Protein AF-0000000074634658 (afdb_homodimer)

Solvent-accessible surface area (backbone atoms only — not comparable to full-atom values): 77360 Å² total; per-residue (Å²): 132,85,77,72,76,72,60,65,67,68,65,67,61,56,59,54,50,60,58,53,68,68,59,61,82,68,80,63,67,70,89,66,63,89,67,79,71,80,69,70,80,79,68,87,74,84,77,79,72,78,80,79,69,54,59,51,69,68,43,53,32,34,43,51,50,47,28,53,40,38,42,33,32,64,69,57,50,67,53,75,45,46,42,55,53,51,52,45,29,51,55,47,44,61,32,54,71,40,44,72,67,55,80,40,47,38,69,54,44,50,40,30,32,40,43,5,52,28,45,51,54,49,50,54,52,51,56,48,46,53,74,38,43,27,14,38,34,40,51,71,49,65,40,80,47,60,44,46,33,36,35,41,33,31,35,22,25,52,35,79,87,79,37,35,59,33,53,36,49,72,47,55,43,82,44,67,63,92,45,19,65,52,51,39,48,54,54,54,49,49,34,57,72,68,64,33,52,65,74,30,47,45,35,71,40,34,58,77,48,58,47,42,53,22,82,77,71,4,21,50,37,56,49,34,73,78,36,71,66,41,53,88,63,90,45,35,54,54,57,52,47,39,51,47,53,41,46,30,48,43,54,60,36,73,81,40,58,65,62,49,47,49,50,52,54,24,51,51,46,62,78,26,49,51,54,44,52,51,49,43,51,45,18,43,29,50,69,43,83,76,71,77,74,48,84,70,35,86,88,40,49,66,34,53,43,60,38,40,52,49,48,63,75,38,42,65,54,49,48,60,57,52,54,25,70,49,53,75,72,54,44,64,71,48,43,62,58,55,51,48,49,37,60,72,45,66,48,40,72,55,20,52,51,49,50,50,52,51,28,53,53,60,47,66,51,89,67,54,72,68,53,49,52,49,50,49,53,46,44,41,43,64,58,78,38,28,68,62,46,48,41,53,44,26,41,42,63,53,53,49,52,65,56,50,52,53,40,62,65,40,64,47,93,64,72,48,57,40,48,46,42,60,51,51,42,49,50,52,39,60,56,47,56,39,42,37,38,69,79,70,56,74,52,53,47,60,51,60,52,67,53,68,78,81,45,67,85,50,39,42,57,63,93,68,39,66,46,67,61,25,47,72,57,42,71,75,41,54,67,67,58,36,52,51,50,36,49,44,47,47,51,17,48,46,55,33,50,52,49,44,51,72,69,49,77,55,66,40,72,65,46,56,46,42,33,54,69,32,46,70,45,55,64,35,72,67,47,31,61,56,48,54,62,52,58,75,62,40,74,77,58,90,41,89,56,29,59,62,41,45,47,51,54,34,71,39,81,85,56,74,64,59,60,89,57,55,58,47,50,48,49,39,59,56,53,71,66,74,79,44,68,32,50,46,58,54,49,39,44,58,56,10,53,77,64,37,78,63,50,62,57,55,51,47,49,42,48,61,60,38,23,82,90,34,37,82,60,48,60,65,52,50,34,25,34,50,29,51,35,27,45,31,57,49,68,72,53,48,39,58,70,72,56,54,53,93,40,61,64,61,42,84,69,63,61,67,49,23,50,30,40,75,44,4,64,60,51,46,54,49,51,53,51,50,48,50,50,51,50,51,51,51,35,54,70,41,33,33,71,80,74,74,72,77,72,77,72,74,70,71,75,78,68,78,71,75,74,127,125,85,77,71,79,69,63,68,66,67,64,66,60,56,59,55,51,60,58,54,68,68,58,64,81,68,79,63,65,70,85,67,62,89,67,80,69,80,68,67,79,78,68,85,76,84,73,80,70,77,78,78,69,52,58,51,70,68,43,54,33,34,43,52,50,49,30,53,42,38,42,32,33,64,69,59,50,66,55,74,46,46,42,54,53,50,53,46,29,50,55,46,41,63,31,54,69,40,44,71,68,55,79,40,47,38,68,53,44,49,40,28,31,41,45,5,51,28,44,51,55,49,49,54,51,49,55,49,46,52,75,38,42,25,15,38,35,40,53,70,48,59,40,82,49,60,45,46,33,36,34,41,34,32,35,23,27,51,35,79,89,79,38,35,60,34,53,36,50,72,47,53,42,81,43,65,62,92,45,19,65,51,51,40,49,54,54,54,48,51,34,56,75,70,63,34,55,65,73,29,47,45,35,71,41,34,59,79,47,57,46,44,53,23,81,77,70,5,21,50,36,56,49,32,73,79,36,69,66,41,51,88,63,90,46,35,53,56,58,51,47,39,50,46,52,40,46,31,50,42,53,59,37,73,81,41,58,65,62,49,47,50,50,53,52,26,50,51,45,61,77,27,49,51,53,44,51,51,49,42,51,46,17,42,30,50,68,44,85,73,71,77,75,50,82,70,31,86,90,41,50,64,32,52,43,60,38,40,52,50,47,63,74,40,40,65,53,48,50,59,58,50,54,25,71,50,53,75,71,54,44,63,71,48,43,64,59,56,51,48,50,37,59,73,44,65,48,40,74,56,20,52,51,50,52,50,52,50,28,53,52,60,48,65,52,89,69,48,73,66,54,49,54,49,51,50,53,46,44,41,44,65,58,80,37,28,68,61,47,50,43,53,44,25,40,42,64,52,55,50,53,63,56,51,53,52,40,62,65,39,62,44,92,62,74,46,55,40,49,46,46,60,51,50,43,49,50,52,42,62,56,46,55,38,43,37,39,68,81,71,57,75,51,52,48,61,52,60,55,66,53,69,78,81,48,68,86,50,38,43,57,63,92,69,38,68,47,68,62,27,47,72,58,42,71,78,43,56,68,67,59,36,50,51,49,36,49,42,47,48,52,17,49,45,55,31,49,52,50,43,50,72,71,48,75,53,66,42,72,66,48,57,47,41,33,54,69,32,46,71,45,56,65,34,72,67,46,30,61,55,48,56,64,52,59,76,63,40,74,76,57,89,41,91,55,27,59,61,42,45,46,50,53,36,71,39,81,86,58,75,64,60,60,89,54,56,58,47,50,49,50,39,59,56,54,71,65,72,79,43,69,33,48,47,57,54,49,38,43,58,55,9,50,79,63,36,77,63,52,63,56,55,52,47,48,43,49,61,61,36,23,84,89,36,36,82,60,48,61,66,52,49,34,25,35,50,29,52,36,27,45,30,57,50,68,72,54,48,40,57,72,73,56,54,54,92,39,59,64,61,42,83,68,64,60,68,49,23,51,29,41,76,44,4,64,59,51,45,53,49,50,52,51,50,49,50,52,52,51,51,52,51,34,56,71,41,32,32,72,79,75,73,73,77,70,76,69,73,71,71,74,77,66,78,67,77,69,133

Nearest PDB structures (foldseek):
  4d1q-assembly1_A-2  TM=6.798E-01  e=1.757E-11  Musca domestica
  8sjd-assembly1_A  TM=6.820E-01  e=3.830E-10  Musca domestica
  8sjd-assembly1_B  TM=6.575E-01  e=3.665E-10  Musca domestica
  8edg-assembly1_C  TM=6.965E-01  e=1.711E-09  Musca domestica
  2bw3-assembly1_A  TM=5.979E-01  e=3.170E-09  Musca domest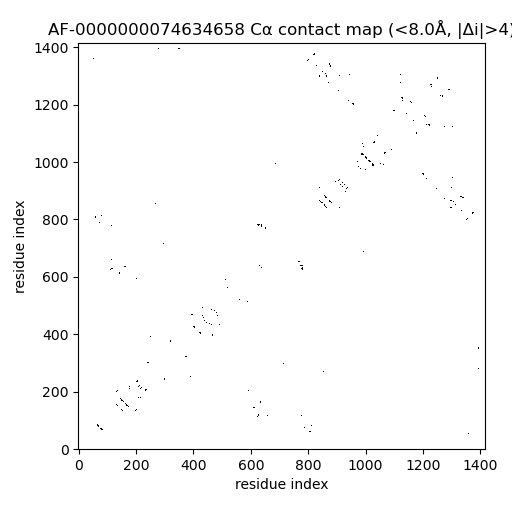ica

InterPro domains:
  IPR008906 HAT, C-terminal dimerisation domain [PF05699] (548-630)
  IPR012337 Ribonuclease H-like superfamily [SSF53098] (133-631)

Organism: NCBI:txid231223

Structure (mmCIF, N/CA/C/O backbone):
data_AF-0000000074634658-model_v1
#
loop_
_entity.id
_entity.type
_entity.pdbx_description
1 polymer 'HAT C-terminal dimerisation domain-containing protein'
#
loop_
_atom_site.group_PDB
_atom_site.id
_atom_site.type_symbol
_atom_site.label_atom_id
_atom_site.label_alt_id
_atom_site.label_comp_id
_atom_site.label_asym_id
_atom_site.label_entity_id
_atom_site.label_seq_id
_atom_site.pdbx_PDB_ins_code
_atom_site.Cartn_x
_atom_site.Cartn_y
_atom_site.Cartn_z
_atom_site.occupancy
_atom_site.B_iso_or_equiv
_atom_site.auth_seq_id
_atom_site.auth_comp_id
_atom_site.auth_asym_id
_atom_site.auth_atom_id
_atom_site.pdbx_PDB_model_num
ATOM 1 N N . MET A 1 1 ? 14.875 -4.379 -19.219 1 17.66 1 MET A N 1
ATOM 2 C CA . MET A 1 1 ? 13.453 -4.062 -19.297 1 17.66 1 MET A CA 1
ATOM 3 C C . MET A 1 1 ? 12.797 -4.176 -17.922 1 17.66 1 MET A C 1
ATOM 5 O O . MET A 1 1 ? 12.828 -5.238 -17.297 1 17.66 1 MET A O 1
ATOM 9 N N . ALA A 1 2 ? 12.836 -3.064 -17.109 1 19.2 2 ALA A N 1
ATOM 10 C CA . ALA A 1 2 ? 12.641 -2.863 -15.672 1 19.2 2 ALA A CA 1
ATOM 11 C C . ALA A 1 2 ? 11.219 -3.248 -15.258 1 19.2 2 ALA A C 1
ATOM 13 O O . ALA A 1 2 ? 10.25 -2.697 -15.773 1 19.2 2 ALA A O 1
ATOM 14 N N . VAL A 1 3 ? 11.023 -4.57 -15.047 1 20.88 3 VAL A N 1
ATOM 15 C CA . VAL A 1 3 ? 9.82 -5.316 -14.711 1 20.88 3 VAL A CA 1
ATOM 16 C C . VAL A 1 3 ? 9.148 -4.684 -13.492 1 20.88 3 VAL A C 1
ATOM 18 O O . VAL A 1 3 ? 9.75 -4.594 -12.422 1 20.88 3 VAL A O 1
ATOM 21 N N . SER A 1 4 ? 8.43 -3.551 -13.805 1 20.81 4 SER A N 1
ATOM 22 C CA . SER A 1 4 ? 7.742 -2.766 -12.781 1 20.81 4 SER A CA 1
ATOM 23 C C . SER A 1 4 ? 6.848 -3.648 -11.914 1 20.81 4 SER A C 1
ATOM 25 O O . SER A 1 4 ? 6.211 -4.574 -12.414 1 20.81 4 SER A O 1
ATOM 27 N N . ALA A 1 5 ? 7.129 -3.715 -10.617 1 23.66 5 ALA A N 1
ATOM 28 C CA . ALA A 1 5 ? 6.691 -4.461 -9.438 1 23.66 5 ALA A CA 1
ATOM 29 C C . ALA A 1 5 ? 5.184 -4.324 -9.234 1 23.66 5 ALA A C 1
ATOM 31 O O . ALA A 1 5 ? 4.637 -4.828 -8.25 1 23.66 5 ALA A O 1
ATOM 32 N N . GLU A 1 6 ? 4.504 -3.486 -10.102 1 21.59 6 GLU A N 1
ATOM 33 C CA . GLU A 1 6 ? 3.143 -3.199 -9.664 1 21.59 6 GLU A CA 1
ATOM 34 C C . GLU A 1 6 ? 2.275 -4.453 -9.695 1 21.59 6 GLU A C 1
ATOM 36 O O . GLU A 1 6 ? 1.373 -4.609 -8.875 1 21.59 6 GLU A O 1
ATOM 41 N N . ALA A 1 7 ? 2.293 -5.211 -10.805 1 24.56 7 ALA A N 1
ATOM 42 C CA . ALA A 1 7 ? 1.122 -6 -11.172 1 24.56 7 ALA A CA 1
ATOM 43 C C . ALA A 1 7 ? 0.99 -7.234 -10.281 1 24.56 7 ALA A C 1
ATOM 45 O O . ALA A 1 7 ? 0.243 -8.164 -10.602 1 24.56 7 ALA A O 1
ATOM 46 N N . LEU A 1 8 ? 1.88 -7.426 -9.359 1 23 8 LEU A N 1
ATOM 47 C CA . LEU A 1 8 ? 1.712 -8.75 -8.773 1 23 8 LEU A CA 1
ATOM 48 C C . LEU A 1 8 ? 0.475 -8.797 -7.883 1 23 8 LEU A C 1
ATOM 50 O O . LEU A 1 8 ? 0.565 -8.562 -6.676 1 23 8 LEU A O 1
ATOM 54 N N . ARG A 1 9 ? -0.581 -8.133 -8.359 1 26.27 9 ARG A N 1
ATOM 55 C CA . ARG A 1 9 ? -1.727 -8.297 -7.473 1 26.27 9 ARG A CA 1
ATOM 56 C C . ARG A 1 9 ? -2.162 -9.758 -7.41 1 26.27 9 ARG A C 1
ATOM 58 O O . ARG A 1 9 ? -2.602 -10.328 -8.414 1 26.27 9 ARG A O 1
ATOM 65 N N . THR A 1 10 ? -1.493 -10.5 -6.68 1 23.52 10 THR A N 1
ATOM 66 C CA . THR A 1 10 ? -2.002 -11.852 -6.445 1 23.52 10 THR A CA 1
ATOM 67 C C . THR A 1 10 ? -3.424 -11.805 -5.898 1 23.52 10 THR A C 1
ATOM 69 O O . THR A 1 10 ? -3.697 -11.094 -4.926 1 23.52 10 THR A O 1
ATOM 72 N N . PRO A 1 11 ? -4.438 -11.93 -6.684 1 25.8 11 PRO A N 1
ATOM 73 C CA . PRO A 1 11 ? -5.816 -11.969 -6.191 1 25.8 11 PRO A CA 1
ATOM 74 C C . PRO A 1 11 ? -5.969 -12.797 -4.918 1 25.8 11 PRO A C 1
ATOM 76 O O . PRO A 1 11 ? -5.348 -13.852 -4.785 1 25.8 11 PRO A O 1
ATOM 79 N N . GLU A 1 12 ? -6.332 -12.172 -3.885 1 27.28 12 GLU A N 1
ATOM 80 C CA . GLU A 1 12 ? -6.664 -12.75 -2.586 1 27.28 12 GLU A CA 1
ATOM 81 C C . GLU A 1 12 ? -7.539 -13.992 -2.742 1 27.28 12 GLU A C 1
ATOM 83 O O . GLU A 1 12 ? -7.531 -14.875 -1.881 1 27.28 12 GLU A O 1
ATOM 88 N N . TRP A 1 13 ? -8.312 -14.055 -3.877 1 28.58 13 TRP A N 1
ATOM 89 C CA . TRP A 1 13 ? -9.227 -15.195 -3.902 1 28.58 13 TRP A CA 1
ATOM 90 C C . TRP A 1 13 ? -8.461 -16.516 -3.885 1 28.58 13 TRP A C 1
ATOM 92 O O . TRP A 1 13 ? -9.016 -17.562 -3.537 1 28.58 13 TRP A O 1
ATOM 102 N N . VAL A 1 14 ? -7.223 -16.375 -4.227 1 27.09 14 VAL A N 1
ATOM 103 C CA . VAL A 1 14 ? -6.547 -17.656 -4.336 1 27.09 14 VAL A CA 1
ATOM 104 C C . VAL A 1 14 ? -6.402 -18.297 -2.953 1 27.09 14 VAL A C 1
ATOM 106 O O . VAL A 1 14 ? -6.578 -19.5 -2.795 1 27.09 14 VAL A O 1
ATOM 109 N N . LEU A 1 15 ? -6.285 -17.375 -2.008 1 25.2 15 LEU A N 1
ATOM 110 C CA . LEU A 1 15 ? -6.141 -18.047 -0.716 1 25.2 15 LEU A CA 1
ATOM 111 C C . LEU A 1 15 ? -7.465 -18.641 -0.262 1 25.2 15 LEU A C 1
ATOM 113 O O . LEU A 1 15 ? -7.496 -19.75 0.286 1 25.2 15 LEU A O 1
ATOM 117 N N . LYS A 1 16 ? -8.516 -17.938 -0.535 1 28.47 16 LYS A N 1
ATOM 118 C CA . LYS A 1 16 ? -9.789 -18.5 -0.082 1 28.47 16 LYS A CA 1
ATOM 119 C C . LYS A 1 16 ? -10.086 -19.828 -0.794 1 28.47 16 LYS A C 1
ATOM 121 O O . LYS A 1 16 ? -10.602 -20.766 -0.183 1 28.47 16 LYS A O 1
ATOM 126 N N . GLU A 1 17 ? -9.836 -19.828 -2.096 1 27.72 17 GLU A N 1
ATOM 127 C CA . GLU A 1 17 ? -10.156 -21.078 -2.773 1 27.72 17 GLU A CA 1
ATOM 128 C C . GLU A 1 17 ? -9.273 -22.219 -2.277 1 27.72 17 GLU A C 1
ATOM 130 O O . GLU A 1 17 ? -9.672 -23.391 -2.318 1 27.72 17 GLU A O 1
ATOM 135 N N . MET A 1 18 ? -8.117 -21.859 -1.771 1 26.44 18 MET A N 1
ATOM 136 C CA . MET A 1 18 ? -7.297 -22.938 -1.231 1 26.44 18 MET A CA 1
ATOM 137 C C . MET A 1 18 ? -7.977 -23.578 -0.026 1 26.44 18 MET A C 1
ATOM 139 O O . MET A 1 18 ? -7.891 -24.797 0.164 1 26.44 18 MET A O 1
ATOM 143 N N . ILE A 1 19 ? -8.664 -22.781 0.697 1 27.31 19 ILE A N 1
ATOM 144 C CA . ILE A 1 19 ? -9.32 -23.359 1.865 1 27.31 19 ILE A CA 1
ATOM 145 C C . ILE A 1 19 ? -10.547 -24.156 1.428 1 27.31 19 ILE A C 1
ATOM 147 O O . ILE A 1 19 ? -10.805 -25.25 1.946 1 27.31 19 ILE A O 1
ATOM 151 N N . LYS A 1 20 ? -11.281 -23.594 0.449 1 28.77 20 LYS A N 1
ATOM 152 C CA . LYS A 1 20 ? -12.539 -24.297 0.208 1 28.77 20 LYS A CA 1
ATOM 153 C C . LYS A 1 20 ? -12.297 -25.656 -0.417 1 28.77 20 LYS A C 1
ATOM 155 O O . LYS A 1 20 ? -13.117 -26.578 -0.271 1 28.77 20 LYS A O 1
ATOM 160 N N . SER A 1 21 ? -11.359 -25.703 -1.374 1 25.31 21 SER A N 1
ATOM 161 C CA . SER A 1 21 ? -11.312 -27 -2.047 1 25.31 21 SER A CA 1
ATOM 162 C C . SER A 1 21 ? -11.047 -28.125 -1.056 1 25.31 21 SER A C 1
ATOM 164 O O . SER A 1 21 ? -11.008 -29.297 -1.437 1 25.31 21 SER A O 1
ATOM 166 N N . ALA A 1 22 ? -10.484 -27.766 0.094 1 24.31 22 ALA A N 1
ATOM 167 C CA . ALA A 1 22 ? -10.266 -28.906 0.984 1 24.31 22 ALA A CA 1
ATOM 168 C C . ALA A 1 22 ? -11.586 -29.531 1.415 1 24.31 22 ALA A C 1
ATOM 170 O O . ALA A 1 22 ? -11.609 -30.562 2.102 1 24.31 22 ALA A O 1
ATOM 171 N N . LYS A 1 23 ? -12.734 -28.812 1.159 1 26.14 23 LYS A N 1
ATOM 172 C CA . LYS A 1 23 ? -13.891 -29.344 1.875 1 26.14 23 LYS A CA 1
ATOM 173 C C . LYS A 1 23 ? -14.438 -30.594 1.182 1 26.14 23 LYS A C 1
ATOM 175 O O . LYS A 1 23 ? -15.484 -31.125 1.572 1 26.14 23 LYS A O 1
ATOM 180 N N . GLY A 1 24 ? -14.047 -30.812 -0.08 1 22.97 24 GLY A N 1
ATOM 181 C CA . GLY A 1 24 ? -15.031 -31.766 -0.58 1 22.97 24 GLY A CA 1
ATOM 182 C C . GLY A 1 24 ? -15.188 -32.969 0.307 1 22.97 24 GLY A C 1
ATOM 183 O O . GLY A 1 24 ? -16.312 -33.438 0.549 1 22.97 24 GLY A O 1
ATOM 184 N N . PHE A 1 25 ? -14.148 -33.875 0.336 1 21.06 25 PHE A N 1
ATOM 185 C CA . PHE A 1 25 ? -14.5 -35.281 0.471 1 21.06 25 PHE A CA 1
ATOM 186 C C . PHE A 1 25 ? -15.109 -35.562 1.843 1 21.06 25 PHE A C 1
ATOM 188 O O . PHE A 1 25 ? -14.523 -35.188 2.867 1 21.06 25 PHE A O 1
ATOM 195 N N . CYS A 1 26 ? -16.438 -35.688 1.939 1 21 26 CYS A N 1
ATOM 196 C CA . CYS A 1 26 ? -17.344 -36.156 2.971 1 21 26 CYS A CA 1
ATOM 197 C C . CYS A 1 26 ? -16.875 -37.469 3.562 1 21 26 CYS A C 1
ATOM 199 O O . CYS A 1 26 ? -17.641 -38.188 4.223 1 21 26 CYS A O 1
ATOM 201 N N . LEU A 1 27 ? -15.727 -38.031 3.043 1 18.44 27 LEU A N 1
ATOM 202 C CA . LEU A 1 27 ? -15.594 -39.406 3.523 1 18.44 27 LEU A CA 1
ATOM 203 C C . LEU A 1 27 ? -15.609 -39.438 5.047 1 18.44 27 LEU A C 1
ATOM 205 O O . LEU A 1 27 ? -14.547 -39.5 5.684 1 18.44 27 LEU A O 1
ATOM 209 N N . GLN A 1 28 ? -16.234 -38.531 5.688 1 19.58 28 GLN A N 1
ATOM 210 C CA . GLN A 1 28 ? -16.141 -38.656 7.137 1 19.58 28 GLN A CA 1
ATOM 211 C C . GLN A 1 28 ? -16.688 -40 7.613 1 19.58 28 GLN A C 1
ATOM 213 O O . GLN A 1 28 ? -16.406 -40.438 8.734 1 19.58 28 GLN A O 1
ATOM 218 N N . LYS A 1 29 ? -17.688 -40.5 6.879 1 19.44 29 LYS A N 1
ATOM 219 C CA . LYS A 1 29 ? -18.484 -41.312 7.812 1 19.44 29 LYS A CA 1
ATOM 220 C C . LYS A 1 29 ? -17.672 -42.469 8.359 1 19.44 29 LYS A C 1
ATOM 222 O O . LYS A 1 29 ? -17.75 -42.781 9.547 1 19.44 29 LYS A O 1
ATOM 227 N N . ALA A 1 30 ? -17.328 -43.312 7.398 1 18.17 30 ALA A N 1
ATOM 228 C CA . ALA A 1 30 ? -17.297 -44.719 7.805 1 18.17 30 ALA A CA 1
ATOM 229 C C . ALA A 1 30 ? -16.141 -45 8.758 1 18.17 30 ALA A C 1
ATOM 231 O O . ALA A 1 30 ? -16.172 -45.969 9.523 1 18.17 30 ALA A O 1
ATOM 232 N N . LEU A 1 31 ? -15.023 -44.406 8.43 1 18.05 31 LEU A N 1
ATOM 233 C CA . LEU A 1 31 ? -13.922 -45.156 9.055 1 18.05 31 LEU A CA 1
ATOM 234 C C . LEU A 1 31 ? -13.969 -45 10.57 1 18.05 31 LEU A C 1
ATOM 236 O O . LEU A 1 31 ? -13.336 -44.125 11.133 1 18.05 31 LEU A O 1
ATOM 240 N N . TYR A 1 32 ? -15.289 -44.938 11.172 1 18.97 32 TYR A N 1
ATOM 241 C CA . TYR A 1 32 ? -15.398 -44.812 12.617 1 18.97 32 TYR A CA 1
ATOM 242 C C . TYR A 1 32 ? -14.648 -45.969 13.312 1 18.97 32 TYR A C 1
ATOM 244 O O . TYR A 1 32 ? -13.984 -45.75 14.328 1 18.97 32 TYR A O 1
ATOM 252 N N . HIS A 1 33 ? -14.977 -47.25 12.938 1 18.48 33 HIS A N 1
ATOM 253 C CA . HIS A 1 33 ? -15.164 -48.25 13.977 1 18.48 33 HIS A CA 1
ATOM 254 C C . HIS A 1 33 ? -13.828 -48.719 14.547 1 18.48 33 HIS A C 1
ATOM 256 O O . HIS A 1 33 ? -13.758 -49.188 15.688 1 18.48 33 HIS A O 1
ATOM 262 N N . TYR A 1 34 ? -12.969 -49.281 13.656 1 18.02 34 TYR A N 1
ATOM 263 C CA . TYR A 1 34 ? -12.164 -50.312 14.281 1 18.02 34 TYR A CA 1
ATOM 264 C C . TYR A 1 34 ? -11.258 -49.719 15.352 1 18.02 34 TYR A C 1
ATOM 266 O O . TYR A 1 34 ? -10.359 -48.938 15.047 1 18.02 34 TYR A O 1
ATOM 274 N N . THR A 1 35 ? -11.883 -49.562 16.625 1 19.19 35 THR A N 1
ATOM 275 C CA . THR A 1 35 ? -11.305 -49.281 17.938 1 19.19 35 THR A CA 1
ATOM 276 C C . THR A 1 35 ? -10.195 -50.281 18.266 1 19.19 35 THR A C 1
ATOM 278 O O . THR A 1 35 ? -10.453 -51.438 18.516 1 19.19 35 THR A O 1
ATOM 281 N N . LEU A 1 36 ? -9.289 -50.688 17.312 1 18.06 36 LEU A N 1
ATOM 282 C CA . LEU A 1 36 ? -8.406 -51.688 17.859 1 18.06 36 LEU A CA 1
ATOM 283 C C . LEU A 1 36 ? -7.98 -51.344 19.281 1 18.06 36 LEU A C 1
ATOM 285 O O . LEU A 1 36 ? -7.422 -50.281 19.516 1 18.06 36 LEU A O 1
ATOM 289 N N . HIS A 1 37 ? -8.711 -52.031 20.25 1 19.55 37 HIS A N 1
ATOM 290 C CA . HIS A 1 37 ? -8.531 -52.219 21.688 1 19.55 37 HIS A CA 1
ATOM 291 C C . HIS A 1 37 ? -7.148 -52.781 22 1 19.55 37 HIS A C 1
ATOM 293 O O . HIS A 1 37 ? -6.879 -53.938 21.766 1 19.55 37 HIS A O 1
ATOM 299 N N . PHE A 1 38 ? -6.043 -52.5 21.438 1 19.67 38 PHE A N 1
ATOM 300 C CA . PHE A 1 38 ? -4.93 -53.25 22.031 1 19.67 38 PHE A CA 1
ATOM 301 C C . PHE A 1 38 ? -4.961 -53.156 23.547 1 19.67 38 PHE A C 1
ATOM 303 O O . PHE A 1 38 ? -4.805 -52.062 24.109 1 19.67 38 PHE A O 1
ATOM 310 N N . ILE A 1 39 ? -5.836 -54.031 24.125 1 21.75 39 ILE A N 1
ATOM 311 C CA . ILE A 1 39 ? -5.918 -54.406 25.547 1 21.75 39 ILE A CA 1
ATOM 312 C C . ILE A 1 39 ? -4.559 -54.906 26.016 1 21.75 39 ILE A C 1
ATOM 314 O O . ILE A 1 39 ? -4.09 -55.969 25.578 1 21.75 39 ILE A O 1
ATOM 318 N N . LEU A 1 40 ? -3.5 -54.281 26.062 1 21.86 40 LEU A N 1
ATOM 319 C CA . LEU A 1 40 ? -2.438 -54.969 26.797 1 21.86 40 LEU A CA 1
ATOM 320 C C . LEU A 1 40 ? -2.951 -55.531 28.109 1 21.86 40 LEU A C 1
ATOM 322 O O . LEU A 1 40 ? -3.859 -54.969 28.719 1 21.86 40 LEU A O 1
ATOM 326 N N . PRO A 1 41 ? -2.895 -56.781 28.281 1 21.7 41 PRO A N 1
ATOM 327 C CA . PRO A 1 41 ? -3.328 -57.438 29.531 1 21.7 41 PRO A CA 1
ATOM 328 C C . PRO A 1 41 ? -3.016 -56.562 30.766 1 21.7 41 PRO A C 1
ATOM 330 O O . PRO A 1 41 ? -2.082 -55.781 30.75 1 21.7 41 PRO A O 1
ATOM 333 N N . ALA A 1 42 ? -4.027 -56.406 31.625 1 25.23 42 ALA A N 1
ATOM 334 C CA . ALA A 1 42 ? -4.09 -55.812 32.969 1 25.23 42 ALA A CA 1
ATOM 335 C C . ALA A 1 42 ? -3.109 -56.531 33.906 1 25.23 42 ALA A C 1
ATOM 337 O O . ALA A 1 42 ? -3.521 -57.156 34.875 1 25.23 42 ALA A O 1
ATOM 338 N N . GLY A 1 43 ? -2.17 -57.344 33.406 1 23.05 43 GLY A N 1
ATOM 339 C CA . GLY A 1 43 ? -1.553 -58.031 34.531 1 23.05 43 GLY A CA 1
ATOM 340 C C . GLY A 1 43 ? -1.218 -57.094 35.688 1 23.05 43 GLY A C 1
ATOM 341 O O . GLY A 1 43 ? -1.141 -55.875 35.5 1 23.05 43 GLY A O 1
ATOM 342 N N . ASP A 1 44 ? -1.317 -57.469 37.031 1 25.53 44 ASP A N 1
ATOM 343 C CA . ASP A 1 44 ? -1.179 -56.969 38.406 1 25.53 44 ASP A CA 1
ATOM 344 C C . ASP A 1 44 ? 0.065 -56.094 38.531 1 25.53 44 ASP A C 1
ATOM 346 O O . ASP A 1 44 ? 0.518 -55.812 39.656 1 25.53 44 ASP A O 1
ATOM 350 N N . TYR A 1 45 ? 0.838 -55.938 37.375 1 24.05 45 TYR A N 1
ATOM 351 C CA . TYR A 1 45 ? 2.162 -55.406 37.656 1 24.05 45 TYR A CA 1
ATOM 352 C C . TYR A 1 45 ? 2.07 -53.969 38.188 1 24.05 45 TYR A C 1
ATOM 354 O O . TYR A 1 45 ? 1.346 -53.156 37.594 1 24.05 45 TYR A O 1
ATOM 362 N N . ASN A 1 46 ? 2.316 -53.438 39.438 1 27.11 46 ASN A N 1
ATOM 363 C CA . ASN A 1 46 ? 2.432 -52.375 40.438 1 27.11 46 ASN A CA 1
ATOM 364 C C . ASN A 1 46 ? 3.117 -51.125 39.875 1 27.11 46 ASN A C 1
ATOM 366 O O . ASN A 1 46 ? 4.02 -50.562 40.5 1 27.11 46 ASN A O 1
ATOM 370 N N . THR A 1 47 ? 3.33 -50.844 38.531 1 28.66 47 THR A N 1
ATOM 371 C CA . THR A 1 47 ? 4.398 -50.062 37.938 1 28.66 47 THR A CA 1
ATOM 372 C C . THR A 1 47 ? 4.129 -48.562 38.094 1 28.66 47 THR A C 1
ATOM 374 O O . THR A 1 47 ? 3.068 -48.062 37.719 1 28.66 47 THR A O 1
ATOM 377 N N . CYS A 1 48 ? 4.652 -47.625 39 1 29.17 48 CYS A N 1
ATOM 378 C CA . CYS A 1 48 ? 4.652 -46.219 39.438 1 29.17 48 CYS A CA 1
ATOM 379 C C . CYS A 1 48 ? 4.773 -45.312 38.219 1 29.17 48 CYS A C 1
ATOM 381 O O . CYS A 1 48 ? 5.789 -45.312 37.531 1 29.17 48 CYS A O 1
ATOM 383 N N . ALA A 1 49 ? 3.963 -45.062 37.375 1 37.25 49 ALA A N 1
ATOM 384 C CA . ALA A 1 49 ? 3.982 -44.156 36.219 1 37.25 49 ALA A CA 1
ATOM 385 C C . ALA A 1 49 ? 4.75 -42.875 36.562 1 37.25 49 ALA A C 1
ATOM 387 O O . ALA A 1 49 ? 4.473 -42.219 37.562 1 37.25 49 ALA A O 1
ATOM 388 N N . PRO A 1 50 ? 5.93 -42.594 36.156 1 35.47 50 PRO A N 1
ATOM 389 C CA . PRO A 1 50 ? 6.691 -41.469 36.688 1 35.47 50 PRO A CA 1
ATOM 390 C C . PRO A 1 50 ? 5.91 -40.156 36.656 1 35.47 50 PRO A C 1
ATOM 392 O O . PRO A 1 50 ? 5.062 -39.969 35.75 1 35.47 50 PRO A O 1
ATOM 395 N N . ARG A 1 51 ? 5.445 -39.438 37.625 1 41.06 51 ARG A N 1
ATOM 396 C CA . ARG A 1 51 ? 4.918 -38.094 37.875 1 41.06 51 ARG A CA 1
ATOM 397 C C . ARG A 1 51 ? 5.473 -37.094 36.875 1 41.06 51 ARG A C 1
ATOM 399 O O . ARG A 1 51 ? 6.648 -36.719 36.906 1 41.06 51 ARG A O 1
ATOM 406 N N . ILE A 1 52 ? 5.113 -37.062 35.531 1 51.66 52 ILE A N 1
ATOM 407 C CA . ILE A 1 52 ? 5.641 -36.094 34.562 1 51.66 52 ILE A CA 1
ATOM 408 C C . ILE A 1 52 ? 5.68 -34.719 35.156 1 51.66 52 ILE A C 1
ATOM 410 O O . ILE A 1 52 ? 4.656 -34.188 35.594 1 51.66 52 ILE A O 1
ATOM 414 N N . SER A 1 53 ? 6.613 -34.312 35.719 1 66.62 53 SER A N 1
ATOM 415 C CA . SER A 1 53 ? 6.871 -33 36.344 1 66.62 53 SER A CA 1
ATOM 416 C C . SER A 1 53 ? 6.445 -31.859 35.438 1 66.62 53 SER A C 1
ATOM 418 O O . SER A 1 53 ? 6.707 -31.875 34.25 1 66.62 53 SER A O 1
ATOM 420 N N . PRO A 1 54 ? 5.465 -31.047 35.875 1 82.25 54 PRO A N 1
ATOM 421 C CA . PRO A 1 54 ? 5.039 -29.859 35.125 1 82.25 54 PRO A CA 1
ATOM 422 C C . PRO A 1 54 ? 6.211 -29.047 34.594 1 82.25 54 PRO A C 1
ATOM 424 O O . PRO A 1 54 ? 7.262 -28.969 35.25 1 82.25 54 PRO A O 1
ATOM 427 N N . PRO A 1 55 ? 6.117 -28.719 33.25 1 90.56 55 PRO A N 1
ATOM 428 C CA . PRO A 1 55 ? 7.16 -27.828 32.719 1 90.56 55 PRO A CA 1
ATOM 429 C C . PRO A 1 55 ? 7.418 -26.625 33.625 1 90.56 55 PRO A C 1
ATOM 431 O O . PRO A 1 55 ? 6.543 -26.234 34.406 1 90.56 55 PRO A O 1
ATOM 434 N N . SER A 1 56 ? 8.586 -26.141 33.562 1 92.12 56 SER A N 1
ATOM 435 C CA . SER A 1 56 ? 8.945 -24.984 34.375 1 92.12 56 SER A CA 1
ATOM 436 C C . SER A 1 56 ? 8.117 -23.766 34.031 1 92.12 56 SER A C 1
ATOM 438 O O . SER A 1 56 ? 7.629 -23.656 32.875 1 92.12 56 SER A O 1
ATOM 440 N N . PHE A 1 57 ? 7.938 -22.922 35 1 93.56 57 PHE A N 1
ATOM 441 C CA . PHE A 1 57 ? 7.188 -21.688 34.781 1 93.56 57 PHE A CA 1
ATOM 442 C C . PHE A 1 57 ? 7.797 -20.859 33.656 1 93.56 57 PHE A C 1
ATOM 444 O O . PHE A 1 57 ? 7.078 -20.297 32.844 1 93.56 57 PHE A O 1
ATOM 451 N N . LYS A 1 58 ? 9.094 -20.859 33.656 1 94.19 58 LYS A N 1
ATOM 452 C CA . LYS A 1 58 ? 9.812 -20.109 32.625 1 94.19 58 LYS A CA 1
ATOM 453 C C . LYS A 1 58 ? 9.547 -20.688 31.234 1 94.19 58 LYS A C 1
ATOM 455 O O . LYS A 1 58 ? 9.43 -19.938 30.266 1 94.19 58 LYS A O 1
ATOM 460 N N . ASP A 1 59 ? 9.477 -21.922 31.156 1 95.44 59 ASP A N 1
ATOM 461 C CA . ASP A 1 59 ? 9.211 -22.594 29.891 1 95.44 59 ASP A CA 1
ATOM 462 C C . ASP A 1 59 ? 7.781 -22.328 29.422 1 95.44 59 ASP A C 1
ATOM 464 O O . ASP A 1 59 ? 7.531 -22.188 28.219 1 95.44 59 ASP A O 1
ATOM 468 N N . ARG A 1 60 ? 6.871 -22.281 30.375 1 94.81 60 ARG A N 1
ATOM 469 C CA . ARG A 1 60 ? 5.477 -22.016 30.031 1 94.81 60 ARG A CA 1
ATOM 470 C C . ARG A 1 60 ? 5.309 -20.594 29.5 1 94.81 60 ARG A C 1
ATOM 472 O O . ARG A 1 60 ? 4.555 -20.375 28.547 1 94.81 60 ARG A O 1
ATOM 479 N N . VAL A 1 61 ? 6.062 -19.641 30.047 1 96.56 61 VAL A N 1
ATOM 480 C CA . VAL A 1 61 ? 6.031 -18.25 29.578 1 96.56 61 VAL A CA 1
ATOM 481 C C . VAL A 1 61 ? 6.641 -18.156 28.188 1 96.56 61 VAL A C 1
ATOM 483 O O . VAL A 1 61 ? 6.113 -17.469 27.312 1 96.56 61 VAL A O 1
ATOM 486 N N . SER A 1 62 ? 7.711 -18.906 27.984 1 96.38 62 SER A N 1
ATOM 487 C CA . SER A 1 62 ? 8.375 -18.922 26.672 1 96.38 62 SER A CA 1
ATOM 488 C C . SER A 1 62 ? 7.461 -19.5 25.609 1 96.38 62 SER A C 1
ATOM 490 O O . SER A 1 62 ? 7.484 -19.062 24.453 1 96.38 62 SER A O 1
ATOM 492 N N . GLN A 1 63 ? 6.738 -20.438 26 1 95.31 63 GLN A N 1
ATOM 493 C CA . GLN A 1 63 ? 5.793 -21.047 25.062 1 95.31 63 GLN A CA 1
ATOM 494 C C . GLN A 1 63 ? 4.734 -20.031 24.625 1 95.31 63 GLN A C 1
ATOM 496 O O . GLN A 1 63 ? 4.352 -20 23.453 1 95.31 63 GLN A O 1
ATOM 501 N N . GLN A 1 64 ? 4.254 -19.25 25.516 1 96.5 64 GLN A N 1
ATOM 502 C CA . GLN A 1 64 ? 3.285 -18.219 25.172 1 96.5 64 GLN A CA 1
ATOM 503 C C . GLN A 1 64 ? 3.922 -17.125 24.328 1 96.5 64 GLN A C 1
ATOM 505 O O . GLN A 1 64 ? 3.268 -16.547 23.438 1 96.5 64 GLN A O 1
ATOM 510 N N . GLN A 1 65 ? 5.199 -16.844 24.609 1 97.62 65 GLN A N 1
ATOM 511 C CA . GLN A 1 65 ? 5.914 -15.883 23.781 1 97.62 65 GLN A CA 1
ATOM 512 C C . GLN A 1 65 ? 6.004 -16.375 22.328 1 97.62 65 GLN A C 1
ATOM 514 O O . GLN A 1 65 ? 5.855 -15.586 21.391 1 97.62 65 GLN A O 1
ATOM 519 N N . ALA A 1 66 ? 6.227 -17.641 22.172 1 97.69 66 ALA A N 1
ATOM 520 C CA . ALA A 1 66 ? 6.281 -18.25 20.828 1 97.69 66 ALA A CA 1
ATOM 521 C C . ALA A 1 66 ? 4.945 -18.109 20.109 1 97.69 66 ALA A C 1
ATOM 523 O O . ALA A 1 66 ? 4.906 -17.844 18.906 1 97.69 66 ALA A O 1
ATOM 524 N N . MET A 1 67 ? 3.91 -18.297 20.875 1 97.31 67 MET A N 1
ATOM 525 C CA . MET A 1 67 ? 2.572 -18.156 20.312 1 97.31 67 MET A CA 1
ATOM 526 C C . MET A 1 67 ? 2.332 -16.734 19.828 1 97.31 67 MET A C 1
ATOM 528 O O . MET A 1 67 ? 1.806 -16.531 18.734 1 97.31 67 MET A O 1
ATOM 532 N N . VAL A 1 68 ? 2.748 -15.758 20.609 1 98.06 68 VAL A N 1
ATOM 533 C CA . VAL A 1 68 ? 2.578 -14.352 20.25 1 98.06 68 VAL A CA 1
ATOM 534 C C . VAL A 1 68 ? 3.363 -14.039 18.984 1 98.06 68 VAL A C 1
ATOM 536 O O . VAL A 1 68 ? 2.824 -13.453 18.047 1 98.06 68 VAL A O 1
ATOM 539 N N . CYS A 1 69 ? 4.625 -14.477 18.953 1 97.94 69 CYS A N 1
ATOM 540 C CA . CYS A 1 69 ? 5.488 -14.211 17.797 1 97.94 69 CYS A CA 1
ATOM 541 C C . CYS A 1 69 ? 4.941 -14.875 16.547 1 97.94 69 CYS A C 1
ATOM 543 O O . CYS A 1 69 ? 4.906 -14.258 15.477 1 97.94 69 CYS A O 1
ATOM 545 N N . SER A 1 70 ? 4.5 -16.062 16.688 1 98.06 70 SER A N 1
ATOM 546 C CA . SER A 1 70 ? 3.971 -16.797 15.547 1 98.06 70 SER A CA 1
ATOM 547 C C . SER A 1 70 ? 2.648 -16.219 15.07 1 98.06 70 SER A C 1
ATOM 549 O O . SER A 1 70 ? 2.352 -16.219 13.875 1 98.06 70 SER A O 1
ATOM 551 N N . PHE A 1 71 ? 1.828 -15.758 16.031 1 97.75 71 PHE A N 1
ATOM 552 C CA . PHE A 1 71 ? 0.568 -15.117 15.688 1 97.75 71 PHE A CA 1
ATOM 553 C C . PHE A 1 71 ? 0.814 -13.859 14.859 1 97.75 71 PHE A C 1
ATOM 555 O O . PHE A 1 71 ? 0.128 -13.617 13.867 1 97.75 71 PHE A O 1
ATOM 562 N N . ILE A 1 72 ? 1.8 -13.102 15.25 1 97.19 72 ILE A N 1
ATOM 563 C CA . ILE A 1 72 ? 2.188 -11.883 14.555 1 97.19 72 ILE A CA 1
ATOM 564 C C . ILE A 1 72 ? 2.646 -12.219 13.141 1 97.19 72 ILE A C 1
ATOM 566 O O . ILE A 1 72 ? 2.262 -11.547 12.18 1 97.19 72 ILE A O 1
ATOM 570 N N . SER A 1 73 ? 3.408 -13.234 12.984 1 96.75 73 SER A N 1
ATOM 571 C CA . SER A 1 73 ? 3.906 -13.664 11.68 1 96.75 73 SER A CA 1
ATOM 572 C C . SER A 1 73 ? 2.779 -14.188 10.805 1 96.75 73 SER A C 1
ATOM 574 O O . SER A 1 73 ? 2.693 -13.852 9.617 1 96.75 73 SER A O 1
ATOM 576 N N . GLU A 1 74 ? 1.969 -15.031 11.391 1 96.88 74 GLU A N 1
ATOM 577 C CA . GLU A 1 74 ? 0.862 -15.664 10.68 1 96.88 74 GLU A CA 1
ATOM 578 C C . GLU A 1 74 ? -0.052 -14.617 10.047 1 96.88 74 GLU A C 1
ATOM 580 O O . GLU A 1 74 ? -0.472 -14.773 8.898 1 96.88 74 GLU A O 1
ATOM 585 N N . HIS A 1 75 ? -0.327 -13.562 10.742 1 95.25 75 HIS A N 1
ATOM 586 C CA . HIS A 1 75 ? -1.287 -12.562 10.289 1 95.25 75 HIS A CA 1
ATOM 587 C C . HIS A 1 75 ? -0.579 -11.312 9.766 1 95.25 75 HIS A C 1
ATOM 589 O O . HIS A 1 75 ? -1.227 -10.312 9.445 1 95.25 75 HIS A O 1
ATOM 595 N N . THR A 1 76 ? 0.726 -11.336 9.68 1 92.06 76 THR A N 1
ATOM 596 C CA . THR A 1 76 ? 1.559 -10.266 9.141 1 92.06 76 THR A CA 1
ATOM 597 C C . THR A 1 76 ? 1.283 -8.953 9.867 1 92.06 76 THR A C 1
ATOM 599 O O . THR A 1 76 ? 1.051 -7.926 9.234 1 92.06 76 THR A O 1
ATOM 602 N N . LEU A 1 77 ? 1.244 -9.023 11.188 1 93.81 77 LEU A N 1
ATOM 603 C CA . LEU A 1 77 ? 1.046 -7.828 12 1 93.81 77 LEU A CA 1
ATOM 604 C C . LEU A 1 77 ? 2.373 -7.129 12.273 1 93.81 77 LEU A C 1
ATOM 606 O O . LEU A 1 77 ? 3.428 -7.77 12.281 1 93.81 77 LEU A O 1
ATOM 610 N N . PRO A 1 78 ? 2.352 -5.781 12.391 1 91.88 78 PRO A N 1
ATOM 611 C CA . PRO A 1 78 ? 3.59 -5.109 12.789 1 91.88 78 PRO A CA 1
ATOM 612 C C . PRO A 1 78 ? 4.055 -5.508 14.188 1 91.88 78 PRO A C 1
ATOM 614 O O . PRO A 1 78 ? 3.23 -5.738 15.078 1 91.88 78 PRO A O 1
ATOM 617 N N . PHE A 1 79 ? 5.348 -5.465 14.477 1 94.31 79 PHE A N 1
ATOM 618 C CA . PHE A 1 79 ? 5.898 -5.902 15.758 1 94.31 79 PHE A CA 1
ATOM 619 C C . PHE A 1 79 ? 5.527 -4.926 16.875 1 94.31 79 PHE A C 1
ATOM 621 O O . PHE A 1 79 ? 5.543 -5.285 18.047 1 94.31 79 PHE A O 1
ATOM 628 N N . SER A 1 80 ? 5.172 -3.711 16.5 1 93.38 80 SER A N 1
ATOM 629 C CA . SER A 1 80 ? 4.801 -2.709 17.484 1 93.38 80 SER A CA 1
ATOM 630 C C . SER A 1 80 ? 3.521 -3.104 18.219 1 93.38 80 SER A C 1
ATOM 632 O O . SER A 1 80 ? 3.221 -2.566 19.281 1 93.38 80 SER A O 1
ATOM 634 N N . ILE A 1 81 ? 2.768 -4.059 17.703 1 95.69 81 ILE A N 1
ATOM 635 C CA . ILE A 1 81 ? 1.489 -4.445 18.297 1 95.69 81 ILE A CA 1
ATOM 636 C C . ILE A 1 81 ? 1.725 -5.434 19.438 1 95.69 81 ILE A C 1
ATOM 638 O O . ILE A 1 81 ? 0.825 -5.688 20.234 1 95.69 81 ILE A O 1
ATOM 642 N N . ALA A 1 82 ? 2.922 -6.031 19.562 1 96.81 82 ALA A N 1
ATOM 643 C CA . ALA A 1 82 ? 3.211 -7.125 20.484 1 96.81 82 ALA A CA 1
ATOM 644 C C . ALA A 1 82 ? 2.832 -6.754 21.922 1 96.81 82 ALA A C 1
ATOM 646 O O . ALA A 1 82 ? 2.064 -7.469 22.562 1 96.81 82 ALA A O 1
ATOM 647 N N . PRO A 1 83 ? 3.33 -5.535 22.438 1 97 83 PRO A N 1
ATOM 648 C CA . PRO A 1 83 ? 2.949 -5.199 23.812 1 97 83 PRO A CA 1
ATOM 649 C C . PRO A 1 83 ? 1.449 -4.961 23.969 1 97 83 PRO A C 1
ATOM 651 O O . PRO A 1 83 ? 0.869 -5.312 25 1 97 83 PRO A O 1
ATOM 654 N N . HIS A 1 84 ? 0.812 -4.434 22.969 1 96.94 84 HIS A N 1
ATOM 655 C CA . HIS A 1 84 ? -0.616 -4.145 23.016 1 96.94 84 HIS A CA 1
ATOM 656 C C . HIS A 1 84 ? -1.441 -5.426 22.953 1 96.94 84 HIS A C 1
ATOM 658 O O . HIS A 1 84 ? -2.488 -5.527 23.594 1 96.94 84 HIS A O 1
ATOM 664 N N . LEU A 1 85 ? -0.955 -6.395 22.141 1 97.38 85 LEU A N 1
ATOM 665 C CA . LEU A 1 85 ? -1.628 -7.684 22.047 1 97.38 85 LEU A CA 1
ATOM 666 C C . LEU A 1 85 ? -1.62 -8.406 23.391 1 97.38 85 LEU A C 1
ATOM 668 O O . LEU A 1 85 ? -2.619 -9.008 23.781 1 97.38 85 LEU A O 1
ATOM 672 N N . ILE A 1 86 ? -0.507 -8.375 24.047 1 97.75 86 ILE A N 1
ATOM 673 C CA . ILE A 1 86 ? -0.347 -9.039 25.328 1 97.75 86 ILE A CA 1
ATOM 674 C C . ILE A 1 86 ? -1.252 -8.375 26.375 1 97.75 86 ILE A C 1
ATOM 676 O O . ILE A 1 86 ? -1.997 -9.055 27.078 1 97.75 86 ILE A O 1
ATOM 680 N N . LYS A 1 87 ? -1.226 -6.996 26.438 1 97.19 87 LYS A N 1
ATOM 681 C CA . LYS A 1 87 ? -2.074 -6.27 27.375 1 97.19 87 LYS A CA 1
ATOM 682 C C . LYS A 1 87 ? -3.553 -6.508 27.078 1 97.19 87 LYS A C 1
ATOM 684 O O . LYS A 1 87 ? -4.375 -6.555 27.984 1 97.19 87 LYS A O 1
ATOM 689 N N . PHE A 1 88 ? -3.842 -6.59 25.844 1 97.62 88 PHE A N 1
ATOM 690 C CA . PHE A 1 88 ? -5.199 -6.875 25.391 1 97.62 88 PHE A CA 1
ATOM 691 C C . PHE A 1 88 ? -5.68 -8.219 25.922 1 97.62 88 PHE A C 1
ATOM 693 O O . PHE A 1 88 ? -6.773 -8.312 26.484 1 97.62 88 PHE A O 1
ATOM 700 N N . ALA A 1 89 ? -4.859 -9.25 25.734 1 97.81 89 ALA A N 1
ATOM 701 C CA . ALA A 1 89 ? -5.191 -10.586 26.219 1 97.81 89 ALA A CA 1
ATOM 702 C C . ALA A 1 89 ? -5.305 -10.602 27.75 1 97.81 89 ALA A C 1
ATOM 704 O O . ALA A 1 89 ? -6.191 -11.25 28.312 1 97.81 89 ALA A O 1
ATOM 705 N N . GLN A 1 90 ? -4.422 -9.945 28.438 1 97 90 GLN A N 1
ATOM 706 C CA . GLN A 1 90 ? -4.441 -9.859 29.891 1 97 90 GLN A CA 1
ATOM 707 C C . GLN A 1 90 ? -5.715 -9.18 30.391 1 97 90 GLN A C 1
ATOM 709 O O . GLN A 1 90 ? -6.324 -9.617 31.359 1 97 90 GLN A O 1
ATOM 714 N N . ALA A 1 91 ? -6.117 -8.086 29.656 1 96.5 91 ALA A N 1
ATOM 715 C CA . ALA A 1 91 ? -7.32 -7.348 30.031 1 96.5 91 ALA A CA 1
ATOM 716 C C . ALA A 1 91 ? -8.57 -8.203 29.859 1 96.5 91 ALA A C 1
ATOM 718 O O . ALA A 1 91 ? -9.453 -8.203 30.719 1 96.5 91 ALA A O 1
ATOM 719 N N . LEU A 1 92 ? -8.641 -8.93 28.781 1 96.62 92 LEU A N 1
ATOM 720 C CA . LEU A 1 92 ? -9.797 -9.789 28.531 1 96.62 92 LEU A CA 1
ATOM 721 C C . LEU A 1 92 ? -9.844 -10.938 29.531 1 96.62 92 LEU A C 1
ATOM 723 O O . LEU A 1 92 ? -10.922 -11.359 29.953 1 96.62 92 LEU A O 1
ATOM 727 N N . ALA A 1 93 ? -8.703 -11.438 29.922 1 96.19 93 ALA A N 1
ATOM 728 C CA . ALA A 1 93 ? -8.602 -12.609 30.781 1 96.19 93 ALA A CA 1
ATOM 729 C C . ALA A 1 93 ? -9.008 -12.273 32.219 1 96.19 93 ALA A C 1
ATOM 731 O O . ALA A 1 93 ? -9.242 -13.18 33.031 1 96.19 93 ALA A O 1
ATOM 732 N N . SER A 1 94 ? -9.117 -10.977 32.562 1 94.19 94 SER A N 1
ATOM 733 C CA . SER A 1 94 ? -9.539 -10.578 33.906 1 94.19 94 SER A CA 1
ATOM 734 C C . SER A 1 94 ? -10.945 -11.078 34.188 1 94.19 94 SER A C 1
ATOM 736 O O . SER A 1 94 ? -11.289 -11.312 35.375 1 94.19 94 SER A O 1
ATOM 738 N N . ASP A 1 95 ? -11.781 -11.148 33.25 1 93.88 95 ASP A N 1
ATOM 739 C CA . ASP A 1 95 ? -13.086 -11.789 33.344 1 93.88 95 ASP A CA 1
ATOM 740 C C . ASP A 1 95 ? -13.125 -13.086 32.531 1 93.88 95 ASP A C 1
ATOM 742 O O . ASP A 1 95 ? -13.602 -13.094 31.391 1 93.88 95 ASP A O 1
ATOM 746 N N . HIS A 1 96 ? -12.75 -14.164 33.188 1 93.25 96 HIS A N 1
ATOM 747 C CA . HIS A 1 96 ? -12.523 -15.43 32.5 1 93.25 96 HIS A CA 1
ATOM 748 C C . HIS A 1 96 ? -13.82 -15.992 31.906 1 93.25 96 HIS A C 1
ATOM 750 O O . HIS A 1 96 ? -13.828 -16.531 30.797 1 93.25 96 HIS A O 1
ATOM 756 N N . LYS A 1 97 ? -14.805 -15.852 32.625 1 93.81 97 LYS A N 1
ATOM 757 C CA . LYS A 1 97 ? -16.094 -16.391 32.156 1 93.81 97 LYS A CA 1
ATOM 758 C C . LYS A 1 97 ? -16.578 -15.648 30.922 1 93.81 97 LYS A C 1
ATOM 760 O O . LYS A 1 97 ? -17.078 -16.266 29.984 1 93.81 97 LYS A O 1
ATOM 765 N N . ALA A 1 98 ? -16.5 -14.375 30.969 1 95.12 98 ALA A N 1
ATOM 766 C CA . ALA A 1 98 ? -16.922 -13.57 29.828 1 95.12 98 ALA A CA 1
ATOM 767 C C . ALA A 1 98 ? -16.062 -13.867 28.609 1 95.12 98 ALA A C 1
ATOM 769 O O . ALA A 1 98 ? -16.578 -13.914 27.484 1 95.12 98 ALA A O 1
ATOM 770 N N . LEU A 1 99 ? -14.789 -14.055 28.797 1 96.81 99 LEU A N 1
ATOM 771 C CA . LEU A 1 99 ? -13.875 -14.336 27.703 1 96.81 99 LEU A CA 1
ATOM 772 C C . LEU A 1 99 ? -14.211 -15.664 27.031 1 96.81 99 LEU A C 1
ATOM 774 O O . LEU A 1 99 ? -14.164 -15.773 25.812 1 96.81 99 LEU A O 1
ATOM 778 N N . GLN A 1 100 ? -14.523 -16.609 27.812 1 95.19 100 GLN A N 1
ATOM 779 C CA . GLN A 1 100 ? -14.828 -17.922 27.266 1 95.19 100 GLN A CA 1
ATOM 780 C C . GLN A 1 100 ? -16.109 -17.906 26.438 1 95.19 100 GLN A C 1
ATOM 782 O O . GLN A 1 100 ? -16.25 -18.656 25.484 1 95.19 100 GLN A O 1
ATOM 787 N N . ALA A 1 101 ? -16.953 -16.969 26.75 1 96 101 ALA A N 1
ATOM 788 C CA . ALA A 1 101 ? -18.234 -16.859 26.047 1 96 101 ALA A CA 1
ATOM 789 C C . ALA A 1 101 ? -18.109 -15.938 24.844 1 96 101 ALA A C 1
ATOM 791 O O . ALA A 1 101 ? -19 -15.898 23.984 1 96 101 ALA A O 1
ATOM 792 N N . LEU A 1 102 ? -17.062 -15.273 24.75 1 96.44 102 LEU A N 1
ATOM 793 C CA . LEU A 1 102 ? -16.844 -14.258 23.719 1 96.44 102 LEU A CA 1
ATOM 794 C C . LEU A 1 102 ? -16.672 -14.906 22.344 1 96.44 102 LEU A C 1
ATOM 796 O O . LEU A 1 102 ? -15.883 -15.844 22.188 1 96.44 102 LEU A O 1
ATOM 800 N N . SER A 1 103 ? -17.422 -14.539 21.344 1 95.38 103 SER A N 1
ATOM 801 C CA . SER A 1 103 ? -17.312 -15.008 19.969 1 95.38 103 SER A CA 1
ATOM 802 C C . SER A 1 103 ? -17.781 -13.938 18.984 1 95.38 103 SER A C 1
ATOM 804 O O . SER A 1 103 ? -18.812 -13.297 19.203 1 95.38 103 SER A O 1
ATOM 806 N N . MET A 1 104 ? -17.016 -13.695 18.047 1 96.06 104 MET A N 1
ATOM 807 C CA . MET A 1 104 ? -17.359 -12.75 16.984 1 96.06 104 MET A CA 1
ATOM 808 C C . MET A 1 104 ? -16.688 -13.141 15.672 1 96.06 104 MET A C 1
ATOM 810 O O . MET A 1 104 ? -15.461 -13.242 15.602 1 96.06 104 MET A O 1
ATOM 814 N N . GLU A 1 105 ? -17.5 -13.336 14.672 1 95.75 105 GLU A N 1
ATOM 815 C CA . GLU A 1 105 ? -16.953 -13.508 13.328 1 95.75 105 GLU A CA 1
ATOM 816 C C . GLU A 1 105 ? -16.719 -12.164 12.641 1 95.75 105 GLU A C 1
ATOM 818 O O . GLU A 1 105 ? -17.047 -11.117 13.203 1 95.75 105 GLU A O 1
ATOM 823 N N . ARG A 1 106 ? -16.188 -12.227 11.516 1 94.19 106 ARG A N 1
ATOM 824 C CA . ARG A 1 106 ? -15.836 -11.023 10.773 1 94.19 106 ARG A CA 1
ATOM 825 C C . ARG A 1 106 ? -17.047 -10.125 10.586 1 94.19 106 ARG A C 1
ATOM 827 O O . ARG A 1 106 ? -16.984 -8.922 10.867 1 94.19 106 ARG A O 1
ATOM 834 N N . PHE A 1 107 ? -18.109 -10.695 10.117 1 93.5 107 PHE A N 1
ATOM 835 C CA . PHE A 1 107 ? -19.328 -9.938 9.82 1 93.5 107 PHE A CA 1
ATOM 836 C C . PHE A 1 107 ? -19.938 -9.375 11.094 1 93.5 107 PHE A C 1
ATOM 838 O O . PHE A 1 107 ? -20.375 -8.227 11.125 1 93.5 107 PHE A O 1
ATOM 845 N N . CYS A 1 108 ? -19.922 -10.18 12.109 1 95.75 108 CYS A N 1
ATOM 846 C CA . CYS A 1 108 ? -20.453 -9.758 13.406 1 95.75 108 CYS A CA 1
ATOM 847 C C . CYS A 1 108 ? -19.641 -8.594 13.969 1 95.75 108 CYS A C 1
ATOM 849 O O . CYS A 1 108 ? -20.203 -7.617 14.461 1 95.75 108 CYS A O 1
ATOM 851 N N . ALA A 1 109 ? -18.359 -8.68 13.898 1 97.12 109 ALA A N 1
ATOM 852 C CA . ALA A 1 109 ? -17.5 -7.613 14.383 1 97.12 109 ALA A CA 1
ATOM 853 C C . ALA A 1 109 ? -17.75 -6.309 13.633 1 97.12 109 ALA A C 1
ATOM 855 O O . ALA A 1 109 ? -17.719 -5.227 14.227 1 97.12 109 ALA A O 1
ATOM 856 N N . THR A 1 110 ? -18 -6.371 12.352 1 96 110 THR A N 1
ATOM 857 C CA . THR A 1 110 ? -18.203 -5.195 11.516 1 96 110 THR A CA 1
ATOM 858 C C . THR A 1 110 ? -19.484 -4.457 11.906 1 96 110 THR A C 1
ATOM 860 O O . THR A 1 110 ? -19.453 -3.24 12.109 1 96 110 THR A O 1
ATOM 863 N N . TYR A 1 111 ? -20.625 -5.238 11.984 1 96.06 111 TYR A N 1
ATOM 864 C CA . TYR A 1 111 ? -21.859 -4.512 12.281 1 96.06 111 TYR A CA 1
ATOM 865 C C . TYR A 1 111 ? -21.891 -4.062 13.734 1 96.06 111 TYR A C 1
ATOM 867 O O . TYR A 1 111 ? -22.531 -3.061 14.062 1 96.06 111 TYR A O 1
ATOM 875 N N . LYS A 1 112 ? -21.266 -4.793 14.648 1 97.69 112 LYS A N 1
ATOM 876 C CA . LYS A 1 112 ? -21.219 -4.363 16.047 1 97.69 112 LYS A CA 1
ATOM 877 C C . LYS A 1 112 ? -20.375 -3.1 16.203 1 97.69 112 LYS A C 1
ATOM 879 O O . LYS A 1 112 ? -20.672 -2.256 17.047 1 97.69 112 LYS A O 1
ATOM 884 N N . LEU A 1 113 ? -19.312 -3.027 15.406 1 97.88 113 LEU A N 1
ATOM 885 C CA . LEU A 1 113 ? -18.516 -1.801 15.422 1 97.88 113 LEU A CA 1
ATOM 886 C C . LEU A 1 113 ? -19.312 -0.631 14.859 1 97.88 113 LEU A C 1
ATOM 888 O O . LEU A 1 113 ? -19.391 0.432 15.477 1 97.88 113 LEU A O 1
ATOM 892 N N . THR A 1 114 ? -19.938 -0.799 13.688 1 97.06 114 THR A N 1
ATOM 893 C CA . THR A 1 114 ? -20.578 0.27 12.93 1 97.06 114 THR A CA 1
ATOM 894 C C . THR A 1 114 ? -21.875 0.702 13.594 1 97.06 114 THR A C 1
ATOM 896 O O . THR A 1 114 ? -22.172 1.896 13.695 1 97.06 114 THR A O 1
ATOM 899 N N . HIS A 1 115 ? -22.672 -0.31 14.086 1 96.75 115 HIS A N 1
ATOM 900 C CA . HIS A 1 115 ? -24 -0.011 14.594 1 96.75 115 HIS A CA 1
ATOM 901 C C . HIS A 1 115 ? -24.062 -0.15 16.109 1 96.75 115 HIS A C 1
ATOM 903 O O . HIS A 1 115 ? -25.125 -0.03 16.703 1 96.75 115 HIS A O 1
ATOM 909 N N . GLY A 1 116 ? -22.953 -0.461 16.719 1 97.62 116 GLY A N 1
ATOM 910 C CA . GLY A 1 116 ? -22.859 -0.537 18.156 1 97.62 116 GLY A CA 1
ATOM 911 C C . GLY A 1 116 ? -21.953 0.514 18.766 1 97.62 116 GLY A C 1
ATOM 912 O O . GLY A 1 116 ? -22.406 1.598 19.141 1 97.62 116 GLY A O 1
ATOM 913 N N . VAL A 1 117 ? -20.656 0.295 18.688 1 97.75 117 VAL A N 1
ATOM 914 C CA . VAL A 1 117 ? -19.688 1.169 19.312 1 97.75 117 VAL A CA 1
ATOM 915 C C . VAL A 1 117 ? -19.703 2.545 18.656 1 97.75 117 VAL A C 1
ATOM 917 O O . VAL A 1 117 ? -19.719 3.57 19.344 1 97.75 117 VAL A O 1
ATOM 920 N N . HIS A 1 118 ? -19.703 2.559 17.359 1 97.94 118 HIS A N 1
ATOM 921 C CA . HIS A 1 118 ? -19.688 3.807 16.609 1 97.94 118 HIS A CA 1
ATOM 922 C C . HIS A 1 118 ? -20.922 4.645 16.906 1 97.94 118 HIS A C 1
ATOM 924 O O . HIS A 1 118 ? -20.828 5.863 17.062 1 97.94 118 HIS A O 1
ATOM 930 N N . GLU A 1 119 ? -22.062 3.982 16.922 1 96.75 119 GLU A N 1
ATOM 931 C CA . GLU A 1 119 ? -23.297 4.703 17.172 1 96.75 119 GLU A CA 1
ATOM 932 C C . GLU A 1 119 ? -23.281 5.43 18.5 1 96.75 119 GLU A C 1
ATOM 934 O O . GLU A 1 119 ? -23.75 6.566 18.609 1 96.75 119 GLU A O 1
ATOM 939 N N . VAL A 1 120 ? -22.797 4.773 19.469 1 97.25 120 VAL A N 1
ATOM 940 C CA . VAL A 1 120 ? -22.734 5.379 20.797 1 97.25 120 VAL A CA 1
ATOM 941 C C . VAL A 1 120 ? -21.734 6.539 20.797 1 97.25 120 VAL A C 1
ATOM 943 O O . VAL A 1 120 ? -22.016 7.613 21.312 1 97.25 120 VAL A O 1
ATOM 946 N N . THR A 1 121 ? -20.578 6.297 20.234 1 97.12 121 THR A N 1
ATOM 947 C CA . THR A 1 121 ? -19.547 7.316 20.172 1 97.12 121 THR A CA 1
ATOM 948 C C . THR A 1 121 ? -20.031 8.539 19.406 1 97.12 121 THR A C 1
ATOM 950 O O . THR A 1 121 ? -19.828 9.68 19.844 1 97.12 121 THR A O 1
ATOM 953 N N . ARG A 1 122 ? -20.656 8.32 18.328 1 96.94 122 ARG A N 1
ATOM 954 C CA . ARG A 1 122 ? -21.188 9.406 17.516 1 96.94 122 ARG A CA 1
ATOM 955 C C . ARG A 1 122 ? -22.25 10.188 18.266 1 96.94 122 ARG A C 1
ATOM 957 O O . ARG A 1 122 ? -22.266 11.414 18.234 1 96.94 122 ARG A O 1
ATOM 964 N N . LYS A 1 123 ? -23.141 9.492 18.922 1 96.44 123 LYS A N 1
ATOM 965 C CA . LYS A 1 123 ? -24.188 10.156 19.688 1 96.44 123 LYS A CA 1
ATOM 966 C C . LYS A 1 123 ? -23.594 11.07 20.75 1 96.44 123 LYS A C 1
ATOM 968 O O . LYS A 1 123 ? -24.109 12.164 21 1 96.44 123 LYS A O 1
ATOM 973 N N . ARG A 1 124 ? -22.594 10.602 21.344 1 96.12 124 ARG A N 1
ATOM 974 C CA . ARG A 1 124 ? -21.938 11.406 22.359 1 96.12 124 ARG A CA 1
ATOM 975 C C . ARG A 1 124 ? -21.328 12.672 21.766 1 96.12 124 ARG A C 1
ATOM 977 O O . ARG A 1 124 ? -21.438 13.758 22.344 1 96.12 124 ARG A O 1
ATOM 984 N N . ILE A 1 125 ? -20.781 12.602 20.641 1 97.31 125 ILE A N 1
ATOM 985 C CA . ILE A 1 125 ? -20.172 13.742 19.969 1 97.31 125 ILE A CA 1
ATOM 986 C C . ILE A 1 125 ? -21.266 14.711 19.531 1 97.31 125 ILE A C 1
ATOM 988 O O . ILE A 1 125 ? -21.156 15.922 19.734 1 97.31 125 ILE A O 1
ATOM 992 N N . VAL A 1 126 ? -22.328 14.156 18.969 1 98.19 126 VAL A N 1
ATOM 993 C CA . VAL A 1 126 ? -23.438 14.969 18.469 1 98.19 126 VAL A CA 1
ATOM 994 C C . VAL A 1 126 ? -24.078 15.742 19.625 1 98.19 126 VAL A C 1
ATOM 996 O O . VAL A 1 126 ? -24.391 16.922 19.5 1 98.19 126 VAL A O 1
ATOM 999 N N . ASN A 1 127 ? -24.219 15.078 20.75 1 97.19 127 ASN A N 1
ATOM 1000 C CA . ASN A 1 127 ? -24.797 15.734 21.922 1 97.19 127 ASN A CA 1
ATOM 1001 C C . ASN A 1 127 ? -23.938 16.906 22.391 1 97.19 127 ASN A C 1
ATOM 1003 O O . ASN A 1 127 ? -24.453 17.938 22.797 1 97.19 127 ASN A O 1
ATOM 1007 N N . LYS A 1 128 ? -22.672 16.75 22.312 1 97 128 LYS A N 1
ATOM 1008 C CA . LYS A 1 128 ? -21.766 17.828 22.672 1 97 128 LYS A CA 1
ATOM 1009 C C . LYS A 1 128 ? -21.891 19 21.688 1 97 128 LYS A C 1
ATOM 1011 O O . LYS A 1 128 ? -21.922 20.156 22.109 1 97 128 LYS A O 1
ATOM 1016 N N . LEU A 1 129 ? -22.047 18.734 20.422 1 97.81 129 LEU A N 1
ATOM 1017 C CA . LEU A 1 129 ? -22.062 19.766 19.391 1 97.81 129 LEU A CA 1
ATOM 1018 C C . LEU A 1 129 ? -23.375 20.562 19.453 1 97.81 129 LEU A C 1
ATOM 1020 O O . LEU A 1 129 ? -23.422 21.688 18.984 1 97.81 129 LEU A O 1
ATOM 1024 N N . ARG A 1 130 ? -24.375 19.953 20.062 1 97.56 130 ARG A N 1
ATOM 1025 C CA . ARG A 1 130 ? -25.656 20.641 20.188 1 97.56 130 ARG A CA 1
ATOM 1026 C C . ARG A 1 130 ? -25.594 21.719 21.266 1 97.56 130 ARG A C 1
ATOM 1028 O O . ARG A 1 130 ? -26.391 22.656 21.25 1 97.56 130 ARG A O 1
ATOM 1035 N N . THR A 1 131 ? -24.562 21.641 22.094 1 95.44 131 THR A N 1
ATOM 1036 C CA . THR A 1 131 ? -24.594 22.516 23.266 1 95.44 131 THR A CA 1
ATOM 1037 C C . THR A 1 131 ? -23.375 23.422 23.297 1 95.44 131 THR A C 1
ATOM 1039 O O . THR A 1 131 ? -23.375 24.469 23.969 1 95.44 131 THR A O 1
ATOM 1042 N N . VAL A 1 132 ? -22.312 23.062 22.672 1 96.5 132 VAL A N 1
ATOM 1043 C CA . VAL A 1 132 ? -21.062 23.828 22.781 1 96.5 132 VAL A CA 1
ATOM 1044 C C . VAL A 1 132 ? -20.688 24.406 21.422 1 96.5 132 VAL A C 1
ATOM 1046 O O . VAL A 1 132 ? -21.031 23.844 20.375 1 96.5 132 VAL A O 1
ATOM 1049 N N . PRO A 1 133 ? -20.016 25.562 21.453 1 97.44 133 PRO A N 1
ATOM 1050 C CA . PRO A 1 133 ? -19.484 26.078 20.188 1 97.44 133 PRO A CA 1
ATOM 1051 C C . PRO A 1 133 ? -18.406 25.188 19.594 1 97.44 133 PRO A C 1
ATOM 1053 O O . PRO A 1 133 ? -17.578 24.625 20.328 1 97.44 133 PRO A O 1
ATOM 1056 N N . PHE A 1 134 ? -18.422 25.062 18.312 1 98 134 PHE A N 1
ATOM 1057 C CA . PHE A 1 134 ? -17.453 24.188 17.656 1 98 134 PHE A CA 1
ATOM 1058 C C . PHE A 1 134 ? -17.078 24.734 16.281 1 98 134 PHE A C 1
ATOM 1060 O O . PHE A 1 134 ? -17.719 25.656 15.781 1 98 134 PHE A O 1
ATOM 1067 N N . SER A 1 135 ? -16.016 24.312 15.734 1 97.06 135 SER A N 1
ATOM 1068 C CA . SER A 1 135 ? -15.57 24.625 14.383 1 97.06 135 SER A CA 1
ATOM 1069 C C . SER A 1 135 ? -15.344 23.359 13.562 1 97.06 135 SER A C 1
ATOM 1071 O O . SER A 1 135 ? -15.266 22.266 14.125 1 97.06 135 SER A O 1
ATOM 1073 N N . ILE A 1 136 ? -15.305 23.516 12.211 1 96.88 136 ILE A N 1
ATOM 1074 C CA . ILE A 1 136 ? -15.164 22.344 11.359 1 96.88 136 ILE A CA 1
ATOM 1075 C C . ILE A 1 136 ? -13.953 22.5 10.445 1 96.88 136 ILE A C 1
ATOM 1077 O O . ILE A 1 136 ? -13.586 23.625 10.078 1 96.88 136 ILE A O 1
ATOM 1081 N N . ASN A 1 137 ? -13.25 21.469 10.219 1 95.75 137 ASN A N 1
ATOM 1082 C CA . ASN A 1 137 ? -12.234 21.312 9.188 1 95.75 137 ASN A CA 1
ATOM 1083 C C . ASN A 1 137 ? -12.586 20.188 8.219 1 95.75 137 ASN A C 1
ATOM 1085 O O . ASN A 1 137 ? -12.797 19.047 8.633 1 95.75 137 ASN A O 1
ATOM 1089 N N . LEU A 1 138 ? -12.75 20.5 6.941 1 96 138 LEU A N 1
ATOM 1090 C CA . LEU A 1 138 ? -13.18 19.484 6 1 96 138 LEU A CA 1
ATOM 1091 C C . LEU A 1 138 ? -12.352 19.531 4.723 1 96 138 LEU A C 1
ATOM 1093 O O . LEU A 1 138 ? -11.781 20.578 4.391 1 96 138 LEU A O 1
ATOM 1097 N N . ASP A 1 139 ? -12.211 18.469 4.109 1 93.62 139 ASP A N 1
ATOM 1098 C CA . ASP A 1 139 ? -11.586 18.281 2.803 1 93.62 139 ASP A CA 1
ATOM 1099 C C . ASP A 1 139 ? -12.016 16.969 2.166 1 93.62 139 ASP A C 1
ATOM 1101 O O . ASP A 1 139 ? -12.633 16.125 2.824 1 93.62 139 ASP A O 1
ATOM 1105 N N . GLU A 1 140 ? -11.883 16.922 0.888 1 93 140 GLU A N 1
ATOM 1106 C CA . GLU A 1 140 ? -12.227 15.695 0.171 1 93 140 GLU A CA 1
ATOM 1107 C C . GLU A 1 140 ? -10.992 15.039 -0.434 1 93 140 GLU A C 1
ATOM 1109 O O . GLU A 1 140 ? -10.031 15.727 -0.797 1 93 140 GLU A O 1
ATOM 1114 N N . ALA A 1 141 ? -10.922 13.797 -0.422 1 90.56 141 ALA A N 1
ATOM 1115 C CA . ALA A 1 141 ? -9.852 13.039 -1.057 1 90.56 141 ALA A CA 1
ATOM 1116 C C . ALA A 1 141 ? -10.383 11.773 -1.713 1 90.56 141 ALA A C 1
ATOM 1118 O O . ALA A 1 141 ? -11.445 11.266 -1.33 1 90.56 141 ALA A O 1
ATOM 1119 N N . THR A 1 142 ? -9.703 11.336 -2.703 1 87.31 142 THR A N 1
ATOM 1120 C CA . THR A 1 142 ? -10.055 10.094 -3.379 1 87.31 142 THR A CA 1
ATOM 1121 C C . THR A 1 142 ? -9.281 8.922 -2.791 1 87.31 142 THR A C 1
ATOM 1123 O O . THR A 1 142 ? -8.055 8.969 -2.689 1 87.31 142 THR A O 1
ATOM 1126 N N . SER A 1 143 ? -10.023 7.945 -2.41 1 86.5 143 SER A N 1
ATOM 1127 C CA . SER A 1 143 ? -9.359 6.742 -1.916 1 86.5 143 SER A CA 1
ATOM 1128 C C . SER A 1 143 ? -8.539 6.07 -3.012 1 86.5 143 SER A C 1
ATOM 1130 O O . SER A 1 143 ? -9 5.941 -4.148 1 86.5 143 SER A O 1
ATOM 1132 N N . LYS A 1 144 ? -7.363 5.605 -2.711 1 78.81 144 LYS A N 1
ATOM 1133 C CA . LYS A 1 144 ? -6.465 4.996 -3.686 1 78.81 144 LYS A CA 1
ATOM 1134 C C . LYS A 1 144 ? -6.926 3.592 -4.062 1 78.81 144 LYS A C 1
ATOM 1136 O O . LYS A 1 144 ? -6.727 3.148 -5.195 1 78.81 144 LYS A O 1
ATOM 1141 N N . SER A 1 145 ? -7.508 2.967 -3.158 1 79.12 145 SER A N 1
ATOM 1142 C CA . SER A 1 145 ? -7.824 1.555 -3.348 1 79.12 145 SER A CA 1
ATOM 1143 C C . SER A 1 145 ? -9.18 1.377 -4.016 1 79.12 145 SER A C 1
ATOM 1145 O O . SER A 1 145 ? -9.32 0.607 -4.965 1 79.12 145 SER A O 1
ATOM 1147 N N . ASN A 1 146 ? -10.188 2.029 -3.561 1 77.56 146 ASN A N 1
ATOM 1148 C CA . ASN A 1 146 ? -11.508 1.838 -4.152 1 77.56 146 ASN A CA 1
ATOM 1149 C C . ASN A 1 146 ? -11.914 3.037 -5 1 77.56 146 ASN A C 1
ATOM 1151 O O . ASN A 1 146 ? -13 3.039 -5.594 1 77.56 146 ASN A O 1
ATOM 1155 N N . LYS A 1 147 ? -11.117 4.074 -5.07 1 79.56 147 LYS A N 1
ATOM 1156 C CA . LYS A 1 147 ? -11.242 5.223 -5.961 1 79.56 147 LYS A CA 1
ATOM 1157 C C . LYS A 1 147 ? -12.516 6.012 -5.66 1 79.56 147 LYS A C 1
ATOM 1159 O O . LYS A 1 147 ? -13.031 6.715 -6.531 1 79.56 147 LYS A O 1
ATOM 1164 N N . LYS A 1 148 ? -13.016 5.848 -4.488 1 85.25 148 LYS A N 1
ATOM 1165 C CA . LYS A 1 148 ? -14.156 6.648 -4.039 1 85.25 148 LYS A CA 1
ATOM 1166 C C . LYS A 1 148 ? -13.688 7.992 -3.484 1 85.25 148 LYS A C 1
ATOM 1168 O O . LYS A 1 148 ? -12.641 8.078 -2.836 1 85.25 148 LYS A O 1
ATOM 1173 N N . ARG A 1 149 ? -14.477 9.031 -3.77 1 90.25 149 ARG A N 1
ATOM 1174 C CA . ARG A 1 149 ? -14.203 10.352 -3.209 1 90.25 149 ARG A CA 1
ATOM 1175 C C . ARG A 1 149 ? -14.898 10.531 -1.864 1 90.25 149 ARG A C 1
ATOM 1177 O O . ARG A 1 149 ? -16.125 10.406 -1.771 1 90.25 149 ARG A O 1
ATOM 1184 N N . VAL A 1 150 ? -14.109 10.805 -0.907 1 94.12 150 VAL A N 1
ATOM 1185 C CA . VAL A 1 150 ? -14.641 10.859 0.45 1 94.12 150 VAL A CA 1
ATOM 1186 C C . VAL A 1 150 ? -14.391 12.242 1.049 1 94.12 150 VAL A C 1
ATOM 1188 O O . VAL A 1 150 ? -13.281 12.766 0.971 1 94.12 150 VAL A O 1
ATOM 1191 N N . LEU A 1 151 ? -15.438 12.852 1.562 1 96.25 151 LEU A N 1
ATOM 1192 C CA . LEU A 1 151 ? -15.352 14.086 2.336 1 96.25 151 LEU A CA 1
ATOM 1193 C C . LEU A 1 151 ? -15.281 13.781 3.83 1 96.25 151 LEU A C 1
ATOM 1195 O O . LEU A 1 151 ? -16.188 13.164 4.387 1 96.25 151 LEU A O 1
ATOM 1199 N N . ASN A 1 152 ? -14.203 14.141 4.422 1 97.19 152 ASN A N 1
ATOM 1200 C CA . ASN A 1 152 ? -14.086 14.031 5.871 1 97.19 152 ASN A CA 1
ATOM 1201 C C . ASN A 1 152 ? -14.359 15.367 6.559 1 97.19 152 ASN A C 1
ATOM 1203 O O . ASN A 1 152 ? -13.867 16.406 6.121 1 97.19 152 ASN A O 1
ATOM 1207 N N . ILE A 1 153 ? -15.156 15.312 7.578 1 97.69 153 ILE A N 1
ATOM 1208 C CA . ILE A 1 153 ? -15.5 16.484 8.367 1 97.69 153 ILE A CA 1
ATOM 1209 C C . ILE A 1 153 ? -15.039 16.297 9.805 1 97.69 153 ILE A C 1
ATOM 1211 O O . ILE A 1 153 ? -15.555 15.445 10.531 1 97.69 153 ILE A O 1
ATOM 1215 N N . LEU A 1 154 ? -14.086 17.062 10.203 1 97.62 154 LEU A N 1
ATOM 1216 C CA . LEU A 1 154 ? -13.617 17.062 11.586 1 97.62 154 LEU A CA 1
ATOM 1217 C C . LEU A 1 154 ? -14.242 18.219 12.375 1 97.62 154 LEU A C 1
ATOM 1219 O O . LEU A 1 154 ? -14.531 19.266 11.812 1 97.62 154 LEU A O 1
ATOM 1223 N N . VAL A 1 155 ? -14.414 18 13.633 1 98 155 VAL A N 1
ATOM 1224 C CA . VAL A 1 155 ? -14.938 19.031 14.516 1 98 155 VAL A CA 1
ATOM 1225 C C . VAL A 1 155 ? -13.984 19.234 15.695 1 98 155 VAL A C 1
ATOM 1227 O O . VAL A 1 155 ? -13.344 18.281 16.156 1 98 155 VAL A O 1
ATOM 1230 N N . CYS A 1 156 ? -13.867 20.438 16.078 1 97.19 156 CYS A N 1
ATOM 1231 C CA . CYS A 1 156 ? -13.055 20.797 17.219 1 97.19 156 CYS A CA 1
ATOM 1232 C C . CYS A 1 156 ? -13.852 21.641 18.219 1 97.19 156 CYS A C 1
ATOM 1234 O O . CYS A 1 156 ? -14.602 22.531 17.812 1 97.19 156 CYS A O 1
ATOM 1236 N N . TYR A 1 157 ? -13.859 21.344 19.453 1 97.5 157 TYR A N 1
ATOM 1237 C CA . TYR A 1 157 ? -14.477 22.125 20.531 1 97.5 157 TYR A CA 1
ATOM 1238 C C . TYR A 1 157 ? -13.68 21.984 21.828 1 97.5 157 TYR A C 1
ATOM 1240 O O . TYR A 1 157 ? -12.859 21.078 21.969 1 97.5 157 TYR A O 1
ATOM 1248 N N . PHE A 1 158 ? -13.828 22.953 22.672 1 97.25 158 PHE A N 1
ATOM 1249 C CA . PHE A 1 158 ? -13.234 22.859 24 1 97.25 158 PHE A CA 1
ATOM 1250 C C . PHE A 1 158 ? -14.055 21.938 24.891 1 97.25 158 PHE A C 1
ATOM 1252 O O . PHE A 1 158 ? -15.234 22.203 25.141 1 97.25 158 PHE A O 1
ATOM 1259 N N . ASP A 1 159 ? -13.461 20.906 25.344 1 95.62 159 ASP A N 1
ATOM 1260 C CA . ASP A 1 159 ? -14.141 19.953 26.219 1 95.62 159 ASP A CA 1
ATOM 1261 C C . ASP A 1 159 ? -13.867 20.25 27.688 1 95.62 159 ASP A C 1
ATOM 1263 O O . ASP A 1 159 ? -12.742 20.094 28.172 1 95.62 159 ASP A O 1
ATOM 1267 N N . SER A 1 160 ? -14.891 20.578 28.359 1 92.62 160 SER A N 1
ATOM 1268 C CA . SER A 1 160 ? -14.758 20.953 29.766 1 92.62 160 SER A CA 1
ATOM 1269 C C . SER A 1 160 ? -14.359 19.75 30.625 1 92.62 160 SER A C 1
ATOM 1271 O O . SER A 1 160 ? -13.734 19.906 31.672 1 92.62 160 SER A O 1
ATOM 1273 N N . ASP A 1 161 ? -14.688 18.562 30.141 1 90.19 161 ASP A N 1
ATOM 1274 C CA . ASP A 1 161 ? -14.359 17.359 30.891 1 90.19 161 ASP A CA 1
ATOM 1275 C C . ASP A 1 161 ? -12.852 17.094 30.859 1 90.19 161 ASP A C 1
ATOM 1277 O O . ASP A 1 161 ? -12.266 16.75 31.891 1 90.19 161 ASP A O 1
ATOM 1281 N N . THR A 1 162 ? -12.266 17.297 29.781 1 91.12 162 THR A N 1
ATOM 1282 C CA . THR A 1 162 ? -10.836 17.047 29.656 1 91.12 162 THR A CA 1
ATOM 1283 C C . THR A 1 162 ? -10.031 18.312 29.922 1 91.12 162 THR A C 1
ATOM 1285 O O . THR A 1 162 ? -8.844 18.234 30.219 1 91.12 162 THR A O 1
ATOM 1288 N N . GLY A 1 163 ? -10.625 19.453 29.75 1 92.94 163 GLY A N 1
ATOM 1289 C CA . GLY A 1 163 ? -9.953 20.734 29.938 1 92.94 163 GLY A CA 1
ATOM 1290 C C . GLY A 1 163 ? -9.055 21.109 28.766 1 92.94 163 GLY A C 1
ATOM 1291 O O . GLY A 1 163 ? -8.07 21.828 28.938 1 92.94 163 GLY A O 1
ATOM 1292 N N . GLU A 1 164 ? -9.336 20.516 27.641 1 94.94 164 GLU A N 1
ATOM 1293 C CA . GLU A 1 164 ? -8.539 20.766 26.438 1 94.94 164 GLU A CA 1
ATOM 1294 C C . GLU A 1 164 ? -9.414 20.859 25.203 1 94.94 164 GLU A C 1
ATOM 1296 O O . GLU A 1 164 ? -10.586 20.469 25.219 1 94.94 164 GLU A O 1
ATOM 1301 N N . SER A 1 165 ? -8.875 21.453 24.172 1 95.56 165 SER A N 1
ATOM 1302 C CA . SER A 1 165 ? -9.523 21.406 22.875 1 95.56 165 SER A CA 1
ATOM 1303 C C . SER A 1 165 ? -9.367 20.031 22.219 1 95.56 165 SER A C 1
ATOM 1305 O O . SER A 1 165 ? -8.258 19.516 22.125 1 95.56 165 SER A O 1
ATOM 1307 N N . VAL A 1 166 ? -10.453 19.422 21.844 1 96 166 VAL A N 1
ATOM 1308 C CA . VAL A 1 166 ? -10.406 18.078 21.297 1 96 166 VAL A CA 1
ATOM 1309 C C . VAL A 1 166 ? -10.922 18.078 19.859 1 96 166 VAL A C 1
ATOM 1311 O O . VAL A 1 166 ? -11.773 18.891 19.5 1 96 166 VAL A O 1
ATOM 1314 N N . THR A 1 167 ? -10.359 17.219 19.047 1 96.56 167 THR A N 1
ATOM 1315 C CA . THR A 1 167 ? -10.766 17.062 17.656 1 96.56 167 THR A CA 1
ATOM 1316 C C . THR A 1 167 ? -11.367 15.672 17.422 1 96.56 167 THR A C 1
ATOM 1318 O O . THR A 1 167 ? -10.766 14.656 17.797 1 96.56 167 THR A O 1
ATOM 1321 N N . HIS A 1 168 ? -12.57 15.641 16.859 1 97.75 168 HIS A N 1
ATOM 1322 C CA . HIS A 1 168 ? -13.258 14.398 16.531 1 97.75 168 HIS A CA 1
ATOM 1323 C C . HIS A 1 168 ? -13.586 14.336 15.039 1 97.75 168 HIS A C 1
ATOM 1325 O O . HIS A 1 168 ? -13.648 15.367 14.367 1 97.75 168 HIS A O 1
ATOM 1331 N N . LEU A 1 169 ? -13.68 13.133 14.555 1 98.06 169 LEU A N 1
ATOM 1332 C CA . LEU A 1 169 ? -14.328 12.961 13.258 1 98.06 169 LEU A CA 1
ATOM 1333 C C . LEU A 1 169 ? -15.844 13.039 13.398 1 98.06 169 LEU A C 1
ATOM 1335 O O . LEU A 1 169 ? -16.453 12.25 14.133 1 98.06 169 LEU A O 1
ATOM 1339 N N . TYR A 1 170 ? -16.422 13.961 12.75 1 97.75 170 TYR A N 1
ATOM 1340 C CA . TYR A 1 170 ? -17.859 14.117 12.805 1 97.75 170 TYR A CA 1
ATOM 1341 C C . TYR A 1 170 ? -18.547 13.195 11.797 1 97.75 170 TYR A C 1
ATOM 1343 O O . TYR A 1 170 ? -19.484 12.461 12.148 1 97.75 170 TYR A O 1
ATOM 1351 N N . SER A 1 171 ? -17.969 13.219 10.578 1 97.06 171 SER A N 1
ATOM 1352 C CA . SER A 1 171 ? -18.594 12.391 9.555 1 97.06 171 SER A CA 1
ATOM 1353 C C . SER A 1 171 ? -17.688 12.219 8.344 1 97.06 171 SER A C 1
ATOM 1355 O O . SER A 1 171 ? -16.781 13.023 8.125 1 97.06 171 SER A O 1
ATOM 1357 N N . SER A 1 172 ? -17.844 11.117 7.723 1 96.56 172 SER A N 1
ATOM 1358 C CA . SER A 1 172 ? -17.266 10.859 6.406 1 96.56 172 SER A CA 1
ATOM 1359 C C . SER A 1 172 ? -18.359 10.57 5.379 1 96.56 172 SER A C 1
ATOM 1361 O O . SER A 1 172 ? -19.172 9.664 5.57 1 96.56 172 SER A O 1
ATOM 1363 N N . VAL A 1 173 ? -18.344 11.32 4.277 1 94.75 173 VAL A N 1
ATOM 1364 C CA . VAL A 1 173 ? -19.406 11.203 3.297 1 94.75 173 VAL A CA 1
ATOM 1365 C C . VAL A 1 173 ? -18.812 10.922 1.917 1 94.75 173 VAL A C 1
ATOM 1367 O O . VAL A 1 173 ? -17.812 11.523 1.529 1 94.75 173 VAL A O 1
ATOM 1370 N N . GLU A 1 174 ? -19.391 9.977 1.237 1 91.25 174 GLU A N 1
ATOM 1371 C CA . GLU A 1 174 ? -18.984 9.719 -0.144 1 91.25 174 GLU A CA 1
ATOM 1372 C C . GLU A 1 174 ? -19.609 10.742 -1.096 1 91.25 174 GLU A C 1
ATOM 1374 O O . GLU A 1 174 ? -20.797 11.008 -1.04 1 91.25 174 GLU A O 1
ATOM 1379 N N . LEU A 1 175 ? -18.734 11.352 -1.881 1 90.31 175 LEU A N 1
ATOM 1380 C CA . LEU A 1 175 ? -19.203 12.328 -2.859 1 90.31 175 LEU A CA 1
ATOM 1381 C C . LEU A 1 175 ? -18.984 11.828 -4.281 1 90.31 175 LEU A C 1
ATOM 1383 O O . LEU A 1 175 ? -17.875 11.391 -4.625 1 90.31 175 LEU A O 1
ATOM 1387 N N . VAL A 1 176 ? -19.953 11.82 -5.086 1 80.75 176 VAL A N 1
ATOM 1388 C CA . VAL A 1 176 ? -19.828 11.43 -6.484 1 80.75 176 VAL A CA 1
ATOM 1389 C C . VAL A 1 176 ? -19.25 12.586 -7.293 1 80.75 176 VAL A C 1
ATOM 1391 O O . VAL A 1 176 ? -18.312 12.398 -8.078 1 80.75 176 VAL A O 1
ATOM 1394 N N . VAL A 1 177 ? -19.875 13.781 -7.105 1 80.62 177 VAL A N 1
ATOM 1395 C CA . VAL A 1 177 ? -19.391 15.008 -7.73 1 80.62 177 VAL A CA 1
ATOM 1396 C C . VAL A 1 177 ? -18.953 15.992 -6.652 1 80.62 177 VAL A C 1
ATOM 1398 O O . VAL A 1 177 ? -19.656 16.203 -5.664 1 80.62 177 VAL A O 1
ATOM 1401 N N . VAL A 1 178 ? -17.797 16.5 -6.855 1 85.44 178 VAL A N 1
ATOM 1402 C CA . VAL A 1 178 ? -17.281 17.438 -5.859 1 85.44 178 VAL A CA 1
ATOM 1403 C C . VAL A 1 178 ? -17.406 18.859 -6.375 1 85.44 178 VAL A C 1
ATOM 1405 O O . VAL A 1 178 ? -16.641 19.281 -7.25 1 85.44 178 VAL A O 1
ATOM 1408 N N . ASN A 1 179 ? -18.359 19.547 -5.93 1 87.56 179 ASN A N 1
ATOM 1409 C CA . ASN A 1 179 ? -18.531 20.969 -6.152 1 87.56 179 ASN A CA 1
ATOM 1410 C C . ASN A 1 179 ? -19.031 21.688 -4.898 1 87.56 179 ASN A C 1
ATOM 1412 O O . ASN A 1 179 ? -19.281 21.047 -3.873 1 87.56 179 ASN A O 1
ATOM 1416 N N . ALA A 1 180 ? -19.125 22.938 -4.938 1 92.81 180 ALA A N 1
ATOM 1417 C CA . ALA A 1 180 ? -19.5 23.75 -3.781 1 92.81 180 ALA A CA 1
ATOM 1418 C C . ALA A 1 180 ? -20.875 23.359 -3.254 1 92.81 180 ALA A C 1
ATOM 1420 O O . ALA A 1 180 ? -21.078 23.234 -2.043 1 92.81 180 ALA A O 1
ATOM 1421 N N . SER A 1 181 ? -21.766 23.062 -4.156 1 92.38 181 SER A N 1
ATOM 1422 C CA . SER A 1 181 ? -23.141 22.75 -3.768 1 92.38 181 SER A CA 1
ATOM 1423 C C . SER A 1 181 ? -23.234 21.391 -3.078 1 92.38 181 SER A C 1
ATOM 1425 O O . SER A 1 181 ? -23.938 21.25 -2.074 1 92.38 181 SER A O 1
ATOM 1427 N N . THR A 1 182 ? -22.531 20.453 -3.629 1 92.06 182 THR A N 1
ATOM 1428 C CA . THR A 1 182 ? -22.594 19.109 -3.066 1 92.06 182 THR A CA 1
ATOM 1429 C C . THR A 1 182 ? -21.922 19.078 -1.692 1 92.06 182 THR A C 1
ATOM 1431 O O . THR A 1 182 ? -22.406 18.391 -0.788 1 92.06 182 THR A O 1
ATOM 1434 N N . VAL A 1 183 ? -20.859 19.781 -1.566 1 95.5 183 VAL A N 1
ATOM 1435 C CA . VAL A 1 183 ? -20.156 19.828 -0.283 1 95.5 183 VAL A CA 1
ATOM 1436 C C . VAL A 1 183 ? -21.031 20.531 0.751 1 95.5 183 VAL A C 1
ATOM 1438 O O . VAL A 1 183 ? -21.156 20.078 1.887 1 95.5 183 VAL A O 1
ATOM 1441 N N . HIS A 1 184 ? -21.594 21.672 0.331 1 96 184 HIS A N 1
ATOM 1442 C CA . HIS A 1 184 ? -22.484 22.422 1.204 1 96 184 HIS A CA 1
ATOM 1443 C C . HIS A 1 184 ? -23.656 21.578 1.663 1 96 184 HIS A C 1
ATOM 1445 O O . HIS A 1 184 ? -23.984 21.531 2.854 1 96 184 HIS A O 1
ATOM 1451 N N . ALA A 1 185 ? -24.25 20.844 0.75 1 95.75 185 ALA A N 1
ATOM 1452 C CA . ALA A 1 185 ? -25.391 19.984 1.059 1 95.75 185 ALA A CA 1
ATOM 1453 C C . ALA A 1 185 ? -25 18.875 2.018 1 95.75 185 ALA A C 1
ATOM 1455 O O . ALA A 1 185 ? -25.781 18.5 2.9 1 95.75 185 ALA A O 1
ATOM 1456 N N . ALA A 1 186 ? -23.875 18.391 1.821 1 95.88 186 ALA A N 1
ATOM 1457 C CA . ALA A 1 186 ? -23.406 17.312 2.67 1 95.88 186 ALA A CA 1
ATOM 1458 C C . ALA A 1 186 ? -23.188 17.781 4.105 1 95.88 186 ALA A C 1
ATOM 1460 O O . ALA A 1 186 ? -23.609 17.125 5.055 1 95.88 186 ALA A O 1
ATOM 1461 N N . VAL A 1 187 ? -22.562 18.922 4.273 1 96.69 187 VAL A N 1
ATOM 1462 C CA . VAL A 1 187 ? -22.219 19.438 5.594 1 96.69 187 VAL A CA 1
ATOM 1463 C C . VAL A 1 187 ? -23.469 19.922 6.309 1 96.69 187 VAL A C 1
ATOM 1465 O O . VAL A 1 187 ? -23.766 19.469 7.422 1 96.69 187 VAL A O 1
ATOM 1468 N N . VAL A 1 188 ? -24.25 20.797 5.656 1 96.81 188 VAL A N 1
ATOM 1469 C CA . VAL A 1 188 ? -25.422 21.406 6.273 1 96.81 188 VAL A CA 1
ATOM 1470 C C . VAL A 1 188 ? -26.516 20.344 6.453 1 96.81 188 VAL A C 1
ATOM 1472 O O . VAL A 1 188 ? -27.219 20.344 7.461 1 96.81 188 VAL A O 1
ATOM 1475 N N . GLY A 1 189 ? -26.594 19.484 5.449 1 95.81 189 GLY A N 1
ATOM 1476 C CA . GLY A 1 189 ? -27.562 18.406 5.566 1 95.81 189 GLY A CA 1
ATOM 1477 C C . GLY A 1 189 ? -27.312 17.516 6.77 1 95.81 189 GLY A C 1
ATOM 1478 O O . GLY A 1 189 ? -28.25 17.156 7.48 1 95.81 189 GLY A O 1
ATOM 1479 N N . LYS A 1 190 ? -26.125 17.219 7.012 1 96.25 190 LYS A N 1
ATOM 1480 C CA . LYS A 1 190 ? -25.766 16.344 8.133 1 96.25 190 LYS A CA 1
ATOM 1481 C C . LYS A 1 190 ? -26.016 17.047 9.461 1 96.25 190 LYS A C 1
ATOM 1483 O O . LYS A 1 190 ? -26.484 16.422 10.422 1 96.25 190 LYS A O 1
ATOM 1488 N N . LEU A 1 191 ? -25.656 18.328 9.602 1 97.56 191 LEU A N 1
ATOM 1489 C CA . LEU A 1 191 ? -25.875 19.094 10.82 1 97.56 191 LEU A CA 1
ATOM 1490 C C . LEU A 1 191 ? -27.375 19.172 11.133 1 97.56 191 LEU A C 1
ATOM 1492 O O . LEU A 1 191 ? -27.781 19.016 12.281 1 97.56 191 LEU A O 1
ATOM 1496 N N . LYS A 1 192 ? -28.141 19.344 10.109 1 96.62 192 LYS A N 1
ATOM 1497 C CA . LYS A 1 192 ? -29.578 19.438 10.281 1 96.62 192 LYS A CA 1
ATOM 1498 C C . LYS A 1 192 ? -30.172 18.094 10.695 1 96.62 192 LYS A C 1
ATOM 1500 O O . LYS A 1 192 ? -31.031 18.031 11.586 1 96.62 192 LYS A O 1
ATOM 1505 N N . GLU A 1 193 ? -29.703 17.094 10.039 1 95.62 193 GLU A N 1
ATOM 1506 C CA . GLU A 1 193 ? -30.156 15.742 10.367 1 95.62 193 GLU A CA 1
ATOM 1507 C C . GLU A 1 193 ? -29.891 15.414 11.836 1 95.62 193 GLU A C 1
ATOM 1509 O O . GLU A 1 193 ? -30.703 14.742 12.484 1 95.62 193 GLU A O 1
ATOM 1514 N N . ASP A 1 194 ? -28.812 15.875 12.352 1 97.25 194 ASP A N 1
ATOM 1515 C CA . ASP A 1 194 ? -28.406 15.562 13.711 1 97.25 194 ASP A CA 1
ATOM 1516 C C . ASP A 1 194 ? -28.938 16.594 14.703 1 97.25 194 ASP A C 1
ATOM 1518 O O . ASP A 1 194 ? -28.672 16.516 15.906 1 97.25 194 ASP A O 1
ATOM 1522 N N . GLY A 1 195 ? -29.609 17.562 14.266 1 97 195 GLY A N 1
ATOM 1523 C CA . GLY A 1 195 ? -30.188 18.578 15.125 1 97 195 GLY A CA 1
ATOM 1524 C C . GLY A 1 195 ? -29.156 19.516 15.727 1 97 195 GLY A C 1
ATOM 1525 O O . GLY A 1 195 ? -29.328 20 16.859 1 97 195 GLY A O 1
ATOM 1526 N N . ILE A 1 196 ? -28.078 19.719 15.094 1 98.06 196 ILE A N 1
ATOM 1527 C CA . ILE A 1 196 ? -27.031 20.625 15.57 1 98.06 196 ILE A CA 1
ATOM 1528 C C . ILE A 1 196 ? -27.297 22.047 15.047 1 98.06 196 ILE A C 1
ATOM 1530 O O . ILE A 1 196 ? -27.297 22.266 13.836 1 98.06 196 ILE A O 1
ATOM 1534 N N . PRO A 1 197 ? -27.469 22.938 15.922 1 96.75 197 PRO A N 1
ATOM 1535 C CA . PRO A 1 197 ? -27.75 24.297 15.461 1 96.75 197 PRO A CA 1
ATOM 1536 C C . PRO A 1 197 ? -26.547 24.938 14.773 1 96.75 197 PRO A C 1
ATOM 1538 O O . PRO A 1 197 ? -25.422 24.859 15.281 1 96.75 197 PRO A O 1
ATOM 1541 N N . LEU A 1 198 ? -26.75 25.625 13.727 1 96.62 198 LEU A N 1
ATOM 1542 C CA . LEU A 1 198 ? -25.688 26.312 12.992 1 96.62 198 LEU A CA 1
ATOM 1543 C C . LEU A 1 198 ? -25.109 27.469 13.82 1 96.62 198 LEU A C 1
ATOM 1545 O O . LEU A 1 198 ? -23.984 27.891 13.578 1 96.62 198 LEU A O 1
ATOM 1549 N N . GLN A 1 199 ? -25.859 27.922 14.766 1 95.38 199 GLN A N 1
ATOM 1550 C CA . GLN A 1 199 ? -25.438 29.016 15.633 1 95.38 199 GLN A CA 1
ATOM 1551 C C . GLN A 1 199 ? -24.203 28.609 16.453 1 95.38 199 GLN A C 1
ATOM 1553 O O . GLN A 1 199 ? -23.438 29.469 16.875 1 95.38 199 GLN A O 1
ATOM 1558 N N . ASN A 1 200 ? -24.078 27.297 16.672 1 97.25 200 ASN A N 1
ATOM 1559 C CA . ASN A 1 200 ? -22.953 26.812 17.453 1 97.25 200 ASN A CA 1
ATOM 1560 C C . ASN A 1 200 ? -21.672 26.703 16.625 1 97.25 200 ASN A C 1
ATOM 1562 O O . ASN A 1 200 ? -20.578 26.578 17.156 1 97.25 200 ASN A O 1
ATOM 1566 N N . LEU A 1 201 ? -21.844 26.766 15.281 1 97.56 201 LEU A N 1
ATOM 1567 C CA . LEU A 1 201 ? -20.703 26.719 14.391 1 97.56 201 LEU A CA 1
ATOM 1568 C C . LEU A 1 201 ? -19.984 28.062 14.344 1 97.56 201 LEU A C 1
ATOM 1570 O O . LEU A 1 201 ? -20.578 29.078 13.969 1 97.56 201 LEU A O 1
ATOM 1574 N N . ILE A 1 202 ? -18.703 28.016 14.656 1 96.56 202 ILE A N 1
ATOM 1575 C CA . ILE A 1 202 ? -17.969 29.266 14.836 1 96.56 202 ILE A CA 1
ATOM 1576 C C . ILE A 1 202 ? -17.156 29.578 13.57 1 96.56 202 ILE A C 1
ATOM 1578 O O . ILE A 1 202 ? -17.062 30.719 13.148 1 96.56 202 ILE A O 1
ATOM 1582 N N . SER A 1 203 ? -16.531 28.516 13.086 1 95.06 203 SER A N 1
ATOM 1583 C CA . SER A 1 203 ? -15.664 28.719 11.938 1 95.06 203 SER A CA 1
ATOM 1584 C C . SER A 1 203 ? -15.523 27.438 11.109 1 95.06 203 SER A C 1
ATOM 1586 O O . SER A 1 203 ? -15.812 26.344 11.602 1 95.06 203 SER A O 1
ATOM 1588 N N . SER A 1 204 ? -15.172 27.609 9.82 1 94.38 204 SER A N 1
ATOM 1589 C CA . SER A 1 204 ? -14.938 26.5 8.898 1 94.38 204 SER A CA 1
ATOM 1590 C C . SER A 1 204 ? -13.609 26.656 8.18 1 94.38 204 SER A C 1
ATOM 1592 O O . SER A 1 204 ? -13.359 27.672 7.535 1 94.38 204 SER A O 1
ATOM 1594 N N . LEU A 1 205 ? -12.789 25.641 8.383 1 93.69 205 LEU A N 1
ATOM 1595 C CA . LEU A 1 205 ? -11.5 25.641 7.703 1 93.69 205 LEU A CA 1
ATOM 1596 C C . LEU A 1 205 ? -11.523 24.672 6.52 1 93.69 205 LEU A C 1
ATOM 1598 O O . LEU A 1 205 ? -11.922 23.516 6.664 1 93.69 205 LEU A O 1
ATOM 1602 N N . SER A 1 206 ? -11.211 25.125 5.344 1 91.25 206 SER A N 1
ATOM 1603 C CA . SER A 1 206 ? -11.109 24.328 4.125 1 91.25 206 SER A CA 1
ATOM 1604 C C . SER A 1 206 ? -9.945 24.797 3.254 1 91.25 206 SER A C 1
ATOM 1606 O O . SER A 1 206 ? -9.344 25.844 3.527 1 91.25 206 SER A O 1
ATOM 1608 N N . ASP A 1 207 ? -9.641 24.031 2.299 1 84.88 207 ASP A N 1
ATOM 1609 C CA . ASP A 1 207 ? -8.555 24.391 1.391 1 84.88 207 ASP A CA 1
ATOM 1610 C C . ASP A 1 207 ? -8.914 25.625 0.56 1 84.88 207 ASP A C 1
ATOM 1612 O O . ASP A 1 207 ? -10.062 26.078 0.58 1 84.88 207 ASP A O 1
ATOM 1616 N N . SER A 1 208 ? -7.996 26.203 -0.092 1 78 208 SER A N 1
ATOM 1617 C CA . SER A 1 208 ? -8.172 27.484 -0.761 1 78 208 SER A CA 1
ATOM 1618 C C . SER A 1 208 ? -8.648 27.297 -2.199 1 78 208 SER A C 1
ATOM 1620 O O . SER A 1 208 ? -8.703 28.266 -2.971 1 78 208 SER A O 1
ATOM 1622 N N . ALA A 1 209 ? -9.055 26.141 -2.547 1 80.38 209 ALA A N 1
ATOM 1623 C CA . ALA A 1 209 ? -9.539 25.922 -3.906 1 80.38 209 ALA A CA 1
ATOM 1624 C C . ALA A 1 209 ? -10.773 26.75 -4.199 1 80.38 209 ALA A C 1
ATOM 1626 O O . ALA A 1 209 ? -11.531 27.094 -3.285 1 80.38 209 ALA A O 1
ATOM 1627 N N . ALA A 1 210 ? -11.023 27.062 -5.406 1 80 210 ALA A N 1
ATOM 1628 C CA . ALA A 1 210 ? -12.078 27.984 -5.824 1 80 210 ALA A CA 1
ATOM 1629 C C . ALA A 1 210 ? -13.453 27.453 -5.434 1 80 210 ALA A C 1
ATOM 1631 O O . ALA A 1 210 ? -14.328 28.203 -5.012 1 80 210 ALA A O 1
ATOM 1632 N N . TYR A 1 211 ? -13.602 26.203 -5.559 1 86 211 TYR A N 1
ATOM 1633 C CA . TYR A 1 211 ? -14.93 25.672 -5.262 1 86 211 TYR A CA 1
ATOM 1634 C C . TYR A 1 211 ? -15.188 25.641 -3.76 1 86 211 TYR A C 1
ATOM 1636 O O . TYR A 1 211 ? -16.344 25.625 -3.32 1 86 211 TYR A O 1
ATOM 1644 N N . MET A 1 212 ? -14.148 25.656 -2.969 1 88.25 212 MET A N 1
ATOM 1645 C CA . MET A 1 212 ? -14.289 25.656 -1.515 1 88.25 212 MET A CA 1
ATOM 1646 C C . MET A 1 212 ? -14.414 27.094 -0.98 1 88.25 212 MET A C 1
ATOM 1648 O O . MET A 1 212 ? -15.281 27.375 -0.153 1 88.25 212 MET A O 1
ATOM 1652 N N . ARG A 1 213 ? -13.516 28 -1.522 1 84.38 213 ARG A N 1
ATOM 1653 C CA . ARG A 1 213 ? -13.445 29.312 -0.878 1 84.38 213 ARG A CA 1
ATOM 1654 C C . ARG A 1 213 ? -13.773 30.438 -1.867 1 84.38 213 ARG A C 1
ATOM 1656 O O . ARG A 1 213 ? -13.586 31.609 -1.561 1 84.38 213 ARG A O 1
ATOM 1663 N N . GLY A 1 214 ? -14.289 30.062 -2.947 1 78.38 214 GLY A N 1
ATOM 1664 C CA . GLY A 1 214 ? -14.695 31.094 -3.879 1 78.38 214 GLY A CA 1
ATOM 1665 C C . GLY A 1 214 ? -15.711 32.062 -3.287 1 78.38 214 GLY A C 1
ATOM 1666 O O . GLY A 1 214 ? -16.609 31.656 -2.547 1 78.38 214 GLY A O 1
ATOM 1667 N N . THR A 1 215 ? -15.594 33.344 -3.551 1 78.56 215 THR A N 1
ATOM 1668 C CA . THR A 1 215 ? -16.344 34.406 -2.9 1 78.56 215 THR A CA 1
ATOM 1669 C C . THR A 1 215 ? -17.797 34.406 -3.365 1 78.56 215 THR A C 1
ATOM 1671 O O . THR A 1 215 ? -18.688 34.844 -2.629 1 78.56 215 THR A O 1
ATOM 1674 N N . HIS A 1 216 ? -18.016 33.875 -4.473 1 81.56 216 HIS A N 1
ATOM 1675 C CA . HIS A 1 216 ? -19.375 34 -4.992 1 81.56 216 HIS A CA 1
ATOM 1676 C C . HIS A 1 216 ? -20.109 32.688 -4.93 1 81.56 216 HIS A C 1
ATOM 1678 O O . HIS A 1 216 ? -21.234 32.625 -4.41 1 81.56 216 HIS A O 1
ATOM 1684 N N . ASN A 1 217 ? -19.406 31.641 -5.387 1 85.75 217 ASN A N 1
ATOM 1685 C CA . ASN A 1 217 ? -20.125 30.391 -5.523 1 85.75 217 ASN A CA 1
ATOM 1686 C C . ASN A 1 217 ? -19.406 29.25 -4.812 1 85.75 217 ASN A C 1
ATOM 1688 O O . ASN A 1 217 ? -19.719 28.078 -5.02 1 85.75 217 ASN A O 1
ATOM 1692 N N . GLY A 1 218 ? -18.547 29.656 -3.973 1 90.5 218 GLY A N 1
ATOM 1693 C CA . GLY A 1 218 ? -17.812 28.609 -3.271 1 90.5 218 GLY A CA 1
ATOM 1694 C C . GLY A 1 218 ? -18.578 28.047 -2.09 1 90.5 218 GLY A C 1
ATOM 1695 O O . GLY A 1 218 ? -19.641 28.562 -1.72 1 90.5 218 GLY A O 1
ATOM 1696 N N . TYR A 1 219 ? -18.156 26.969 -1.553 1 93.5 219 TYR A N 1
ATOM 1697 C CA . TYR A 1 219 ? -18.75 26.312 -0.388 1 93.5 219 TYR A CA 1
ATOM 1698 C C . TYR A 1 219 ? -18.859 27.281 0.783 1 93.5 219 TYR A C 1
ATOM 1700 O O . TYR A 1 219 ? -19.906 27.359 1.426 1 93.5 219 TYR A O 1
ATOM 1708 N N . GLU A 1 220 ? -17.828 28 1.076 1 91.5 220 GLU A N 1
ATOM 1709 C CA . GLU A 1 220 ? -17.828 28.938 2.201 1 91.5 220 GLU A CA 1
ATOM 1710 C C . GLU A 1 220 ? -18.891 30.016 2.031 1 91.5 220 GLU A C 1
ATOM 1712 O O . GLU A 1 220 ? -19.531 30.422 3.002 1 91.5 220 GLU A O 1
ATOM 1717 N N . ALA A 1 221 ? -18.984 30.469 0.814 1 91.88 221 ALA A N 1
ATOM 1718 C CA . ALA A 1 221 ? -20 31.5 0.546 1 91.88 221 ALA A CA 1
ATOM 1719 C C . ALA A 1 221 ? -21.406 30.969 0.814 1 91.88 221 ALA A C 1
ATOM 1721 O O . ALA A 1 221 ? -22.234 31.672 1.403 1 91.88 221 ALA A O 1
ATOM 1722 N N . LYS A 1 222 ? -21.641 29.812 0.416 1 94.69 222 LYS A N 1
ATOM 1723 C CA . LYS A 1 222 ? -22.938 29.188 0.642 1 94.69 222 LYS A CA 1
ATOM 1724 C C . LYS A 1 222 ? -23.188 28.953 2.129 1 94.69 222 LYS A C 1
ATOM 1726 O O . LYS A 1 222 ? -24.297 29.141 2.619 1 94.69 222 LYS A O 1
ATOM 1731 N N . LEU A 1 223 ? -22.219 28.5 2.758 1 94.5 223 LEU A N 1
ATOM 1732 C CA . LEU A 1 223 ? -22.328 28.25 4.191 1 94.5 223 LEU A CA 1
ATOM 1733 C C . LEU A 1 223 ? -22.609 29.547 4.945 1 94.5 223 LEU A C 1
ATOM 1735 O O . LEU A 1 223 ? -23.422 29.562 5.883 1 94.5 223 LEU A O 1
ATOM 1739 N N . ARG A 1 224 ? -21.984 30.609 4.566 1 92.81 224 ARG A N 1
ATOM 1740 C CA . ARG A 1 224 ? -22.156 31.906 5.215 1 92.81 224 ARG A CA 1
ATOM 1741 C C . ARG A 1 224 ? -23.562 32.469 4.961 1 92.81 224 ARG A C 1
ATOM 1743 O O . ARG A 1 224 ? -24.078 33.219 5.773 1 92.81 224 ARG A O 1
ATOM 1750 N N . SER A 1 225 ? -24.062 32.125 3.842 1 93.12 225 SER A N 1
ATOM 1751 C CA . SER A 1 225 ? -25.438 32.531 3.588 1 93.12 225 SER A CA 1
ATOM 1752 C C . SER A 1 225 ? -26.391 31.922 4.613 1 93.12 225 SER A C 1
ATOM 1754 O O . SER A 1 225 ? -27.359 32.562 5.039 1 93.12 225 SER A O 1
ATOM 1756 N N . ASP A 1 226 ? -26.078 30.719 5.031 1 93.94 226 ASP A N 1
ATOM 1757 C CA . ASP A 1 226 ? -26.875 30.031 6.043 1 93.94 226 ASP A CA 1
ATOM 1758 C C . ASP A 1 226 ? -26.5 30.484 7.449 1 93.94 226 ASP A C 1
ATOM 1760 O O . ASP A 1 226 ? -27.344 30.5 8.352 1 93.94 226 ASP A O 1
ATOM 1764 N N . ALA A 1 227 ? -25.25 30.812 7.59 1 94.94 227 ALA A N 1
ATOM 1765 C CA . ALA A 1 227 ? -24.688 31.219 8.875 1 94.94 227 ALA A CA 1
ATOM 1766 C C . ALA A 1 227 ? -23.797 32.438 8.719 1 94.94 227 ALA A C 1
ATOM 1768 O O . ALA A 1 227 ? -22.562 32.344 8.734 1 94.94 227 ALA A O 1
ATOM 1769 N N . PRO A 1 228 ? -24.328 33.594 8.727 1 93.75 228 PRO A N 1
ATOM 1770 C CA . PRO A 1 228 ? -23.578 34.812 8.461 1 93.75 228 PRO A CA 1
ATOM 1771 C C . PRO A 1 228 ? -22.609 35.188 9.586 1 93.75 228 PRO A C 1
ATOM 1773 O O . PRO A 1 228 ? -21.672 35.969 9.375 1 93.75 228 PRO A O 1
ATOM 1776 N N . HIS A 1 229 ? -22.828 34.625 10.742 1 94.5 229 HIS A N 1
ATOM 1777 C CA . HIS A 1 229 ? -22 34.938 11.891 1 94.5 229 HIS A CA 1
ATOM 1778 C C . HIS A 1 229 ? -20.641 34.281 11.805 1 94.5 229 HIS A C 1
ATOM 1780 O O . HIS A 1 229 ? -19.734 34.594 12.57 1 94.5 229 HIS A O 1
ATOM 1786 N N . LEU A 1 230 ? -20.453 33.406 10.859 1 94.69 230 LEU A N 1
ATOM 1787 C CA . LEU A 1 230 ? -19.203 32.656 10.758 1 94.69 230 LEU A CA 1
ATOM 1788 C C . LEU A 1 230 ? -18.016 33.594 10.602 1 94.69 230 LEU A C 1
ATOM 1790 O O . LEU A 1 230 ? -18.094 34.594 9.883 1 94.69 230 LEU A O 1
ATOM 1794 N N . LEU A 1 231 ? -16.969 33.188 11.297 1 92.56 231 LEU A N 1
ATOM 1795 C CA . LEU A 1 231 ? -15.766 34 11.258 1 92.56 231 LEU A CA 1
ATOM 1796 C C . LEU A 1 231 ? -15.141 33.969 9.867 1 92.56 231 LEU A C 1
ATOM 1798 O O . LEU A 1 231 ? -15.141 32.938 9.195 1 92.56 231 LEU A O 1
ATOM 1802 N N . LYS A 1 232 ? -14.625 35.062 9.492 1 83.75 232 LYS A N 1
ATOM 1803 C CA . LYS A 1 232 ? -13.938 35.188 8.203 1 83.75 232 LYS A CA 1
ATOM 1804 C C . LYS A 1 232 ? -12.43 35.062 8.367 1 83.75 232 LYS A C 1
ATOM 1806 O O . LYS A 1 232 ? -11.727 36.062 8.43 1 83.75 232 LYS A O 1
ATOM 1811 N N . ILE A 1 233 ? -12.031 33.844 8.477 1 78.94 233 ILE A N 1
ATOM 1812 C CA . ILE A 1 233 ? -10.602 33.594 8.555 1 78.94 233 ILE A CA 1
ATOM 1813 C C . ILE A 1 233 ? -10.109 33.031 7.215 1 78.94 233 ILE A C 1
ATOM 1815 O O . ILE A 1 233 ? -10.836 32.312 6.535 1 78.94 233 ILE A O 1
ATOM 1819 N N . ASP A 1 234 ? -9.156 33.625 6.523 1 65.88 234 ASP A N 1
ATOM 1820 C CA . ASP A 1 234 ? -8.672 33.375 5.168 1 65.88 234 ASP A CA 1
ATOM 1821 C C . ASP A 1 234 ? -8.242 31.938 4.977 1 65.88 234 ASP A C 1
ATOM 1823 O O . ASP A 1 234 ? -7.277 31.656 4.266 1 65.88 234 ASP A O 1
ATOM 1827 N N . GLY A 1 235 ? -8.984 31 5.316 1 72.31 235 GLY A N 1
ATOM 1828 C CA . GLY A 1 235 ? -8.773 29.625 4.922 1 72.31 235 GLY A CA 1
ATOM 1829 C C . GLY A 1 235 ? -7.551 29 5.566 1 72.31 235 GLY A C 1
ATOM 1830 O O . GLY A 1 235 ? -7.086 29.453 6.605 1 72.31 235 GLY A O 1
ATOM 1831 N N . ASP A 1 236 ? -6.996 27.891 4.898 1 86.19 236 ASP A N 1
ATOM 1832 C CA . ASP A 1 236 ? -5.859 27.141 5.402 1 86.19 236 ASP A CA 1
ATOM 1833 C C . ASP A 1 236 ? -4.543 27.844 5.094 1 86.19 236 ASP A C 1
ATOM 1835 O O . ASP A 1 236 ? -4.07 27.828 3.957 1 86.19 236 ASP A O 1
ATOM 1839 N N . MET A 1 237 ? -3.973 28.422 6.152 1 88.75 237 MET A N 1
ATOM 1840 C CA . MET A 1 237 ? -2.754 29.219 5.988 1 88.75 237 MET A CA 1
ATOM 1841 C C . MET A 1 237 ? -1.592 28.328 5.547 1 88.75 237 MET A C 1
ATOM 1843 O O . MET A 1 237 ? -0.701 28.781 4.828 1 88.75 237 MET A O 1
ATOM 1847 N N . CYS A 1 238 ? -1.588 27.109 5.992 1 89.44 238 CYS A N 1
ATOM 1848 C CA . CYS A 1 238 ? -0.534 26.203 5.57 1 89.44 238 CYS A CA 1
ATOM 1849 C C . CYS A 1 238 ? -0.573 25.969 4.066 1 89.44 238 CYS A C 1
ATOM 1851 O O . CYS A 1 238 ? 0.473 25.891 3.418 1 89.44 238 CYS A O 1
ATOM 1853 N N . HIS A 1 239 ? -1.706 25.906 3.506 1 88.38 239 HIS A N 1
ATOM 1854 C CA . HIS A 1 239 ? -1.85 25.781 2.059 1 88.38 239 HIS A CA 1
ATOM 1855 C C . HIS A 1 239 ? -1.352 27.047 1.35 1 88.38 239 HIS A C 1
ATOM 1857 O O . HIS A 1 239 ? -0.729 26.953 0.289 1 88.38 239 HIS A O 1
ATOM 1863 N N . HIS A 1 240 ? -1.648 28.203 1.861 1 91.06 240 HIS A N 1
ATOM 1864 C CA . HIS A 1 240 ? -1.161 29.453 1.295 1 91.06 240 HIS A CA 1
ATOM 1865 C C . HIS A 1 240 ? 0.363 29.5 1.285 1 91.06 240 HIS A C 1
ATOM 1867 O O . HIS A 1 240 ? 0.968 29.938 0.309 1 91.06 240 HIS A O 1
ATOM 1873 N N . ILE A 1 241 ? 0.878 29.031 2.393 1 93.06 241 ILE A N 1
ATOM 1874 C CA . ILE A 1 241 ? 2.332 29.062 2.502 1 93.06 241 ILE A CA 1
ATOM 1875 C C . ILE A 1 241 ? 2.947 28.109 1.479 1 93.06 241 ILE A C 1
ATOM 1877 O O . ILE A 1 241 ? 3.982 28.406 0.884 1 93.06 241 ILE A O 1
ATOM 1881 N N . HIS A 1 242 ? 2.344 27.016 1.28 1 91.56 242 HIS A N 1
ATOM 1882 C CA . HIS A 1 242 ? 2.803 26.109 0.239 1 91.56 242 HIS A CA 1
ATOM 1883 C C . HIS A 1 242 ? 2.736 26.766 -1.137 1 91.56 242 HIS A C 1
ATOM 1885 O O . HIS A 1 242 ? 3.66 26.609 -1.941 1 91.56 242 HIS A O 1
ATOM 1891 N N . ASN A 1 243 ? 1.704 27.453 -1.389 1 91.25 243 ASN A N 1
ATOM 1892 C CA . ASN A 1 243 ? 1.549 28.141 -2.666 1 91.25 243 ASN A CA 1
ATOM 1893 C C . ASN A 1 243 ? 2.58 29.25 -2.832 1 91.25 243 ASN A C 1
ATOM 1895 O O . ASN A 1 243 ? 3.039 29.516 -3.945 1 91.25 243 ASN A O 1
ATOM 1899 N N . ILE A 1 244 ? 2.85 29.891 -1.75 1 95.38 244 ILE A N 1
ATOM 1900 C CA . ILE A 1 244 ? 3.865 30.938 -1.769 1 95.38 244 ILE A CA 1
ATOM 1901 C C . ILE A 1 244 ? 5.223 30.328 -2.113 1 95.38 244 ILE A C 1
ATOM 1903 O O . ILE A 1 244 ? 5.973 30.875 -2.92 1 95.38 244 ILE A O 1
ATOM 1907 N N . ALA A 1 245 ? 5.52 29.172 -1.503 1 95.12 245 ALA A N 1
ATOM 1908 C CA . ALA A 1 245 ? 6.758 28.469 -1.815 1 95.12 245 ALA A CA 1
ATOM 1909 C C . ALA A 1 245 ? 6.801 28.062 -3.285 1 95.12 245 ALA A C 1
ATOM 1911 O O . ALA A 1 245 ? 7.855 28.125 -3.924 1 95.12 245 ALA A O 1
ATOM 1912 N N . ARG A 1 246 ? 5.695 27.656 -3.771 1 93.88 246 ARG A N 1
ATOM 1913 C CA . ARG A 1 246 ? 5.594 27.312 -5.184 1 93.88 246 ARG A CA 1
ATOM 1914 C C . ARG A 1 246 ? 5.863 28.531 -6.066 1 93.88 246 ARG A C 1
ATOM 1916 O O . ARG A 1 246 ? 6.59 28.422 -7.059 1 93.88 246 ARG A O 1
ATOM 1923 N N . GLU A 1 247 ? 5.262 29.656 -5.699 1 95.69 247 GLU A N 1
ATOM 1924 C CA . GLU A 1 247 ? 5.461 30.891 -6.449 1 95.69 247 GLU A CA 1
ATOM 1925 C C . GLU A 1 247 ? 6.934 31.281 -6.488 1 95.69 247 GLU A C 1
ATOM 1927 O O . GLU A 1 247 ? 7.465 31.609 -7.551 1 95.69 247 GLU A O 1
ATOM 1932 N N . PHE A 1 248 ? 7.566 31.203 -5.418 1 96.94 248 PHE A N 1
ATOM 1933 C CA . PHE A 1 248 ? 8.977 31.547 -5.348 1 96.94 248 PHE A CA 1
ATOM 1934 C C . PHE A 1 248 ? 9.805 30.625 -6.234 1 96.94 248 PHE A C 1
ATOM 1936 O O . PHE A 1 248 ? 10.641 31.094 -7.012 1 96.94 248 PHE A O 1
ATOM 1943 N N . SER A 1 249 ? 9.562 29.344 -6.098 1 94.88 249 SER A N 1
ATOM 1944 C CA . SER A 1 249 ? 10.336 28.359 -6.836 1 94.88 249 SER A CA 1
ATOM 1945 C C . SER A 1 249 ? 10.125 28.5 -8.336 1 94.88 249 SER A C 1
ATOM 1947 O O . SER A 1 249 ? 11.062 28.328 -9.117 1 94.88 249 SER A O 1
ATOM 1949 N N . THR A 1 250 ? 8.898 28.812 -8.734 1 94.88 250 THR A N 1
ATOM 1950 C CA . THR A 1 250 ? 8.57 28.938 -10.148 1 94.88 250 THR A CA 1
ATOM 1951 C C . THR A 1 250 ? 9.219 30.188 -10.742 1 94.88 250 THR A C 1
ATOM 1953 O O . THR A 1 250 ? 9.672 30.188 -11.883 1 94.88 250 THR A O 1
ATOM 1956 N N . GLN A 1 251 ? 9.25 31.266 -9.945 1 95.94 251 GLN A N 1
ATOM 1957 C CA . GLN A 1 251 ? 9.852 32.5 -10.414 1 95.94 251 GLN A CA 1
ATOM 1958 C C . GLN A 1 251 ? 11.367 32.406 -10.445 1 95.94 251 GLN A C 1
ATOM 1960 O O . GLN A 1 251 ? 12.023 32.969 -11.328 1 95.94 251 GLN A O 1
ATOM 1965 N N . LEU A 1 252 ? 11.914 31.703 -9.508 1 96.38 252 LEU A N 1
ATOM 1966 C CA . LEU A 1 252 ? 13.367 31.531 -9.422 1 96.38 252 LEU A CA 1
ATOM 1967 C C . LEU A 1 252 ? 13.867 30.625 -10.547 1 96.38 252 LEU A C 1
ATOM 1969 O O . LEU A 1 252 ? 14.922 30.891 -11.133 1 96.38 252 LEU A O 1
ATOM 1973 N N . ASP A 1 253 ? 13.156 29.531 -10.742 1 95.5 253 ASP A N 1
ATOM 1974 C CA . ASP A 1 253 ? 13.539 28.5 -11.711 1 95.5 253 ASP A CA 1
ATOM 1975 C C . ASP A 1 253 ? 12.359 28.141 -12.609 1 95.5 253 ASP A C 1
ATOM 1977 O O . ASP A 1 253 ? 11.781 27.062 -12.469 1 95.5 253 ASP A O 1
ATOM 1981 N N . PRO A 1 254 ? 12.047 29.016 -13.594 1 93.62 254 PRO A N 1
ATOM 1982 C CA . PRO A 1 254 ? 10.859 28.844 -14.43 1 93.62 254 PRO A CA 1
ATOM 1983 C C . PRO A 1 254 ? 10.883 27.547 -15.227 1 93.62 254 PRO A C 1
ATOM 1985 O O . PRO A 1 254 ? 9.828 26.984 -15.531 1 93.62 254 PRO A O 1
ATOM 1988 N N . ASP A 1 255 ? 12 27.016 -15.531 1 91.62 255 ASP A N 1
ATOM 1989 C CA . ASP A 1 255 ? 12.109 25.797 -16.328 1 91.62 255 ASP A CA 1
ATOM 1990 C C . ASP A 1 255 ? 12.156 24.562 -15.438 1 91.62 255 ASP A C 1
ATOM 1992 O O . ASP A 1 255 ? 12.242 23.438 -15.938 1 91.62 255 ASP A O 1
ATOM 1996 N N . ASN A 1 256 ? 12.086 24.734 -14.18 1 92.56 256 ASN A N 1
ATOM 1997 C CA . ASN A 1 256 ? 12.125 23.656 -13.203 1 92.56 256 ASN A CA 1
ATOM 1998 C C . ASN A 1 256 ? 13.375 22.797 -13.367 1 92.56 256 ASN A C 1
ATOM 2000 O O . ASN A 1 256 ? 13.297 21.562 -13.32 1 92.56 256 ASN A O 1
ATOM 2004 N N . HIS A 1 257 ? 14.438 23.5 -13.641 1 94.31 257 HIS A N 1
ATOM 2005 C CA . HIS A 1 257 ? 15.711 22.828 -13.875 1 94.31 257 HIS A CA 1
ATOM 2006 C C . HIS A 1 257 ? 16.125 21.984 -12.672 1 94.31 257 HIS A C 1
ATOM 2008 O O . HIS A 1 257 ? 16.453 20.812 -12.82 1 94.31 257 HIS A O 1
ATOM 2014 N N . LEU A 1 258 ? 16.094 22.531 -11.562 1 95.25 258 LEU A N 1
ATOM 2015 C CA . LEU A 1 258 ? 16.531 21.875 -10.336 1 95.25 258 LEU A CA 1
ATOM 2016 C C . LEU A 1 258 ? 15.625 20.688 -10 1 95.25 258 LEU A C 1
ATOM 2018 O O . LEU A 1 258 ? 16.109 19.594 -9.703 1 95.25 258 LEU A O 1
ATOM 2022 N N . ALA A 1 259 ? 14.336 20.906 -10 1 94.69 259 ALA A N 1
ATOM 2023 C CA . ALA A 1 259 ? 13.367 19.859 -9.672 1 94.69 259 ALA A CA 1
ATOM 2024 C C . ALA A 1 259 ? 13.531 18.656 -10.586 1 94.69 259 ALA A C 1
ATOM 2026 O O . ALA A 1 259 ? 13.492 17.516 -10.133 1 94.69 259 ALA A O 1
ATOM 2027 N N . ARG A 1 260 ? 13.75 18.891 -11.828 1 94.44 260 ARG A N 1
ATOM 2028 C CA . ARG A 1 260 ? 13.906 17.828 -12.812 1 94.44 260 ARG A CA 1
ATOM 2029 C C . ARG A 1 260 ? 15.188 17.031 -12.555 1 94.44 260 ARG A C 1
ATOM 2031 O O . ARG A 1 260 ? 15.195 15.805 -12.703 1 94.44 260 ARG A O 1
ATOM 2038 N N . LEU A 1 261 ? 16.203 17.734 -12.273 1 96.88 261 LEU A N 1
ATOM 2039 C CA . LEU A 1 261 ? 17.453 17.047 -11.953 1 96.88 261 LEU A CA 1
ATOM 2040 C C . LEU A 1 261 ? 17.281 16.125 -10.766 1 96.88 261 LEU A C 1
ATOM 2042 O O . LEU A 1 261 ? 17.703 14.961 -10.812 1 96.88 261 LEU A O 1
ATOM 2046 N N . LEU A 1 262 ? 16.625 16.641 -9.742 1 96.75 262 LEU A N 1
ATOM 2047 C CA . LEU A 1 262 ? 16.438 15.852 -8.523 1 96.75 262 LEU A CA 1
ATOM 2048 C C . LEU A 1 262 ? 15.547 14.641 -8.797 1 96.75 262 LEU A C 1
ATOM 2050 O O . LEU A 1 262 ? 15.789 13.555 -8.258 1 96.75 262 LEU A O 1
ATOM 2054 N N . ASP A 1 263 ? 14.578 14.805 -9.648 1 95.31 263 ASP A N 1
ATOM 2055 C CA . ASP A 1 263 ? 13.711 13.695 -10.023 1 95.31 263 ASP A CA 1
ATOM 2056 C C . ASP A 1 263 ? 14.492 12.625 -10.781 1 95.31 263 ASP A C 1
ATOM 2058 O O . ASP A 1 263 ? 14.289 11.43 -10.555 1 95.31 263 ASP A O 1
ATOM 2062 N N . ASP A 1 264 ? 15.367 13.062 -11.672 1 96.12 264 ASP A N 1
ATOM 2063 C CA . ASP A 1 264 ? 16.172 12.133 -12.453 1 96.12 264 ASP A CA 1
ATOM 2064 C C . ASP A 1 264 ? 17.109 11.328 -11.547 1 96.12 264 ASP A C 1
ATOM 2066 O O . ASP A 1 264 ? 17.25 10.109 -11.711 1 96.12 264 ASP A O 1
ATOM 2070 N N . ILE A 1 265 ? 17.688 11.992 -10.633 1 96.75 265 ILE A N 1
ATOM 2071 C CA . ILE A 1 265 ? 18.609 11.328 -9.719 1 96.75 265 ILE A CA 1
ATOM 2072 C C . ILE A 1 265 ? 17.844 10.32 -8.859 1 96.75 265 ILE A C 1
ATOM 2074 O O . ILE A 1 265 ? 18.297 9.188 -8.68 1 96.75 265 ILE A O 1
ATOM 2078 N N . HIS A 1 266 ? 16.75 10.773 -8.336 1 95 266 HIS A N 1
ATOM 2079 C CA . HIS A 1 266 ? 15.938 9.883 -7.516 1 95 266 HIS A CA 1
ATOM 2080 C C . HIS A 1 266 ? 15.539 8.633 -8.297 1 95 266 HIS A C 1
ATOM 2082 O O . HIS A 1 266 ? 15.594 7.52 -7.77 1 95 266 HIS A O 1
ATOM 2088 N N . ARG A 1 267 ? 15.188 8.797 -9.508 1 93.31 267 ARG A N 1
ATOM 2089 C CA . ARG A 1 267 ? 14.773 7.688 -10.352 1 93.31 267 ARG A CA 1
ATOM 2090 C C . ARG A 1 267 ? 15.914 6.695 -10.562 1 93.31 267 ARG A C 1
ATOM 2092 O O . ARG A 1 267 ? 15.695 5.484 -10.57 1 93.31 267 ARG A O 1
ATOM 2099 N N . ASP A 1 268 ? 17.078 7.176 -10.742 1 92.69 268 ASP A N 1
ATOM 2100 C CA . ASP A 1 268 ? 18.25 6.316 -10.922 1 92.69 268 ASP A CA 1
ATOM 2101 C C . ASP A 1 268 ? 18.484 5.449 -9.688 1 92.69 268 ASP A C 1
ATOM 2103 O O . ASP A 1 268 ? 18.844 4.277 -9.805 1 92.69 268 ASP A O 1
ATOM 2107 N N . PHE A 1 269 ? 18.297 6.027 -8.578 1 91.81 269 PHE A N 1
ATOM 2108 C CA . PHE A 1 269 ? 18.562 5.32 -7.336 1 91.81 269 PHE A CA 1
ATOM 2109 C C . PHE A 1 269 ? 17.469 4.316 -7.031 1 91.81 269 PHE A C 1
ATOM 2111 O O . PHE A 1 269 ? 17.719 3.262 -6.449 1 91.81 269 PHE A O 1
ATOM 2118 N N . VAL A 1 270 ? 16.297 4.684 -7.418 1 87.38 270 VAL A N 1
ATOM 2119 C CA . VAL A 1 270 ? 15.148 3.844 -7.105 1 87.38 270 VAL A CA 1
ATOM 2120 C C . VAL A 1 270 ? 15.203 2.564 -7.938 1 87.38 270 VAL A C 1
ATOM 2122 O O . VAL A 1 270 ? 14.906 1.478 -7.434 1 87.38 270 VAL A O 1
ATOM 2125 N N . TYR A 1 271 ? 15.617 2.621 -9.148 1 81.75 271 TYR A N 1
ATOM 2126 C CA . TYR A 1 271 ? 15.469 1.49 -10.062 1 81.75 271 TYR A CA 1
ATOM 2127 C C . TYR A 1 271 ? 16.797 0.761 -10.242 1 81.75 271 TYR A C 1
ATOM 2129 O O . TYR A 1 271 ? 16.859 -0.241 -10.961 1 81.75 271 TYR A O 1
ATOM 2137 N N . SER A 1 272 ? 17.828 1.234 -9.562 1 85.56 272 SER A N 1
ATOM 2138 C CA . SER A 1 272 ? 19.125 0.585 -9.711 1 85.56 272 SER A CA 1
ATOM 2139 C C . SER A 1 272 ? 19.766 0.317 -8.352 1 85.56 272 SER A C 1
ATOM 2141 O O . SER A 1 272 ? 20.578 1.111 -7.879 1 85.56 272 SER A O 1
ATOM 2143 N N . PRO A 1 273 ? 19.5 -0.832 -7.805 1 82.44 273 PRO A N 1
ATOM 2144 C CA . PRO A 1 273 ? 20.094 -1.164 -6.508 1 82.44 273 PRO A CA 1
ATOM 2145 C C . PRO A 1 273 ? 21.625 -1.113 -6.523 1 82.44 273 PRO A C 1
ATOM 2147 O O . PRO A 1 273 ? 22.25 -0.799 -5.508 1 82.44 273 PRO A O 1
ATOM 2150 N N . ASP A 1 274 ? 22.234 -1.408 -7.641 1 85.44 274 ASP A N 1
ATOM 2151 C CA . ASP A 1 274 ? 23.688 -1.364 -7.746 1 85.44 274 ASP A CA 1
ATOM 2152 C C . ASP A 1 274 ? 24.219 0.06 -7.566 1 85.44 274 ASP A C 1
ATOM 2154 O O . ASP A 1 274 ? 25.234 0.274 -6.914 1 85.44 274 ASP A O 1
ATOM 2158 N N . ILE A 1 275 ? 23.453 0.975 -8.117 1 90.88 275 ILE A N 1
ATOM 2159 C CA . ILE A 1 275 ? 23.844 2.377 -7.98 1 90.88 275 ILE A CA 1
ATOM 2160 C C . ILE A 1 275 ? 23.781 2.789 -6.512 1 90.88 275 ILE A C 1
ATOM 2162 O O . ILE A 1 275 ? 24.656 3.498 -6.02 1 90.88 275 ILE A O 1
ATOM 2166 N N . ARG A 1 276 ? 22.812 2.338 -5.805 1 90.5 276 ARG A N 1
ATOM 2167 C CA . ARG A 1 276 ? 22.656 2.658 -4.391 1 90.5 276 ARG A CA 1
ATOM 2168 C C . ARG A 1 276 ? 23.797 2.094 -3.568 1 90.5 276 ARG A C 1
ATOM 2170 O O . ARG A 1 276 ? 24.328 2.766 -2.676 1 90.5 276 ARG A O 1
ATOM 2177 N N . GLU A 1 277 ? 24.156 0.927 -3.861 1 88.19 277 GLU A N 1
ATOM 2178 C CA . GLU A 1 277 ? 25.25 0.279 -3.139 1 88.19 277 GLU A CA 1
ATOM 2179 C C . GLU A 1 277 ? 26.578 0.961 -3.428 1 88.19 277 GLU A C 1
ATOM 2181 O O . GLU A 1 277 ? 27.375 1.2 -2.514 1 88.19 277 GLU A O 1
ATOM 2186 N N . ASP A 1 278 ? 26.766 1.209 -4.676 1 92.56 278 ASP A N 1
ATOM 2187 C CA . ASP A 1 278 ? 28 1.886 -5.066 1 92.56 278 ASP A CA 1
ATOM 2188 C C . ASP A 1 278 ? 28.078 3.277 -4.441 1 92.56 278 ASP A C 1
ATOM 2190 O O . ASP A 1 278 ? 29.156 3.697 -3.992 1 92.56 278 ASP A O 1
ATOM 2194 N N . PHE A 1 279 ? 26.969 3.928 -4.48 1 95.19 279 PHE A N 1
ATOM 2195 C CA . PHE A 1 279 ? 26.906 5.246 -3.861 1 95.19 279 PHE A CA 1
ATOM 2196 C C . PHE A 1 279 ? 27.234 5.156 -2.375 1 95.19 279 PHE A C 1
ATOM 2198 O O . PHE A 1 279 ? 28 5.977 -1.851 1 95.19 279 PHE A O 1
ATOM 2205 N N . GLY A 1 280 ? 26.656 4.188 -1.705 1 92.5 280 GLY A N 1
ATOM 2206 C CA . GLY A 1 280 ? 26.969 3.967 -0.302 1 92.5 280 GLY A CA 1
ATOM 2207 C C . GLY A 1 280 ? 28.453 3.732 -0.048 1 92.5 280 GLY A C 1
ATOM 2208 O O . GLY A 1 280 ? 29 4.25 0.922 1 92.5 280 GLY A O 1
ATOM 2209 N N . 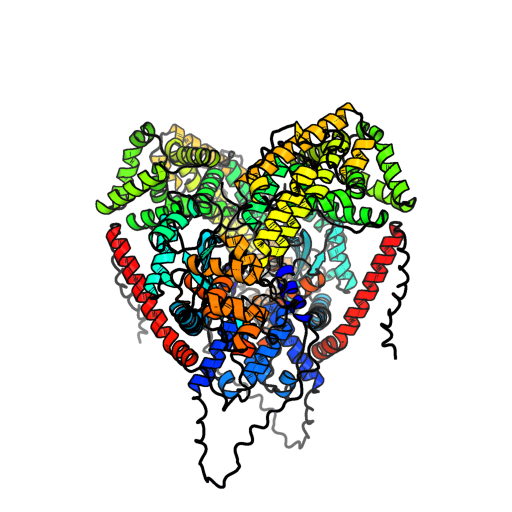SER A 1 281 ? 29.094 3.01 -0.903 1 92.12 281 SER A N 1
ATOM 2210 C CA . SER A 1 281 ? 30.531 2.74 -0.799 1 92.12 281 SER A CA 1
ATOM 2211 C C . SER A 1 281 ? 31.344 4.016 -0.971 1 92.12 281 SER A C 1
ATOM 2213 O O . SER A 1 281 ? 32.312 4.242 -0.239 1 92.12 281 SER A O 1
ATOM 2215 N N . ILE A 1 282 ? 30.922 4.777 -1.896 1 96.06 282 ILE A N 1
ATOM 2216 C CA . ILE A 1 282 ? 31.609 6.035 -2.145 1 96.06 282 ILE A CA 1
ATOM 2217 C C . ILE A 1 282 ? 31.484 6.945 -0.927 1 96.06 282 ILE A C 1
ATOM 2219 O O . ILE A 1 282 ? 32.469 7.57 -0.502 1 96.06 282 ILE A O 1
ATOM 2223 N N . CYS A 1 283 ? 30.297 7.051 -0.425 1 95.62 283 CYS A N 1
ATOM 2224 C CA . CYS A 1 283 ? 30.062 7.871 0.759 1 95.62 283 CYS A CA 1
ATOM 2225 C C . CYS A 1 283 ? 30.938 7.41 1.919 1 95.62 283 CYS A C 1
ATOM 2227 O O . CYS A 1 283 ? 31.531 8.234 2.623 1 95.62 283 CYS A O 1
ATOM 2229 N N . LYS A 1 284 ? 31.125 6.148 2.07 1 93.12 284 LYS A N 1
ATOM 2230 C CA . LYS A 1 284 ? 31.953 5.59 3.141 1 93.12 284 LYS A CA 1
ATOM 2231 C C . LYS A 1 284 ? 33.406 5.965 2.959 1 93.12 284 LYS A C 1
ATOM 2233 O O . LYS A 1 284 ? 34.094 6.312 3.924 1 93.12 284 LYS A O 1
ATOM 2238 N N . ILE A 1 285 ? 33.844 5.871 1.788 1 94.81 285 ILE A N 1
ATOM 2239 C CA . ILE A 1 285 ? 35.25 6.184 1.479 1 94.81 285 ILE A CA 1
ATOM 2240 C C . ILE A 1 285 ? 35.5 7.664 1.748 1 94.81 285 ILE A C 1
ATOM 2242 O O . ILE A 1 285 ? 36.562 8.031 2.254 1 94.81 285 ILE A O 1
ATOM 2246 N N . LEU A 1 286 ? 34.5 8.477 1.401 1 95.88 286 LEU A N 1
ATOM 2247 C CA . LEU A 1 286 ? 34.625 9.914 1.602 1 95.88 286 LEU A CA 1
ATOM 2248 C C . LEU A 1 286 ? 34.406 10.289 3.064 1 95.88 286 LEU A C 1
ATOM 2250 O O . LEU A 1 286 ? 34.719 11.398 3.486 1 95.88 286 LEU A O 1
ATOM 2254 N N . GLY A 1 287 ? 33.844 9.438 3.834 1 91.69 287 GLY A N 1
ATOM 2255 C CA . GLY A 1 287 ? 33.594 9.695 5.238 1 91.69 287 GLY A CA 1
ATOM 2256 C C . GLY A 1 287 ? 32.344 10.531 5.469 1 91.69 287 GLY A C 1
ATOM 2257 O O . GLY A 1 287 ? 32.281 11.312 6.418 1 91.69 287 GLY A O 1
ATOM 2258 N N . VAL A 1 288 ? 31.484 10.469 4.531 1 94.06 288 VAL A N 1
ATOM 2259 C CA . VAL A 1 288 ? 30.25 11.227 4.664 1 94.06 288 VAL A CA 1
ATOM 2260 C C . VAL A 1 288 ? 29.078 10.266 4.91 1 94.06 288 VAL A C 1
ATOM 2262 O O . VAL A 1 288 ? 29.141 9.094 4.523 1 94.06 288 VAL A O 1
ATOM 2265 N N . THR A 1 289 ? 28.109 10.734 5.609 1 92.56 289 THR A N 1
ATOM 2266 C CA . THR A 1 289 ? 26.922 9.922 5.883 1 92.56 289 THR A CA 1
ATOM 2267 C C . THR A 1 289 ? 26.141 9.656 4.598 1 92.56 289 THR A C 1
ATOM 2269 O O . THR A 1 289 ? 25.875 10.57 3.826 1 92.56 289 THR A O 1
ATOM 2272 N N . ASP A 1 290 ? 25.797 8.406 4.387 1 91.56 290 ASP A N 1
ATOM 2273 C CA . ASP A 1 290 ? 25.047 7.988 3.205 1 91.56 290 ASP A CA 1
ATOM 2274 C C . ASP A 1 290 ? 23.594 8.438 3.297 1 91.56 290 ASP A C 1
ATOM 2276 O O . ASP A 1 290 ? 22.812 7.867 4.059 1 91.56 290 ASP A O 1
ATOM 2280 N N . LYS A 1 291 ? 23.234 9.438 2.592 1 93.56 291 LYS A N 1
ATOM 2281 C CA . LYS A 1 291 ? 21.859 9.898 2.459 1 93.56 291 LYS A CA 1
ATOM 2282 C C . LYS A 1 291 ? 21.328 9.664 1.046 1 93.56 291 LYS A C 1
ATOM 2284 O O . LYS A 1 291 ? 21.781 10.32 0.097 1 93.56 291 LYS A O 1
ATOM 2289 N N . GLN A 1 292 ? 20.391 8.859 0.95 1 91.25 292 GLN A N 1
ATOM 2290 C CA . GLN A 1 292 ? 19.828 8.531 -0.358 1 91.25 292 GLN A CA 1
ATOM 2291 C C . GLN A 1 292 ? 18.875 9.617 -0.836 1 91.25 292 GLN A C 1
ATOM 2293 O O . GLN A 1 292 ? 18.203 10.258 -0.027 1 91.25 292 GLN A O 1
ATOM 2298 N N . PRO A 1 293 ? 18.828 9.812 -2.164 1 91.5 293 PRO A N 1
ATOM 2299 C CA . PRO A 1 293 ? 17.891 10.797 -2.705 1 91.5 293 PRO A CA 1
ATOM 2300 C C . PRO A 1 293 ? 16.438 10.461 -2.391 1 91.5 293 PRO A C 1
ATOM 2302 O O . PRO A 1 293 ? 16.031 9.297 -2.463 1 91.5 293 PRO A O 1
ATOM 2305 N N . LYS A 1 294 ? 15.727 11.469 -2.072 1 88.75 294 LYS A N 1
ATOM 2306 C CA . LYS A 1 294 ? 14.328 11.305 -1.711 1 88.75 294 LYS A CA 1
ATOM 2307 C C . LYS A 1 294 ? 13.406 11.68 -2.871 1 88.75 294 LYS A C 1
ATOM 2309 O O . LYS A 1 294 ? 13.805 12.438 -3.76 1 88.75 294 LYS A O 1
ATOM 2314 N N . GLU A 1 295 ? 12.25 11.109 -2.811 1 87.44 295 GLU A N 1
ATOM 2315 C CA . GLU A 1 295 ? 11.242 11.43 -3.82 1 87.44 295 GLU A CA 1
ATOM 2316 C C . GLU A 1 295 ? 10.617 12.797 -3.557 1 87.44 295 GLU A C 1
ATOM 2318 O O . GLU A 1 295 ? 10.234 13.102 -2.426 1 87.44 295 GLU A O 1
ATOM 2323 N N . ARG A 1 296 ? 10.562 13.578 -4.578 1 87.5 296 ARG A N 1
ATOM 2324 C CA . ARG A 1 296 ? 9.844 14.844 -4.508 1 87.5 296 ARG A CA 1
ATOM 2325 C C . ARG A 1 296 ? 8.344 14.633 -4.68 1 87.5 296 ARG A C 1
ATOM 2327 O O . ARG A 1 296 ? 7.914 13.891 -5.562 1 87.5 296 ARG A O 1
ATOM 2334 N N . VAL A 1 297 ? 7.52 15.219 -3.809 1 79.12 297 VAL A N 1
ATOM 2335 C CA . VAL A 1 297 ? 6.066 15.164 -3.941 1 79.12 297 VAL A CA 1
ATOM 2336 C C . VAL A 1 297 ? 5.566 16.422 -4.645 1 79.12 297 VAL A C 1
ATOM 2338 O O . VAL A 1 297 ? 5.73 17.531 -4.141 1 79.12 297 VAL A O 1
ATOM 2341 N N . SER A 1 298 ? 4.988 16.234 -5.727 1 68.56 298 SER A N 1
ATOM 2342 C CA . SER A 1 298 ? 4.672 17.344 -6.613 1 68.56 298 SER A CA 1
ATOM 2343 C C . SER A 1 298 ? 3.688 18.312 -5.965 1 68.56 298 SER A C 1
ATOM 2345 O O . SER A 1 298 ? 3.742 19.516 -6.207 1 68.56 298 SER A O 1
ATOM 2347 N N . HIS A 1 299 ? 2.865 17.781 -5.098 1 69.62 299 HIS A N 1
ATOM 2348 C CA . HIS A 1 299 ? 1.857 18.672 -4.547 1 69.62 299 HIS A CA 1
ATOM 2349 C C . HIS A 1 299 ? 2.301 19.25 -3.203 1 69.62 299 HIS A C 1
ATOM 2351 O O . HIS A 1 299 ? 1.618 20.094 -2.627 1 69.62 299 HIS A O 1
ATOM 2357 N N . ARG A 1 300 ? 3.416 18.766 -2.781 1 74.38 300 ARG A N 1
ATOM 2358 C CA . ARG A 1 300 ? 4.051 19.344 -1.603 1 74.38 300 ARG A CA 1
ATOM 2359 C C . ARG A 1 300 ? 5.32 20.109 -1.981 1 74.38 300 ARG A C 1
ATOM 2361 O O . ARG A 1 300 ? 6.422 19.562 -1.907 1 74.38 300 ARG A O 1
ATOM 2368 N N . TRP A 1 301 ? 5.188 21.297 -2.135 1 82 301 TRP A N 1
ATOM 2369 C CA . TRP A 1 301 ? 6.215 22.109 -2.781 1 82 301 TRP A CA 1
ATOM 2370 C C . TRP A 1 301 ? 7.453 22.234 -1.896 1 82 301 TRP A C 1
ATOM 2372 O O . TRP A 1 301 ? 8.562 22.422 -2.395 1 82 301 TRP A O 1
ATOM 2382 N N . LEU A 1 302 ? 7.238 22.062 -0.667 1 90.56 302 LEU A N 1
ATOM 2383 C CA . LEU A 1 302 ? 8.375 22.203 0.236 1 90.56 302 LEU A CA 1
ATOM 2384 C C . LEU A 1 302 ? 9.211 20.922 0.257 1 90.56 302 LEU A C 1
ATOM 2386 O O . LEU A 1 302 ? 10.289 20.906 0.854 1 90.56 302 LEU A O 1
ATOM 2390 N N . SER A 1 303 ? 8.695 19.906 -0.444 1 91.44 303 SER A N 1
ATOM 2391 C CA . SER A 1 303 ? 9.523 18.719 -0.624 1 91.44 303 SER A CA 1
ATOM 2392 C C . SER A 1 303 ? 10.766 19.031 -1.446 1 91.44 303 SER A C 1
ATOM 2394 O O . SER A 1 303 ? 11.773 18.312 -1.361 1 91.44 303 SER A O 1
ATOM 2396 N N . LEU A 1 304 ? 10.703 20.094 -2.195 1 94.5 304 LEU A N 1
ATOM 2397 C CA . LEU A 1 304 ? 11.867 20.531 -2.953 1 94.5 304 LEU A CA 1
ATOM 2398 C C . LEU A 1 304 ? 13.023 20.875 -2.02 1 94.5 304 LEU A C 1
ATOM 2400 O O . LEU A 1 304 ? 14.18 20.578 -2.324 1 94.5 304 LEU A O 1
ATOM 2404 N N . LEU A 1 305 ? 12.688 21.531 -0.912 1 95.44 305 LEU A N 1
ATOM 2405 C CA . LEU A 1 305 ? 13.703 21.891 0.074 1 95.44 305 LEU A CA 1
ATOM 2406 C C . LEU A 1 305 ? 14.375 20.641 0.633 1 95.44 305 LEU A C 1
ATOM 2408 O O . LEU A 1 305 ? 15.602 20.562 0.666 1 95.44 305 LEU A O 1
ATOM 2412 N N . ASP A 1 306 ? 13.617 19.656 0.999 1 94.56 306 ASP A N 1
ATOM 2413 C CA . ASP A 1 306 ? 14.156 18.438 1.6 1 94.56 306 ASP A CA 1
ATOM 2414 C C . ASP A 1 306 ? 15.055 17.688 0.62 1 94.56 306 ASP A C 1
ATOM 2416 O O . ASP A 1 306 ? 16.109 17.188 1.002 1 94.56 306 ASP A O 1
ATOM 2420 N N . THR A 1 307 ? 14.625 17.609 -0.561 1 95.94 307 THR A N 1
ATOM 2421 C CA . THR A 1 307 ? 15.391 16.906 -1.58 1 95.94 307 THR A CA 1
ATOM 2422 C C . THR A 1 307 ? 16.641 17.688 -1.966 1 95.94 307 THR A C 1
ATOM 2424 O O . THR A 1 307 ? 17.688 17.109 -2.209 1 95.94 307 THR A O 1
ATOM 2427 N N . THR A 1 308 ? 16.531 18.984 -1.983 1 96.81 308 THR A N 1
ATOM 2428 C CA . THR A 1 308 ? 17.656 19.828 -2.357 1 96.81 308 THR A CA 1
ATOM 2429 C C . THR A 1 308 ? 18.734 19.797 -1.277 1 96.81 308 THR A C 1
ATOM 2431 O O . THR A 1 308 ? 19.938 19.828 -1.584 1 96.81 308 THR A O 1
ATOM 2434 N N . GLN A 1 309 ? 18.328 19.797 -0.08 1 96.38 309 GLN A N 1
ATOM 2435 C CA . GLN A 1 309 ? 19.281 19.734 1.023 1 96.38 309 GLN A CA 1
ATOM 2436 C C . GLN A 1 309 ? 20.125 18.469 0.944 1 96.38 309 GLN A C 1
ATOM 2438 O O . GLN A 1 309 ? 21.344 18.516 1.109 1 96.38 309 GLN A O 1
ATOM 2443 N N . ILE A 1 310 ? 19.469 17.391 0.657 1 96.5 310 ILE A N 1
ATOM 2444 C CA . ILE A 1 310 ? 20.172 16.125 0.513 1 96.5 310 ILE A CA 1
ATOM 2445 C C . ILE A 1 310 ? 21.125 16.203 -0.683 1 96.5 310 ILE A C 1
ATOM 2447 O O . ILE A 1 310 ? 22.266 15.758 -0.6 1 96.5 310 ILE A O 1
ATOM 2451 N N . PHE A 1 311 ? 20.703 16.719 -1.744 1 96.44 311 PHE A N 1
ATOM 2452 C CA . PHE A 1 311 ? 21.5 16.875 -2.953 1 96.44 311 PHE A CA 1
ATOM 2453 C C . PHE A 1 311 ? 22.75 17.688 -2.676 1 96.44 311 PHE A C 1
ATOM 2455 O O . PHE A 1 311 ? 23.859 17.312 -3.064 1 96.44 311 PHE A O 1
ATOM 2462 N N . ASP A 1 312 ? 22.547 18.781 -1.974 1 96.31 312 ASP A N 1
ATOM 2463 C CA . ASP A 1 312 ? 23.656 19.672 -1.682 1 96.31 312 ASP A CA 1
ATOM 2464 C C . ASP A 1 312 ? 24.688 19 -0.771 1 96.31 312 ASP A C 1
ATOM 2466 O O . ASP A 1 312 ? 25.891 19.156 -0.975 1 96.31 312 ASP A O 1
ATOM 2470 N N . GLU A 1 313 ? 24.172 18.297 0.219 1 95.75 313 GLU A N 1
ATOM 2471 C CA . GLU A 1 313 ? 25.062 17.609 1.15 1 95.75 313 GLU A CA 1
ATOM 2472 C C . GLU A 1 313 ? 25.812 16.469 0.454 1 95.75 313 GLU A C 1
ATOM 2474 O O . GLU A 1 313 ? 26.953 16.172 0.815 1 95.75 313 GLU A O 1
ATOM 2479 N N . MET A 1 314 ? 25.203 15.914 -0.541 1 96.88 314 MET A N 1
ATOM 2480 C CA . MET A 1 314 ? 25.766 14.734 -1.188 1 96.88 314 MET A CA 1
ATOM 2481 C C . MET A 1 314 ? 26.391 15.094 -2.533 1 96.88 314 MET A C 1
ATOM 2483 O O . MET A 1 314 ? 26.625 14.227 -3.373 1 96.88 314 MET A O 1
ATOM 2487 N N . LEU A 1 315 ? 26.641 16.312 -2.729 1 96.19 315 LEU A N 1
ATOM 2488 C CA . LEU A 1 315 ? 27.109 16.766 -4.031 1 96.19 315 LEU A CA 1
ATOM 2489 C C . LEU A 1 315 ? 28.422 16.094 -4.41 1 96.19 315 LEU A C 1
ATOM 2491 O O . LEU A 1 315 ? 28.609 15.68 -5.559 1 96.19 315 LEU A O 1
ATOM 2495 N N . ASP A 1 316 ? 29.359 15.945 -3.486 1 96.5 316 ASP A N 1
ATOM 2496 C CA . ASP A 1 316 ? 30.656 15.359 -3.771 1 96.5 316 ASP A CA 1
ATOM 2497 C C . ASP A 1 316 ? 30.531 13.891 -4.152 1 96.5 316 ASP A C 1
ATOM 2499 O O . ASP A 1 316 ? 30.984 13.477 -5.223 1 96.5 316 ASP A O 1
ATOM 2503 N N . PRO A 1 317 ? 29.859 13.109 -3.248 1 97.56 317 PRO A N 1
ATOM 2504 C CA . PRO A 1 317 ? 29.703 11.711 -3.645 1 97.56 317 PRO A CA 1
ATOM 2505 C C . PRO A 1 317 ? 28.922 11.547 -4.941 1 97.56 317 PRO A C 1
ATOM 2507 O O . PRO A 1 317 ? 29.203 10.648 -5.738 1 97.56 317 PRO A O 1
ATOM 2510 N N . LEU A 1 318 ? 27.922 12.344 -5.23 1 97.75 318 LEU A N 1
ATOM 2511 C CA . LEU A 1 318 ? 27.141 12.273 -6.461 1 97.75 318 LEU A CA 1
ATOM 2512 C C . LEU A 1 318 ? 28.016 12.625 -7.668 1 97.75 318 LEU A C 1
ATOM 2514 O O . LEU A 1 318 ? 27.844 12.031 -8.742 1 97.75 318 LEU A O 1
ATOM 2518 N N . THR A 1 319 ? 28.844 13.594 -7.492 1 97.38 319 THR A N 1
ATOM 2519 C CA . THR A 1 319 ? 29.75 13.992 -8.562 1 97.38 319 THR A CA 1
ATOM 2520 C C . THR A 1 319 ? 30.656 12.828 -8.969 1 97.38 319 THR A C 1
ATOM 2522 O O . THR A 1 319 ? 30.828 12.555 -10.164 1 97.38 319 THR A O 1
ATOM 2525 N N . LEU A 1 320 ? 31.203 12.164 -7.973 1 97.19 320 LEU A N 1
ATOM 2526 C CA . LEU A 1 320 ? 32.062 11.008 -8.258 1 97.19 320 LEU A CA 1
ATOM 2527 C C . LEU A 1 320 ? 31.266 9.898 -8.938 1 97.19 320 LEU A C 1
ATOM 2529 O O . LEU A 1 320 ? 31.75 9.266 -9.875 1 97.19 320 LEU A O 1
ATOM 2533 N N . LEU A 1 321 ? 30.094 9.648 -8.469 1 97.19 321 LEU A N 1
ATOM 2534 C CA . LEU A 1 321 ? 29.25 8.594 -9.023 1 97.19 321 LEU A CA 1
ATOM 2535 C C . LEU A 1 321 ? 28.938 8.859 -10.492 1 97.19 321 LEU A C 1
ATOM 2537 O O . LEU A 1 321 ? 29.141 7.98 -11.344 1 97.19 321 LEU A O 1
ATOM 2541 N N . TYR A 1 322 ? 28.516 10.07 -10.844 1 97.06 322 TYR A N 1
ATOM 2542 C CA . TYR A 1 322 ? 28.031 10.367 -12.188 1 97.06 322 TYR A CA 1
ATOM 2543 C C . TYR A 1 322 ? 29.188 10.648 -13.133 1 97.06 322 TYR A C 1
ATOM 2545 O O . TYR A 1 322 ? 29 10.656 -14.352 1 97.06 322 TYR A O 1
ATOM 2553 N N . TYR A 1 323 ? 30.359 10.922 -12.555 1 96.88 323 TYR A N 1
ATOM 2554 C CA . TYR A 1 323 ? 31.562 11.008 -13.375 1 96.88 323 TYR A CA 1
ATOM 2555 C C . TYR A 1 323 ? 31.734 9.75 -14.219 1 96.88 323 TYR A C 1
ATOM 2557 O O . TYR A 1 323 ? 32.344 9.797 -15.297 1 96.88 323 TYR A O 1
ATOM 2565 N N . SER A 1 324 ? 31.141 8.68 -13.75 1 95.25 324 SER A N 1
ATOM 2566 C CA . SER A 1 324 ? 31.25 7.375 -14.398 1 95.25 324 SER A CA 1
ATOM 2567 C C . SER A 1 324 ? 30.672 7.398 -15.805 1 95.25 324 SER A C 1
ATOM 2569 O O . SER A 1 324 ? 31.094 6.637 -16.672 1 95.25 324 SER A O 1
ATOM 2571 N N . TRP A 1 325 ? 29.75 8.234 -16.109 1 95.44 325 TRP A N 1
ATOM 2572 C CA . TRP A 1 325 ? 29 8.156 -17.344 1 95.44 325 TRP A CA 1
ATOM 2573 C C . TRP A 1 325 ? 29.391 9.273 -18.297 1 95.44 325 TRP A C 1
ATOM 2575 O O . TRP A 1 325 ? 28.812 9.43 -19.375 1 95.44 325 TRP A O 1
ATOM 2585 N N . LEU A 1 326 ? 30.391 10.07 -17.906 1 94.81 326 LEU A N 1
ATOM 2586 C CA . LEU A 1 326 ? 30.906 11.109 -18.797 1 94.81 326 LEU A CA 1
ATOM 2587 C C . LEU A 1 326 ? 31.688 10.508 -19.953 1 94.81 326 LEU A C 1
ATOM 2589 O O . LEU A 1 326 ? 32.281 9.438 -19.812 1 94.81 326 LEU A O 1
ATOM 2593 N N . GLY A 1 327 ? 31.625 11.195 -21.109 1 89.94 327 GLY A N 1
ATOM 2594 C CA . GLY A 1 327 ? 32.469 10.805 -22.219 1 89.94 327 GLY A CA 1
ATOM 2595 C C . GLY A 1 327 ? 33.938 11.047 -21.953 1 89.94 327 GLY A C 1
ATOM 2596 O O . GLY A 1 327 ? 34.312 11.742 -21 1 89.94 327 GLY A O 1
ATOM 2597 N N . ARG A 1 328 ? 34.812 10.5 -22.766 1 89.19 328 ARG A N 1
ATOM 2598 C CA . ARG A 1 328 ? 36.25 10.586 -22.578 1 89.19 328 ARG A CA 1
ATOM 2599 C C . ARG A 1 328 ? 36.719 12.039 -22.562 1 89.19 328 ARG A C 1
ATOM 2601 O O . ARG A 1 328 ? 37.531 12.438 -21.703 1 89.19 328 ARG A O 1
ATOM 2608 N N . LYS A 1 329 ? 36.219 12.805 -23.453 1 90.75 329 LYS A N 1
ATOM 2609 C CA . LYS A 1 329 ? 36.594 14.211 -23.531 1 90.75 329 LYS A CA 1
ATOM 2610 C C . LYS A 1 329 ? 36.188 14.977 -22.281 1 90.75 329 LYS A C 1
ATOM 2612 O O . LYS A 1 329 ? 36.938 15.789 -21.766 1 90.75 329 LYS A O 1
ATOM 2617 N N . ASP A 1 330 ? 35 14.688 -21.844 1 91.56 330 ASP A N 1
ATOM 2618 C CA . ASP A 1 330 ? 34.469 15.375 -20.672 1 91.56 330 ASP A CA 1
ATOM 2619 C C . ASP A 1 330 ? 35.188 14.914 -19.406 1 91.56 330 ASP A C 1
ATOM 2621 O O . ASP A 1 330 ? 35.344 15.695 -18.469 1 91.56 330 ASP A O 1
ATOM 2625 N N . LYS A 1 331 ? 35.594 13.703 -19.328 1 92.88 331 LYS A N 1
ATOM 2626 C CA . LYS A 1 331 ? 36.312 13.195 -18.172 1 92.88 331 LYS A CA 1
ATOM 2627 C C . LYS A 1 331 ? 37.656 13.938 -17.969 1 92.88 331 LYS A C 1
ATOM 2629 O O . LYS A 1 331 ? 38.031 14.242 -16.828 1 92.88 331 LYS A O 1
ATOM 2634 N N . ASP A 1 332 ? 38.219 14.234 -19.031 1 92.31 332 ASP A N 1
ATOM 2635 C CA . ASP A 1 332 ? 39.469 14.961 -18.953 1 92.31 332 ASP A CA 1
ATOM 2636 C C . ASP A 1 332 ? 39.25 16.406 -18.5 1 92.31 332 ASP A C 1
ATOM 2638 O O . ASP A 1 332 ? 40.062 16.953 -17.75 1 92.31 332 ASP A O 1
ATOM 2642 N N . LEU A 1 333 ? 38.188 16.891 -18.953 1 92.69 333 LEU A N 1
ATOM 2643 C CA . LEU A 1 333 ? 37.875 18.281 -18.641 1 92.69 333 LEU A CA 1
ATOM 2644 C C . LEU A 1 333 ? 37.594 18.438 -17.141 1 92.69 333 LEU A C 1
ATOM 2646 O O . LEU A 1 333 ? 37.938 19.469 -16.547 1 92.69 333 LEU A O 1
ATOM 2650 N N . TYR A 1 334 ? 37 17.422 -16.5 1 93.88 334 TYR A N 1
ATOM 2651 C CA . TYR A 1 334 ? 36.531 17.578 -15.117 1 93.88 334 TYR A CA 1
ATOM 2652 C C . TYR A 1 334 ? 37.375 16.75 -14.164 1 93.88 334 TYR A C 1
ATOM 2654 O O . TYR A 1 334 ? 36.969 16.484 -13.031 1 93.88 334 TYR A O 1
ATOM 2662 N N . LYS A 1 335 ? 38.5 16.297 -14.578 1 94.06 335 LYS A N 1
ATOM 2663 C CA . LYS A 1 335 ? 39.406 15.492 -13.773 1 94.06 335 LYS A CA 1
ATOM 2664 C C . LYS A 1 335 ? 39.875 16.25 -12.531 1 94.06 335 LYS A C 1
ATOM 2666 O O . LYS A 1 335 ? 40 15.664 -11.453 1 94.06 335 LYS A O 1
ATOM 2671 N N . ASP A 1 336 ? 39.969 17.484 -12.664 1 92.44 336 ASP A N 1
ATOM 2672 C CA . ASP A 1 336 ? 40.438 18.312 -11.562 1 92.44 336 ASP A CA 1
ATOM 2673 C C . ASP A 1 336 ? 39.406 18.375 -10.438 1 92.44 336 ASP A C 1
ATOM 2675 O O . ASP A 1 336 ? 39.75 18.453 -9.266 1 92.44 336 ASP A O 1
ATOM 2679 N N . GLU A 1 337 ? 38.219 18.359 -10.859 1 92.44 337 GLU A N 1
ATOM 2680 C CA . GLU A 1 337 ? 37.156 18.359 -9.859 1 92.44 337 GLU A CA 1
ATOM 2681 C C . GLU A 1 337 ? 37.188 17.078 -9.023 1 92.44 337 GLU A C 1
ATOM 2683 O O . GLU A 1 337 ? 36.969 17.125 -7.809 1 92.44 337 GLU A O 1
ATOM 2688 N N . VAL A 1 338 ? 37.438 16 -9.641 1 95.31 338 VAL A N 1
ATOM 2689 C CA . VAL A 1 338 ? 37.531 14.703 -8.969 1 95.31 338 VAL A CA 1
ATOM 2690 C C . VAL A 1 338 ? 38.688 14.695 -8 1 95.31 338 VAL A C 1
ATOM 2692 O O . VAL A 1 338 ? 38.562 14.25 -6.855 1 95.31 338 VAL A O 1
ATOM 2695 N N . VAL A 1 339 ? 39.75 15.258 -8.438 1 95.06 339 VAL A N 1
ATOM 2696 C CA . VAL A 1 339 ? 40.969 15.297 -7.613 1 95.06 339 VAL A CA 1
ATOM 2697 C C . VAL A 1 339 ? 40.75 16.203 -6.414 1 95.06 339 VAL A C 1
ATOM 2699 O O . VAL A 1 339 ? 41.188 15.906 -5.301 1 95.06 339 VAL A O 1
ATOM 2702 N N . SER A 1 340 ? 40.094 17.266 -6.68 1 95.19 340 SER A N 1
ATOM 2703 C CA . SER A 1 340 ? 39.781 18.188 -5.602 1 95.19 340 SER A CA 1
ATOM 2704 C C . SER A 1 340 ? 38.938 17.531 -4.523 1 95.19 340 SER A C 1
ATOM 2706 O O . SER A 1 340 ? 39.125 17.797 -3.332 1 95.19 340 SER A O 1
ATOM 2708 N N . ILE A 1 341 ? 38 16.688 -4.895 1 96.31 341 ILE A N 1
ATOM 2709 C CA . ILE A 1 341 ? 37.125 15.992 -3.953 1 96.31 341 ILE A CA 1
ATOM 2710 C C . ILE A 1 341 ? 37.938 14.992 -3.141 1 96.31 341 ILE A C 1
ATOM 2712 O O . ILE A 1 341 ? 37.781 14.875 -1.926 1 96.31 341 ILE A O 1
ATOM 2716 N N . TYR A 1 342 ? 38.906 14.359 -3.814 1 95.88 342 TYR A N 1
ATOM 2717 C CA . TYR A 1 342 ? 39.781 13.406 -3.123 1 95.88 342 TYR A CA 1
ATOM 2718 C C . TYR A 1 342 ? 40.594 14.109 -2.057 1 95.88 342 TYR A C 1
ATOM 2720 O O . TYR A 1 342 ? 40.781 13.586 -0.955 1 95.88 342 TYR A O 1
ATOM 2728 N N . MET A 1 343 ? 41.062 15.25 -2.414 1 95.94 343 MET A N 1
ATOM 2729 C CA . MET A 1 343 ? 41.906 16.016 -1.493 1 95.94 343 MET A CA 1
ATOM 2730 C C . MET A 1 343 ? 41.062 16.562 -0.331 1 95.94 343 MET A C 1
ATOM 2732 O O . MET A 1 343 ? 41.5 16.5 0.821 1 95.94 343 MET A O 1
ATOM 2736 N N . LYS A 1 344 ? 39.938 17.047 -0.688 1 94.88 344 LYS A N 1
ATOM 2737 C CA . LYS A 1 344 ? 39.031 17.625 0.318 1 94.88 344 LYS A CA 1
ATOM 2738 C C . LYS A 1 344 ? 38.688 16.594 1.386 1 94.88 344 LYS A C 1
ATOM 2740 O O . LYS A 1 344 ? 38.656 16.922 2.576 1 94.88 344 LYS A O 1
ATOM 2745 N N . HIS A 1 345 ? 38.438 15.383 0.992 1 95.56 345 HIS A N 1
ATOM 2746 C CA . HIS A 1 345 ? 38 14.344 1.905 1 95.56 345 HIS A CA 1
ATOM 2747 C C . HIS A 1 345 ? 39.125 13.43 2.334 1 95.56 345 HIS A C 1
ATOM 2749 O O . HIS A 1 345 ? 38.906 12.414 2.996 1 95.56 345 HIS A O 1
ATOM 2755 N N . LYS A 1 346 ? 40.375 13.711 1.91 1 93.12 346 LYS A N 1
ATOM 2756 C CA . LYS A 1 346 ? 41.594 12.977 2.285 1 93.12 346 LYS A CA 1
ATOM 2757 C C . LYS A 1 346 ? 41.438 11.492 1.995 1 93.12 346 LYS A C 1
ATOM 2759 O O . LYS A 1 346 ? 41.656 10.656 2.875 1 93.12 346 LYS A O 1
ATOM 2764 N N . VAL A 1 347 ? 41.094 11.219 0.793 1 94.19 347 VAL A N 1
ATOM 2765 C CA . VAL A 1 347 ? 40.875 9.836 0.387 1 94.19 347 VAL A CA 1
ATOM 2766 C C . VAL A 1 347 ? 42.188 9.117 0.182 1 94.19 347 VAL A C 1
ATOM 2768 O O . VAL A 1 347 ? 43.094 9.641 -0.478 1 94.19 347 VAL A O 1
ATOM 2771 N N . MET A 1 348 ? 42.281 7.965 0.72 1 91.44 348 MET A N 1
ATOM 2772 C CA . MET A 1 348 ? 43.5 7.156 0.611 1 91.44 348 MET A CA 1
ATOM 2773 C C . MET A 1 348 ? 43.625 6.527 -0.772 1 91.44 348 MET A C 1
ATOM 2775 O O . MET A 1 348 ? 42.625 6.508 -1.53 1 91.44 348 MET A O 1
ATOM 2779 N N . ALA A 1 349 ? 44.781 5.988 -1.05 1 91.5 349 ALA A N 1
ATOM 2780 C CA . ALA A 1 349 ? 45.062 5.391 -2.354 1 91.5 349 ALA A CA 1
ATOM 2781 C C . ALA A 1 349 ? 44.156 4.191 -2.611 1 91.5 349 ALA A C 1
ATOM 2783 O O . ALA A 1 349 ? 43.688 3.988 -3.734 1 91.5 349 ALA A O 1
ATOM 2784 N N . THR A 1 350 ? 43.906 3.48 -1.604 1 91.62 350 THR A N 1
ATOM 2785 C CA . THR A 1 350 ? 43.062 2.305 -1.738 1 91.62 350 THR A CA 1
ATOM 2786 C C . THR A 1 350 ? 41.625 2.709 -2.057 1 91.62 350 THR A C 1
ATOM 2788 O O . THR A 1 350 ? 40.938 2.055 -2.855 1 91.62 350 THR A O 1
ATOM 2791 N N . GLY A 1 351 ? 41.25 3.732 -1.407 1 93.56 351 GLY A N 1
ATOM 2792 C CA . GLY A 1 351 ? 39.906 4.242 -1.668 1 93.56 351 GLY A CA 1
ATOM 2793 C C . GLY A 1 351 ? 39.719 4.762 -3.082 1 93.56 351 GLY A C 1
ATOM 2794 O O . GLY A 1 351 ? 38.688 4.535 -3.709 1 93.56 351 GLY A O 1
ATOM 2795 N N . ARG A 1 352 ? 40.719 5.43 -3.545 1 95.31 352 ARG A N 1
ATOM 2796 C CA . ARG A 1 352 ? 40.688 5.965 -4.902 1 95.31 352 ARG A CA 1
ATOM 2797 C C . ARG A 1 352 ? 40.594 4.844 -5.93 1 95.31 352 ARG A C 1
ATOM 2799 O O . ARG A 1 352 ? 39.875 4.957 -6.926 1 95.31 352 ARG A O 1
ATOM 2806 N N . GLN A 1 353 ? 41.312 3.773 -5.668 1 94.31 353 GLN A N 1
ATOM 2807 C CA . GLN A 1 353 ? 41.281 2.627 -6.57 1 94.31 353 GLN A CA 1
ATOM 2808 C C . GLN A 1 353 ? 39.906 1.962 -6.586 1 94.31 353 GLN A C 1
ATOM 2810 O O . GLN A 1 353 ? 39.438 1.521 -7.637 1 94.31 353 GLN A O 1
ATOM 2815 N N . HIS A 1 354 ? 39.375 1.878 -5.449 1 94.5 354 HIS A N 1
ATOM 2816 C CA . HIS A 1 354 ? 38.062 1.288 -5.363 1 94.5 354 HIS A CA 1
ATOM 2817 C C . HIS A 1 354 ? 37.031 2.125 -6.125 1 94.5 354 HIS A C 1
ATOM 2819 O O . HIS A 1 354 ? 36.188 1.583 -6.836 1 94.5 354 HIS A O 1
ATOM 2825 N N . ILE A 1 355 ? 37.031 3.424 -5.973 1 96 355 ILE A N 1
ATOM 2826 C CA . ILE A 1 355 ? 36.125 4.316 -6.672 1 96 355 ILE A CA 1
ATOM 2827 C C . ILE A 1 355 ? 36.312 4.184 -8.18 1 96 355 ILE A C 1
ATOM 2829 O O . ILE A 1 355 ? 35.344 4.18 -8.938 1 96 355 ILE A O 1
ATOM 2833 N N . LEU A 1 356 ? 37.594 4.066 -8.539 1 94.75 356 LEU A N 1
ATOM 2834 C CA . LEU A 1 356 ? 37.875 3.9 -9.953 1 94.75 356 LEU A CA 1
ATOM 2835 C C . LEU A 1 356 ? 37.281 2.609 -10.492 1 94.75 356 LEU A C 1
ATOM 2837 O O . LEU A 1 356 ? 36.781 2.572 -11.625 1 94.75 356 LEU A O 1
ATOM 2841 N N . SER A 1 357 ? 37.375 1.598 -9.695 1 93.62 357 SER A N 1
ATOM 2842 C CA . SER A 1 357 ? 36.75 0.33 -10.094 1 93.62 357 SER A CA 1
ATOM 2843 C C . SER A 1 357 ? 35.25 0.46 -10.258 1 93.62 357 SER A C 1
ATOM 2845 O O . SER A 1 357 ? 34.656 -0.118 -11.172 1 93.62 357 SER A O 1
ATOM 2847 N N . ILE A 1 358 ? 34.625 1.178 -9.367 1 94.12 358 ILE A N 1
ATOM 2848 C CA . ILE A 1 358 ? 33.188 1.424 -9.438 1 94.12 358 ILE A CA 1
ATOM 2849 C C . ILE A 1 358 ? 32.875 2.193 -10.711 1 94.12 358 ILE A C 1
ATOM 2851 O O . ILE A 1 358 ? 31.922 1.837 -11.43 1 94.12 358 ILE A O 1
ATOM 2855 N N . MET A 1 359 ? 33.656 3.205 -11 1 94.88 359 MET A N 1
ATOM 2856 C CA . MET A 1 359 ? 33.406 4.051 -12.172 1 94.88 359 MET A CA 1
ATOM 2857 C C . MET A 1 359 ? 33.5 3.234 -13.453 1 94.88 359 MET A C 1
ATOM 2859 O O . MET A 1 359 ? 32.656 3.406 -14.359 1 94.88 359 MET A O 1
ATOM 2863 N N . ARG A 1 360 ? 34.438 2.344 -13.508 1 92.62 360 ARG A N 1
ATOM 2864 C CA . ARG A 1 360 ? 34.625 1.511 -14.695 1 92.62 360 ARG A CA 1
ATOM 2865 C C . ARG A 1 360 ? 33.438 0.565 -14.883 1 92.62 360 ARG A C 1
ATOM 2867 O O . ARG A 1 360 ? 32.938 0.421 -15.992 1 92.62 360 ARG A O 1
ATOM 2874 N N . ARG A 1 361 ? 33.062 -0.001 -13.836 1 90.44 361 ARG A N 1
ATOM 2875 C CA . ARG A 1 361 ? 31.938 -0.948 -13.891 1 90.44 361 ARG A CA 1
ATOM 2876 C C . ARG A 1 361 ? 30.656 -0.254 -14.312 1 90.44 361 ARG A C 1
ATOM 2878 O O . ARG A 1 361 ? 29.906 -0.765 -15.156 1 90.44 361 ARG A O 1
ATOM 2885 N N . LEU A 1 362 ? 30.375 0.89 -13.734 1 91.94 362 LEU A N 1
ATOM 2886 C CA . LEU A 1 362 ? 29.141 1.624 -14.031 1 91.94 362 LEU A CA 1
ATOM 2887 C C . LEU A 1 362 ? 29.156 2.146 -15.461 1 91.94 362 LEU A C 1
ATOM 2889 O O . LEU A 1 362 ? 28.109 2.195 -16.125 1 91.94 362 LEU A O 1
ATOM 2893 N N . GLY A 1 363 ? 30.281 2.551 -15.883 1 90.69 363 GLY A N 1
ATOM 2894 C CA . GLY A 1 363 ? 30.406 3.066 -17.234 1 90.69 363 GLY A CA 1
ATOM 2895 C C . GLY A 1 363 ? 30.125 2.021 -18.297 1 90.69 363 GLY A C 1
ATOM 2896 O O . GLY A 1 363 ? 29.672 2.352 -19.391 1 90.69 363 GLY A O 1
ATOM 2897 N N . LEU A 1 364 ? 30.391 0.728 -17.953 1 87.75 364 LEU A N 1
ATOM 2898 C CA . LEU A 1 364 ? 30.25 -0.359 -18.922 1 87.75 364 LEU A CA 1
ATOM 2899 C C . LEU A 1 364 ? 28.875 -1.003 -18.812 1 87.75 364 LEU A C 1
ATOM 2901 O O . LEU A 1 364 ? 28.516 -1.843 -19.641 1 87.75 364 LEU A O 1
ATOM 2905 N N . LYS A 1 365 ? 28.156 -0.555 -17.969 1 82.94 365 LYS A N 1
ATOM 2906 C CA . LYS A 1 365 ? 26.844 -1.157 -17.75 1 82.94 365 LYS A CA 1
ATOM 2907 C C . LYS A 1 365 ? 25.922 -0.894 -18.938 1 82.94 365 LYS A C 1
ATOM 2909 O O . LYS A 1 365 ? 25.875 0.22 -19.453 1 82.94 365 LYS A O 1
ATOM 2914 N N . ASN A 1 366 ? 25.25 -1.947 -19.391 1 80.5 366 ASN A N 1
ATOM 2915 C CA . ASN A 1 366 ? 24.25 -1.795 -20.438 1 80.5 366 ASN A CA 1
ATOM 2916 C C . ASN A 1 366 ? 22.969 -1.144 -19.922 1 80.5 366 ASN A C 1
ATOM 2918 O O . ASN A 1 366 ? 22.438 -1.558 -18.891 1 80.5 366 ASN A O 1
ATOM 2922 N N . MET A 1 367 ? 22.625 0.004 -20.547 1 84.25 367 MET A N 1
ATOM 2923 C CA . MET A 1 367 ? 21.438 0.734 -20.109 1 84.25 367 MET A CA 1
ATOM 2924 C C . MET A 1 367 ? 20.422 0.87 -21.25 1 84.25 367 MET A C 1
ATOM 2926 O O . MET A 1 367 ? 20.797 0.792 -22.422 1 84.25 367 MET A O 1
ATOM 2930 N N . THR A 1 368 ? 19.188 1.022 -20.938 1 83.81 368 THR A N 1
ATOM 2931 C CA . THR A 1 368 ? 18.141 1.315 -21.922 1 83.81 368 THR A CA 1
ATOM 2932 C C . THR A 1 368 ? 18.344 2.697 -22.531 1 83.81 368 THR A C 1
ATOM 2934 O O . THR A 1 368 ? 19.125 3.5 -22.016 1 83.81 368 THR A O 1
ATOM 2937 N N . LEU A 1 369 ? 17.672 2.951 -23.594 1 87.88 369 LEU A N 1
ATOM 2938 C CA . LEU A 1 369 ? 17.781 4.254 -24.25 1 87.88 369 LEU A CA 1
ATOM 2939 C C . LEU A 1 369 ? 17.312 5.367 -23.312 1 87.88 369 LEU A C 1
ATOM 2941 O O . LEU A 1 369 ? 17.922 6.434 -23.25 1 87.88 369 LEU A O 1
ATOM 2945 N N . LEU A 1 370 ? 16.281 5.109 -22.594 1 88.56 370 LEU A N 1
ATOM 2946 C CA . LEU A 1 370 ? 15.766 6.098 -21.656 1 88.56 370 LEU A CA 1
ATOM 2947 C C . LEU A 1 370 ? 16.734 6.324 -20.5 1 88.56 370 LEU A C 1
ATOM 2949 O O . LEU A 1 370 ? 16.891 7.453 -20.031 1 88.56 370 LEU A O 1
ATOM 2953 N N . GLY A 1 371 ? 17.344 5.277 -20.172 1 89.81 371 GLY A N 1
ATOM 2954 C CA . GLY A 1 371 ? 18.344 5.375 -19.109 1 89.81 371 GLY A CA 1
ATOM 2955 C C . GLY A 1 371 ? 19.578 6.172 -19.531 1 89.81 371 GLY A C 1
ATOM 2956 O O . GLY A 1 371 ? 20.094 6.965 -18.734 1 89.81 371 GLY A O 1
ATOM 2957 N N . LYS A 1 372 ? 19.922 6.031 -20.75 1 91.69 372 LYS A N 1
ATOM 2958 C CA . LYS A 1 372 ? 21.062 6.754 -21.281 1 91.69 372 LYS A CA 1
ATOM 2959 C C . LYS A 1 372 ? 20.781 8.25 -21.375 1 91.69 372 LYS A C 1
ATOM 2961 O O . LYS A 1 372 ? 21.625 9.078 -21.016 1 91.69 372 LYS A O 1
ATOM 2966 N N . LYS A 1 373 ? 19.594 8.492 -21.828 1 94 373 LYS A N 1
ATOM 2967 C CA . LYS A 1 373 ? 19.203 9.898 -21.953 1 94 373 LYS A CA 1
ATOM 2968 C C . LYS A 1 373 ? 19.125 10.562 -20.578 1 94 373 LYS A C 1
ATOM 2970 O O . LYS A 1 373 ? 19.484 11.734 -20.438 1 94 373 LYS A O 1
ATOM 2975 N N . ARG A 1 374 ? 18.656 9.883 -19.656 1 94.88 374 ARG A N 1
ATOM 2976 C CA . ARG A 1 374 ? 18.562 10.414 -18.297 1 94.88 374 ARG A CA 1
ATOM 2977 C C . ARG A 1 374 ? 19.953 10.703 -17.719 1 94.88 374 ARG A C 1
ATOM 2979 O O . ARG A 1 374 ? 20.172 11.758 -17.125 1 94.88 374 ARG A O 1
ATOM 2986 N N . LYS A 1 375 ? 20.875 9.789 -17.953 1 94.75 375 LYS A N 1
ATOM 2987 C CA . LYS A 1 375 ? 22.234 9.992 -17.484 1 94.75 375 LYS A CA 1
ATOM 2988 C C . LYS A 1 375 ? 22.875 11.219 -18.141 1 94.75 375 LYS A C 1
ATOM 2990 O O . LYS A 1 375 ? 23.578 11.977 -17.469 1 94.75 375 LYS A O 1
ATOM 2995 N N . GLN A 1 376 ? 22.547 11.367 -19.312 1 94.56 376 GLN A N 1
ATOM 2996 C CA . GLN A 1 376 ? 23.078 12.523 -20.031 1 94.56 376 GLN A CA 1
ATOM 2997 C C . GLN A 1 376 ? 22.562 13.828 -19.453 1 94.56 376 GLN A C 1
ATOM 2999 O O . GLN A 1 376 ? 23.312 14.781 -19.266 1 94.56 376 GLN A O 1
ATOM 3004 N N . ARG A 1 377 ? 21.312 13.828 -19.188 1 95.75 377 ARG A N 1
ATOM 3005 C CA . ARG A 1 377 ? 20.719 15.031 -18.609 1 95.75 377 ARG A CA 1
ATOM 3006 C C . ARG A 1 377 ? 21.328 15.328 -17.234 1 95.75 377 ARG A C 1
ATOM 3008 O O . ARG A 1 377 ? 21.641 16.484 -16.938 1 95.75 377 ARG A O 1
ATOM 3015 N N . VAL A 1 378 ? 21.5 14.305 -16.422 1 96.75 378 VAL A N 1
ATOM 3016 C CA . VAL A 1 378 ? 22.047 14.492 -15.086 1 96.75 378 VAL A CA 1
ATOM 3017 C C . VAL A 1 378 ? 23.484 14.984 -15.188 1 96.75 378 VAL A C 1
ATOM 3019 O O . VAL A 1 378 ? 23.875 15.922 -14.484 1 96.75 378 VAL A O 1
ATOM 3022 N N . CYS A 1 379 ? 24.25 14.414 -16.078 1 96.25 379 CYS A N 1
ATOM 3023 C CA . CYS A 1 379 ? 25.641 14.805 -16.25 1 96.25 379 CYS A CA 1
ATOM 3024 C C . CYS A 1 379 ? 25.75 16.25 -16.719 1 96.25 379 CYS A C 1
ATOM 3026 O O . CYS A 1 379 ? 26.594 17.016 -16.234 1 96.25 379 CYS A O 1
ATOM 3028 N N . THR A 1 380 ? 24.875 16.594 -17.609 1 95.56 380 THR A N 1
ATOM 3029 C CA . THR A 1 380 ? 24.875 17.969 -18.109 1 95.56 380 THR A CA 1
ATOM 3030 C C . THR A 1 380 ? 24.609 18.953 -16.969 1 95.56 380 THR A C 1
ATOM 3032 O O . THR A 1 380 ? 25.297 19.969 -16.844 1 95.56 380 THR A O 1
ATOM 3035 N N . ASN A 1 381 ? 23.734 18.656 -16.156 1 95.38 381 ASN A N 1
ATOM 3036 C CA . ASN A 1 381 ? 23.328 19.547 -15.07 1 95.38 381 ASN A CA 1
ATOM 3037 C C . ASN A 1 381 ? 24.359 19.562 -13.938 1 95.38 381 ASN A C 1
ATOM 3039 O O . ASN A 1 381 ? 24.531 20.578 -13.266 1 95.38 381 ASN A O 1
ATOM 3043 N N . MET A 1 382 ? 25.062 18.484 -13.766 1 94.75 382 MET A N 1
ATOM 3044 C CA . MET A 1 382 ? 25.969 18.328 -12.633 1 94.75 382 MET A CA 1
ATOM 3045 C C . MET A 1 382 ? 27.359 18.828 -12.984 1 94.75 382 MET A C 1
ATOM 3047 O O . MET A 1 382 ? 28.156 19.172 -12.094 1 94.75 382 MET A O 1
ATOM 3051 N N . PHE A 1 383 ? 27.672 18.906 -14.273 1 95.06 383 PHE A N 1
ATOM 3052 C CA . PHE A 1 383 ? 29.031 19.266 -14.664 1 95.06 383 PHE A CA 1
ATOM 3053 C C . PHE A 1 383 ? 29.031 20.516 -15.539 1 95.06 383 PHE A C 1
ATOM 3055 O O . PHE A 1 383 ? 29.484 21.578 -15.117 1 95.06 383 PHE A O 1
ATOM 3062 N N . ASP A 1 384 ? 28.281 20.469 -16.641 1 92.69 384 ASP A N 1
ATOM 3063 C CA . ASP A 1 384 ? 28.266 21.609 -17.547 1 92.69 384 ASP A CA 1
ATOM 3064 C C . ASP A 1 384 ? 27.562 22.812 -16.922 1 92.69 384 ASP A C 1
ATOM 3066 O O . ASP A 1 384 ? 28.062 23.938 -17 1 92.69 384 ASP A O 1
ATOM 3070 N N . LYS A 1 385 ? 26.438 22.562 -16.312 1 94 385 LYS A N 1
ATOM 3071 C CA . LYS A 1 385 ? 25.641 23.625 -15.719 1 94 385 LYS A CA 1
ATOM 3072 C C . LYS A 1 385 ? 25.766 23.609 -14.203 1 94 385 LYS A C 1
ATOM 3074 O O . LYS A 1 385 ? 24.812 23.953 -13.492 1 94 385 LYS A O 1
ATOM 3079 N N . ARG A 1 386 ? 26.844 23.219 -13.727 1 92.69 386 ARG A N 1
ATOM 3080 C CA . ARG A 1 386 ? 27.078 23 -12.305 1 92.69 386 ARG A CA 1
ATOM 3081 C C . ARG A 1 386 ? 26.844 24.281 -11.508 1 92.69 386 ARG A C 1
ATOM 3083 O O . ARG A 1 386 ? 26.188 24.266 -10.469 1 92.69 386 ARG A O 1
ATOM 3090 N N . ARG A 1 387 ? 27.359 25.375 -12.008 1 92.19 387 ARG A N 1
ATOM 3091 C CA . ARG A 1 387 ? 27.25 26.656 -11.312 1 92.19 387 ARG A CA 1
ATOM 3092 C C . ARG A 1 387 ? 25.797 27.062 -11.164 1 92.19 387 ARG A C 1
ATOM 3094 O O . ARG A 1 387 ? 25.344 27.453 -10.078 1 92.19 387 ARG A O 1
ATOM 3101 N N . ASP A 1 388 ? 25.078 26.969 -12.25 1 93.31 388 ASP A N 1
ATOM 3102 C CA . ASP A 1 388 ? 23.656 27.328 -12.234 1 93.31 388 ASP A CA 1
ATOM 3103 C C . ASP A 1 388 ? 22.875 26.438 -11.266 1 93.31 388 ASP A C 1
ATOM 3105 O O . ASP A 1 388 ? 22.047 26.922 -10.492 1 93.31 388 ASP A O 1
ATOM 3109 N N . THR A 1 389 ? 23.188 25.203 -11.312 1 95.81 389 THR A N 1
ATOM 3110 C CA . THR A 1 389 ? 22.516 24.25 -10.453 1 95.81 389 THR A CA 1
ATOM 3111 C C . THR A 1 389 ? 22.812 24.531 -8.984 1 95.81 389 THR A C 1
ATOM 3113 O O . THR A 1 389 ? 21.922 24.484 -8.141 1 95.81 389 THR A O 1
ATOM 3116 N N . GLN A 1 390 ? 23.984 24.828 -8.734 1 95.56 390 GLN A N 1
ATOM 3117 C CA . GLN A 1 390 ? 24.391 25.109 -7.355 1 95.56 390 GLN A CA 1
ATOM 3118 C C . GLN A 1 390 ? 23.75 26.391 -6.84 1 95.56 390 GLN A C 1
ATOM 3120 O O . GLN A 1 390 ? 23.328 26.469 -5.68 1 95.56 390 GLN A O 1
ATOM 3125 N N . LEU A 1 391 ? 23.719 27.406 -7.668 1 96.38 391 LEU A N 1
ATOM 3126 C CA . LEU A 1 391 ? 23.094 28.656 -7.281 1 96.38 391 LEU A CA 1
ATOM 3127 C C . LEU A 1 391 ? 21.609 28.453 -6.961 1 96.38 391 LEU A C 1
ATOM 3129 O O . LEU A 1 391 ? 21.125 28.938 -5.938 1 96.38 391 LEU A O 1
ATOM 3133 N N . LEU A 1 392 ? 20.969 27.719 -7.812 1 96.88 392 LEU A N 1
ATOM 3134 C CA . LEU A 1 392 ? 19.562 27.422 -7.582 1 96.88 392 LEU A CA 1
ATOM 3135 C C . LEU A 1 392 ? 19.375 26.641 -6.289 1 96.88 392 LEU A C 1
ATOM 3137 O O . LEU A 1 392 ? 18.484 26.953 -5.492 1 96.88 392 LEU A O 1
ATOM 3141 N N . ALA A 1 393 ? 20.172 25.641 -6.074 1 97.31 393 ALA A N 1
ATOM 3142 C CA . ALA A 1 393 ? 20.078 24.812 -4.879 1 97.31 393 ALA A CA 1
ATOM 3143 C C . ALA A 1 393 ? 20.312 25.641 -3.615 1 97.31 393 ALA A C 1
ATOM 3145 O O . ALA A 1 393 ? 19.562 25.531 -2.648 1 97.31 393 ALA A O 1
ATOM 3146 N N . LYS A 1 394 ? 21.312 26.453 -3.662 1 97.38 394 LYS A N 1
ATOM 3147 C CA . LYS A 1 394 ? 21.656 27.266 -2.5 1 97.38 394 LYS A CA 1
ATOM 3148 C C . LYS A 1 394 ? 20.562 28.297 -2.217 1 97.38 394 LYS A C 1
ATOM 3150 O O . LYS A 1 394 ? 20.297 28.625 -1.059 1 97.38 394 LYS A O 1
ATOM 3155 N N . ALA A 1 395 ? 20 28.844 -3.258 1 97.5 395 ALA A N 1
ATOM 3156 C CA . ALA A 1 395 ? 18.891 29.781 -3.076 1 97.5 395 ALA A CA 1
ATOM 3157 C C . ALA A 1 395 ? 17.703 29.094 -2.379 1 97.5 395 ALA A C 1
ATOM 3159 O O . ALA A 1 395 ? 17.125 29.656 -1.445 1 97.5 395 ALA A O 1
ATOM 3160 N N . VAL A 1 396 ? 17.359 27.922 -2.824 1 96.81 396 VAL A N 1
ATOM 3161 C CA . VAL A 1 396 ? 16.266 27.156 -2.248 1 96.81 396 VAL A CA 1
ATOM 3162 C C . VAL A 1 396 ? 16.562 26.859 -0.781 1 96.81 396 VAL A C 1
ATOM 3164 O O . VAL A 1 396 ? 15.688 27.031 0.08 1 96.81 396 VAL A O 1
ATOM 3167 N N . ILE A 1 397 ? 17.781 26.469 -0.442 1 97.12 397 ILE A N 1
ATOM 3168 C CA . ILE A 1 397 ? 18.188 26.062 0.904 1 97.12 397 ILE A CA 1
ATOM 3169 C C . ILE A 1 397 ? 18.203 27.297 1.818 1 97.12 397 ILE A C 1
ATOM 3171 O O . ILE A 1 397 ? 17.953 27.172 3.021 1 97.12 397 ILE A O 1
ATOM 3175 N N . SER A 1 398 ? 18.344 28.438 1.225 1 96.56 398 SER A N 1
ATOM 3176 C CA . SER A 1 398 ? 18.453 29.656 2.02 1 96.56 398 SER A CA 1
ATOM 3177 C C . SER A 1 398 ? 17.078 30.25 2.303 1 96.56 398 SER A C 1
ATOM 3179 O O . SER A 1 398 ? 16.859 30.828 3.369 1 96.56 398 SER A O 1
ATOM 3181 N N . ILE A 1 399 ? 16.203 30.109 1.405 1 96.88 399 ILE A N 1
ATOM 3182 C CA . ILE A 1 399 ? 14.977 30.891 1.493 1 96.88 399 ILE A CA 1
ATOM 3183 C C . ILE A 1 399 ? 13.828 30.016 1.975 1 96.88 399 ILE A C 1
ATOM 3185 O O . ILE A 1 399 ? 13.047 30.422 2.834 1 96.88 399 ILE A O 1
ATOM 3189 N N . LEU A 1 400 ? 13.641 28.781 1.527 1 96.81 400 LEU A N 1
ATOM 3190 C CA . LEU A 1 400 ? 12.453 27.953 1.729 1 96.81 400 LEU A CA 1
ATOM 3191 C C . LEU A 1 400 ? 12.336 27.516 3.186 1 96.81 400 LEU A C 1
ATOM 3193 O O . LEU A 1 400 ? 11.242 27.172 3.648 1 96.81 400 LEU A O 1
ATOM 3197 N N . PRO A 1 401 ? 13.445 27.531 3.967 1 96.25 401 PRO A N 1
ATOM 3198 C CA . PRO A 1 401 ? 13.312 27.109 5.363 1 96.25 401 PRO A CA 1
ATOM 3199 C C . PRO A 1 401 ? 12.344 27.984 6.156 1 96.25 401 PRO A C 1
ATOM 3201 O O . PRO A 1 401 ? 11.688 27.5 7.082 1 96.25 401 PRO A O 1
ATOM 3204 N N . MET A 1 402 ? 12.289 29.281 5.859 1 96.25 402 MET A N 1
ATOM 3205 C CA . MET A 1 402 ? 11.375 30.156 6.594 1 96.25 402 MET A CA 1
ATOM 3206 C C . MET A 1 402 ? 9.93 29.719 6.41 1 96.25 402 MET A C 1
ATOM 3208 O O . MET A 1 402 ? 9.141 29.75 7.355 1 96.25 402 MET A O 1
ATOM 3212 N N . PHE A 1 403 ? 9.539 29.297 5.234 1 96.44 403 PHE A N 1
ATOM 3213 C CA . PHE A 1 403 ? 8.195 28.797 4.973 1 96.44 403 PHE A CA 1
ATOM 3214 C C . PHE A 1 403 ? 7.961 27.469 5.672 1 96.44 403 PHE A C 1
ATOM 3216 O O . PHE A 1 403 ? 6.879 27.234 6.215 1 96.44 403 PHE A O 1
ATOM 3223 N N . LYS A 1 404 ? 8.969 26.578 5.68 1 95.19 404 LYS A N 1
ATOM 3224 C CA . LYS A 1 404 ? 8.859 25.281 6.336 1 95.19 404 LYS A CA 1
ATOM 3225 C C . LYS A 1 404 ? 8.68 25.438 7.84 1 95.19 404 LYS A C 1
ATOM 3227 O O . LYS A 1 404 ? 7.906 24.703 8.453 1 95.19 404 LYS A O 1
ATOM 3232 N N . ARG A 1 405 ? 9.391 26.344 8.406 1 94.19 405 ARG A N 1
ATOM 3233 C CA . ARG A 1 405 ? 9.266 26.594 9.836 1 94.19 405 ARG A CA 1
ATOM 3234 C C . ARG A 1 405 ? 7.836 26.984 10.195 1 94.19 405 ARG A C 1
ATOM 3236 O O . ARG A 1 405 ? 7.305 26.562 11.227 1 94.19 405 ARG A O 1
ATOM 3243 N N . PHE A 1 406 ? 7.27 27.797 9.391 1 93.94 406 PHE A N 1
ATOM 3244 C CA . PHE A 1 406 ? 5.895 28.219 9.625 1 93.94 406 PHE A CA 1
ATOM 3245 C C . PHE A 1 406 ? 4.953 27.016 9.602 1 93.94 406 PHE A C 1
ATOM 3247 O O . PHE A 1 406 ? 4.125 26.844 10.508 1 93.94 406 PHE A O 1
ATOM 3254 N N . ILE A 1 407 ? 5.066 26.172 8.625 1 91.69 407 ILE A N 1
ATOM 3255 C CA . ILE A 1 407 ? 4.184 25.016 8.445 1 91.69 407 ILE A CA 1
ATOM 3256 C C . ILE A 1 407 ? 4.344 24.062 9.625 1 91.69 407 ILE A C 1
ATOM 3258 O O . ILE A 1 407 ? 3.354 23.547 10.156 1 91.69 407 ILE A O 1
ATOM 3262 N N . LEU A 1 408 ? 5.559 23.812 10.039 1 90.06 408 LEU A N 1
ATOM 3263 C CA . LEU A 1 408 ? 5.816 22.906 11.156 1 90.06 408 LEU A CA 1
ATOM 3264 C C . LEU A 1 408 ? 5.199 23.438 12.445 1 90.06 408 LEU A C 1
ATOM 3266 O O . LEU A 1 408 ? 4.738 22.656 13.281 1 90.06 408 LEU A O 1
ATOM 3270 N N . ALA A 1 409 ? 5.125 24.719 12.578 1 89.19 409 ALA A N 1
ATOM 3271 C CA . ALA A 1 409 ? 4.57 25.328 13.781 1 89.19 409 ALA A CA 1
ATOM 3272 C C . ALA A 1 409 ? 3.053 25.172 13.828 1 89.19 409 ALA A C 1
ATOM 3274 O O . ALA A 1 409 ? 2.48 24.969 14.906 1 89.19 409 ALA A O 1
ATOM 3275 N N . PHE A 1 410 ? 2.461 25.203 12.688 1 89.25 410 PHE A N 1
ATOM 3276 C CA . PHE A 1 410 ? 1.005 25.297 12.719 1 89.25 410 PHE A CA 1
ATOM 3277 C C . PHE A 1 410 ? 0.37 23.984 12.305 1 89.25 410 PHE A C 1
ATOM 3279 O O . PHE A 1 410 ? -0.854 23.828 12.352 1 89.25 410 PHE A O 1
ATOM 3286 N N . GLU A 1 411 ? 1.13 23.016 11.93 1 82.44 411 GLU A N 1
ATOM 3287 C CA . GLU A 1 411 ? 0.616 21.672 11.688 1 82.44 411 GLU A CA 1
ATOM 3288 C C . GLU A 1 411 ? 0.622 20.844 12.969 1 82.44 411 GLU A C 1
ATOM 3290 O O . GLU A 1 411 ? 0.149 19.703 12.977 1 82.44 411 GLU A O 1
ATOM 3295 N N . THR A 1 412 ? 0.932 21.438 14 1 78.56 412 THR A N 1
ATOM 3296 C CA . THR A 1 412 ? 0.909 20.766 15.297 1 78.56 412 THR A CA 1
ATOM 3297 C C . THR A 1 412 ? -0.523 20.625 15.805 1 78.56 412 THR A C 1
ATOM 3299 O O . THR A 1 412 ? -1.429 21.312 15.328 1 78.56 412 THR A O 1
ATOM 3302 N N . LYS A 1 413 ? -0.819 19.797 16.766 1 78.31 413 LYS A N 1
ATOM 3303 C CA . LYS A 1 413 ? -2.143 19.516 17.312 1 78.31 413 LYS A CA 1
ATOM 3304 C C . LYS A 1 413 ? -2.512 20.516 18.406 1 78.31 413 LYS A C 1
ATOM 3306 O O . LYS A 1 413 ? -3.68 20.625 18.781 1 78.31 413 LYS A O 1
ATOM 3311 N N . ARG A 1 414 ? -1.642 21.406 18.703 1 83.12 414 ARG A N 1
ATOM 3312 C CA . ARG A 1 414 ? -1.879 22.391 19.766 1 83.12 414 ARG A CA 1
ATOM 3313 C C . ARG A 1 414 ? -2.602 23.625 19.219 1 83.12 414 ARG A C 1
ATOM 3315 O O . ARG A 1 414 ? -2.371 24.031 18.078 1 83.12 414 ARG A O 1
ATOM 3322 N N . PRO A 1 415 ? -3.428 24.016 20.031 1 88.62 415 PRO A N 1
ATOM 3323 C CA . PRO A 1 415 ? -4.047 25.281 19.609 1 88.62 415 PRO A CA 1
ATOM 3324 C C . PRO A 1 415 ? -3.053 26.438 19.531 1 88.62 415 PRO A C 1
ATOM 3326 O O . PRO A 1 415 ? -2.389 26.75 20.516 1 88.62 415 PRO A O 1
ATOM 3329 N N . MET A 1 416 ? -2.918 27.031 18.375 1 90.62 416 MET A N 1
ATOM 3330 C CA . MET A 1 416 ? -1.917 28.062 18.156 1 90.62 416 MET A CA 1
ATOM 3331 C C . MET A 1 416 ? -2.557 29.328 17.578 1 90.62 416 MET A C 1
ATOM 3333 O O . MET A 1 416 ? -1.891 30.109 16.891 1 90.62 416 MET A O 1
ATOM 3337 N N . LEU A 1 417 ? -3.775 29.453 17.828 1 90.62 417 LEU A N 1
ATOM 3338 C CA . LEU A 1 417 ? -4.516 30.578 17.25 1 90.62 417 LEU A CA 1
ATOM 3339 C C . LEU A 1 417 ? -3.936 31.906 17.719 1 90.62 417 LEU A C 1
ATOM 3341 O O . LEU A 1 417 ? -3.885 32.875 16.953 1 90.62 417 LEU A O 1
ATOM 3345 N N . HIS A 1 418 ? -3.428 31.969 18.938 1 92.25 418 HIS A N 1
ATOM 3346 C CA . HIS A 1 418 ? -2.924 33.188 19.531 1 92.25 418 HIS A CA 1
ATOM 3347 C C . HIS A 1 418 ? -1.578 33.594 18.938 1 92.25 418 HIS A C 1
ATOM 3349 O O . HIS A 1 418 ? -1.124 34.719 19.109 1 92.25 418 HIS A O 1
ATOM 3355 N N . LYS A 1 419 ? -0.996 32.688 18.172 1 93.31 419 LYS A N 1
ATOM 3356 C CA . LYS A 1 419 ? 0.322 32.938 17.594 1 93.31 419 LYS A CA 1
ATOM 3357 C C . LYS A 1 419 ? 0.24 33.125 16.094 1 93.31 419 LYS A C 1
ATOM 3359 O O . LYS A 1 419 ? 1.225 33.531 15.453 1 93.31 419 LYS A O 1
ATOM 3364 N N . LEU A 1 420 ? -0.897 32.969 15.492 1 92.81 420 LEU A N 1
ATOM 3365 C CA . LEU A 1 420 ? -1.044 32.906 14.039 1 92.81 420 LEU A CA 1
ATOM 3366 C C . LEU A 1 420 ? -0.711 34.25 13.406 1 92.81 420 LEU A C 1
ATOM 3368 O O . LEU A 1 420 ? 0.104 34.312 12.484 1 92.81 420 LEU A O 1
ATOM 3372 N N . HIS A 1 421 ? -1.303 35.312 13.859 1 93.06 421 HIS A N 1
ATOM 3373 C CA . HIS A 1 421 ? -1.127 36.625 13.266 1 93.06 421 HIS A CA 1
ATOM 3374 C C . HIS A 1 421 ? 0.325 37.094 13.352 1 93.06 421 HIS A C 1
ATOM 3376 O O . HIS A 1 421 ? 0.893 37.562 12.367 1 93.06 421 HIS A O 1
ATOM 3382 N N . ASP A 1 422 ? 0.887 36.906 14.477 1 92.5 422 ASP A N 1
ATOM 3383 C CA . ASP A 1 422 ? 2.266 37.344 14.695 1 92.5 422 ASP A CA 1
ATOM 3384 C C . ASP A 1 422 ? 3.229 36.562 13.805 1 92.5 422 ASP A C 1
ATOM 3386 O O . ASP A 1 422 ? 4.188 37.125 13.273 1 92.5 422 ASP A O 1
ATOM 3390 N N . ASN A 1 423 ? 2.961 35.344 13.727 1 94.06 423 ASN A N 1
ATOM 3391 C CA . ASN A 1 423 ? 3.83 34.5 12.898 1 94.06 423 ASN A CA 1
ATOM 3392 C C . ASN A 1 423 ? 3.676 34.844 11.414 1 94.06 423 ASN A C 1
ATOM 3394 O O . ASN A 1 423 ? 4.641 34.781 10.656 1 94.06 423 ASN A O 1
ATOM 3398 N N . LEU A 1 424 ? 2.463 35.25 11 1 94.44 424 LEU A N 1
ATOM 3399 C CA . LEU A 1 424 ? 2.24 35.656 9.609 1 94.44 424 LEU A CA 1
ATOM 3400 C C . LEU A 1 424 ? 2.959 36.969 9.312 1 94.44 424 LEU A C 1
ATOM 3402 O O . LEU A 1 424 ? 3.635 37.094 8.281 1 94.44 424 LEU A O 1
ATOM 3406 N N . LYS A 1 425 ? 2.807 37.875 10.172 1 94.44 425 LYS A N 1
ATOM 3407 C CA . LYS A 1 425 ? 3.492 39.156 10.031 1 94.44 425 LYS A CA 1
ATOM 3408 C C . LYS A 1 425 ? 5.008 38.969 10.047 1 94.44 425 LYS A C 1
ATOM 3410 O O . LYS A 1 425 ? 5.711 39.531 9.195 1 94.44 425 LYS A O 1
ATOM 3415 N N . GLY A 1 426 ? 5.402 38.188 11.023 1 95.19 426 GLY A N 1
ATOM 3416 C CA . GLY A 1 426 ? 6.828 37.906 11.125 1 95.19 426 GLY A CA 1
ATOM 3417 C C . GLY A 1 426 ? 7.395 37.25 9.883 1 95.19 426 GLY A C 1
ATOM 3418 O O . GLY A 1 426 ? 8.5 37.562 9.453 1 95.19 426 GLY A O 1
ATOM 3419 N N . LEU A 1 427 ? 6.633 36.344 9.328 1 96.88 427 LEU A N 1
ATOM 3420 C CA . LEU A 1 427 ? 7.059 35.625 8.117 1 96.88 427 LEU A CA 1
ATOM 3421 C C . LEU A 1 427 ? 7.188 36.625 6.949 1 96.88 427 LEU A C 1
ATOM 3423 O O . LEU A 1 427 ? 8.164 36.562 6.203 1 96.88 427 LEU A O 1
ATOM 3427 N N . PHE A 1 428 ? 6.188 37.5 6.801 1 97.12 428 PHE A N 1
ATOM 3428 C CA . PHE A 1 428 ? 6.215 38.5 5.727 1 97.12 428 PHE A CA 1
ATOM 3429 C C . PHE A 1 428 ? 7.398 39.438 5.891 1 97.12 428 PHE A C 1
ATOM 3431 O O . PHE A 1 428 ? 8.125 39.688 4.93 1 97.12 428 PHE A O 1
ATOM 3438 N N . GLN A 1 429 ? 7.621 39.844 7.066 1 96.75 429 GLN A N 1
ATOM 3439 C CA . GLN A 1 429 ? 8.727 40.75 7.352 1 96.75 429 GLN A CA 1
ATOM 3440 C C . GLN A 1 429 ? 10.07 40.062 7.078 1 96.75 429 GLN A C 1
ATOM 3442 O O . GLN A 1 429 ? 10.969 40.688 6.488 1 96.75 429 GLN A O 1
ATOM 3447 N N . GLU A 1 430 ? 10.156 38.875 7.527 1 96.06 430 GLU A N 1
ATOM 3448 C CA . GLU A 1 430 ? 11.391 38.125 7.301 1 96.06 430 GLU A CA 1
ATOM 3449 C C . GLU A 1 430 ? 11.672 37.969 5.812 1 96.06 430 GLU A C 1
ATOM 3451 O O . GLU A 1 430 ? 12.828 38.062 5.383 1 96.06 430 GLU A O 1
ATOM 3456 N N . PHE A 1 431 ? 10.617 37.781 5.078 1 97.56 431 PHE A N 1
ATOM 3457 C CA . PHE A 1 431 ? 10.773 37.531 3.65 1 97.56 431 PHE A CA 1
ATOM 3458 C C . PHE A 1 431 ? 11.156 38.812 2.926 1 97.56 431 PHE A C 1
ATOM 3460 O O . PHE A 1 431 ? 12.078 38.844 2.113 1 97.56 431 PHE A O 1
ATOM 3467 N N . ILE A 1 432 ? 10.539 39.969 3.211 1 96.94 432 ILE A N 1
ATOM 3468 C CA . ILE A 1 432 ? 10.773 41.188 2.459 1 96.94 432 ILE A CA 1
ATOM 3469 C C . ILE A 1 432 ? 12.102 41.812 2.879 1 96.94 432 ILE A C 1
ATOM 3471 O O . ILE A 1 432 ? 12.68 42.594 2.139 1 96.94 432 ILE A O 1
ATOM 3475 N N . LYS A 1 433 ? 12.57 41.406 4.012 1 95.69 433 LYS A N 1
ATOM 3476 C CA . LYS A 1 433 ? 13.883 41.844 4.461 1 95.69 433 LYS A CA 1
ATOM 3477 C C . LYS A 1 433 ? 14.977 41.438 3.469 1 95.69 433 LYS A C 1
ATOM 3479 O O . LYS A 1 433 ? 16.062 42.031 3.453 1 95.69 433 LYS A O 1
ATOM 3484 N N . CYS A 1 434 ? 14.703 40.5 2.695 1 95.88 434 CYS A N 1
ATOM 3485 C CA . CYS A 1 434 ? 15.68 40 1.745 1 95.88 434 CYS A CA 1
ATOM 3486 C C . CYS A 1 434 ? 15.961 41 0.645 1 95.88 434 CYS A C 1
ATOM 3488 O O . CYS A 1 434 ? 17.016 40.969 0.008 1 95.88 434 CYS A O 1
ATOM 3490 N N . PHE A 1 435 ? 15.055 42.031 0.366 1 96.44 435 PHE A N 1
ATOM 3491 C CA . PHE A 1 435 ? 15.297 42.906 -0.772 1 96.44 435 PHE A CA 1
ATOM 3492 C C . PHE A 1 435 ? 14.773 44.312 -0.492 1 96.44 435 PHE A C 1
ATOM 3494 O O . PHE A 1 435 ? 15.016 45.25 -1.274 1 96.44 435 PHE A O 1
ATOM 3501 N N . ILE A 1 436 ? 14.062 44.531 0.61 1 96.75 436 ILE A N 1
ATOM 3502 C CA . ILE A 1 436 ? 13.547 45.844 0.987 1 96.75 436 ILE A CA 1
ATOM 3503 C C . ILE A 1 436 ? 14.422 46.438 2.088 1 96.75 436 ILE A C 1
ATOM 3505 O O . ILE A 1 436 ? 14.938 45.719 2.941 1 96.75 436 ILE A O 1
ATOM 3509 N N . LYS A 1 437 ? 14.461 47.75 2.152 1 94.62 437 LYS A N 1
ATOM 3510 C CA . LYS A 1 437 ? 15.266 48.469 3.148 1 94.62 437 LYS A CA 1
ATOM 3511 C C . LYS A 1 437 ? 14.68 48.281 4.547 1 94.62 437 LYS A C 1
ATOM 3513 O O . LYS A 1 437 ? 13.461 48.219 4.711 1 94.62 437 LYS A O 1
ATOM 3518 N N . ALA A 1 438 ? 15.469 48.375 5.543 1 92.25 438 ALA A N 1
ATOM 3519 C CA . ALA A 1 438 ? 15.125 48.062 6.93 1 92.25 438 ALA A CA 1
ATOM 3520 C C . ALA A 1 438 ? 14.094 49.062 7.465 1 92.25 438 ALA A C 1
ATOM 3522 O O . ALA A 1 438 ? 13.227 48.688 8.258 1 92.25 438 ALA A O 1
ATOM 3523 N N . GLN A 1 439 ? 14.164 50.25 7.016 1 90.56 439 GLN A N 1
ATOM 3524 C CA . GLN A 1 439 ? 13.273 51.281 7.52 1 90.56 439 GLN A CA 1
ATOM 3525 C C . GLN A 1 439 ? 11.828 51 7.152 1 90.56 439 GLN A C 1
ATOM 3527 O O . GLN A 1 439 ? 10.914 51.312 7.926 1 90.56 439 GLN A O 1
ATOM 3532 N N . ASP A 1 440 ? 11.648 50.375 6.027 1 91.62 440 ASP A N 1
ATOM 3533 C CA . ASP A 1 440 ? 10.297 50.094 5.535 1 91.62 440 ASP A CA 1
ATOM 3534 C C . ASP A 1 440 ? 9.789 48.781 6.07 1 91.62 440 ASP A C 1
ATOM 3536 O O . ASP A 1 440 ? 8.586 48.5 6.035 1 91.62 440 ASP A O 1
ATOM 3540 N N . VAL A 1 441 ? 10.625 47.906 6.637 1 91.94 441 VAL A N 1
ATOM 3541 C CA . VAL A 1 441 ? 10.25 46.594 7.117 1 91.94 441 VAL A CA 1
ATOM 3542 C C . VAL A 1 441 ? 9.672 46.688 8.523 1 91.94 441 VAL A C 1
ATOM 3544 O O . VAL A 1 441 ? 8.812 45.906 8.906 1 91.94 441 VAL A O 1
ATOM 3547 N N . ARG A 1 442 ? 10.031 47.656 9.32 1 88 442 ARG A N 1
ATOM 3548 C CA . ARG A 1 442 ? 9.648 47.781 10.727 1 88 442 ARG A CA 1
ATOM 3549 C C . ARG A 1 442 ? 8.32 48.531 10.859 1 88 442 ARG A C 1
ATOM 3551 O O . ARG A 1 442 ? 7.809 48.688 11.969 1 88 442 ARG A O 1
ATOM 3558 N N . GLU A 1 443 ? 7.668 48.688 9.891 1 86 443 GLU A N 1
ATOM 3559 C CA . GLU A 1 443 ? 6.438 49.5 9.898 1 86 443 GLU A CA 1
ATOM 3560 C C . GLU A 1 443 ? 5.25 48.656 10.359 1 86 443 GLU A C 1
ATOM 3562 O O . GLU A 1 443 ? 5.398 47.469 10.656 1 86 443 GLU A O 1
ATOM 3567 N N . SER A 1 444 ? 4.172 49.312 10.492 1 86.75 444 SER A N 1
ATOM 3568 C CA . SER A 1 444 ? 2.941 48.719 10.984 1 86.75 444 SER A CA 1
ATOM 3569 C C . SER A 1 444 ? 2.369 47.719 9.977 1 86.75 444 SER A C 1
ATOM 3571 O O . SER A 1 444 ? 2.742 47.75 8.797 1 86.75 444 SER A O 1
ATOM 3573 N N . SER A 1 445 ? 1.478 46.844 10.508 1 89.5 445 SER A N 1
ATOM 3574 C CA . SER A 1 445 ? 0.838 45.844 9.68 1 89.5 445 SER A CA 1
ATOM 3575 C C . SER A 1 445 ? 0.086 46.469 8.516 1 89.5 445 SER A C 1
ATOM 3577 O O . SER A 1 445 ? 0.103 45.938 7.398 1 89.5 445 SER A O 1
ATOM 3579 N N . LYS A 1 446 ? -0.55 47.5 8.742 1 90.81 446 LYS A N 1
ATOM 3580 C CA . LYS A 1 446 ? -1.289 48.188 7.684 1 90.81 446 LYS A CA 1
ATOM 3581 C C . LYS A 1 446 ? -0.346 48.719 6.609 1 90.81 446 LYS A C 1
ATOM 3583 O O . LYS A 1 446 ? -0.62 48.594 5.414 1 90.81 446 LYS A O 1
ATOM 3588 N N . TYR A 1 447 ? 0.724 49.281 7.02 1 92.44 447 TYR A N 1
ATOM 3589 C CA . TYR A 1 447 ? 1.728 49.812 6.09 1 92.44 447 TYR A CA 1
ATOM 3590 C C . TYR A 1 447 ? 2.279 48.688 5.219 1 92.44 447 TYR A C 1
ATOM 3592 O O . TYR A 1 447 ? 2.416 48.844 4.004 1 92.44 447 TYR A O 1
ATOM 3600 N N . LEU A 1 448 ? 2.539 47.594 5.84 1 93.62 448 LEU A N 1
ATOM 3601 C CA . LEU A 1 448 ? 3.107 46.469 5.129 1 93.62 448 LEU A CA 1
ATOM 3602 C C . LEU A 1 448 ? 2.125 45.938 4.098 1 93.62 448 LEU A C 1
ATOM 3604 O O . LEU A 1 448 ? 2.527 45.5 3.012 1 93.62 448 LEU A O 1
ATOM 3608 N N . GLN A 1 449 ? 0.901 45.906 4.449 1 93.12 449 GLN A N 1
ATOM 3609 C CA . GLN A 1 449 ? -0.143 45.406 3.561 1 93.12 449 GLN A CA 1
ATOM 3610 C C . GLN A 1 449 ? -0.285 46.312 2.328 1 93.12 449 GLN A C 1
ATOM 3612 O O . GLN A 1 449 ? -0.524 45.812 1.225 1 93.12 449 GLN A O 1
ATOM 3617 N N . ASP A 1 450 ? -0.04 47.625 2.48 1 92.56 450 ASP A N 1
ATOM 3618 C CA . ASP A 1 450 ? -0.34 48.562 1.409 1 92.56 450 ASP A CA 1
ATOM 3619 C C . ASP A 1 450 ? 0.937 49.031 0.706 1 92.56 450 ASP A C 1
ATOM 3621 O O . ASP A 1 450 ? 0.877 49.719 -0.306 1 92.56 450 ASP A O 1
ATOM 3625 N N . MET A 1 451 ? 1.985 48.562 1.176 1 93.81 451 MET A N 1
ATOM 3626 C CA . MET A 1 451 ? 3.268 49 0.625 1 93.81 451 MET A CA 1
ATOM 3627 C C . MET A 1 451 ? 3.4 48.562 -0.835 1 93.81 451 MET A C 1
ATOM 3629 O O . MET A 1 451 ? 3.035 47.438 -1.198 1 93.81 451 MET A O 1
ATOM 3633 N N . ASN A 1 452 ? 3.818 49.5 -1.66 1 94.56 452 ASN A N 1
ATOM 3634 C CA . ASN A 1 452 ? 4.105 49.156 -3.049 1 94.56 452 ASN A CA 1
ATOM 3635 C C . ASN A 1 452 ? 5.449 48.469 -3.186 1 94.56 452 ASN A C 1
ATOM 3637 O O . ASN A 1 452 ? 6.504 49.094 -3.133 1 94.56 452 ASN A O 1
ATOM 3641 N N . LEU A 1 453 ? 5.406 47.281 -3.471 1 95.06 453 LEU A N 1
ATOM 3642 C CA . LEU A 1 453 ? 6.598 46.438 -3.475 1 95.06 453 LEU A CA 1
ATOM 3643 C C . LEU A 1 453 ? 7.355 46.562 -4.789 1 95.06 453 LEU A C 1
ATOM 3645 O O . LEU A 1 453 ? 8.492 46.094 -4.906 1 95.06 453 LEU A O 1
ATOM 3649 N N . ASN A 1 454 ? 6.816 47.281 -5.797 1 93.5 454 ASN A N 1
ATOM 3650 C CA . ASN A 1 454 ? 7.488 47.5 -7.074 1 93.5 454 ASN A CA 1
ATOM 3651 C C . ASN A 1 454 ? 8.289 48.812 -7.059 1 93.5 454 ASN A C 1
ATOM 3653 O O . ASN A 1 454 ? 9.016 49.094 -8.016 1 93.5 454 ASN A O 1
ATOM 3657 N N . ASP A 1 455 ? 8.211 49.531 -6.012 1 91.94 455 ASP A N 1
ATOM 3658 C CA . ASP A 1 455 ? 8.938 50.781 -5.895 1 91.94 455 ASP A CA 1
ATOM 3659 C C . ASP A 1 455 ? 10.43 50.562 -5.715 1 91.94 455 ASP A C 1
ATOM 3661 O O . ASP A 1 455 ? 10.875 50.156 -4.637 1 91.94 455 ASP A O 1
ATOM 3665 N N . GLY A 1 456 ? 11.203 50.875 -6.652 1 91.19 456 GLY A N 1
ATOM 3666 C CA . GLY A 1 456 ? 12.641 50.656 -6.668 1 91.19 456 GLY A CA 1
ATOM 3667 C C . GLY A 1 456 ? 13.383 51.438 -5.598 1 91.19 456 GLY A C 1
ATOM 3668 O O . GLY A 1 456 ? 14.461 51.031 -5.16 1 91.19 456 GLY A O 1
ATOM 3669 N N . GLU A 1 457 ? 12.805 52.5 -5.121 1 91.31 457 GLU A N 1
ATOM 3670 C CA . GLU A 1 457 ? 13.453 53.312 -4.113 1 91.31 457 GLU A CA 1
ATOM 3671 C C . GLU A 1 457 ? 13.492 52.625 -2.76 1 91.31 457 GLU A C 1
ATOM 3673 O O . GLU A 1 457 ? 14.359 52.906 -1.934 1 91.31 457 GLU A O 1
ATOM 3678 N N . LYS A 1 458 ? 12.602 51.75 -2.607 1 94.06 458 LYS A N 1
ATOM 3679 C CA . LYS A 1 458 ? 12.531 51.031 -1.338 1 94.06 458 LYS A CA 1
ATOM 3680 C C . LYS A 1 458 ? 13.383 49.781 -1.372 1 94.06 458 LYS A C 1
ATOM 3682 O O . LYS A 1 458 ? 13.602 49.125 -0.339 1 94.06 458 LYS A O 1
ATOM 3687 N N . HIS A 1 459 ? 13.906 49.5 -2.531 1 96.12 459 HIS A N 1
ATOM 3688 C CA . HIS A 1 459 ? 14.656 48.25 -2.703 1 96.12 459 HIS A CA 1
ATOM 3689 C C . HIS A 1 459 ? 16.109 48.438 -2.277 1 96.12 459 HIS A C 1
ATOM 3691 O O . HIS A 1 459 ? 16.688 49.5 -2.434 1 96.12 459 HIS A O 1
ATOM 3697 N N . ILE A 1 460 ? 16.625 47.406 -1.712 1 95.69 460 ILE A N 1
ATOM 3698 C CA . ILE A 1 460 ? 18.078 47.312 -1.591 1 95.69 460 ILE A CA 1
ATOM 3699 C C . ILE A 1 460 ? 18.703 47.156 -2.977 1 95.69 460 ILE A C 1
ATOM 3701 O O . ILE A 1 460 ? 18.156 46.469 -3.846 1 95.69 460 ILE A O 1
ATOM 3705 N N . PRO A 1 461 ? 19.812 47.812 -3.18 1 94.06 461 PRO A N 1
ATOM 3706 C CA . PRO A 1 461 ? 20.469 47.625 -4.477 1 94.06 461 PRO A CA 1
ATOM 3707 C C . PRO A 1 461 ? 20.734 46.156 -4.809 1 94.06 461 PRO A C 1
ATOM 3709 O O . PRO A 1 461 ? 21.094 45.375 -3.924 1 94.06 461 PRO A O 1
ATOM 3712 N N . THR A 1 462 ? 20.625 45.812 -6.031 1 93.81 462 THR A N 1
ATOM 3713 C CA . THR A 1 462 ? 20.656 44.438 -6.52 1 93.81 462 THR A CA 1
ATOM 3714 C C . THR A 1 462 ? 21.938 43.75 -6.059 1 93.81 462 THR A C 1
ATOM 3716 O O . THR A 1 462 ? 21.922 42.562 -5.73 1 93.81 462 THR A O 1
ATOM 3719 N N . ASN A 1 463 ? 22.984 44.406 -5.98 1 91.56 463 ASN A N 1
ATOM 3720 C CA . ASN A 1 463 ? 24.266 43.781 -5.641 1 91.56 463 ASN A CA 1
ATOM 3721 C C . ASN A 1 463 ? 24.375 43.5 -4.148 1 91.56 463 ASN A C 1
ATOM 3723 O O . ASN A 1 463 ? 25.25 42.75 -3.723 1 91.56 463 ASN A O 1
ATOM 3727 N N . HIS A 1 464 ? 23.328 44.031 -3.402 1 92.19 464 HIS A N 1
ATOM 3728 C CA . HIS A 1 464 ? 23.422 43.875 -1.956 1 92.19 464 HIS A CA 1
ATOM 3729 C C . HIS A 1 464 ? 22.234 43.094 -1.403 1 92.19 464 HIS A C 1
ATOM 3731 O O . HIS A 1 464 ? 22.016 43.062 -0.188 1 92.19 464 HIS A O 1
ATOM 3737 N N . ILE A 1 465 ? 21.484 42.5 -2.289 1 94 465 ILE A N 1
ATOM 3738 C CA . ILE A 1 465 ? 20.328 41.781 -1.819 1 94 465 ILE A CA 1
ATOM 3739 C C . ILE A 1 465 ? 20.781 40.5 -1.079 1 94 465 ILE A C 1
ATOM 3741 O O . ILE A 1 465 ? 21.922 40.094 -1.221 1 94 465 ILE A O 1
ATOM 3745 N N . PHE A 1 466 ? 19.859 39.969 -0.326 1 93.56 466 PHE A N 1
ATOM 3746 C CA . PHE A 1 466 ? 20.156 38.75 0.435 1 93.56 466 PHE A CA 1
ATOM 3747 C C . PHE A 1 466 ? 20.359 37.562 -0.496 1 93.56 466 PHE A C 1
ATOM 3749 O O . PHE A 1 466 ? 19.469 37.25 -1.293 1 93.56 466 PHE A O 1
ATOM 3756 N N . THR A 1 467 ? 21.484 36.906 -0.407 1 92.81 467 THR A N 1
ATOM 3757 C CA . THR A 1 467 ? 21.75 35.75 -1.267 1 92.81 467 THR A CA 1
ATOM 3758 C C . THR A 1 467 ? 22.031 34.5 -0.433 1 92.81 467 THR A C 1
ATOM 3760 O O . THR A 1 467 ? 22.141 33.406 -0.97 1 92.81 467 THR A O 1
ATOM 3763 N N . GLY A 1 468 ? 22.109 34.656 0.878 1 92.19 468 GLY A N 1
ATOM 3764 C CA . GLY A 1 468 ? 22.312 33.531 1.762 1 92.19 468 GLY A CA 1
ATOM 3765 C C . GLY A 1 468 ? 23.531 32.688 1.411 1 92.19 468 GLY A C 1
ATOM 3766 O O . GLY A 1 468 ? 24.641 33.25 1.281 1 92.19 468 GLY A O 1
ATOM 3767 N N . LYS A 1 469 ? 23.297 31.438 1.105 1 92.81 469 LYS A N 1
ATOM 3768 C CA . LYS A 1 469 ? 24.391 30.484 0.835 1 92.81 469 LYS A CA 1
ATOM 3769 C C . LYS A 1 469 ? 24.906 30.641 -0.591 1 92.81 469 LYS A C 1
ATOM 3771 O O . LYS A 1 469 ? 25.969 30.109 -0.932 1 92.81 469 LYS A O 1
ATOM 3776 N N . CYS A 1 470 ? 24.188 31.422 -1.38 1 93.88 470 CYS A N 1
ATOM 3777 C CA . CYS A 1 470 ? 24.625 31.641 -2.754 1 93.88 470 CYS A CA 1
ATOM 3778 C C . CYS A 1 470 ? 25.859 32.531 -2.793 1 93.88 470 CYS A C 1
ATOM 3780 O O . CYS A 1 470 ? 26.562 32.562 -3.803 1 93.88 470 CYS A O 1
ATOM 3782 N N . ASP A 1 471 ? 26.188 33.219 -1.746 1 93.25 471 ASP A N 1
ATOM 3783 C CA . ASP A 1 471 ? 27.25 34.219 -1.717 1 93.25 471 ASP A CA 1
ATOM 3784 C C . ASP A 1 471 ? 28.609 33.594 -2.037 1 93.25 471 ASP A C 1
ATOM 3786 O O . ASP A 1 471 ? 29.406 34.156 -2.779 1 93.25 471 ASP A O 1
ATOM 3790 N N . ALA A 1 472 ? 28.828 32.438 -1.48 1 91.06 472 ALA A N 1
ATOM 3791 C CA . ALA A 1 472 ? 30.109 31.766 -1.696 1 91.06 472 ALA A CA 1
ATOM 3792 C C . ALA A 1 472 ? 30.297 31.422 -3.17 1 91.06 472 ALA A C 1
ATOM 3794 O O . ALA A 1 472 ? 31.406 31.516 -3.695 1 91.06 472 ALA A O 1
ATOM 3795 N N . VAL A 1 473 ? 29.266 31.094 -3.836 1 92.25 473 VAL A N 1
ATOM 3796 C CA . VAL A 1 473 ? 29.344 30.703 -5.242 1 92.25 473 VAL A CA 1
ATOM 3797 C C . VAL A 1 473 ? 29.438 31.953 -6.113 1 92.25 473 VAL A C 1
ATOM 3799 O O . VAL A 1 473 ? 30.203 31.984 -7.09 1 92.25 473 VAL A O 1
ATOM 3802 N N . LEU A 1 474 ? 28.734 32.938 -5.754 1 93.88 474 LEU A N 1
ATOM 3803 C CA . LEU A 1 474 ? 28.688 34.188 -6.535 1 93.88 474 LEU A CA 1
ATOM 3804 C C . LEU A 1 474 ? 30.016 34.906 -6.492 1 93.88 474 LEU A C 1
ATOM 3806 O O . LEU A 1 474 ? 30.391 35.594 -7.449 1 93.88 474 LEU A O 1
ATOM 3810 N N . GLN A 1 475 ? 30.734 34.75 -5.41 1 91.06 475 GLN A N 1
ATOM 3811 C CA . GLN A 1 475 ? 32.031 35.375 -5.285 1 91.06 475 GLN A CA 1
ATOM 3812 C C . GLN A 1 475 ? 33.031 34.844 -6.312 1 91.06 475 GLN A C 1
ATOM 3814 O O . GLN A 1 475 ? 33.938 35.531 -6.738 1 91.06 475 GLN A O 1
ATOM 3819 N N . ASN A 1 476 ? 32.812 33.594 -6.699 1 88.94 476 ASN A N 1
ATOM 3820 C CA . ASN A 1 476 ? 33.719 32.938 -7.637 1 88.94 476 ASN A CA 1
ATOM 3821 C C . ASN A 1 476 ? 33.219 33.062 -9.078 1 88.94 476 ASN A C 1
ATOM 3823 O O . ASN A 1 476 ? 33.812 32.531 -10 1 88.94 476 ASN A O 1
ATOM 3827 N N . CYS A 1 477 ? 32.219 33.844 -9.242 1 90.44 477 CYS A N 1
ATOM 3828 C CA . CYS A 1 477 ? 31.641 34.031 -10.578 1 90.44 477 CYS A CA 1
ATOM 3829 C C . CYS A 1 477 ? 32.031 35.344 -11.18 1 90.44 477 CYS A C 1
ATOM 3831 O O . CYS A 1 477 ? 32.469 36.281 -10.461 1 90.44 477 CYS A O 1
ATOM 3833 N N . LYS A 1 478 ? 31.859 35.375 -12.5 1 90.44 478 LYS A N 1
ATOM 3834 C CA . LYS A 1 478 ? 32.031 36.656 -13.195 1 90.44 478 LYS A CA 1
ATOM 3835 C C . LYS A 1 478 ? 30.953 37.625 -12.773 1 90.44 478 LYS A C 1
ATOM 3837 O O . LYS A 1 478 ? 29.844 37.25 -12.43 1 90.44 478 LYS A O 1
ATOM 3842 N N . LYS A 1 479 ? 31.312 38.875 -12.875 1 90.44 479 LYS A N 1
ATOM 3843 C CA . LYS A 1 479 ? 30.422 39.906 -12.391 1 90.44 479 LYS A CA 1
ATOM 3844 C C . LYS A 1 479 ? 29.109 39.906 -13.148 1 90.44 479 LYS A C 1
ATOM 3846 O O . LYS A 1 479 ? 28.047 40.156 -12.562 1 90.44 479 LYS A O 1
ATOM 3851 N N . ASP A 1 480 ? 29.172 39.594 -14.375 1 91.38 480 ASP A N 1
ATOM 3852 C CA . ASP A 1 480 ? 27.969 39.625 -15.195 1 91.38 480 ASP A CA 1
ATOM 3853 C C . ASP A 1 480 ? 27.031 38.5 -14.82 1 91.38 480 ASP A C 1
ATOM 3855 O O . ASP A 1 480 ? 25.812 38.656 -14.781 1 91.38 480 ASP A O 1
ATOM 3859 N N . VAL A 1 481 ? 27.609 37.406 -14.562 1 92.44 481 VAL A N 1
ATOM 3860 C CA . VAL A 1 481 ? 26.812 36.219 -14.195 1 92.44 481 VAL A CA 1
ATOM 3861 C C . VAL A 1 481 ? 26.219 36.406 -12.812 1 92.44 481 VAL A C 1
ATOM 3863 O O . VAL A 1 481 ? 25.047 36.062 -12.578 1 92.44 481 VAL A O 1
ATOM 3866 N N . ALA A 1 482 ? 26.969 36.938 -11.945 1 94.56 482 ALA A N 1
ATOM 3867 C CA . ALA A 1 482 ? 26.5 37.219 -10.586 1 94.56 482 ALA A CA 1
ATOM 3868 C C . ALA A 1 482 ? 25.344 38.219 -10.586 1 94.56 482 ALA A C 1
ATOM 3870 O O . ALA A 1 482 ? 24.359 38.031 -9.875 1 94.56 482 ALA A O 1
ATOM 3871 N N . HIS A 1 483 ? 25.578 39.219 -11.383 1 94.31 483 HIS A N 1
ATOM 3872 C CA . HIS A 1 483 ? 24.547 40.25 -11.477 1 94.31 483 HIS A CA 1
ATOM 3873 C C . HIS A 1 483 ? 23.266 39.656 -12.086 1 94.31 483 HIS A C 1
ATOM 3875 O O . HIS A 1 483 ? 22.156 40.031 -11.656 1 94.31 483 HIS A O 1
ATOM 3881 N N . ALA A 1 484 ? 23.438 38.875 -13.023 1 94.62 484 ALA A N 1
ATOM 3882 C CA . ALA A 1 484 ? 22.281 38.25 -13.68 1 94.62 484 ALA A CA 1
ATOM 3883 C C . ALA A 1 484 ? 21.484 37.375 -12.711 1 94.62 484 ALA A C 1
ATOM 3885 O O . ALA A 1 484 ? 20.266 37.406 -12.703 1 94.62 484 ALA A O 1
ATOM 3886 N N . PHE A 1 485 ? 22.156 36.656 -11.891 1 95.88 485 PHE A N 1
ATOM 3887 C CA . PHE A 1 485 ? 21.484 35.781 -10.938 1 95.88 485 PHE A CA 1
ATOM 3888 C C . PHE A 1 485 ? 20.812 36.594 -9.844 1 95.88 485 PHE A C 1
ATOM 3890 O O . PHE A 1 485 ? 19.703 36.281 -9.422 1 95.88 485 PHE A O 1
ATOM 3897 N N . ARG A 1 486 ? 21.516 37.625 -9.398 1 96.31 486 ARG A N 1
ATOM 3898 C CA . ARG A 1 486 ? 20.922 38.5 -8.383 1 96.31 486 ARG A CA 1
ATOM 3899 C C . ARG A 1 486 ? 19.656 39.156 -8.891 1 96.31 486 ARG A C 1
ATOM 3901 O O . ARG A 1 486 ? 18.688 39.344 -8.141 1 96.31 486 ARG A O 1
ATOM 3908 N N . SER A 1 487 ? 19.719 39.469 -10.117 1 95.38 487 SER A N 1
ATOM 3909 C CA . SER A 1 487 ? 18.531 40.062 -10.719 1 95.38 487 SER A CA 1
ATOM 3910 C C . SER A 1 487 ? 17.375 39.062 -10.797 1 95.38 487 SER A C 1
ATOM 3912 O O . SER A 1 487 ? 16.219 39.438 -10.562 1 95.38 487 SER A O 1
ATOM 3914 N N . GLN A 1 488 ? 17.734 37.906 -11.109 1 95.88 488 GLN A N 1
ATOM 3915 C CA . GLN A 1 488 ? 16.75 36.812 -11.141 1 95.88 488 GLN A CA 1
ATOM 3916 C C . GLN A 1 488 ? 16.156 36.562 -9.75 1 95.88 488 GLN A C 1
ATOM 3918 O O . GLN A 1 488 ? 14.945 36.438 -9.602 1 95.88 488 GLN A O 1
ATOM 3923 N N . LEU A 1 489 ? 16.953 36.562 -8.82 1 96.94 489 LEU A N 1
ATOM 3924 C CA . LEU A 1 489 ? 16.547 36.344 -7.43 1 96.94 489 LEU A CA 1
ATOM 3925 C C . LEU A 1 489 ? 15.672 37.5 -6.945 1 96.94 489 LEU A C 1
ATOM 3927 O O . LEU A 1 489 ? 14.664 37.281 -6.27 1 96.94 489 LEU A O 1
ATOM 3931 N N . LYS A 1 490 ? 16.047 38.688 -7.293 1 96.56 490 LYS A N 1
ATOM 3932 C CA . LYS A 1 490 ? 15.273 39.844 -6.914 1 96.56 490 LYS A CA 1
ATOM 3933 C C . LYS A 1 490 ? 13.883 39.812 -7.535 1 96.56 490 LYS A C 1
ATOM 3935 O O . LYS A 1 490 ? 12.891 40.125 -6.867 1 96.56 490 LYS A O 1
ATOM 3940 N N . ARG A 1 491 ? 13.844 39.469 -8.75 1 96.19 491 ARG A N 1
ATOM 3941 C CA . ARG A 1 491 ? 12.555 39.312 -9.414 1 96.19 491 ARG A CA 1
ATOM 3942 C C . ARG A 1 491 ? 11.672 38.312 -8.695 1 96.19 491 ARG A C 1
ATOM 3944 O O . ARG A 1 491 ? 10.469 38.5 -8.539 1 96.19 491 ARG A O 1
ATOM 3951 N N . ALA A 1 492 ? 12.289 37.219 -8.281 1 97.69 492 ALA A N 1
ATOM 3952 C CA . ALA A 1 492 ? 11.562 36.188 -7.547 1 97.69 492 ALA A CA 1
ATOM 3953 C C . ALA A 1 492 ? 11.062 36.719 -6.207 1 97.69 492 ALA A C 1
ATOM 3955 O O . ALA A 1 492 ? 9.945 36.406 -5.789 1 97.69 492 ALA A O 1
ATOM 3956 N N . PHE A 1 493 ? 11.891 37.531 -5.57 1 98 493 PHE A N 1
ATOM 3957 C CA . PHE A 1 493 ? 11.508 38.156 -4.297 1 98 493 PHE A CA 1
ATOM 3958 C C . PHE A 1 493 ? 10.305 39.062 -4.469 1 98 493 PHE A C 1
ATOM 3960 O O . PHE A 1 493 ? 9.336 38.969 -3.721 1 98 493 PHE A O 1
ATOM 3967 N N . VAL A 1 494 ? 10.383 39.844 -5.418 1 97.69 494 VAL A N 1
ATOM 3968 C CA . VAL A 1 494 ? 9.344 40.875 -5.629 1 97.69 494 VAL A CA 1
ATOM 3969 C C . VAL A 1 494 ? 8.023 40.188 -5.965 1 97.69 494 VAL A C 1
ATOM 3971 O O . VAL A 1 494 ? 6.992 40.469 -5.355 1 97.69 494 VAL A O 1
ATOM 3974 N N . SER A 1 495 ? 8.094 39.281 -6.859 1 97.5 495 SER A N 1
ATOM 3975 C CA . SER A 1 495 ? 6.879 38.594 -7.277 1 97.5 495 SER A CA 1
ATOM 3976 C C . SER A 1 495 ? 6.262 37.812 -6.117 1 97.5 495 SER A C 1
ATOM 3978 O O . SER A 1 495 ? 5.047 37.844 -5.922 1 97.5 495 SER A O 1
ATOM 3980 N N . THR A 1 496 ? 7.078 37.125 -5.375 1 98 496 THR A N 1
ATOM 3981 C CA . THR A 1 496 ? 6.602 36.344 -4.254 1 98 496 THR A CA 1
ATOM 3982 C C . THR A 1 496 ? 6.027 37.219 -3.158 1 98 496 THR A C 1
ATOM 3984 O O . THR A 1 496 ? 4.996 36.906 -2.562 1 98 496 THR A O 1
ATOM 3987 N N . ALA A 1 497 ? 6.688 38.312 -2.912 1 97.88 497 ALA A N 1
ATOM 3988 C CA . ALA A 1 497 ? 6.207 39.25 -1.901 1 97.88 497 ALA A CA 1
ATOM 3989 C C . ALA A 1 497 ? 4.84 39.812 -2.281 1 97.88 497 ALA A C 1
ATOM 3991 O O . ALA A 1 497 ? 3.973 39.969 -1.422 1 97.88 497 ALA A O 1
ATOM 3992 N N . GLN A 1 498 ? 4.699 40.094 -3.482 1 97.44 498 GLN A N 1
ATOM 3993 C CA . GLN A 1 498 ? 3.406 40.562 -3.957 1 97.44 498 GLN A CA 1
ATOM 3994 C C . GLN A 1 498 ? 2.324 39.531 -3.756 1 97.44 498 GLN A C 1
ATOM 3996 O O . GLN A 1 498 ? 1.205 39.844 -3.348 1 97.44 498 GLN A O 1
ATOM 4001 N N . TYR A 1 499 ? 2.711 38.344 -4.086 1 96.44 499 TYR A N 1
ATOM 4002 C CA . TYR A 1 499 ? 1.788 37.25 -3.879 1 96.44 499 TYR A CA 1
ATOM 4003 C C . TYR A 1 499 ? 1.435 37.094 -2.402 1 96.44 499 TYR A C 1
ATOM 4005 O O . TYR A 1 499 ? 0.273 36.875 -2.057 1 96.44 499 TYR A O 1
ATOM 4013 N N . MET A 1 500 ? 2.367 37.25 -1.535 1 96.81 500 MET A N 1
ATOM 4014 C CA . MET A 1 500 ? 2.152 37.188 -0.093 1 96.81 500 MET A CA 1
ATOM 4015 C C . MET A 1 500 ? 1.205 38.281 0.377 1 96.81 500 MET A C 1
ATOM 4017 O O . MET A 1 500 ? 0.287 38 1.156 1 96.81 500 MET A O 1
ATOM 4021 N N . GLN A 1 501 ? 1.457 39.406 -0.11 1 95.06 501 GLN A N 1
ATOM 4022 C CA . GLN A 1 501 ? 0.622 40.562 0.266 1 95.06 501 GLN A CA 1
ATOM 4023 C C . GLN A 1 501 ? -0.838 40.312 -0.107 1 95.06 501 GLN A C 1
ATOM 4025 O O . GLN A 1 501 ? -1.746 40.75 0.597 1 95.06 501 GLN A O 1
ATOM 4030 N N . LYS A 1 502 ? -1.01 39.688 -1.152 1 91.12 502 LYS A N 1
ATOM 4031 C CA . LYS A 1 502 ? -2.355 39.438 -1.663 1 91.12 502 LYS A CA 1
ATOM 4032 C C . LYS A 1 502 ? -3.043 38.312 -0.886 1 91.12 502 LYS A C 1
ATOM 4034 O O . LYS A 1 502 ? -4.266 38.344 -0.713 1 91.12 502 LYS A O 1
ATOM 4039 N N . LYS A 1 503 ? -2.301 37.406 -0.435 1 90.25 503 LYS A N 1
ATOM 4040 C CA . LYS A 1 503 ? -2.912 36.188 0.076 1 90.25 503 LYS A CA 1
ATOM 4041 C C . LYS A 1 503 ? -2.898 36.156 1.602 1 90.25 503 LYS A C 1
ATOM 4043 O O . LYS A 1 503 ? -3.738 35.5 2.225 1 90.25 503 LYS A O 1
ATOM 4048 N N . LEU A 1 504 ? -1.92 36.812 2.236 1 92 504 LEU A N 1
ATOM 4049 C CA . LEU A 1 504 ? -1.782 36.75 3.688 1 92 504 LEU A CA 1
ATOM 4050 C C . LEU A 1 504 ? -2.564 37.875 4.359 1 92 504 LEU A C 1
ATOM 4052 O O . LEU A 1 504 ? -2.523 39.031 3.91 1 92 504 LEU A O 1
ATOM 4056 N N . PRO A 1 505 ? -3.293 37.531 5.363 1 90.62 505 PRO A N 1
ATOM 4057 C CA . PRO A 1 505 ? -3.998 38.562 6.121 1 90.62 505 PRO A CA 1
ATOM 4058 C C . PRO A 1 505 ? -3.078 39.312 7.074 1 90.62 505 PRO A C 1
ATOM 4060 O O . PRO A 1 505 ? -3.188 39.156 8.297 1 90.62 505 PRO A O 1
ATOM 4063 N N . LEU A 1 506 ? -2.352 40.25 6.559 1 91.69 506 LEU A N 1
ATOM 4064 C CA . LEU A 1 506 ? -1.354 40.969 7.336 1 91.69 506 LEU A CA 1
ATOM 4065 C C . LEU A 1 506 ? -2.021 41.969 8.273 1 91.69 506 LEU A C 1
ATOM 4067 O O . LEU A 1 506 ? -1.492 42.25 9.352 1 91.69 506 LEU A O 1
ATOM 4071 N N . HIS A 1 507 ? -3.074 42.5 7.836 1 90.81 507 HIS A N 1
ATOM 4072 C CA . HIS A 1 507 ? -3.871 43.406 8.648 1 90.81 507 HIS A CA 1
ATOM 4073 C C . HIS A 1 507 ? -5.293 42.875 8.828 1 90.81 507 HIS A C 1
ATOM 4075 O O . HIS A 1 507 ? -6.164 43.125 7.992 1 90.81 507 HIS A O 1
ATOM 4081 N N . HIS A 1 508 ? -5.5 42.188 9.883 1 90.38 508 HIS A N 1
ATOM 4082 C CA . HIS A 1 508 ? -6.781 41.562 10.172 1 90.38 508 HIS A CA 1
ATOM 4083 C C . HIS A 1 508 ? -7.191 41.781 11.617 1 90.38 508 HIS A C 1
ATOM 4085 O O . HIS A 1 508 ? -6.531 41.281 12.539 1 90.38 508 HIS A O 1
ATOM 4091 N N . GLY A 1 509 ? -8.25 42.438 11.852 1 89.38 509 GLY A N 1
ATOM 4092 C CA . GLY A 1 509 ? -8.695 42.844 13.18 1 89.38 509 GLY A CA 1
ATOM 4093 C C . GLY A 1 509 ? -8.93 41.656 14.102 1 89.38 509 GLY A C 1
ATOM 4094 O O . GLY A 1 509 ? -8.5 41.688 15.25 1 89.38 509 GLY A O 1
ATOM 4095 N N . LEU A 1 510 ? -9.547 40.719 13.648 1 92.81 510 LEU A N 1
ATOM 4096 C CA . LEU A 1 510 ? -9.859 39.562 14.469 1 92.81 510 LEU A CA 1
ATOM 4097 C C . LEU A 1 510 ? -8.594 38.812 14.883 1 92.81 510 LEU A C 1
ATOM 4099 O O . LEU A 1 510 ? -8.398 38.531 16.062 1 92.81 510 LEU A O 1
ATOM 4103 N N . LEU A 1 511 ? -7.73 38.531 13.906 1 92.75 511 LEU A N 1
ATOM 4104 C CA . LEU A 1 511 ? -6.52 37.781 14.188 1 92.75 511 LEU A CA 1
ATOM 4105 C C . LEU A 1 511 ? -5.621 38.531 15.164 1 92.75 511 LEU A C 1
ATOM 4107 O O . LEU A 1 511 ? -4.996 37.938 16.031 1 92.75 511 LEU A O 1
ATOM 4111 N N . SER A 1 512 ? -5.586 39.812 15.031 1 92.38 512 SER A N 1
ATOM 4112 C CA . SER A 1 512 ? -4.789 40.625 15.938 1 92.38 512 SER A CA 1
ATOM 4113 C C . SER A 1 512 ? -5.348 40.594 17.359 1 92.38 512 SER A C 1
ATOM 4115 O O . SER A 1 512 ? -4.59 40.531 18.328 1 92.38 512 SER A O 1
ATOM 4117 N N . THR A 1 513 ? -6.621 40.594 17.453 1 94.88 513 THR A N 1
ATOM 4118 C CA . THR A 1 513 ? -7.262 40.562 18.766 1 94.88 513 THR A CA 1
ATOM 4119 C C . THR A 1 513 ? -7.059 39.188 19.406 1 94.88 513 THR A C 1
ATOM 4121 O O . THR A 1 513 ? -6.836 39.094 20.625 1 94.88 513 THR A O 1
ATOM 4124 N N . LEU A 1 514 ? -7.117 38.188 18.625 1 94.81 514 LEU A N 1
ATOM 4125 C CA . LEU A 1 514 ? -6.949 36.812 19.125 1 94.81 514 LEU A CA 1
ATOM 4126 C C . LEU A 1 514 ? -5.543 36.594 19.672 1 94.81 514 LEU A C 1
ATOM 4128 O O . LEU A 1 514 ? -5.332 35.75 20.547 1 94.81 514 LEU A O 1
ATOM 4132 N N . SER A 1 515 ? -4.57 37.344 19.156 1 94.38 515 SER A N 1
ATOM 4133 C CA . SER A 1 515 ? -3.195 37.219 19.625 1 94.38 515 SER A CA 1
ATOM 4134 C C . SER A 1 515 ? -3.082 37.594 21.094 1 94.38 515 SER A C 1
ATOM 4136 O O . SER A 1 515 ? -2.162 37.188 21.797 1 94.38 515 SER A O 1
ATOM 4138 N N . LEU A 1 516 ? -4.031 38.344 21.547 1 94.62 516 LEU A N 1
ATOM 4139 C CA . LEU A 1 516 ? -3.984 38.875 22.906 1 94.62 516 LEU A CA 1
ATOM 4140 C C . LEU A 1 516 ? -4.504 37.844 23.906 1 94.62 516 LEU A C 1
ATOM 4142 O O . LEU A 1 516 ? -4.426 38.062 25.125 1 94.62 516 LEU A O 1
ATOM 4146 N N . LEU A 1 517 ? -4.992 36.75 23.406 1 95 517 LEU A N 1
ATOM 4147 C CA . LEU A 1 517 ? -5.391 35.656 24.297 1 95 517 LEU A CA 1
ATOM 4148 C C . LEU A 1 517 ? -4.172 34.938 24.859 1 95 517 LEU A C 1
ATOM 4150 O O . LEU A 1 517 ? -4.297 34.125 25.766 1 95 517 LEU A O 1
ATOM 4154 N N . ASP A 1 518 ? -3.041 35.312 24.391 1 93.88 518 ASP A N 1
ATOM 4155 C CA . ASP A 1 518 ? -1.781 34.719 24.859 1 93.88 518 ASP A CA 1
ATOM 4156 C C . ASP A 1 518 ? -1.534 35.062 26.328 1 93.88 518 ASP A C 1
ATOM 4158 O O . ASP A 1 518 ? -1.631 36.219 26.734 1 93.88 518 ASP A O 1
ATOM 4162 N N . PRO A 1 519 ? -1.169 34.062 27.094 1 92.06 519 PRO A N 1
ATOM 4163 C CA . PRO A 1 519 ? -0.887 34.312 28.516 1 92.06 519 PRO A CA 1
ATOM 4164 C C . PRO A 1 519 ? 0.165 35.406 28.719 1 92.06 519 PRO A C 1
ATOM 4166 O O . PRO A 1 519 ? 0.13 36.094 29.734 1 92.06 519 PRO A O 1
ATOM 4169 N N . LEU A 1 520 ? 0.973 35.625 27.797 1 90.12 520 LEU A N 1
ATOM 4170 C CA . LEU A 1 520 ? 2.055 36.594 27.906 1 90.12 520 LEU A CA 1
ATOM 4171 C C . LEU A 1 520 ? 1.519 38.031 27.797 1 90.12 520 LEU A C 1
ATOM 4173 O O . LEU A 1 520 ? 2.178 38.969 28.219 1 90.12 520 LEU A O 1
ATOM 4177 N N . ALA A 1 521 ? 0.349 38.188 27.281 1 91.12 521 ALA A N 1
ATOM 4178 C CA . ALA A 1 521 ? -0.212 39.531 27.031 1 91.12 521 ALA A CA 1
ATOM 4179 C C . ALA A 1 521 ? -0.994 40.031 28.25 1 91.12 521 ALA A C 1
ATOM 4181 O O . ALA A 1 521 ? -1.355 41.188 28.328 1 91.12 521 ALA A O 1
ATOM 4182 N N . PHE A 1 522 ? -1.202 39.219 29.234 1 91.06 522 PHE A N 1
ATOM 4183 C CA . PHE A 1 522 ? -2.062 39.562 30.344 1 91.06 522 PHE A CA 1
ATOM 4184 C C . PHE A 1 522 ? -1.278 40.312 31.406 1 91.06 522 PHE A C 1
ATOM 4186 O O . PHE A 1 522 ? -0.059 40.188 31.516 1 91.06 522 PHE A O 1
ATOM 4193 N N . GLY A 1 523 ? -1.925 41.156 32.156 1 88.12 523 GLY A N 1
ATOM 4194 C CA . GLY A 1 523 ? -1.307 41.969 33.188 1 88.12 523 GLY A CA 1
ATOM 4195 C C . GLY A 1 523 ? -1.15 43.438 32.812 1 88.12 523 GLY A C 1
ATOM 4196 O O . GLY A 1 523 ? -0.515 44.188 33.531 1 88.12 523 GLY A O 1
ATOM 4197 N N . GLN A 1 524 ? -1.718 43.719 31.672 1 90.19 524 GLN A N 1
ATOM 4198 C CA . GLN A 1 524 ? -1.638 45.094 31.188 1 90.19 524 GLN A CA 1
ATOM 4199 C C . GLN A 1 524 ? -3.027 45.656 30.891 1 90.19 524 GLN A C 1
ATOM 4201 O O . GLN A 1 524 ? -3.877 44.938 30.328 1 90.19 524 GLN A O 1
ATOM 4206 N N . THR A 1 525 ? -3.193 46.875 31.219 1 91.19 525 THR A N 1
ATOM 4207 C CA . THR A 1 525 ? -4.48 47.531 31 1 91.19 525 THR A CA 1
ATOM 4208 C C . THR A 1 525 ? -4.801 47.594 29.516 1 91.19 525 THR A C 1
ATOM 4210 O O . THR A 1 525 ? -5.957 47.438 29.125 1 91.19 525 THR A O 1
ATOM 4213 N N . GLU A 1 526 ? -3.822 47.812 28.719 1 91.94 526 GLU A N 1
ATOM 4214 C CA . GLU A 1 526 ? -4.012 47.938 27.281 1 91.94 526 GLU A CA 1
ATOM 4215 C C . GLU A 1 526 ? -4.566 46.656 26.688 1 91.94 526 GLU A C 1
ATOM 4217 O O . GLU A 1 526 ? -5.383 46.688 25.75 1 91.94 526 GLU A O 1
ATOM 4222 N N . THR A 1 527 ? -4.145 45.562 27.188 1 93.38 527 THR A N 1
ATOM 4223 C CA . THR A 1 527 ? -4.629 44.25 26.719 1 93.38 527 THR A CA 1
ATOM 4224 C C . THR A 1 527 ? -6.129 44.125 26.969 1 93.38 527 THR A C 1
ATOM 4226 O O . THR A 1 527 ? -6.871 43.688 26.094 1 93.38 527 THR A O 1
ATOM 4229 N N . GLY A 1 528 ? -6.527 44.531 28.125 1 93 528 GLY A N 1
ATOM 4230 C CA . GLY A 1 528 ? -7.941 44.469 28.453 1 93 528 GLY A CA 1
ATOM 4231 C C . GLY A 1 528 ? -8.797 45.344 27.547 1 93 528 GLY A C 1
ATOM 4232 O O . GLY A 1 528 ? -9.875 44.938 27.141 1 93 528 GLY A O 1
ATOM 4233 N N . VAL A 1 529 ? -8.289 46.469 27.234 1 94.31 529 VAL A N 1
ATOM 4234 C CA . VAL A 1 529 ? -9.023 47.438 26.406 1 94.31 529 VAL A CA 1
ATOM 4235 C C . VAL A 1 529 ? -9.203 46.875 25 1 94.31 529 VAL A C 1
ATOM 4237 O O . VAL A 1 529 ? -10.297 46.938 24.438 1 94.31 529 VAL A O 1
ATOM 4240 N N . ILE A 1 530 ? -8.203 46.312 24.438 1 93.88 530 ILE A N 1
ATOM 4241 C CA . ILE A 1 530 ? -8.258 45.812 23.062 1 93.88 530 ILE A CA 1
ATOM 4242 C C . ILE A 1 530 ? -9.117 44.562 23 1 93.88 530 ILE A C 1
ATOM 4244 O O . ILE A 1 530 ? -9.852 44.344 22.047 1 93.88 530 ILE A O 1
ATOM 4248 N N . LEU A 1 531 ? -9.07 43.781 24.031 1 96.19 531 LEU A N 1
ATOM 4249 C CA . LEU A 1 531 ? -9.812 42.5 24.062 1 96.19 531 LEU A CA 1
ATOM 4250 C C . LEU A 1 531 ? -11.312 42.781 24.078 1 96.19 531 LEU A C 1
ATOM 4252 O O . LEU A 1 531 ? -12.109 41.875 23.766 1 96.19 531 LEU A O 1
ATOM 4256 N N . LYS A 1 532 ? -11.68 43.969 24.469 1 94.62 532 LYS A N 1
ATOM 4257 C CA . LYS A 1 532 ? -13.094 44.312 24.484 1 94.62 532 LYS A CA 1
ATOM 4258 C C . LYS A 1 532 ? -13.695 44.25 23.078 1 94.62 532 LYS A C 1
ATOM 4260 O O . LYS A 1 532 ? -14.914 44.156 22.922 1 94.62 532 LYS A O 1
ATOM 4265 N N . ARG A 1 533 ? -12.852 44.156 22.109 1 94.06 533 ARG A N 1
ATOM 4266 C CA . ARG A 1 533 ? -13.297 44.094 20.719 1 94.06 533 ARG A CA 1
ATOM 4267 C C . ARG A 1 533 ? -13.641 42.688 20.297 1 94.06 533 ARG A C 1
ATOM 4269 O O . ARG A 1 533 ? -14.195 42.469 19.219 1 94.06 533 ARG A O 1
ATOM 4276 N N . LEU A 1 534 ? -13.492 41.719 21.172 1 95.38 534 LEU A N 1
ATOM 4277 C CA . LEU A 1 534 ? -13.57 40.312 20.781 1 95.38 534 LEU A CA 1
ATOM 4278 C C . LEU A 1 534 ? -15.031 39.844 20.688 1 95.38 534 LEU A C 1
ATOM 4280 O O . LEU A 1 534 ? -15.406 39.188 19.734 1 95.38 534 LEU A O 1
ATOM 4284 N N . PRO A 1 535 ? -15.914 40.219 21.594 1 94.75 535 PRO A N 1
ATOM 4285 C CA . PRO A 1 535 ? -17.266 39.688 21.625 1 94.75 535 PRO A CA 1
ATOM 4286 C C . PRO A 1 535 ? -18.062 40 20.359 1 94.75 535 PRO A C 1
ATOM 4288 O O . PRO A 1 535 ? -18.797 39.125 19.875 1 94.75 535 PRO A O 1
ATOM 4291 N N . PRO A 1 536 ? -17.859 41.125 19.734 1 93.62 536 PRO A N 1
ATOM 4292 C CA . PRO A 1 536 ? -18.625 41.438 18.516 1 93.62 536 PRO A CA 1
ATOM 4293 C C . PRO A 1 536 ? -18.375 40.438 17.406 1 93.62 536 PRO A C 1
ATOM 4295 O O . PRO A 1 536 ? -19.219 40.281 16.516 1 93.62 536 PRO A O 1
ATOM 4298 N N . PHE A 1 537 ? -17.328 39.781 17.438 1 94.81 537 PHE A N 1
ATOM 4299 C CA . PHE A 1 537 ? -17.031 38.781 16.406 1 94.81 537 PHE A CA 1
ATOM 4300 C C . PHE A 1 537 ? -17.828 37.5 16.641 1 94.81 537 PHE A C 1
ATOM 4302 O O . PHE A 1 537 ? -17.938 36.656 15.742 1 94.81 537 PHE A O 1
ATOM 4309 N N . PHE A 1 538 ? -18.344 37.375 17.828 1 95.56 538 PHE A N 1
ATOM 4310 C CA . PHE A 1 538 ? -19.109 36.188 18.203 1 95.56 538 PHE A CA 1
ATOM 4311 C C . PHE A 1 538 ? -20.531 36.562 18.609 1 95.56 538 PHE A C 1
ATOM 4313 O O . PHE A 1 538 ? -20.922 36.375 19.75 1 95.56 538 PHE A O 1
ATOM 4320 N N . PRO A 1 539 ? -21.312 36.906 17.688 1 93.5 539 PRO A N 1
ATOM 4321 C CA . PRO A 1 539 ? -22.641 37.438 18 1 93.5 539 PRO A CA 1
ATOM 4322 C C . PRO A 1 539 ? -23.578 36.406 18.578 1 93.5 539 PRO A C 1
ATOM 4324 O O . PRO A 1 539 ? -24.562 36.75 19.25 1 93.5 539 PRO A O 1
ATOM 4327 N N . THR A 1 540 ? -23.328 35.188 18.391 1 94.31 540 THR A N 1
ATOM 4328 C CA . THR A 1 540 ? -24.219 34.125 18.859 1 94.31 540 THR A CA 1
ATOM 4329 C C . THR A 1 540 ? -23.938 33.781 20.312 1 94.31 540 THR A C 1
ATOM 4331 O O . THR A 1 540 ? -24.719 33.062 20.938 1 94.31 540 THR A O 1
ATOM 4334 N N . ILE A 1 541 ? -22.875 34.312 20.828 1 95.12 541 ILE A N 1
ATOM 4335 C CA . ILE A 1 541 ? -22.5 34 22.203 1 95.12 541 ILE A CA 1
ATOM 4336 C C . ILE A 1 541 ? -22.938 35.156 23.109 1 95.12 541 ILE A C 1
ATOM 4338 O O . ILE A 1 541 ? -22.547 36.312 22.891 1 95.12 541 ILE A O 1
ATOM 4342 N N . GLN A 1 542 ? -23.688 34.875 24.094 1 92.62 542 GLN A N 1
ATOM 4343 C CA . GLN A 1 542 ? -24.156 35.875 25.047 1 92.62 542 GLN A CA 1
ATOM 4344 C C . GLN A 1 542 ? -23.156 36.062 26.188 1 92.62 542 GLN A C 1
ATOM 4346 O O . GLN A 1 542 ? -23.047 35.219 27.078 1 92.62 542 GLN A O 1
ATOM 4351 N N . ALA A 1 543 ? -22.469 37.188 26.078 1 94.19 543 ALA A N 1
ATOM 4352 C CA . ALA A 1 543 ? -21.469 37.531 27.094 1 94.19 543 ALA A CA 1
ATOM 4353 C C . ALA A 1 543 ? -21.578 38.969 27.531 1 94.19 543 ALA A C 1
ATOM 4355 O O . ALA A 1 543 ? -20.672 39.781 27.281 1 94.19 543 ALA A O 1
ATOM 4356 N N . PRO A 1 544 ? -22.547 39.281 28.312 1 93.25 544 PRO A N 1
ATOM 4357 C CA . PRO A 1 544 ? -22.812 40.688 28.641 1 93.25 544 PRO A CA 1
ATOM 4358 C C . PRO A 1 544 ? -21.734 41.312 29.531 1 93.25 544 PRO A C 1
ATOM 4360 O O . PRO A 1 544 ? -21.406 42.469 29.422 1 93.25 544 PRO A O 1
ATOM 4363 N N . ASP A 1 545 ? -21.141 40.562 30.469 1 95.56 545 ASP A N 1
ATOM 4364 C CA . ASP A 1 545 ? -20.188 41.125 31.438 1 95.56 545 ASP A CA 1
ATOM 4365 C C . ASP A 1 545 ? -18.75 40.938 30.969 1 95.56 545 ASP A C 1
ATOM 4367 O O . ASP A 1 545 ? -17.812 41 31.766 1 95.56 545 ASP A O 1
ATOM 4371 N N . PHE A 1 546 ? -18.609 40.656 29.688 1 97.25 546 PHE A N 1
ATOM 4372 C CA . PHE A 1 546 ? -17.297 40.344 29.156 1 97.25 546 PHE A CA 1
ATOM 4373 C C . PHE A 1 546 ? -16.312 41.469 29.391 1 97.25 546 PHE A C 1
ATOM 4375 O O . PHE A 1 546 ? -15.195 41.25 29.844 1 97.25 546 PHE A O 1
ATOM 4382 N N . ASN A 1 547 ? -16.703 42.719 29.172 1 95.94 547 ASN A N 1
ATOM 4383 C CA . ASN A 1 547 ? -15.828 43.875 29.266 1 95.94 547 ASN A CA 1
ATOM 4384 C C . ASN A 1 547 ? -15.328 44.094 30.688 1 95.94 547 ASN A C 1
ATOM 4386 O O . ASN A 1 547 ? -14.148 44.344 30.906 1 95.94 547 ASN A O 1
ATOM 4390 N N . GLU A 1 548 ? -16.203 43.906 31.547 1 96.12 548 GLU A N 1
ATOM 4391 C CA . GLU A 1 548 ? -15.828 44.094 32.969 1 96.12 548 GLU A CA 1
ATOM 4392 C C . GLU A 1 548 ? -14.914 42.938 33.406 1 96.12 548 GLU A C 1
ATOM 4394 O O . GLU A 1 548 ? -13.922 43.188 34.094 1 96.12 548 GLU A O 1
ATOM 4399 N N . GLU A 1 549 ? -15.273 41.812 32.969 1 96.88 549 GLU A N 1
ATOM 4400 C CA . GLU A 1 549 ? -14.523 40.625 33.406 1 96.88 549 GLU A CA 1
ATOM 4401 C C . GLU A 1 549 ? -13.094 40.688 32.844 1 96.88 549 GLU A C 1
ATOM 4403 O O . GLU A 1 549 ? -12.148 40.344 33.562 1 96.88 549 GLU A O 1
ATOM 4408 N N . VAL A 1 550 ? -12.922 41.062 31.625 1 96 550 VAL A N 1
ATOM 4409 C CA . VAL A 1 550 ? -11.609 41.062 31 1 96 550 VAL A CA 1
ATOM 4410 C C . VAL A 1 550 ? -10.703 42.094 31.688 1 96 550 VAL A C 1
ATOM 4412 O O . VAL A 1 550 ? -9.508 41.844 31.844 1 96 550 VAL A O 1
ATOM 4415 N N . MET A 1 551 ? -11.273 43.156 32.094 1 95.5 551 MET A N 1
ATOM 4416 C CA . MET A 1 551 ? -10.508 44.188 32.812 1 95.5 551 MET A CA 1
ATOM 4417 C C . MET A 1 551 ? -10.094 43.688 34.188 1 95.5 551 MET A C 1
ATOM 4419 O O . MET A 1 551 ? -8.961 43.906 34.625 1 95.5 551 MET A O 1
ATOM 4423 N N . ARG A 1 552 ? -11.016 43.031 34.812 1 95.12 552 ARG A N 1
ATOM 4424 C CA . ARG A 1 552 ? -10.727 42.5 36.156 1 95.12 552 ARG A CA 1
ATOM 4425 C C . ARG A 1 552 ? -9.633 41.438 36.062 1 95.12 552 ARG A C 1
ATOM 4427 O O . ARG A 1 552 ? -8.836 41.312 37 1 95.12 552 ARG A O 1
ATOM 4434 N N . MET A 1 553 ? -9.633 40.781 35.031 1 95 553 MET A N 1
ATOM 4435 C CA . MET A 1 553 ? -8.664 39.688 34.844 1 95 553 MET A CA 1
ATOM 4436 C C . MET A 1 553 ? -7.238 40.25 34.844 1 95 553 MET A C 1
ATOM 4438 O O . MET A 1 553 ? -6.305 39.562 35.281 1 95 553 MET A O 1
ATOM 4442 N N . GLN A 1 554 ? -7.117 41.469 34.344 1 93.25 554 GLN A N 1
ATOM 4443 C CA . GLN A 1 554 ? -5.789 42.031 34.219 1 93.25 554 GLN A CA 1
ATOM 4444 C C . GLN A 1 554 ? -5.148 42.281 35.562 1 93.25 554 GLN A C 1
ATOM 4446 O O . GLN A 1 554 ? -3.92 42.312 35.688 1 93.25 554 GLN A O 1
ATOM 4451 N N . SER A 1 555 ? -5.969 42.438 36.594 1 91.81 555 SER A N 1
ATOM 4452 C CA . SER A 1 555 ? -5.434 42.75 37.906 1 91.81 555 SER A CA 1
ATOM 4453 C C . SER A 1 555 ? -5.562 41.531 38.844 1 91.81 555 SER A C 1
ATOM 4455 O O . SER A 1 555 ? -5.227 41.625 40.031 1 91.81 555 SER A O 1
ATOM 4457 N N . ASP A 1 556 ? -6.078 40.5 38.375 1 92.94 556 ASP A N 1
ATOM 4458 C CA . ASP A 1 556 ? -6.289 39.312 39.219 1 92.94 556 ASP A CA 1
ATOM 4459 C C . ASP A 1 556 ? -4.973 38.594 39.469 1 92.94 556 ASP A C 1
ATOM 4461 O O . ASP A 1 556 ? -4.379 38.031 38.562 1 92.94 556 ASP A O 1
ATOM 4465 N N . MET A 1 557 ? -4.551 38.438 40.625 1 89.75 557 MET A N 1
ATOM 4466 C CA . MET A 1 557 ? -3.252 37.906 41.031 1 89.75 557 MET A CA 1
ATOM 4467 C C . MET A 1 557 ? -3.25 36.375 40.938 1 89.75 557 MET A C 1
ATOM 4469 O O . MET A 1 557 ? -2.189 35.75 40.938 1 89.75 557 MET A O 1
ATOM 4473 N N . ASP A 1 558 ? -4.43 35.781 40.906 1 90.81 558 ASP A N 1
ATOM 4474 C CA . ASP A 1 558 ? -4.516 34.344 40.844 1 90.81 558 ASP A CA 1
ATOM 4475 C C . ASP A 1 558 ? -4.25 33.812 39.438 1 90.81 558 ASP A C 1
ATOM 4477 O O . ASP A 1 558 ? -4.023 32.625 39.25 1 90.81 558 ASP A O 1
ATOM 4481 N N . ILE A 1 559 ? -4.297 34.719 38.562 1 91.25 559 ILE A N 1
ATOM 4482 C CA . ILE A 1 559 ? -4.016 34.344 37.188 1 91.25 559 ILE A CA 1
ATOM 4483 C C . ILE A 1 559 ? -2.51 34.375 36.938 1 91.25 559 ILE A C 1
ATOM 4485 O O . ILE A 1 559 ? -1.878 35.438 37.062 1 91.25 559 ILE A O 1
ATOM 4489 N N . ILE A 1 560 ? -1.898 33.25 36.625 1 83.5 560 ILE A N 1
ATOM 4490 C CA . ILE A 1 560 ? -0.463 33.156 36.375 1 83.5 560 ILE A CA 1
ATOM 4491 C C . ILE A 1 560 ? -0.129 33.656 34.969 1 83.5 560 ILE A C 1
ATOM 4493 O O . ILE A 1 560 ? -0.493 33.031 33.96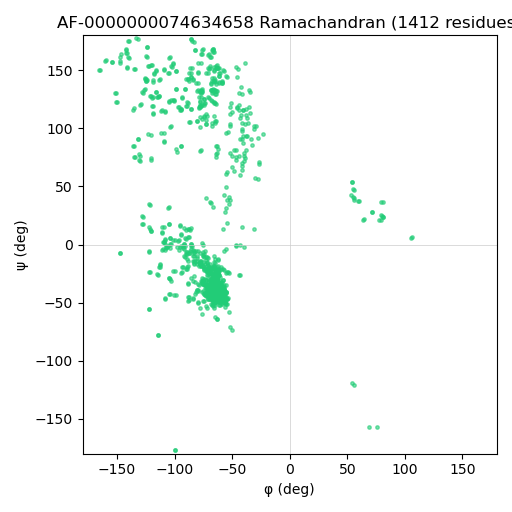9 1 83.5 560 ILE A O 1
ATOM 4497 N N . VAL A 1 561 ? 0.631 34.688 35 1 82 561 VAL A N 1
ATOM 4498 C CA . VAL A 1 561 ? 1.007 35.312 33.75 1 82 561 VAL A CA 1
ATOM 4499 C C . VAL A 1 561 ? 2.281 34.656 33.219 1 82 561 VAL A C 1
ATOM 4501 O O . VAL A 1 561 ? 3.135 34.219 33.969 1 82 561 VAL A O 1
ATOM 4504 N N . GLY A 1 562 ? 2.408 34.469 31.938 1 72.94 562 GLY A N 1
ATOM 4505 C CA . GLY A 1 562 ? 3.621 34 31.266 1 72.94 562 GLY A CA 1
ATOM 4506 C C . GLY A 1 562 ? 3.83 32.5 31.359 1 72.94 562 GLY A C 1
ATOM 4507 O O . GLY A 1 562 ? 4.969 32.031 31.438 1 72.94 562 GLY A O 1
ATOM 4508 N N . SER A 1 563 ? 2.811 31.734 31.312 1 74.31 563 SER A N 1
ATOM 4509 C CA . SER A 1 563 ? 2.879 30.281 31.406 1 74.31 563 SER A CA 1
ATOM 4510 C C . SER A 1 563 ? 3.279 29.656 30.062 1 74.31 563 SER A C 1
ATOM 4512 O O . SER A 1 563 ? 2.928 30.172 29 1 74.31 563 SER A O 1
ATOM 4514 N N . ASP A 1 564 ? 4.125 28.656 30.172 1 81.75 564 ASP A N 1
ATOM 4515 C CA . ASP A 1 564 ? 4.559 27.922 28.984 1 81.75 564 ASP A CA 1
ATOM 4516 C C . ASP A 1 564 ? 3.586 26.797 28.641 1 81.75 564 ASP A C 1
ATOM 4518 O O . ASP A 1 564 ? 3.842 26 27.75 1 81.75 564 ASP A O 1
ATOM 4522 N N . ALA A 1 565 ? 2.482 26.828 29.25 1 85.81 565 ALA A N 1
ATOM 4523 C CA . ALA A 1 565 ? 1.468 25.812 29 1 85.81 565 ALA A CA 1
ATOM 4524 C C . ALA A 1 565 ? 0.748 26.062 27.688 1 85.81 565 ALA A C 1
ATOM 4526 O O . ALA A 1 565 ? 0.76 27.172 27.156 1 85.81 565 ALA A O 1
ATOM 4527 N N . ASP A 1 566 ? 0.222 24.969 27.188 1 91.38 566 ASP A N 1
ATOM 4528 C CA . ASP A 1 566 ? -0.614 25.125 26 1 91.38 566 ASP A CA 1
ATOM 4529 C C . ASP A 1 566 ? -1.769 26.094 26.266 1 91.38 566 ASP A C 1
ATOM 4531 O O . ASP A 1 566 ? -2.268 26.172 27.391 1 91.38 566 ASP A O 1
ATOM 4535 N N . LEU A 1 567 ? -2.184 26.781 25.234 1 94.19 567 LEU A N 1
ATOM 4536 C CA . LEU A 1 567 ? -3.172 27.844 25.375 1 94.19 567 LEU A CA 1
ATOM 4537 C C . LEU A 1 567 ? -4.43 27.328 26.062 1 94.19 567 LEU A C 1
ATOM 4539 O O . LEU A 1 567 ? -4.957 27.984 26.969 1 94.19 567 LEU A O 1
ATOM 4543 N N . ASP A 1 568 ? -4.922 26.156 25.609 1 94.62 568 ASP A N 1
ATOM 4544 C CA . ASP A 1 568 ? -6.168 25.609 26.156 1 94.62 568 ASP A CA 1
ATOM 4545 C C . ASP A 1 568 ? -5.988 25.172 27.609 1 94.62 568 ASP A C 1
ATOM 4547 O O . ASP A 1 568 ? -6.871 25.391 28.438 1 94.62 568 ASP A O 1
ATOM 4551 N N . VAL A 1 569 ? -4.859 24.641 27.938 1 94.12 569 VAL A N 1
ATOM 4552 C CA . VAL A 1 569 ? -4.586 24.188 29.297 1 94.12 569 VAL A CA 1
ATOM 4553 C C . VAL A 1 569 ? -4.5 25.406 30.234 1 94.12 569 VAL A C 1
ATOM 4555 O O . VAL A 1 569 ? -5.02 25.375 31.344 1 94.12 569 VAL A O 1
ATOM 4558 N N . TRP A 1 570 ? -3.834 26.453 29.781 1 95.06 570 TRP A N 1
ATOM 4559 C CA . TRP A 1 570 ? -3.729 27.672 30.578 1 95.06 570 TRP A CA 1
ATOM 4560 C C . TRP A 1 570 ? -5.102 28.281 30.828 1 95.06 570 TRP A C 1
ATOM 4562 O O . TRP A 1 570 ? -5.434 28.641 31.953 1 95.06 570 TRP A O 1
ATOM 4572 N N . TRP A 1 571 ? -5.855 28.422 29.844 1 96.25 571 TRP A N 1
ATOM 4573 C CA . TRP A 1 571 ? -7.18 29.016 30 1 96.25 571 TRP A CA 1
ATOM 4574 C C . TRP A 1 571 ? -8.078 28.141 30.859 1 96.25 571 TRP A C 1
ATOM 4576 O O . TRP A 1 571 ? -8.922 28.656 31.609 1 96.25 571 TRP A O 1
ATOM 4586 N N . ASN A 1 572 ? -7.934 26.812 30.703 1 95.75 572 ASN A N 1
ATOM 4587 C CA . ASN A 1 572 ? -8.672 25.922 31.594 1 95.75 572 ASN A CA 1
ATOM 4588 C C . ASN A 1 572 ? -8.375 26.234 33.062 1 95.75 572 ASN A C 1
ATOM 4590 O O . ASN A 1 572 ? -9.266 26.156 33.906 1 95.75 572 ASN A O 1
ATOM 4594 N N . SER A 1 573 ? -7.117 26.516 33.406 1 94.62 573 SER A N 1
ATOM 4595 C CA . SER A 1 573 ? -6.746 26.875 34.75 1 94.62 573 SER A CA 1
ATOM 4596 C C . SER A 1 573 ? -7.445 28.172 35.188 1 94.62 573 SER A C 1
ATOM 4598 O O . SER A 1 573 ? -7.789 28.312 36.375 1 94.62 573 SER A O 1
ATOM 4600 N N . VAL A 1 574 ? -7.625 29.062 34.25 1 95.12 574 VAL A N 1
ATOM 4601 C CA . VAL A 1 574 ? -8.328 30.312 34.531 1 95.12 574 VAL A CA 1
ATOM 4602 C C . VAL A 1 574 ? -9.812 30.031 34.75 1 95.12 574 VAL A C 1
ATOM 4604 O O . VAL A 1 574 ? -10.43 30.578 35.656 1 95.12 574 VAL A O 1
ATOM 4607 N N . PHE A 1 575 ? -10.383 29.188 33.938 1 95.94 575 PHE A N 1
ATOM 4608 C CA . PHE A 1 575 ? -11.789 28.844 34.031 1 95.94 575 PHE A CA 1
ATOM 4609 C C . PHE A 1 575 ? -12.086 28.203 35.406 1 95.94 575 PHE A C 1
ATOM 4611 O O . PHE A 1 575 ? -13.18 28.375 35.938 1 95.94 575 PHE A O 1
ATOM 4618 N N . LYS A 1 576 ? -11.188 27.5 35.875 1 94.19 576 LYS A N 1
ATOM 4619 C CA . LYS A 1 576 ? -11.359 26.766 37.125 1 94.19 576 LYS A CA 1
ATOM 4620 C C . LYS A 1 576 ? -11.516 27.719 38.312 1 94.19 576 LYS A C 1
ATOM 4622 O O . LYS A 1 576 ? -12.031 27.344 39.344 1 94.19 576 LYS A O 1
ATOM 4627 N N . LEU A 1 577 ? -11.102 28.953 38.094 1 93.88 577 LEU A N 1
ATOM 4628 C CA . LEU A 1 577 ? -11.305 29.969 39.125 1 93.88 577 LEU A CA 1
ATOM 4629 C C . LEU A 1 577 ? -12.781 30.312 39.25 1 93.88 577 LEU A C 1
ATOM 4631 O O . LEU A 1 577 ? -13.203 30.859 40.281 1 93.88 577 LEU A O 1
ATOM 4635 N N . LYS A 1 578 ? -13.664 30.125 38.312 1 93.69 578 LYS A N 1
ATOM 4636 C CA . LYS A 1 578 ? -15.109 30.344 38.281 1 93.69 578 LYS A CA 1
ATOM 4637 C C . LYS A 1 578 ? -15.453 31.797 38.562 1 93.69 578 LYS A C 1
ATOM 4639 O O . LYS A 1 578 ? -16.438 32.094 39.25 1 93.69 578 LYS A O 1
ATOM 4644 N N . ARG A 1 579 ? -14.641 32.75 38.062 1 95.25 579 ARG A N 1
ATOM 4645 C CA . ARG A 1 579 ? -14.82 34.156 38.344 1 95.25 579 ARG A CA 1
ATOM 4646 C C . ARG A 1 579 ? -15.227 34.938 37.062 1 95.25 579 ARG A C 1
ATOM 4648 O O . ARG A 1 579 ? -15.766 36.031 37.156 1 95.25 579 ARG A O 1
ATOM 4655 N N . TYR A 1 580 ? -14.969 34.25 36 1 96.62 580 TYR A N 1
ATOM 4656 C CA . TYR A 1 580 ? -15.133 34.969 34.75 1 96.62 580 TYR A CA 1
ATOM 4657 C C . TYR A 1 580 ? -15.984 34.188 33.75 1 96.62 580 TYR A C 1
ATOM 4659 O O . TYR A 1 580 ? -15.5 33.812 32.688 1 96.62 580 TYR A O 1
ATOM 4667 N N . PRO A 1 581 ? -17.266 34.062 33.938 1 96 581 PRO A N 1
ATOM 4668 C CA . PRO A 1 581 ? -18.125 33.188 33.094 1 96 581 PRO A CA 1
ATOM 4669 C C . PRO A 1 581 ? -18.297 33.75 31.688 1 96 581 PRO A C 1
ATOM 4671 O O . PRO A 1 581 ? -18.359 32.969 30.719 1 96 581 PRO A O 1
ATOM 4674 N N . SER A 1 582 ? -18.422 35.031 31.516 1 96.88 582 SER A N 1
ATOM 4675 C CA . SER A 1 582 ? -18.594 35.625 30.188 1 96.88 582 SER A CA 1
ATOM 4676 C C . SER A 1 582 ? -17.328 35.438 29.344 1 96.88 582 SER A C 1
ATOM 4678 O O . SER A 1 582 ? -17.422 35.125 28.141 1 96.88 582 SER A O 1
ATOM 4680 N N . VAL A 1 583 ? -16.219 35.625 29.984 1 97.19 583 VAL A N 1
ATOM 4681 C CA . VAL A 1 583 ? -14.953 35.406 29.297 1 97.19 583 VAL A CA 1
ATOM 4682 C C . VAL A 1 583 ? -14.82 33.938 28.891 1 97.19 583 VAL A C 1
ATOM 4684 O O . VAL A 1 583 ? -14.367 33.656 27.781 1 97.19 583 VAL A O 1
ATOM 4687 N N . GLU A 1 584 ? -15.234 33.094 29.75 1 97 584 GLU A N 1
ATOM 4688 C CA . GLU A 1 584 ? -15.164 31.656 29.469 1 97 584 GLU A CA 1
ATOM 4689 C C . GLU A 1 584 ? -15.969 31.297 28.219 1 97 584 GLU A C 1
ATOM 4691 O O . GLU A 1 584 ? -15.516 30.531 27.375 1 97 584 GLU A O 1
ATOM 4696 N N . LYS A 1 585 ? -17.078 31.844 28.062 1 96.44 585 LYS A N 1
ATOM 4697 C CA . LYS A 1 585 ? -17.953 31.547 26.938 1 96.44 585 LYS A CA 1
ATOM 4698 C C . LYS A 1 585 ? -17.312 31.969 25.625 1 96.44 585 LYS A C 1
ATOM 4700 O O . LYS A 1 585 ? -17.297 31.188 24.656 1 96.44 585 LYS A O 1
ATOM 4705 N N . VAL A 1 586 ? -16.734 33.125 25.594 1 97.25 586 VAL A N 1
ATOM 4706 C CA . VAL A 1 586 ? -16.156 33.656 24.375 1 97.25 586 VAL A CA 1
ATOM 4707 C C . VAL A 1 586 ? -14.852 32.938 24.047 1 97.25 586 VAL A C 1
ATOM 4709 O O . VAL A 1 586 ? -14.609 32.562 22.906 1 97.25 586 VAL A O 1
ATOM 4712 N N . VAL A 1 587 ? -14.07 32.719 25.062 1 97.19 587 VAL A N 1
ATOM 4713 C CA . VAL A 1 587 ? -12.758 32.125 24.844 1 97.19 587 VAL A CA 1
ATOM 4714 C C . VAL A 1 587 ? -12.898 30.672 24.438 1 97.19 587 VAL A C 1
ATOM 4716 O O . VAL A 1 587 ? -12.117 30.156 23.641 1 97.19 587 VAL A O 1
ATOM 4719 N N . THR A 1 588 ? -13.867 29.969 24.984 1 96.88 588 THR A N 1
ATOM 4720 C CA . THR A 1 588 ? -14.102 28.578 24.578 1 96.88 588 THR A CA 1
ATOM 4721 C C . THR A 1 588 ? -14.438 28.516 23.078 1 96.88 588 THR A C 1
ATOM 4723 O O . THR A 1 588 ? -14.047 27.562 22.406 1 96.88 588 THR A O 1
ATOM 4726 N N . ALA A 1 589 ? -15.125 29.484 22.594 1 97.12 589 ALA A N 1
ATOM 4727 C CA . ALA A 1 589 ? -15.406 29.562 21.156 1 97.12 589 ALA A CA 1
ATOM 4728 C C . ALA A 1 589 ? -14.125 29.781 20.359 1 97.12 589 ALA A C 1
ATOM 4730 O O . ALA A 1 589 ? -13.93 29.172 19.312 1 97.12 589 ALA A O 1
ATOM 4731 N N . CYS A 1 590 ? -13.281 30.562 20.906 1 96.56 590 CYS A N 1
ATOM 4732 C CA . CYS A 1 590 ? -12.008 30.844 20.25 1 96.56 590 CYS A CA 1
ATOM 4733 C C . CYS A 1 590 ? -11.141 29.578 20.203 1 96.56 590 CYS A C 1
ATOM 4735 O O . CYS A 1 590 ? -10.484 29.328 19.188 1 96.56 590 CYS A O 1
ATOM 4737 N N . LEU A 1 591 ? -11.203 28.844 21.281 1 96.31 591 LEU A N 1
ATOM 4738 C CA . LEU A 1 591 ? -10.359 27.656 21.406 1 96.31 591 LEU A CA 1
ATOM 4739 C C . LEU A 1 591 ? -10.82 26.547 20.469 1 96.31 591 LEU A C 1
ATOM 4741 O O . LEU A 1 591 ? -10.094 25.594 20.234 1 96.31 591 LEU A O 1
ATOM 4745 N N . SER A 1 592 ? -11.992 26.688 19.875 1 96.38 592 SER A N 1
ATOM 4746 C CA . SER A 1 592 ? -12.516 25.672 18.969 1 96.38 592 SER A CA 1
ATOM 4747 C C . SER A 1 592 ? -12.016 25.922 17.547 1 96.38 592 SER A C 1
ATOM 4749 O O . SER A 1 592 ? -12.156 25.047 16.672 1 96.38 592 SER A O 1
ATOM 4751 N N . ILE A 1 593 ? -11.352 27 17.266 1 95.06 593 ILE A N 1
ATOM 4752 C CA . ILE A 1 593 ? -10.969 27.406 15.922 1 95.06 593 ILE A CA 1
ATOM 4753 C C . ILE A 1 593 ? -9.758 26.594 15.477 1 95.06 593 ILE A C 1
ATOM 4755 O O . ILE A 1 593 ? -8.766 26.484 16.203 1 95.06 593 ILE A O 1
ATOM 4759 N N . PHE A 1 594 ? -9.805 26 14.203 1 93.06 594 PHE A N 1
ATOM 4760 C CA . PHE A 1 594 ? -8.672 25.297 13.617 1 93.06 594 PHE A CA 1
ATOM 4761 C C . PHE A 1 594 ? -7.637 26.281 13.094 1 93.06 594 PHE A C 1
ATOM 4763 O O . PHE A 1 594 ? -7.98 27.266 12.43 1 93.06 594 PHE A O 1
ATOM 4770 N N . THR A 1 595 ? -6.398 26.062 13.469 1 86.38 595 THR A N 1
ATOM 4771 C CA . THR A 1 595 ? -5.336 26.922 12.961 1 86.38 595 THR A CA 1
ATOM 4772 C C . THR A 1 595 ? -4.598 26.266 11.805 1 86.38 595 THR A C 1
ATOM 4774 O O . THR A 1 595 ? -3.912 26.922 11.031 1 86.38 595 THR A O 1
ATOM 4777 N N . GLY A 1 596 ? -4.637 25 11.695 1 86.62 596 GLY A N 1
ATOM 4778 C CA . GLY A 1 596 ? -4.016 24.234 10.625 1 86.62 596 GLY A CA 1
ATOM 4779 C C . GLY A 1 596 ? -4.852 23.047 10.18 1 86.62 596 GLY A C 1
ATOM 4780 O O . GLY A 1 596 ? -5.816 22.672 10.844 1 86.62 596 GLY A O 1
ATOM 4781 N N . PRO A 1 597 ? -4.453 22.516 8.977 1 86.69 597 PR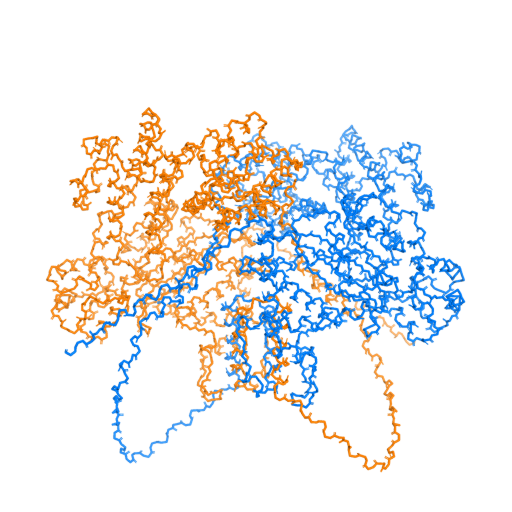O A N 1
ATOM 4782 C CA . PRO A 1 597 ? -5.254 21.422 8.43 1 86.69 597 PRO A CA 1
ATOM 4783 C C . PRO A 1 597 ? -5.035 20.094 9.164 1 86.69 597 PRO A C 1
ATOM 4785 O O . PRO A 1 597 ? -3.994 19.469 8.992 1 86.69 597 PRO A O 1
ATOM 4788 N N . ARG A 1 598 ? -5.992 19.672 9.875 1 90.25 598 ARG A N 1
ATOM 4789 C CA . ARG A 1 598 ? -5.93 18.406 10.594 1 90.25 598 ARG A CA 1
ATOM 4790 C C . ARG A 1 598 ? -6.508 17.281 9.75 1 90.25 598 ARG A C 1
ATOM 4792 O O . ARG A 1 598 ? -6.188 16.109 9.977 1 90.25 598 ARG A O 1
ATOM 4799 N N . VAL A 1 599 ? -7.277 17.625 8.781 1 91.75 599 VAL A N 1
ATOM 4800 C CA . VAL A 1 599 ? -8.023 16.656 7.996 1 91.75 599 VAL A CA 1
ATOM 4801 C C . VAL A 1 599 ? -7.066 15.844 7.125 1 91.75 599 VAL A C 1
ATOM 4803 O O . VAL A 1 599 ? -7.367 14.711 6.742 1 91.75 599 VAL A O 1
ATOM 4806 N N . GLU A 1 600 ? -5.918 16.344 6.793 1 86.5 600 GLU A N 1
ATOM 4807 C CA . GLU A 1 600 ? -4.938 15.633 5.977 1 86.5 600 GLU A CA 1
ATOM 4808 C C . GLU A 1 600 ? -4.496 14.328 6.648 1 86.5 600 GLU A C 1
ATOM 4810 O O . GLU A 1 600 ? -4.227 13.336 5.969 1 86.5 600 GLU A O 1
ATOM 4815 N N . GLN A 1 601 ? -4.469 14.406 7.906 1 87.44 601 GLN A N 1
ATOM 4816 C CA . GLN A 1 601 ? -4.117 13.203 8.656 1 87.44 601 GLN A CA 1
ATOM 4817 C C . GLN A 1 601 ? -5.184 12.125 8.492 1 87.44 601 GLN A C 1
ATOM 4819 O O . GLN A 1 601 ? -4.871 10.93 8.477 1 87.44 601 GLN A O 1
ATOM 4824 N N . SER A 1 602 ? -6.363 12.57 8.445 1 92.75 602 SER A N 1
ATOM 4825 C CA . SER A 1 602 ? -7.465 11.625 8.297 1 92.75 602 SER A CA 1
ATOM 4826 C C . SER A 1 602 ? -7.371 10.875 6.969 1 92.75 602 SER A C 1
ATOM 4828 O O . SER A 1 602 ? -7.766 9.711 6.879 1 92.75 602 SER A O 1
ATOM 4830 N N . PHE A 1 603 ? -6.816 11.477 5.969 1 90.69 603 PHE A N 1
ATOM 4831 C CA . PHE A 1 603 ? -6.707 10.836 4.664 1 90.69 603 PHE A CA 1
ATOM 4832 C C . PHE A 1 603 ? -5.551 9.836 4.652 1 90.69 603 PHE A C 1
ATOM 4834 O O . PHE A 1 603 ? -5.605 8.82 3.957 1 90.69 603 PHE A O 1
ATOM 4841 N N . SER A 1 604 ? -4.5 10.172 5.371 1 87.38 604 SER A N 1
ATOM 4842 C CA . SER A 1 604 ? -3.449 9.18 5.551 1 87.38 604 SER A CA 1
ATOM 4843 C C . SER A 1 604 ? -3.994 7.906 6.195 1 87.38 604 SER A C 1
ATOM 4845 O O . SER A 1 604 ? -3.65 6.797 5.781 1 87.38 604 SER A O 1
ATOM 4847 N N . LEU A 1 605 ? -4.828 8.109 7.145 1 90.81 605 LEU A N 1
ATOM 4848 C CA . LEU A 1 605 ? -5.473 6.98 7.809 1 90.81 605 LEU A CA 1
ATOM 4849 C C . LEU A 1 605 ? -6.414 6.254 6.855 1 90.81 605 LEU A C 1
ATOM 4851 O O . LEU A 1 605 ? -6.547 5.031 6.918 1 90.81 605 LEU A O 1
ATOM 4855 N N . MET A 1 606 ? -7.051 7.031 6.004 1 92.69 606 MET A N 1
ATOM 4856 C CA . MET A 1 606 ? -7.953 6.434 5.027 1 92.69 606 MET A CA 1
ATOM 4857 C C . MET A 1 606 ? -7.219 5.426 4.152 1 92.69 606 MET A C 1
ATOM 4859 O O . MET A 1 606 ? -7.715 4.32 3.926 1 92.69 606 MET A O 1
ATOM 4863 N N . ASN A 1 607 ? -6.043 5.762 3.816 1 87.69 607 ASN A N 1
ATOM 4864 C CA . ASN A 1 607 ? -5.258 4.891 2.951 1 87.69 607 ASN A CA 1
ATOM 4865 C C . ASN A 1 607 ? -4.816 3.625 3.684 1 87.69 607 ASN A C 1
ATOM 4867 O O . ASN A 1 607 ? -4.617 2.58 3.061 1 87.69 607 ASN A O 1
ATOM 4871 N N . THR A 1 608 ? -4.711 3.713 4.906 1 87.62 608 THR A N 1
ATOM 4872 C CA . THR A 1 608 ? -4.344 2.551 5.707 1 87.62 608 THR A CA 1
ATOM 4873 C C . THR A 1 608 ? -5.555 1.655 5.949 1 87.62 608 THR A C 1
ATOM 4875 O O . THR A 1 608 ? -5.438 0.428 5.934 1 87.62 608 THR A O 1
ATOM 4878 N N . ILE A 1 609 ? -6.664 2.332 6.176 1 91.19 609 ILE A N 1
ATOM 4879 C CA . ILE A 1 609 ? -7.891 1.611 6.512 1 91.19 609 ILE A CA 1
ATOM 4880 C C . ILE A 1 609 ? -8.461 0.961 5.254 1 91.19 609 ILE A C 1
ATOM 4882 O O . ILE A 1 609 ? -8.859 -0.207 5.277 1 91.19 609 ILE A O 1
ATOM 4886 N N . ILE A 1 610 ? -8.523 1.816 4.215 1 90.19 610 ILE A N 1
ATOM 4887 C CA . ILE A 1 610 ? -8.992 1.308 2.93 1 90.19 610 ILE A CA 1
ATOM 4888 C C . ILE A 1 610 ? -7.793 0.896 2.074 1 90.19 610 ILE A C 1
ATOM 4890 O O . ILE A 1 610 ? -7.305 1.682 1.26 1 90.19 610 ILE A O 1
ATOM 4894 N N . SER A 1 611 ? -7.379 -0.244 2.281 1 81.88 611 SER A N 1
ATOM 4895 C CA . SER A 1 611 ? -6.227 -0.769 1.559 1 81.88 611 SER A CA 1
ATOM 4896 C C . SER A 1 611 ? -6.66 -1.661 0.4 1 81.88 611 SER A C 1
ATOM 4898 O O . SER A 1 611 ? -7.855 -1.792 0.124 1 81.88 611 SER A O 1
ATOM 4900 N N . GLN A 1 612 ? -5.68 -2.227 -0.273 1 72.81 612 GLN A N 1
ATOM 4901 C CA . GLN A 1 612 ? -5.969 -3.125 -1.387 1 72.81 612 GLN A CA 1
ATOM 4902 C C . GLN A 1 612 ? -6.75 -4.348 -0.918 1 72.81 612 GLN A C 1
ATOM 4904 O O . GLN A 1 612 ? -7.559 -4.898 -1.669 1 72.81 612 GLN A O 1
ATOM 4909 N N . ARG A 1 613 ? -6.609 -4.688 0.352 1 74.06 613 ARG A N 1
ATOM 4910 C CA . ARG A 1 613 ? -7.25 -5.883 0.893 1 74.06 613 ARG A CA 1
ATOM 4911 C C . ARG A 1 613 ? -8.648 -5.57 1.401 1 74.06 613 ARG A C 1
ATOM 4913 O O . ARG A 1 613 ? -9.469 -6.477 1.58 1 74.06 613 ARG A O 1
ATOM 4920 N N . THR A 1 614 ? -8.852 -4.34 1.604 1 81.19 614 THR A N 1
ATOM 4921 C CA . THR A 1 614 ? -10.156 -3.926 2.117 1 81.19 614 THR A CA 1
ATOM 4922 C C . THR A 1 614 ? -10.812 -2.922 1.175 1 81.19 614 THR A C 1
ATOM 4924 O O . THR A 1 614 ? -11.406 -1.939 1.624 1 81.19 614 THR A O 1
ATOM 4927 N N . SER A 1 615 ? -10.617 -3.064 -0.056 1 75.81 615 SER A N 1
ATOM 4928 C CA . SER A 1 615 ? -11.094 -2.102 -1.043 1 75.81 615 SER A CA 1
ATOM 4929 C C . SER A 1 615 ? -12.617 -2.076 -1.101 1 75.81 615 SER A C 1
ATOM 4931 O O . SER A 1 615 ? -13.211 -1.096 -1.554 1 75.81 615 SER A O 1
ATOM 4933 N N . SER A 1 616 ? -13.258 -3.131 -0.614 1 77.81 616 SER A N 1
ATOM 4934 C CA . SER A 1 616 ? -14.711 -3.227 -0.671 1 77.81 616 SER A CA 1
ATOM 4935 C C . SER A 1 616 ? -15.359 -2.627 0.575 1 77.81 616 SER A C 1
ATOM 4937 O O . SER A 1 616 ? -16.578 -2.668 0.73 1 77.81 616 SER A O 1
ATOM 4939 N N . LEU A 1 617 ? -14.523 -2.074 1.391 1 85.81 617 LEU A N 1
ATOM 4940 C CA . LEU A 1 617 ? -15.031 -1.516 2.641 1 85.81 617 LEU A CA 1
ATOM 4941 C C . LEU A 1 617 ? -15.984 -0.36 2.373 1 85.81 617 LEU A C 1
ATOM 4943 O O . LEU A 1 617 ? -15.664 0.552 1.606 1 85.81 617 LEU A O 1
ATOM 4947 N N . ASN A 1 618 ? -17.094 -0.484 3.014 1 87.5 618 ASN A N 1
ATOM 4948 C CA . ASN A 1 618 ? -18.078 0.59 2.9 1 87.5 618 ASN A CA 1
ATOM 4949 C C . ASN A 1 618 ? -17.625 1.851 3.625 1 87.5 618 ASN A C 1
ATOM 4951 O O . ASN A 1 618 ? -16.922 1.769 4.637 1 87.5 618 ASN A O 1
ATOM 4955 N N . ILE A 1 619 ? -18.094 2.984 3.111 1 91.62 619 ILE A N 1
ATOM 4956 C CA . ILE A 1 619 ? -17.688 4.266 3.676 1 91.62 619 ILE A CA 1
ATOM 4957 C C . ILE A 1 619 ? -18.234 4.402 5.094 1 91.62 619 ILE A C 1
ATOM 4959 O O . ILE A 1 619 ? -17.594 5.004 5.957 1 91.62 619 ILE A O 1
ATOM 4963 N N . SER A 1 620 ? -19.375 3.74 5.379 1 92.69 620 SER A N 1
ATOM 4964 C CA . SER A 1 620 ? -19.938 3.797 6.723 1 92.69 620 SER A CA 1
ATOM 4965 C C . SER A 1 620 ? -19.047 3.094 7.73 1 92.69 620 SER A C 1
ATOM 4967 O O . SER A 1 620 ? -18.875 3.564 8.859 1 92.69 620 SER A O 1
ATOM 4969 N N . THR A 1 621 ? -18.547 1.936 7.297 1 94.44 621 THR A N 1
ATOM 4970 C CA . THR A 1 621 ? -17.625 1.212 8.164 1 94.44 621 THR A CA 1
ATOM 4971 C C . THR A 1 621 ? -16.312 1.978 8.32 1 94.44 621 THR A C 1
ATOM 4973 O O . THR A 1 621 ? -15.727 2.006 9.406 1 94.44 621 THR A O 1
ATOM 4976 N N . TYR A 1 622 ? -15.836 2.578 7.227 1 95.88 622 TYR A N 1
ATOM 4977 C CA . TYR A 1 622 ? -14.672 3.451 7.285 1 95.88 622 TYR A CA 1
ATOM 4978 C C . TYR A 1 622 ? -14.883 4.582 8.289 1 95.88 622 TYR A C 1
ATOM 4980 O O . TYR A 1 622 ? -14.016 4.852 9.125 1 95.88 622 TYR A O 1
ATOM 4988 N N . GLU A 1 623 ? -15.977 5.238 8.203 1 97.12 623 GLU A N 1
ATOM 4989 C CA . GLU A 1 623 ? -16.328 6.312 9.125 1 97.12 623 GLU A CA 1
ATOM 4990 C C . GLU A 1 623 ? -16.297 5.828 10.57 1 97.12 623 GLU A C 1
ATOM 4992 O O . GLU A 1 623 ? -15.781 6.523 11.453 1 97.12 623 GLU A O 1
ATOM 4997 N N . ALA A 1 624 ? -16.875 4.648 10.781 1 97.81 624 ALA A N 1
ATOM 4998 C CA . ALA A 1 624 ? -16.938 4.09 12.133 1 97.81 624 ALA A CA 1
ATOM 4999 C C . ALA A 1 624 ? -15.539 3.895 12.703 1 97.81 624 ALA A C 1
ATOM 5001 O O . ALA A 1 624 ? -15.266 4.277 13.844 1 97.81 624 ALA A O 1
ATOM 5002 N N . ILE A 1 625 ? -14.656 3.34 11.914 1 97.56 625 ILE A N 1
ATOM 5003 C CA . ILE A 1 625 ? -13.289 3.072 12.344 1 97.56 625 ILE A CA 1
ATOM 5004 C C . ILE A 1 625 ? -12.586 4.387 12.68 1 97.56 625 ILE A C 1
ATOM 5006 O O . ILE A 1 625 ? -11.969 4.516 13.734 1 97.56 625 ILE A O 1
ATOM 5010 N N . LEU A 1 626 ? -12.688 5.332 11.781 1 97.25 626 LEU A N 1
ATOM 5011 C CA . LEU A 1 626 ? -12 6.613 11.93 1 97.25 626 LEU A CA 1
ATOM 5012 C C . LEU A 1 626 ? -12.555 7.387 13.125 1 97.25 626 LEU A C 1
ATOM 5014 O O . LEU A 1 626 ? -11.805 8.047 13.844 1 97.25 626 LEU A O 1
ATOM 5018 N N . CYS A 1 627 ? -13.867 7.305 13.297 1 98.06 627 CYS A N 1
ATOM 5019 C CA . CYS A 1 627 ? -14.516 7.992 14.406 1 98.06 627 CYS A CA 1
ATOM 5020 C C . CYS A 1 627 ? -14 7.477 15.742 1 98.06 627 CYS A C 1
ATOM 5022 O O . CYS A 1 627 ? -13.672 8.266 16.641 1 98.06 627 CYS A O 1
ATOM 5024 N N . ILE A 1 628 ? -13.914 6.203 15.867 1 97.69 628 ILE A N 1
ATOM 5025 C CA . ILE A 1 628 ? -13.445 5.594 17.109 1 97.69 628 ILE A CA 1
ATOM 5026 C C . ILE A 1 628 ? -11.984 5.969 17.344 1 97.69 628 ILE A C 1
ATOM 5028 O O . ILE A 1 628 ? -11.602 6.277 18.484 1 97.69 628 ILE A O 1
ATOM 5032 N N . LYS A 1 629 ? -11.211 5.969 16.344 1 96.56 629 LYS A N 1
ATOM 5033 C CA . LYS A 1 629 ? -9.805 6.34 16.469 1 96.56 629 LYS A CA 1
ATOM 5034 C C . LYS A 1 629 ? -9.656 7.777 16.953 1 96.56 629 LYS A C 1
ATOM 5036 O O . LYS A 1 629 ? -8.875 8.047 17.875 1 96.56 629 LYS A O 1
ATOM 5041 N N . TYR A 1 630 ? -10.359 8.664 16.328 1 96.56 630 TYR A N 1
ATOM 5042 C CA . TYR A 1 630 ? -10.281 10.07 16.719 1 96.56 630 TYR A CA 1
ATOM 5043 C C . TYR A 1 630 ? -10.828 10.266 18.141 1 96.56 630 TYR A C 1
ATOM 5045 O O . TYR A 1 630 ? -10.344 11.125 18.875 1 96.56 630 TYR A O 1
ATOM 5053 N N . HIS A 1 631 ? -11.836 9.43 18.453 1 96.94 631 HIS A N 1
ATOM 5054 C CA . HIS A 1 631 ? -12.391 9.516 19.797 1 96.94 631 HIS A CA 1
ATOM 5055 C C . HIS A 1 631 ? -11.359 9.109 20.859 1 96.94 631 HIS A C 1
ATOM 5057 O O . HIS A 1 631 ? -11.211 9.789 21.875 1 96.94 631 HIS A O 1
ATOM 5063 N N . LEU A 1 632 ? -10.688 8.016 20.609 1 96.31 632 LEU A N 1
ATOM 5064 C CA . LEU A 1 632 ? -9.648 7.562 21.516 1 96.31 632 LEU A CA 1
ATOM 5065 C C . LEU A 1 632 ? -8.531 8.594 21.625 1 96.31 632 LEU A C 1
ATOM 5067 O O . LEU A 1 632 ? -8.023 8.852 22.719 1 96.31 632 LEU A O 1
ATOM 5071 N N . LEU A 1 633 ? -8.188 9.227 20.562 1 93.5 633 LEU A N 1
ATOM 5072 C CA . LEU A 1 633 ? -7.152 10.258 20.547 1 93.5 633 LEU A CA 1
ATOM 5073 C C . LEU A 1 633 ? -7.598 11.484 21.344 1 93.5 633 LEU A C 1
ATOM 5075 O O . LEU A 1 633 ? -6.801 12.078 22.062 1 93.5 633 LEU A O 1
ATOM 5079 N N . ALA A 1 634 ? -8.82 11.812 21.109 1 94.31 634 ALA A N 1
ATOM 5080 C CA . ALA A 1 634 ? -9.367 12.977 21.797 1 94.31 634 ALA A CA 1
ATOM 5081 C C . ALA A 1 634 ? -9.352 12.773 23.312 1 94.31 634 ALA A C 1
ATOM 5083 O O . ALA A 1 634 ? -9.086 13.711 24.062 1 94.31 634 ALA A O 1
ATOM 5084 N N . LEU A 1 635 ? -9.609 11.516 23.734 1 93.31 635 LEU A N 1
ATOM 5085 C CA . LEU A 1 635 ? -9.672 11.203 25.156 1 93.31 635 LEU A CA 1
ATOM 5086 C C . LEU A 1 635 ? -8.281 10.891 25.703 1 93.31 635 LEU A C 1
ATOM 5088 O O . LEU A 1 635 ? -8.109 10.703 26.906 1 93.31 635 LEU A O 1
ATOM 5092 N N . LYS A 1 636 ? -7.27 10.844 24.812 1 91.94 636 LYS A N 1
ATOM 5093 C CA . LYS A 1 636 ? -5.902 10.492 25.188 1 91.94 636 LYS A CA 1
ATOM 5094 C C . LYS A 1 636 ? -5.859 9.148 25.906 1 91.94 636 LYS A C 1
ATOM 5096 O O . LYS A 1 636 ? -5.242 9.023 26.969 1 91.94 636 LYS A O 1
ATOM 5101 N N . THR A 1 637 ? -6.629 8.273 25.391 1 94.38 637 THR A N 1
ATOM 5102 C CA . THR A 1 637 ? -6.703 6.93 25.938 1 94.38 637 THR A CA 1
ATOM 5103 C C . THR A 1 637 ? -6.598 5.879 24.844 1 94.38 637 THR A C 1
ATOM 5105 O O . THR A 1 637 ? -6.289 6.207 23.688 1 94.38 637 THR A O 1
ATOM 5108 N N . ASN A 1 638 ? -6.594 4.605 25.219 1 95.62 638 ASN A N 1
ATOM 5109 C CA . ASN A 1 638 ? -6.613 3.5 24.266 1 95.62 638 ASN A CA 1
ATOM 5110 C C . ASN A 1 638 ? -7.793 2.562 24.531 1 95.62 638 ASN A C 1
ATOM 5112 O O . ASN A 1 638 ? -8.562 2.766 25.469 1 95.62 638 ASN A O 1
ATOM 5116 N N . SER A 1 639 ? -8.008 1.682 23.641 1 96 639 SER A N 1
ATOM 5117 C CA . SER A 1 639 ? -9.164 0.796 23.703 1 96 639 SER A CA 1
ATOM 5118 C C . SER A 1 639 ? -9.164 -0.037 24.969 1 96 639 SER A C 1
ATOM 5120 O O . SER A 1 639 ? -10.211 -0.267 25.578 1 96 639 SER A O 1
ATOM 5122 N N . ILE A 1 640 ? -8.016 -0.464 25.453 1 95.81 640 ILE A N 1
ATOM 5123 C CA . ILE A 1 640 ? -7.906 -1.312 26.625 1 95.81 640 ILE A CA 1
ATOM 5124 C C . ILE A 1 640 ? -8.258 -0.506 27.875 1 95.81 640 ILE A C 1
ATOM 5126 O O . ILE A 1 640 ? -9.086 -0.934 28.688 1 95.81 640 ILE A O 1
ATOM 5130 N N . LYS A 1 641 ? -7.715 0.692 28.016 1 94.31 641 LYS A N 1
ATOM 5131 C CA . LYS A 1 641 ? -7.961 1.538 29.188 1 94.31 641 LYS A CA 1
ATOM 5132 C C . LYS A 1 641 ? -9.414 2.004 29.234 1 94.31 641 LYS A C 1
ATOM 5134 O O . LYS A 1 641 ? -9.984 2.164 30.312 1 94.31 641 LYS A O 1
ATOM 5139 N N . LEU A 1 642 ? -9.984 2.238 28.109 1 94.12 642 LEU A N 1
ATOM 5140 C CA . LEU A 1 642 ? -11.352 2.734 28.031 1 94.12 642 LEU A CA 1
ATOM 5141 C C . LEU A 1 642 ? -12.344 1.679 28.5 1 94.12 642 LEU A C 1
ATOM 5143 O O . LEU A 1 642 ? -13.352 2.008 29.125 1 94.12 642 LEU A O 1
ATOM 5147 N N . TYR A 1 643 ? -12.055 0.395 28.234 1 93.62 643 TYR A N 1
ATOM 5148 C CA . TYR A 1 643 ? -13.07 -0.617 28.484 1 93.62 643 TYR A CA 1
ATOM 5149 C C . TYR A 1 643 ? -12.664 -1.532 29.625 1 93.62 643 TYR A C 1
ATOM 5151 O O . TYR A 1 643 ? -13.492 -2.277 30.156 1 93.62 643 TYR A O 1
ATOM 5159 N N . ALA A 1 644 ? -11.391 -1.567 29.953 1 91.88 644 ALA A N 1
ATOM 5160 C CA . ALA A 1 644 ? -10.945 -2.395 31.078 1 91.88 644 ALA A CA 1
ATOM 5161 C C . ALA A 1 644 ? -11.594 -1.946 32.375 1 91.88 644 ALA A C 1
ATOM 5163 O O . ALA A 1 644 ? -11.82 -0.753 32.594 1 91.88 644 ALA A O 1
ATOM 5164 N N . ARG A 1 645 ? -11.805 -2.945 33.219 1 89.19 645 ARG A N 1
ATOM 5165 C CA . ARG A 1 645 ? -12.453 -2.678 34.5 1 89.19 645 ARG A CA 1
ATOM 5166 C C . ARG A 1 645 ? -11.531 -3.041 35.688 1 89.19 645 ARG A C 1
ATOM 5168 O O . ARG A 1 645 ? -10.758 -3.998 35.594 1 89.19 645 ARG A O 1
ATOM 5175 N N . THR A 1 646 ? -11.586 -2.205 36.656 1 85.06 646 THR A N 1
ATOM 5176 C CA . THR A 1 646 ? -10.766 -2.48 37.844 1 85.06 646 THR A CA 1
ATOM 5177 C C . THR A 1 646 ? -11.164 -3.809 38.469 1 85.06 646 THR A C 1
ATOM 5179 O O . THR A 1 646 ? -10.297 -4.629 38.812 1 85.06 646 THR A O 1
ATOM 5182 N N . ASP A 1 647 ? -12.414 -3.885 38.688 1 86.19 647 ASP A N 1
ATOM 5183 C CA . ASP A 1 647 ? -12.977 -5.164 39.125 1 86.19 647 ASP A CA 1
ATOM 5184 C C . ASP A 1 647 ? -13.805 -5.793 38 1 86.19 647 ASP A C 1
ATOM 5186 O O . ASP A 1 647 ? -14.859 -5.27 37.625 1 86.19 647 ASP A O 1
ATOM 5190 N N . ALA A 1 648 ? -13.328 -6.914 37.5 1 84.88 648 ALA A N 1
ATOM 5191 C CA . ALA A 1 648 ? -13.883 -7.547 36.312 1 84.88 648 ALA A CA 1
ATOM 5192 C C . ALA A 1 648 ? -15.336 -7.961 36.531 1 84.88 648 ALA A C 1
ATOM 5194 O O . ALA A 1 648 ? -16.109 -8.07 35.594 1 84.88 648 ALA A O 1
ATOM 5195 N N . ILE A 1 649 ? -15.672 -8.172 37.75 1 84.31 649 ILE A N 1
ATOM 5196 C CA . ILE A 1 649 ? -16.984 -8.734 38.031 1 84.31 649 ILE A CA 1
ATOM 5197 C C . ILE A 1 649 ? -17.922 -7.648 38.531 1 84.31 649 ILE A C 1
ATOM 5199 O O . ILE A 1 649 ? -19.094 -7.586 38.156 1 84.31 649 ILE A O 1
ATOM 5203 N N . PHE A 1 650 ? -17.391 -6.621 39.25 1 86.75 650 PHE A N 1
ATOM 5204 C CA . PHE A 1 650 ? -18.297 -5.746 40 1 86.75 650 PHE A CA 1
ATOM 5205 C C . PHE A 1 650 ? -18.25 -4.328 39.406 1 86.75 650 PHE A C 1
ATOM 5207 O O . PHE A 1 650 ? -19.203 -3.562 39.594 1 86.75 650 PHE A O 1
ATOM 5214 N N . SER A 1 651 ? -17.203 -3.998 38.812 1 90.19 651 SER A N 1
ATOM 5215 C CA . SER A 1 651 ? -17.125 -2.652 38.25 1 90.19 651 SER A CA 1
ATOM 5216 C C . SER A 1 651 ? -18.203 -2.436 37.188 1 90.19 651 SER A C 1
ATOM 5218 O O . SER A 1 651 ? -18.531 -3.354 36.438 1 90.19 651 SER A O 1
ATOM 5220 N N . PRO A 1 652 ? -18.688 -1.243 37.156 1 89.75 652 PRO A N 1
ATOM 5221 C CA . PRO A 1 652 ? -19.781 -0.966 36.219 1 89.75 652 PRO A CA 1
ATOM 5222 C C . PRO A 1 652 ? -19.359 -1.073 34.75 1 89.75 652 PRO A C 1
ATOM 5224 O O . PRO A 1 652 ? -18.172 -0.882 34.438 1 89.75 652 PRO A O 1
ATOM 5227 N N . VAL A 1 653 ? -20.359 -1.479 33.938 1 91.81 653 VAL A N 1
ATOM 5228 C CA . VAL A 1 653 ? -20.203 -1.519 32.5 1 91.81 653 VAL A CA 1
ATOM 5229 C C . VAL A 1 653 ? -20.953 -0.339 31.859 1 91.81 653 VAL A C 1
ATOM 5231 O O . VAL A 1 653 ? -21.891 0.2 32.469 1 91.81 653 VAL A O 1
ATOM 5234 N N . ASP A 1 654 ? -20.484 0.187 30.797 1 91.5 654 ASP A N 1
ATOM 5235 C CA . ASP A 1 654 ? -21.203 1.216 30.062 1 91.5 654 ASP A CA 1
ATOM 5236 C C . ASP A 1 654 ? -22.5 0.667 29.484 1 91.5 654 ASP A C 1
ATOM 5238 O O . ASP A 1 654 ? -22.5 -0.006 28.453 1 91.5 654 ASP A O 1
ATOM 5242 N N . ALA A 1 655 ? -23.547 1.021 30.047 1 91.81 655 ALA A N 1
ATOM 5243 C CA . ALA A 1 655 ? -24.844 0.463 29.719 1 91.81 655 ALA A CA 1
ATOM 5244 C C . ALA A 1 655 ? -25.25 0.817 28.281 1 91.81 655 ALA A C 1
ATOM 5246 O O . ALA A 1 655 ? -25.875 0.017 27.594 1 91.81 655 ALA A O 1
ATOM 5247 N N . SER A 1 656 ? -24.906 1.98 27.906 1 93.88 656 SER A N 1
ATOM 5248 C CA . SER A 1 656 ? -25.25 2.424 26.562 1 93.88 656 SER A CA 1
ATOM 5249 C C . SER A 1 656 ? -24.531 1.597 25.5 1 93.88 656 SER A C 1
ATOM 5251 O O . SER A 1 656 ? -25.125 1.188 24.516 1 93.88 656 SER A O 1
ATOM 5253 N N . ILE A 1 657 ? -23.312 1.324 25.766 1 95.69 657 ILE A N 1
ATOM 5254 C CA . ILE A 1 657 ? -22.516 0.53 24.844 1 95.69 657 ILE A CA 1
ATOM 5255 C C . ILE A 1 657 ? -23.047 -0.9 24.797 1 95.69 657 ILE A C 1
ATOM 5257 O O . ILE A 1 657 ? -23.188 -1.482 23.719 1 95.69 657 ILE A O 1
ATOM 5261 N N . ALA A 1 658 ? -23.328 -1.468 25.969 1 95.81 658 ALA A N 1
ATOM 5262 C CA . ALA A 1 658 ? -23.828 -2.834 26.047 1 95.81 658 ALA A CA 1
ATOM 5263 C C . ALA A 1 658 ? -25.141 -2.975 25.266 1 95.81 658 ALA A C 1
ATOM 5265 O O . ALA A 1 658 ? -25.312 -3.906 24.484 1 95.81 658 ALA A O 1
ATOM 5266 N N . TRP A 1 659 ? -25.969 -1.997 25.484 1 95.88 659 TRP A N 1
ATOM 5267 C CA . TRP A 1 659 ? -27.266 -2.043 24.828 1 95.88 659 TRP A CA 1
ATOM 5268 C C . TRP A 1 659 ? -27.125 -1.942 23.312 1 95.88 659 TRP A C 1
ATOM 5270 O O . TRP A 1 659 ? -27.766 -2.688 22.562 1 95.88 659 TRP A O 1
ATOM 5280 N N . HIS A 1 660 ? -26.375 -1.091 22.844 1 96.88 660 HIS A N 1
ATOM 5281 C CA . HIS A 1 660 ? -26.203 -0.862 21.406 1 96.88 660 HIS A CA 1
ATOM 5282 C C . HIS A 1 660 ? -25.531 -2.049 20.75 1 96.88 660 HIS A C 1
ATOM 5284 O O . HIS A 1 660 ? -25.797 -2.355 19.578 1 96.88 660 HIS A O 1
ATOM 5290 N N . LEU A 1 661 ? -24.641 -2.703 21.469 1 97.19 661 LEU A N 1
ATOM 5291 C CA . LEU A 1 661 ? -23.984 -3.889 20.922 1 97.19 661 LEU A CA 1
ATOM 5292 C C . LEU A 1 661 ? -24.969 -5.047 20.812 1 97.19 661 LEU A C 1
ATOM 5294 O O . LEU A 1 661 ? -24.953 -5.793 19.828 1 97.19 661 LEU A O 1
ATOM 5298 N N . GLN A 1 662 ? -25.812 -5.18 21.797 1 96.19 662 GLN A N 1
ATOM 5299 C CA . GLN A 1 662 ? -26.781 -6.27 21.812 1 96.19 662 GLN A CA 1
ATOM 5300 C C . GLN A 1 662 ? -27.875 -6.07 20.766 1 96.19 662 GLN A C 1
ATOM 5302 O O . GLN A 1 662 ? -28.453 -7.039 20.281 1 96.19 662 GLN A O 1
ATOM 5307 N N . THR A 1 663 ? -28.062 -4.789 20.344 1 96.5 663 THR A N 1
ATOM 5308 C CA . THR A 1 663 ? -29.109 -4.496 19.375 1 96.5 663 THR A CA 1
ATOM 5309 C C . THR A 1 663 ? -28.516 -4.094 18.031 1 96.5 663 THR A C 1
ATOM 5311 O O . THR A 1 663 ? -29.219 -3.545 17.172 1 96.5 663 THR A O 1
ATOM 5314 N N . ALA A 1 664 ? -27.266 -4.281 17.906 1 96.56 664 ALA A N 1
ATOM 5315 C CA . ALA A 1 664 ? -26.547 -3.834 16.719 1 96.56 664 ALA A CA 1
ATOM 5316 C C . ALA A 1 664 ? -27.078 -4.535 15.469 1 96.56 664 ALA A C 1
ATOM 5318 O O . ALA A 1 664 ? -27.188 -3.918 14.406 1 96.56 664 ALA A O 1
ATOM 5319 N N . TYR A 1 665 ? -27.359 -5.793 15.57 1 95.44 665 TYR A N 1
ATOM 5320 C CA . TYR A 1 665 ? -27.828 -6.555 14.414 1 95.44 665 TYR A CA 1
ATOM 5321 C C . TYR A 1 665 ? -29.172 -6.039 13.93 1 95.44 665 TYR A C 1
ATOM 5323 O O . TYR A 1 665 ? -29.422 -5.957 12.727 1 95.44 665 TYR A O 1
ATOM 5331 N N . THR A 1 666 ? -30 -5.73 14.875 1 94.94 666 THR A N 1
ATOM 5332 C CA . THR A 1 666 ? -31.312 -5.188 14.523 1 94.94 666 THR A CA 1
ATOM 5333 C C . THR A 1 666 ? -31.156 -3.873 13.758 1 94.94 666 THR A C 1
ATOM 5335 O O . THR A 1 666 ? -31.859 -3.641 12.773 1 94.94 666 THR A O 1
ATOM 5338 N N . ARG A 1 667 ? -30.312 -3.076 14.211 1 94.31 667 ARG A N 1
ATOM 5339 C CA . ARG A 1 667 ? -30.062 -1.807 13.531 1 94.31 667 ARG A CA 1
ATOM 5340 C C . ARG A 1 667 ? -29.438 -2.031 12.156 1 94.31 667 ARG A C 1
ATOM 5342 O O . ARG A 1 667 ? -29.781 -1.333 11.195 1 94.31 667 ARG A O 1
ATOM 5349 N N . TYR A 1 668 ? -28.562 -2.975 12.086 1 94.44 668 TYR A N 1
ATOM 5350 C CA . TYR A 1 668 ? -27.969 -3.33 10.805 1 94.44 668 TYR A CA 1
ATOM 5351 C C . TYR A 1 668 ? -29.031 -3.76 9.805 1 94.44 668 TYR A C 1
ATOM 5353 O O . TYR A 1 668 ? -29.047 -3.297 8.664 1 94.44 668 TYR A O 1
ATOM 5361 N N . LYS A 1 669 ? -29.906 -4.629 10.195 1 93.44 669 LYS A N 1
ATOM 5362 C CA . LYS A 1 669 ? -30.984 -5.125 9.336 1 93.44 669 LYS A CA 1
ATOM 5363 C C . LYS A 1 669 ? -31.906 -3.996 8.891 1 93.44 669 LYS A C 1
ATOM 5365 O O . LYS A 1 669 ? -32.312 -3.947 7.738 1 93.44 669 LYS A O 1
ATOM 5370 N N . LYS A 1 670 ? -32.156 -3.168 9.812 1 92.75 670 LYS A N 1
ATOM 5371 C CA . LYS A 1 670 ? -33 -2.021 9.5 1 92.75 670 LYS A CA 1
ATOM 5372 C C . LYS A 1 670 ? -32.375 -1.132 8.438 1 92.75 670 LYS A C 1
ATOM 5374 O O . LYS A 1 670 ? -33.031 -0.719 7.484 1 92.75 670 LYS A O 1
ATOM 5379 N N . ASN A 1 671 ? -31.141 -0.86 8.641 1 89.94 671 ASN A N 1
ATOM 5380 C CA . ASN A 1 671 ? -30.422 -0.013 7.699 1 89.94 671 ASN A CA 1
ATOM 5381 C C . ASN A 1 671 ? -30.312 -0.672 6.324 1 89.94 671 ASN A C 1
ATOM 5383 O O . ASN A 1 671 ? -30.359 0.009 5.301 1 89.94 671 ASN A O 1
ATOM 5387 N N . LEU A 1 672 ? -30.094 -1.924 6.324 1 90.56 672 LEU A N 1
ATOM 5388 C CA . LEU A 1 672 ? -30.047 -2.66 5.066 1 90.56 672 LEU A CA 1
ATOM 5389 C C . LEU A 1 672 ? -31.359 -2.543 4.316 1 90.56 672 LEU A C 1
ATOM 5391 O O . LEU A 1 672 ? -31.375 -2.396 3.09 1 90.56 672 LEU A O 1
ATOM 5395 N N . ASN A 1 673 ? -32.469 -2.623 5.055 1 89.94 673 ASN A N 1
ATOM 5396 C CA . ASN A 1 673 ? -33.781 -2.516 4.449 1 89.94 673 ASN A CA 1
ATOM 5397 C C . ASN A 1 673 ? -34.062 -1.113 3.904 1 89.94 673 ASN A C 1
ATOM 5399 O O . ASN A 1 673 ? -34.656 -0.955 2.846 1 89.94 673 ASN A O 1
ATOM 5403 N N . ILE A 1 674 ? -33.531 -0.204 4.598 1 89.69 674 ILE A N 1
ATOM 5404 C CA . ILE A 1 674 ? -33.688 1.176 4.148 1 89.69 674 ILE A CA 1
ATOM 5405 C C . ILE A 1 674 ? -32.875 1.394 2.867 1 89.69 674 ILE A C 1
ATOM 5407 O O . ILE A 1 674 ? -33.375 2.008 1.918 1 89.69 674 ILE A O 1
ATOM 5411 N N . ARG A 1 675 ? -31.812 0.917 2.791 1 84.12 675 ARG A N 1
ATOM 5412 C CA . ARG A 1 675 ? -30.969 1.066 1.612 1 84.12 675 ARG A CA 1
ATOM 5413 C C . ARG A 1 675 ? -31.578 0.356 0.408 1 84.12 675 ARG A C 1
ATOM 5415 O O . ARG A 1 675 ? -31.484 0.849 -0.719 1 84.12 675 ARG A O 1
ATOM 5422 N N . LYS A 1 676 ? -32.094 -0.739 0.653 1 87.12 676 LYS A N 1
ATOM 5423 C CA . LYS A 1 676 ? -32.75 -1.485 -0.421 1 87.12 676 LYS A CA 1
ATOM 5424 C C . LYS A 1 676 ? -33.938 -0.709 -0.991 1 87.12 676 LYS A C 1
ATOM 5426 O O . LYS A 1 676 ? -34.125 -0.664 -2.207 1 87.12 676 LYS A O 1
ATOM 5431 N N . LYS A 1 677 ? -34.625 -0.176 -0.097 1 87.44 677 LYS A N 1
ATOM 5432 C CA . LYS A 1 677 ? -35.781 0.611 -0.53 1 87.44 677 LYS A CA 1
ATOM 5433 C C . LYS A 1 677 ? -35.344 1.842 -1.317 1 87.44 677 LYS A C 1
ATOM 5435 O O . LYS A 1 677 ? -35.938 2.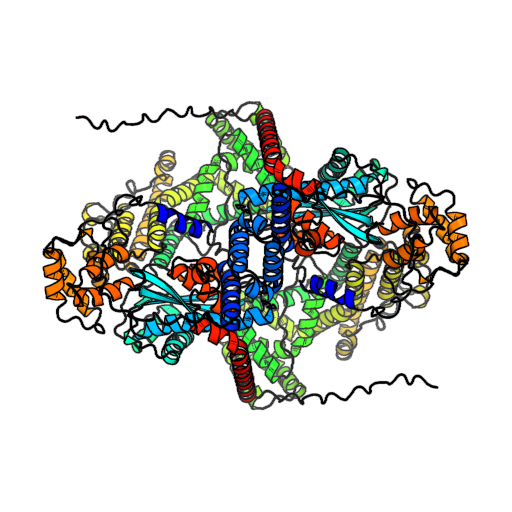193 -2.326 1 87.44 677 LYS A O 1
ATOM 5440 N N . GLU A 1 678 ? -34.312 2.443 -0.821 1 86.31 678 GLU A N 1
ATOM 5441 C CA . GLU A 1 678 ? -33.75 3.611 -1.514 1 86.31 678 GLU A CA 1
ATOM 5442 C C . GLU A 1 678 ? -33.25 3.238 -2.898 1 86.31 678 GLU A C 1
ATOM 5444 O O . GLU A 1 678 ? -33.406 3.994 -3.855 1 86.31 678 GLU A O 1
ATOM 5449 N N . MET A 1 679 ? -32.656 2.176 -2.98 1 83.94 679 MET A N 1
ATOM 5450 C CA . MET A 1 679 ? -32.125 1.711 -4.262 1 83.94 679 MET A CA 1
ATOM 5451 C C . MET A 1 679 ? -33.25 1.391 -5.23 1 83.94 679 MET A C 1
ATOM 5453 O O . MET A 1 679 ? -33.156 1.681 -6.426 1 83.94 679 MET A O 1
ATOM 5457 N N . GLU A 1 680 ? -34.344 0.832 -4.684 1 86 680 GLU A N 1
ATOM 5458 C CA . GLU A 1 680 ? -35.5 0.51 -5.504 1 86 680 GLU A CA 1
ATOM 5459 C C . GLU A 1 680 ? -36.188 1.776 -6.008 1 86 680 GLU A C 1
ATOM 5461 O O . GLU A 1 680 ? -36.625 1.842 -7.164 1 86 680 GLU A O 1
ATOM 5466 N N . GLU A 1 681 ? -36.219 2.701 -5.176 1 86.38 681 GLU A N 1
ATOM 5467 C CA . GLU A 1 681 ? -36.812 3.979 -5.57 1 86.38 681 GLU A CA 1
ATOM 5468 C C . GLU A 1 681 ? -35.969 4.672 -6.633 1 86.38 681 GLU A C 1
ATOM 5470 O O . GLU A 1 681 ? -36.5 5.234 -7.59 1 86.38 681 GLU A O 1
ATOM 5475 N N . ARG A 1 682 ? -34.75 4.664 -6.512 1 82.69 682 ARG A N 1
ATOM 5476 C CA . ARG A 1 682 ? -33.844 5.254 -7.492 1 82.69 682 ARG A CA 1
ATOM 5477 C C . ARG A 1 682 ? -33.938 4.531 -8.828 1 82.69 682 ARG A C 1
ATOM 5479 O O . ARG A 1 682 ? -33.875 5.16 -9.891 1 82.69 682 ARG A O 1
ATOM 5486 N N . ASP A 1 683 ? -33.969 3.273 -8.68 1 83.62 683 ASP A N 1
ATOM 5487 C CA . ASP A 1 683 ? -34.094 2.471 -9.898 1 83.62 683 ASP A CA 1
ATOM 5488 C C . ASP A 1 683 ? -35.375 2.789 -10.641 1 83.62 683 ASP A C 1
ATOM 5490 O O . ASP A 1 683 ? -35.406 2.832 -11.875 1 83.62 683 ASP A O 1
ATOM 5494 N N . GLN A 1 684 ? -36.375 3.031 -9.852 1 82 684 GLN A N 1
ATOM 5495 C CA . GLN A 1 684 ? -37.656 3.398 -10.461 1 82 684 GLN A CA 1
ATOM 5496 C C . GLN A 1 684 ? -37.562 4.77 -11.125 1 82 684 GLN A C 1
ATOM 5498 O O . GLN A 1 684 ? -38.125 4.977 -12.203 1 82 684 GLN A O 1
ATOM 5503 N N . GLN A 1 685 ? -36.844 5.602 -10.555 1 81.69 685 GLN A N 1
ATOM 5504 C CA . GLN A 1 685 ? -36.719 6.957 -11.078 1 81.69 685 GLN A CA 1
ATOM 5505 C C . GLN A 1 685 ? -35.938 6.969 -12.383 1 81.69 685 GLN A C 1
ATOM 5507 O O . GLN A 1 685 ? -36.125 7.84 -13.227 1 81.69 685 GLN A O 1
ATOM 5512 N N . ILE A 1 686 ? -35.062 6.039 -12.438 1 80.44 686 ILE A N 1
ATOM 5513 C CA . ILE A 1 686 ? -34.25 6.047 -13.641 1 80.44 686 ILE A CA 1
ATOM 5514 C C . ILE A 1 686 ? -34.812 5.082 -14.672 1 80.44 686 ILE A C 1
ATOM 5516 O O . ILE A 1 686 ? -34.25 4.918 -15.758 1 80.44 686 ILE A O 1
ATOM 5520 N N . GLY A 1 687 ? -35.906 4.496 -14.383 1 72.75 687 GLY A N 1
ATOM 5521 C CA . GLY A 1 687 ? -36.625 3.666 -15.336 1 72.75 687 GLY A CA 1
ATOM 5522 C C . GLY A 1 687 ? -36.031 2.275 -15.477 1 72.75 687 GLY A C 1
ATOM 5523 O O . GLY A 1 687 ? -36 1.706 -16.562 1 72.75 687 GLY A O 1
ATOM 5524 N N . CYS A 1 688 ? -35.375 1.862 -14.445 1 73.31 688 CYS A N 1
ATOM 5525 C CA . CYS A 1 688 ? -34.812 0.52 -14.492 1 73.31 688 CYS A CA 1
ATOM 5526 C C . CYS A 1 688 ? -35.906 -0.538 -14.492 1 73.31 688 CYS A C 1
ATOM 5528 O O . CYS A 1 688 ? -36.938 -0.364 -13.852 1 73.31 688 CYS A O 1
ATOM 5530 N N . LYS A 1 689 ? -35.844 -1.594 -15.414 1 59.16 689 LYS A N 1
ATOM 5531 C CA . LYS A 1 689 ? -36.75 -2.73 -15.5 1 59.16 689 LYS A CA 1
ATOM 5532 C C . LYS A 1 689 ? -36.656 -3.621 -14.266 1 59.16 689 LYS A C 1
ATOM 5534 O O . LYS A 1 689 ? -35.562 -3.809 -13.727 1 59.16 689 LYS A O 1
ATOM 5539 N N . ARG A 1 690 ? -37.688 -3.861 -13.547 1 53.81 690 ARG A N 1
ATOM 5540 C CA . ARG A 1 690 ? -37.719 -4.863 -12.484 1 53.81 690 ARG A CA 1
ATOM 5541 C C . ARG A 1 690 ? -37.219 -6.211 -12.992 1 53.81 690 ARG A C 1
ATOM 5543 O O . ARG A 1 690 ? -37.688 -6.703 -14.023 1 53.81 690 ARG A O 1
ATOM 5550 N N . LYS A 1 691 ? -35.969 -6.715 -12.758 1 48.62 691 LYS A N 1
ATOM 5551 C CA . LYS A 1 691 ? -35.625 -8.102 -13.023 1 48.62 691 LYS A CA 1
ATOM 5552 C C . LYS A 1 691 ? -36.719 -9.055 -12.578 1 48.62 691 LYS A C 1
ATOM 5554 O O . LYS A 1 691 ? -37.25 -8.93 -11.469 1 48.62 691 LYS A O 1
ATOM 5559 N N . ALA A 1 692 ? -37.469 -9.758 -13.414 1 37.88 692 ALA A N 1
ATOM 5560 C CA . ALA A 1 692 ? -38.25 -10.93 -12.984 1 37.88 692 ALA A CA 1
ATOM 5561 C C . ALA A 1 692 ? -37.438 -11.789 -12.023 1 37.88 692 ALA A C 1
ATOM 5563 O O . ALA A 1 692 ? -36.25 -12.047 -12.266 1 37.88 692 ALA A O 1
ATOM 5564 N N . SER A 1 693 ? -37.656 -11.797 -10.758 1 34.16 693 SER A N 1
ATOM 5565 C CA . SER A 1 693 ? -37.125 -12.859 -9.906 1 34.16 693 SER A CA 1
ATOM 5566 C C . SER A 1 693 ? -37.062 -14.188 -10.656 1 34.16 693 SER A C 1
ATOM 5568 O O . SER A 1 693 ? -38.062 -14.641 -11.211 1 34.16 693 SER A O 1
ATOM 5570 N N . ALA A 1 694 ? -36.125 -14.664 -11.438 1 33.72 694 ALA A N 1
ATOM 5571 C CA . ALA A 1 694 ? -36.062 -16.094 -11.719 1 33.72 694 ALA A CA 1
ATOM 5572 C C . ALA A 1 694 ? -36.75 -16.906 -10.609 1 33.72 694 ALA A C 1
ATOM 5574 O O . ALA A 1 694 ? -36.375 -16.75 -9.438 1 33.72 694 ALA A O 1
ATOM 5575 N N . GLU A 1 695 ? -37.969 -17.328 -10.602 1 27.34 695 GLU A N 1
ATOM 5576 C CA . GLU A 1 695 ? -38.469 -18.516 -9.922 1 27.34 695 GLU A CA 1
ATOM 5577 C C . GLU A 1 695 ? -37.406 -19.594 -9.859 1 27.34 695 GLU A C 1
ATOM 5579 O O . GLU A 1 695 ? -36.812 -19.953 -10.875 1 27.34 695 GLU A O 1
ATOM 5584 N N . THR A 1 696 ? -36.688 -19.781 -8.766 1 30.12 696 THR A N 1
ATOM 5585 C CA . THR A 1 696 ? -36 -21 -8.375 1 30.12 696 THR A CA 1
ATOM 5586 C C . THR A 1 696 ? -36.688 -22.219 -8.945 1 30.12 696 THR A C 1
ATOM 5588 O O . THR A 1 696 ? -37.781 -22.594 -8.492 1 30.12 696 THR A O 1
ATOM 5591 N N . GLU A 1 697 ? -36.906 -22.391 -10.242 1 26.19 697 GLU A N 1
ATOM 5592 C CA . GLU A 1 697 ? -37.219 -23.781 -10.57 1 26.19 697 GLU A CA 1
ATOM 5593 C C . GLU A 1 697 ? -36.375 -24.734 -9.734 1 26.19 697 GLU A C 1
ATOM 5595 O O . GLU A 1 697 ? -35.156 -24.594 -9.633 1 26.19 697 GLU A O 1
ATOM 5600 N N . ALA A 1 698 ? -37.125 -25.453 -8.789 1 27.67 698 ALA A N 1
ATOM 5601 C CA . ALA A 1 698 ? -36.75 -26.609 -7.992 1 27.67 698 ALA A CA 1
ATOM 5602 C C . ALA A 1 698 ? -35.906 -27.578 -8.82 1 27.67 698 ALA A C 1
ATOM 5604 O O . ALA A 1 698 ? -36.375 -28.094 -9.836 1 27.67 698 ALA A O 1
ATOM 5605 N N . CYS A 1 699 ? -34.719 -27.328 -9.094 1 24.89 699 CYS A N 1
ATOM 5606 C CA . CYS A 1 699 ? -33.938 -28.469 -9.609 1 24.89 699 CYS A CA 1
ATOM 5607 C C . CYS A 1 699 ? -34.344 -29.75 -8.906 1 24.89 699 CYS A C 1
ATOM 5609 O O . CYS A 1 699 ? -34.312 -29.828 -7.672 1 24.89 699 CYS A O 1
ATOM 5611 N N . PRO A 1 700 ? -35.312 -30.484 -9.531 1 24.91 700 PRO A N 1
ATOM 5612 C CA . PRO A 1 700 ? -35.688 -31.781 -8.953 1 24.91 700 PRO A CA 1
ATOM 5613 C C . PRO A 1 700 ? -34.5 -32.5 -8.336 1 24.91 700 PRO A C 1
ATOM 5615 O O . PRO A 1 700 ? -33.344 -32.281 -8.734 1 24.91 700 PRO A O 1
ATOM 5618 N N . SER A 1 701 ? -34.656 -32.719 -6.988 1 25.58 701 SER A N 1
ATOM 5619 C CA . SER A 1 701 ? -33.844 -33.656 -6.215 1 25.58 701 SER A CA 1
ATOM 5620 C C . SER A 1 701 ? -33.656 -34.969 -6.973 1 25.58 701 SER A C 1
ATOM 5622 O O . SER A 1 701 ? -34.625 -35.656 -7.27 1 25.58 701 SER A O 1
ATOM 5624 N N . PHE A 1 702 ? -33.062 -34.969 -8.18 1 21.45 702 PHE A N 1
ATOM 5625 C CA . PHE A 1 702 ? -32.781 -36.312 -8.68 1 21.45 702 PHE A CA 1
ATOM 5626 C C . PHE A 1 702 ? -32.344 -37.219 -7.539 1 21.45 702 PHE A C 1
ATOM 5628 O O . PHE A 1 702 ? -31.297 -37.031 -6.926 1 21.45 702 PHE A O 1
ATOM 5635 N N . LYS A 1 703 ? -33.469 -37.719 -6.797 1 24.36 703 LYS A N 1
ATOM 5636 C CA . LYS A 1 703 ? -33.469 -38.875 -5.91 1 24.36 703 LYS A CA 1
ATOM 5637 C C . LYS A 1 703 ? -32.781 -40.062 -6.574 1 24.36 703 LYS A C 1
ATOM 5639 O O . LYS A 1 703 ? -33.219 -40.531 -7.625 1 24.36 703 LYS A O 1
ATOM 5644 N N . LEU A 1 704 ? -31.5 -40.094 -6.668 1 22.5 704 LEU A N 1
ATOM 5645 C CA . LEU A 1 704 ? -30.922 -41.406 -6.879 1 22.5 704 LEU A CA 1
ATOM 5646 C C . LEU A 1 704 ? -31.656 -42.469 -6.031 1 22.5 704 LEU A C 1
ATOM 5648 O O . LEU A 1 704 ? -31.625 -42.375 -4.801 1 22.5 704 LEU A O 1
ATOM 5652 N N . GLN A 1 705 ? -32.906 -42.75 -6.5 1 20.8 705 GLN A N 1
ATOM 5653 C CA . GLN A 1 705 ? -33.594 -43.938 -6.039 1 20.8 705 GLN A CA 1
ATOM 5654 C C . GLN A 1 705 ? -32.625 -45.125 -5.941 1 20.8 705 GLN A C 1
ATOM 5656 O O . GLN A 1 705 ? -31.969 -45.469 -6.926 1 20.8 705 GLN A O 1
ATOM 5661 N N . ARG A 1 706 ? -32.125 -45.25 -4.75 1 22.44 706 ARG A N 1
ATOM 5662 C CA . ARG A 1 706 ? -31.656 -46.562 -4.273 1 22.44 706 ARG A CA 1
ATOM 5663 C C . ARG A 1 706 ? -32.719 -47.625 -4.508 1 22.44 706 ARG A C 1
ATOM 5665 O O . ARG A 1 706 ? -33.781 -47.594 -3.918 1 22.44 706 ARG A O 1
ATOM 5672 N N . THR A 1 707 ? -33 -47.938 -5.695 1 19.08 707 THR A N 1
ATOM 5673 C CA . THR A 1 707 ? -33.656 -49.219 -5.988 1 19.08 707 THR A CA 1
ATOM 5674 C C . THR A 1 707 ? -33.125 -50.312 -5.086 1 19.08 707 THR A C 1
ATOM 5676 O O . THR A 1 707 ? -31.922 -50.5 -4.949 1 19.08 707 THR A O 1
ATOM 5679 N N . ALA A 1 708 ? -34.219 -50.656 -4.379 1 20.47 708 ALA A N 1
ATOM 5680 C CA . ALA A 1 708 ? -34.562 -52.031 -4.141 1 20.47 708 ALA A CA 1
ATOM 5681 C C . ALA A 1 708 ? -35.094 -52.688 -5.414 1 20.47 708 ALA A C 1
ATOM 5683 O O . ALA A 1 708 ? -35.875 -52.094 -6.148 1 20.47 708 ALA A O 1
ATOM 5684 N N . MET B 1 1 ? -5.914 17.641 -14.312 1 17.56 1 MET B N 1
ATOM 5685 C CA . MET B 1 1 ? -4.535 17.469 -13.867 1 17.56 1 MET B CA 1
ATOM 5686 C C . MET B 1 1 ? -4.457 16.438 -12.742 1 17.56 1 MET B C 1
ATOM 5688 O O . MET B 1 1 ? -5.098 16.609 -11.703 1 17.56 1 MET B O 1
ATOM 5692 N N . ALA B 1 2 ? -4.289 15.109 -13.094 1 18.67 2 ALA B N 1
ATOM 5693 C CA . ALA B 1 2 ? -4.547 13.844 -12.398 1 18.67 2 ALA B CA 1
ATOM 5694 C C . ALA B 1 2 ? -3.662 13.703 -11.164 1 18.67 2 ALA B C 1
ATOM 5696 O O . ALA B 1 2 ? -2.434 13.695 -11.273 1 18.67 2 ALA B O 1
ATOM 5697 N N . VAL B 1 3 ? -4.043 14.453 -10.117 1 19.42 3 VAL B N 1
ATOM 5698 C CA . VAL B 1 3 ? -3.441 14.656 -8.805 1 19.42 3 VAL B CA 1
ATOM 5699 C C . VAL B 1 3 ? -3.127 13.297 -8.172 1 19.42 3 VAL B C 1
ATOM 5701 O O . VAL B 1 3 ? -4.031 12.5 -7.918 1 19.42 3 VAL B O 1
ATOM 5704 N N . SER B 1 4 ? -2.004 12.703 -8.727 1 19.25 4 SER B N 1
ATOM 5705 C CA . SER B 1 4 ? -1.532 11.367 -8.398 1 19.25 4 SER B CA 1
ATOM 5706 C C . SER B 1 4 ? -1.398 11.18 -6.895 1 19.25 4 SER B C 1
ATOM 5708 O O . SER B 1 4 ? -1.015 12.109 -6.18 1 19.25 4 SER B O 1
ATOM 5710 N N . ALA B 1 5 ? -2.111 10.195 -6.348 1 21.69 5 ALA B N 1
ATOM 5711 C CA . ALA B 1 5 ? -2.469 9.68 -5.027 1 21.69 5 ALA B CA 1
ATOM 5712 C C . ALA B 1 5 ? -1.223 9.336 -4.219 1 21.69 5 ALA B C 1
ATOM 5714 O O . ALA B 1 5 ? -1.322 8.82 -3.104 1 21.69 5 ALA B O 1
ATOM 5715 N N . GLU B 1 6 ? -0.002 9.445 -4.906 1 20.58 6 GLU B N 1
ATOM 5716 C CA . GLU B 1 6 ? 1.104 8.797 -4.211 1 20.58 6 GLU B CA 1
ATOM 5717 C C . GLU B 1 6 ? 1.402 9.484 -2.881 1 20.58 6 GLU B C 1
ATOM 5719 O O . GLU B 1 6 ? 1.656 8.812 -1.875 1 20.58 6 GLU B O 1
ATOM 5724 N N . ALA B 1 7 ? 1.788 10.766 -2.922 1 23.25 7 ALA B N 1
ATOM 5725 C CA . ALA B 1 7 ? 2.816 11.258 -2.01 1 23.25 7 ALA B CA 1
ATOM 5726 C C . ALA B 1 7 ? 2.256 11.461 -0.605 1 23.25 7 ALA B C 1
ATOM 5728 O O . ALA B 1 7 ? 2.863 12.141 0.223 1 23.25 7 ALA B O 1
ATOM 5729 N N . LEU B 1 8 ? 1.041 11.164 -0.392 1 22.05 8 LEU B N 1
ATOM 5730 C CA . LEU B 1 8 ? 0.658 11.609 0.945 1 22.05 8 LEU B CA 1
ATOM 5731 C C . LEU B 1 8 ? 1.354 10.773 2.014 1 22.05 8 LEU B C 1
ATOM 5733 O O . LEU B 1 8 ? 0.798 9.781 2.496 1 22.05 8 LEU B O 1
ATOM 5737 N N . ARG B 1 9 ? 2.6 10.422 1.69 1 26.02 9 ARG B N 1
ATOM 5738 C CA . ARG B 1 9 ? 3.197 9.648 2.773 1 26.02 9 ARG B CA 1
ATOM 5739 C C . ARG B 1 9 ? 3.33 10.484 4.039 1 26.02 9 ARG B C 1
ATOM 5741 O O . ARG B 1 9 ? 4.078 11.461 4.066 1 26.02 9 ARG B O 1
ATOM 5748 N N . THR B 1 10 ? 2.314 10.656 4.703 1 23.31 10 THR B N 1
ATOM 5749 C CA . THR B 1 10 ? 2.416 11.289 6.012 1 23.31 10 THR B CA 1
ATOM 5750 C C . THR B 1 10 ? 3.43 10.562 6.887 1 23.31 10 THR B C 1
ATOM 5752 O O . THR B 1 10 ? 3.371 9.336 7.031 1 23.31 10 THR B O 1
ATOM 5755 N N . PRO B 1 11 ? 4.645 10.992 6.977 1 25.2 11 PRO B N 1
ATOM 5756 C CA . PRO B 1 11 ? 5.66 10.375 7.836 1 25.2 11 PRO B CA 1
ATOM 5757 C C . PRO B 1 11 ? 5.105 9.961 9.195 1 25.2 11 PRO B C 1
ATOM 5759 O O . PRO B 1 11 ? 4.285 10.68 9.781 1 25.2 11 PRO B O 1
ATOM 5762 N N . GLU B 1 12 ? 5.094 8.734 9.461 1 27.44 12 GLU B N 1
ATOM 5763 C CA . GLU B 1 12 ? 4.746 8.109 10.727 1 27.44 12 GLU B CA 1
ATOM 5764 C C . GLU B 1 12 ? 5.367 8.852 11.906 1 27.44 12 GLU B C 1
ATOM 5766 O O . GLU B 1 12 ? 4.844 8.805 13.023 1 27.44 12 GLU B O 1
ATOM 5771 N N . TRP B 1 13 ? 6.52 9.539 11.609 1 28 13 TRP B N 1
ATOM 5772 C CA . TRP B 1 13 ? 7.164 10.109 12.789 1 28 13 TRP B CA 1
ATOM 5773 C C . TRP B 1 13 ? 6.262 11.148 13.453 1 28 13 TRP B C 1
ATOM 5775 O O . TRP B 1 13 ? 6.438 11.461 14.633 1 28 13 TRP B O 1
ATOM 5785 N N . VAL B 1 14 ? 5.332 11.594 12.664 1 26.91 14 VAL B N 1
ATOM 5786 C CA . VAL B 1 14 ? 4.574 12.672 13.289 1 26.91 14 VAL B CA 1
ATOM 5787 C C . VAL B 1 14 ? 3.771 12.125 14.469 1 26.91 14 VAL B C 1
ATOM 5789 O O . VAL B 1 14 ? 3.688 12.766 15.523 1 26.91 14 VAL B O 1
ATOM 5792 N N . LEU B 1 15 ? 3.395 10.859 14.219 1 25.25 15 LEU B N 1
ATOM 5793 C CA . LEU B 1 15 ? 2.605 10.414 15.367 1 25.25 15 LEU B CA 1
ATOM 5794 C C . LEU B 1 15 ? 3.494 10.188 16.578 1 25.25 15 LEU B C 1
ATOM 5796 O O . LEU B 1 15 ? 3.117 10.531 17.703 1 25.25 15 LEU B O 1
ATOM 5800 N N . LYS B 1 16 ? 4.695 9.695 16.328 1 28.41 16 LYS B N 1
ATOM 5801 C CA . LYS B 1 16 ? 5.539 9.43 17.484 1 28.41 16 LYS B CA 1
ATOM 5802 C C . LYS B 1 16 ? 5.918 10.719 18.203 1 28.41 16 LYS B C 1
ATOM 5804 O O . LYS B 1 16 ? 5.961 10.766 19.438 1 28.41 16 LYS B O 1
ATOM 5809 N N . GLU B 1 17 ? 6.238 11.773 17.406 1 28.19 17 GLU B N 1
ATOM 5810 C CA . GLU B 1 17 ? 6.602 13.008 18.078 1 28.19 17 GLU B CA 1
ATOM 5811 C C . GLU B 1 17 ? 5.414 13.578 18.859 1 28.19 17 GLU B C 1
ATOM 5813 O O . GLU B 1 17 ? 5.598 14.266 19.859 1 28.19 17 GLU B O 1
ATOM 5818 N N . MET B 1 18 ? 4.246 13.258 18.422 1 26.17 18 MET B N 1
ATOM 5819 C CA . MET B 1 18 ? 3.127 13.758 19.203 1 26.17 18 MET B CA 1
ATOM 5820 C C . MET B 1 18 ? 3.133 13.141 20.609 1 26.17 18 MET B C 1
ATOM 5822 O O . MET B 1 18 ? 2.811 13.812 21.578 1 26.17 18 MET B O 1
ATOM 5826 N N . ILE B 1 19 ? 3.582 11.922 20.656 1 27.3 19 ILE B N 1
ATOM 5827 C CA . ILE B 1 19 ? 3.588 11.297 21.969 1 27.3 19 ILE B CA 1
ATOM 5828 C C . ILE B 1 19 ? 4.754 11.844 22.797 1 27.3 19 ILE B C 1
ATOM 5830 O O . ILE B 1 19 ? 4.609 12.109 23.984 1 27.3 19 ILE B O 1
ATOM 5834 N N . LYS B 1 20 ? 5.934 12.008 22.109 1 28.62 20 LYS B N 1
ATOM 5835 C CA . LYS B 1 20 ? 7.062 12.344 22.969 1 28.62 20 LYS B CA 1
ATOM 5836 C C . LYS B 1 20 ? 6.898 13.742 23.562 1 28.62 20 LYS B C 1
ATOM 5838 O O . LYS B 1 20 ? 7.461 14.039 24.625 1 28.62 20 LYS B O 1
ATOM 5843 N N . SER B 1 21 ? 6.465 14.648 22.688 1 24.94 21 SER B N 1
ATOM 5844 C CA . SER B 1 21 ? 6.516 15.984 23.266 1 24.94 21 SER B CA 1
ATOM 5845 C C . SER B 1 21 ? 5.703 16.062 24.562 1 24.94 21 SER B C 1
ATOM 5847 O O . SER B 1 21 ? 5.664 17.109 25.219 1 24.94 21 SER B O 1
ATOM 5849 N N . ALA B 1 22 ? 4.77 15.133 24.688 1 23.89 22 ALA B N 1
ATOM 5850 C CA . ALA B 1 22 ? 4.027 15.281 25.938 1 23.89 22 ALA B CA 1
ATOM 5851 C C . ALA B 1 22 ? 4.934 15.031 27.141 1 23.89 22 ALA B C 1
ATOM 5853 O O . ALA B 1 22 ? 4.5 15.172 28.281 1 23.89 22 ALA B O 1
ATOM 5854 N N . LYS B 1 23 ? 6.188 14.516 26.875 1 26.06 23 LYS B N 1
ATOM 5855 C CA . LYS B 1 23 ? 6.848 14.07 28.094 1 26.06 23 LYS B CA 1
ATOM 5856 C C . LYS B 1 23 ? 7.402 15.258 28.875 1 26.06 23 LYS B C 1
ATOM 5858 O O . LYS B 1 23 ? 8.133 15.078 29.859 1 26.06 23 LYS B O 1
ATOM 5863 N N . GLY B 1 24 ? 7.484 16.422 28.25 1 22.61 24 GLY B N 1
ATOM 5864 C CA . GLY B 1 24 ? 8.406 17.188 29.062 1 22.61 24 GLY B CA 1
ATOM 5865 C C . GLY B 1 24 ? 8.047 17.172 30.547 1 22.61 24 GLY B C 1
ATOM 5866 O O . GLY B 1 24 ? 8.93 17.016 31.391 1 22.61 24 GLY B O 1
ATOM 5867 N N . PHE B 1 25 ? 6.977 17.922 30.906 1 20.64 25 PHE B N 1
ATOM 5868 C CA . PHE B 1 25 ? 7.027 18.594 32.188 1 20.64 25 PHE B CA 1
ATOM 5869 C C . PHE B 1 25 ? 6.996 17.562 33.344 1 20.64 25 PHE B C 1
ATOM 5871 O O . PHE B 1 25 ? 6.148 16.672 33.344 1 20.64 25 PHE B O 1
ATOM 5878 N N . CYS B 1 26 ? 8.141 17.344 33.969 1 20.55 26 CYS B N 1
ATOM 5879 C CA . CYS B 1 26 ? 8.5 16.656 35.219 1 20.55 26 CYS B CA 1
ATOM 5880 C C . CYS B 1 26 ? 7.578 17.078 36.344 1 20.55 26 CYS B C 1
ATOM 5882 O O . CYS B 1 26 ? 7.918 16.922 37.531 1 20.55 26 CYS B O 1
ATOM 5884 N N . LEU B 1 27 ? 6.641 17.969 36.062 1 18.2 27 LEU B N 1
ATOM 5885 C CA . LEU B 1 27 ? 6.039 18.438 37.312 1 18.2 27 LEU B CA 1
ATOM 5886 C C . LEU B 1 27 ? 5.508 17.281 38.125 1 18.2 27 LEU B C 1
ATOM 5888 O O . LEU B 1 27 ? 4.312 16.969 38.094 1 18.2 27 LEU B O 1
ATOM 5892 N N . GLN B 1 28 ? 6.109 16.172 38.031 1 19.84 28 GLN B N 1
ATOM 5893 C CA . GLN B 1 28 ? 5.52 15.117 38.844 1 19.84 28 GLN B CA 1
ATOM 5894 C C . GLN B 1 28 ? 5.52 15.508 40.344 1 19.84 28 GLN B C 1
ATOM 5896 O O . GLN B 1 28 ? 4.727 14.984 41.125 1 19.84 28 GLN B O 1
ATOM 5901 N N . LYS B 1 29 ? 6.625 16.203 40.719 1 19.88 29 LYS B N 1
ATOM 5902 C CA . LYS B 1 29 ? 6.852 15.891 42.125 1 19.88 29 LYS B CA 1
ATOM 5903 C C . LYS B 1 29 ? 5.684 16.375 42.969 1 19.88 29 LYS B C 1
ATOM 5905 O O . LYS B 1 29 ? 5.273 15.688 43.938 1 19.88 29 LYS B O 1
ATOM 5910 N N . ALA B 1 30 ? 5.617 17.688 42.906 1 18.17 30 ALA B N 1
ATOM 5911 C CA . ALA B 1 30 ? 5.137 18.297 44.125 1 18.17 30 ALA B CA 1
ATOM 5912 C C . ALA B 1 30 ? 3.674 17.953 44.406 1 18.17 30 ALA B C 1
ATOM 5914 O O . ALA B 1 30 ? 3.188 18.078 45.531 1 18.17 30 ALA B O 1
ATOM 5915 N N . LEU B 1 31 ? 2.979 17.922 43.344 1 18.16 31 LEU B N 1
ATOM 5916 C CA . LEU B 1 31 ? 1.59 18.031 43.781 1 18.16 31 LEU B CA 1
ATOM 5917 C C . LEU B 1 31 ? 1.171 16.797 44.562 1 18.16 31 LEU B C 1
ATOM 5919 O O . LEU B 1 31 ? 0.583 15.867 44 1 18.16 31 LEU B O 1
ATOM 5923 N N . TYR B 1 32 ? 2.205 16.188 45.312 1 19 32 TYR B N 1
ATOM 5924 C CA . TYR B 1 32 ? 1.819 15.031 46.125 1 19 32 TYR B CA 1
ATOM 5925 C C . TYR B 1 32 ? 0.631 15.367 47.031 1 19 32 TYR B C 1
ATOM 5927 O O . TYR B 1 32 ? -0.293 14.562 47.156 1 19 32 TYR B O 1
ATOM 5935 N N . HIS B 1 33 ? 0.832 16.422 47.906 1 18.36 33 HIS B N 1
ATOM 5936 C CA . HIS B 1 33 ? 0.402 16.297 49.312 1 18.36 33 HIS B CA 1
ATOM 5937 C C . HIS B 1 33 ? -1.106 16.484 49.438 1 18.36 33 HIS B C 1
ATOM 5939 O O . HIS B 1 33 ? -1.699 16.109 50.438 1 18.36 33 HIS B O 1
ATOM 5945 N N . TYR B 1 34 ? -1.592 17.594 48.938 1 17.69 34 TYR B N 1
ATOM 5946 C CA . TYR B 1 34 ? -2.793 17.969 49.688 1 17.69 34 TYR B CA 1
ATOM 5947 C C . TYR B 1 34 ? -3.883 16.906 49.531 1 17.69 34 TYR B C 1
ATOM 5949 O O . TYR B 1 34 ? -4.383 16.688 48.406 1 17.69 34 TYR B O 1
ATOM 5957 N N . THR B 1 35 ? -3.803 15.836 50.406 1 19 35 THR B N 1
ATOM 5958 C CA . THR B 1 35 ? -4.723 14.766 50.75 1 19 35 THR B CA 1
ATOM 5959 C C . THR B 1 35 ? -6.09 15.328 51.125 1 19 35 THR B C 1
ATOM 5961 O O . THR B 1 35 ? -6.254 15.906 52.219 1 19 35 THR B O 1
ATOM 5964 N N . LEU B 1 36 ? -6.629 16.359 50.5 1 17.55 36 LEU B N 1
ATOM 5965 C CA . LEU B 1 36 ? -7.867 16.766 51.156 1 17.55 36 LEU B CA 1
ATOM 5966 C C . LEU B 1 36 ? -8.703 15.539 51.562 1 17.55 36 LEU B C 1
ATOM 5968 O O . LEU B 1 36 ? -9.07 14.742 50.688 1 17.55 36 LEU B O 1
ATOM 5972 N N . HIS B 1 37 ? -8.57 15.148 52.844 1 19.23 37 HIS B N 1
ATOM 5973 C CA . HIS B 1 37 ? -9.344 14.266 53.719 1 19.23 37 HIS B CA 1
ATOM 5974 C C . HIS B 1 37 ? -10.812 14.664 53.75 1 19.23 37 HIS B C 1
ATOM 5976 O O . HIS B 1 37 ? -11.195 15.609 54.438 1 19.23 37 HIS B O 1
ATOM 5982 N N . PHE B 1 38 ? -11.469 15.125 52.812 1 19.28 38 PHE B N 1
ATOM 5983 C CA . PHE B 1 38 ? -12.852 15.375 53.188 1 19.28 38 PHE B CA 1
ATOM 5984 C C . PHE B 1 38 ? -13.43 14.188 53.938 1 19.28 38 PHE B C 1
ATOM 5986 O O . PHE B 1 38 ? -13.586 13.102 53.375 1 19.28 38 PHE B O 1
ATOM 5993 N N . ILE B 1 39 ? -13.094 14.156 55.25 1 21.53 39 ILE B N 1
ATOM 5994 C CA . ILE B 1 39 ? -13.688 13.336 56.281 1 21.53 39 ILE B CA 1
ATOM 5995 C C . ILE B 1 39 ? -15.195 13.562 56.344 1 21.53 39 ILE B C 1
ATOM 5997 O O . ILE B 1 39 ? -15.656 14.648 56.688 1 21.53 39 ILE B O 1
ATOM 6001 N N . LEU B 1 40 ? -15.969 13.352 55.438 1 21.84 40 LEU B N 1
ATOM 6002 C CA . LEU B 1 40 ? -17.359 13.453 55.875 1 21.84 40 LEU B CA 1
ATOM 6003 C C . LEU B 1 40 ? -17.578 12.75 57.188 1 21.84 40 LEU B C 1
ATOM 6005 O O . LEU B 1 40 ? -16.891 11.773 57.5 1 21.84 40 LEU B O 1
ATOM 6009 N N . PRO B 1 41 ? -18 13.445 58.188 1 20.95 41 PRO B N 1
ATOM 6010 C CA . PRO B 1 41 ? -18.25 12.82 59.469 1 20.95 41 PRO B CA 1
ATOM 6011 C C . PRO B 1 41 ? -18.797 11.398 59.344 1 20.95 41 PRO B C 1
ATOM 6013 O O . PRO B 1 41 ? -19.391 11.055 58.312 1 20.95 41 PRO B O 1
ATOM 6016 N N . ALA B 1 42 ? -18.219 10.477 60.125 1 24.47 42 ALA B N 1
ATOM 6017 C CA . ALA B 1 42 ? -18.625 9.102 60.406 1 24.47 42 ALA B CA 1
ATOM 6018 C C . ALA B 1 42 ? -20.047 9.031 60.906 1 24.47 42 ALA B C 1
ATOM 6020 O O . ALA B 1 42 ? -20.281 8.93 62.125 1 24.47 42 ALA B O 1
ATOM 6021 N N . GLY B 1 43 ? -20.891 10.031 60.719 1 22.52 43 GLY B N 1
ATOM 6022 C CA . GLY B 1 43 ? -22.047 9.75 61.562 1 22.52 43 GLY B CA 1
ATOM 6023 C C . GLY B 1 43 ? -22.469 8.289 61.531 1 22.52 43 GLY B C 1
ATOM 6024 O O . GLY B 1 43 ? -22.125 7.562 60.594 1 22.52 43 GLY B O 1
ATOM 6025 N N . ASP B 1 44 ? -22.797 7.602 62.656 1 25.33 44 ASP B N 1
ATOM 6026 C CA . ASP B 1 44 ? -23.297 6.316 63.125 1 25.33 44 ASP B CA 1
ATOM 6027 C C . ASP B 1 44 ? -24.406 5.793 62.188 1 25.33 44 ASP B C 1
ATOM 6029 O O . ASP B 1 44 ? -25.172 4.91 62.562 1 25.33 44 ASP B O 1
ATOM 6033 N N . TYR B 1 45 ? -24.734 6.633 61.156 1 24.09 45 TYR B N 1
ATOM 6034 C CA . TYR B 1 45 ? -25.953 6.184 60.469 1 24.09 45 TYR B CA 1
ATOM 6035 C C . TYR B 1 45 ? -25.719 4.828 59.812 1 24.09 45 TYR B C 1
ATOM 6037 O O . TYR B 1 45 ? -24.719 4.617 59.125 1 24.09 45 TYR B O 1
ATOM 6045 N N . ASN B 1 46 ? -26.156 3.598 60.156 1 26.56 46 ASN B N 1
ATOM 6046 C CA . ASN B 1 46 ? -26.438 2.188 59.906 1 26.56 46 ASN B CA 1
ATOM 6047 C C . ASN B 1 46 ? -26.797 1.932 58.438 1 26.56 46 ASN B C 1
ATOM 6049 O O . ASN B 1 46 ? -27.797 1.28 58.156 1 26.56 46 ASN B O 1
ATOM 6053 N N . THR B 1 47 ? -26.594 2.834 57.469 1 28.03 47 THR B N 1
ATOM 6054 C CA . THR B 1 47 ? -27.266 2.873 56.188 1 28.03 47 THR B CA 1
ATOM 6055 C C . THR B 1 47 ? -26.766 1.747 55.281 1 28.03 47 THR B C 1
ATOM 6057 O O . THR B 1 47 ? -25.562 1.557 55.125 1 28.03 47 THR B O 1
ATOM 6060 N N . CYS B 1 48 ? -27.406 0.602 54.906 1 28.08 48 CYS B N 1
ATOM 6061 C CA . CYS B 1 48 ? -27.312 -0.575 54.031 1 28.08 48 CYS B CA 1
ATOM 6062 C C . CYS B 1 48 ? -26.797 -0.202 52.656 1 28.08 48 CYS B C 1
ATOM 6064 O O . CYS B 1 48 ? -27.453 0.543 51.938 1 28.08 48 CYS B O 1
ATOM 6066 N N . ALA B 1 49 ? -25.719 0.189 52.344 1 36.72 49 ALA B N 1
ATOM 6067 C CA . ALA B 1 49 ? -25.125 0.492 51.062 1 36.72 49 ALA B CA 1
ATOM 6068 C C . ALA B 1 49 ? -25.703 -0.396 49.969 1 36.72 49 ALA B C 1
ATOM 6070 O O . ALA B 1 49 ? -25.703 -1.623 50.094 1 36.72 49 ALA B O 1
ATOM 6071 N N . PRO B 1 50 ? -26.578 -0.026 49.125 1 35.34 50 PRO B N 1
ATOM 6072 C CA . PRO B 1 50 ? -27.266 -1.017 48.281 1 35.34 50 PRO B CA 1
ATOM 6073 C C . PRO B 1 50 ? -26.281 -1.951 47.594 1 35.34 50 PRO B C 1
ATOM 6075 O O . PRO B 1 50 ? -25.156 -1.557 47.281 1 35.34 50 PRO B O 1
ATOM 6078 N N . ARG B 1 51 ? -26.094 -3.207 47.75 1 41.09 51 ARG B N 1
ATOM 6079 C CA . ARG B 1 51 ? -25.438 -4.312 47.062 1 41.09 51 ARG B CA 1
ATOM 6080 C C . ARG B 1 51 ? -25.375 -4.047 45.562 1 41.09 51 ARG B C 1
ATOM 6082 O O . ARG B 1 51 ? -26.391 -4.098 44.875 1 41.09 51 ARG B O 1
ATOM 6089 N N . ILE B 1 52 ? -24.578 -3.061 45 1 51.56 52 ILE B N 1
ATOM 6090 C CA . ILE B 1 52 ? -24.5 -2.799 43.594 1 51.56 52 ILE B CA 1
ATOM 6091 C C . ILE B 1 52 ? -24.484 -4.121 42.812 1 51.56 52 ILE B C 1
ATOM 6093 O O . ILE B 1 52 ? -23.609 -4.961 43.031 1 51.56 52 ILE B O 1
ATOM 6097 N N . SER B 1 53 ? -25.469 -4.621 42.5 1 66.69 53 SER B N 1
ATOM 6098 C CA . SER B 1 53 ? -25.672 -5.855 41.75 1 66.69 53 SER B CA 1
ATOM 6099 C C . SER B 1 53 ? -24.734 -5.941 40.562 1 66.69 53 SER B C 1
ATOM 6101 O O . SER B 1 53 ? -24.547 -4.957 39.844 1 66.69 53 SER B O 1
ATOM 6103 N N . PRO B 1 54 ? -23.844 -6.891 40.562 1 82.06 54 PRO B N 1
ATOM 6104 C CA . PRO B 1 54 ? -22.953 -7.125 39.406 1 82.06 54 PRO B CA 1
ATOM 6105 C C . PRO B 1 54 ? -23.672 -7.008 38.062 1 82.06 54 PRO B C 1
ATOM 6107 O O . PRO B 1 54 ? -24.844 -7.355 37.969 1 82.06 54 PRO B O 1
ATOM 6110 N N . PRO B 1 55 ? -23.031 -6.164 37.156 1 90.56 55 PRO B N 1
ATOM 6111 C CA . PRO B 1 55 ? -23.625 -6.129 35.812 1 90.56 55 PRO B CA 1
ATOM 6112 C C . PRO B 1 55 ? -23.969 -7.52 35.281 1 90.56 55 PRO B C 1
ATOM 6114 O O . PRO B 1 55 ? -23.391 -8.516 35.719 1 90.56 55 PRO B O 1
ATOM 6117 N N . SER B 1 56 ? -24.938 -7.566 34.469 1 92.19 56 SER B N 1
ATOM 6118 C CA . SER B 1 56 ? -25.359 -8.844 33.906 1 92.19 56 SER B CA 1
ATOM 6119 C C . SER B 1 56 ? -24.234 -9.492 33.094 1 92.19 56 SER B C 1
ATOM 6121 O O . SER B 1 56 ? -23.359 -8.797 32.594 1 92.19 56 SER B O 1
ATOM 6123 N N . PHE B 1 57 ? -24.297 -10.812 33.062 1 93.56 57 PHE B N 1
ATOM 6124 C CA . PHE B 1 57 ? -23.297 -11.57 32.312 1 93.56 57 PHE B CA 1
ATOM 6125 C C . PHE B 1 57 ? -23.281 -11.125 30.844 1 93.56 57 PHE B C 1
ATOM 6127 O O . PHE B 1 57 ? -22.219 -10.984 30.25 1 93.56 57 PHE B O 1
ATOM 6134 N N . LYS B 1 58 ? -24.453 -10.867 30.344 1 94.19 58 LYS B N 1
ATOM 6135 C CA . LYS B 1 58 ? -24.578 -10.438 28.953 1 94.19 58 LYS B CA 1
ATOM 6136 C C . LYS B 1 58 ? -23.922 -9.078 28.734 1 94.19 58 LYS B C 1
ATOM 6138 O O . LYS B 1 58 ? -23.312 -8.836 27.703 1 94.19 58 LYS B O 1
ATOM 6143 N N . ASP B 1 59 ? -24.062 -8.25 29.656 1 95.5 59 ASP B N 1
ATOM 6144 C CA . ASP B 1 59 ? -23.469 -6.922 29.594 1 95.5 59 ASP B CA 1
ATOM 6145 C C . ASP B 1 59 ? -21.938 -7 29.672 1 95.5 59 ASP B C 1
ATOM 6147 O O . ASP B 1 59 ? -21.234 -6.227 29.016 1 95.5 59 ASP B O 1
ATOM 6151 N N . ARG B 1 60 ? -21.453 -7.902 30.5 1 94.88 60 ARG B N 1
ATOM 6152 C CA . ARG B 1 60 ? -20.016 -8.078 30.641 1 94.88 60 ARG B CA 1
ATOM 6153 C C . ARG B 1 60 ? -19.406 -8.602 29.344 1 94.88 60 ARG B C 1
ATOM 6155 O O . ARG B 1 60 ? -18.312 -8.164 28.938 1 94.88 60 ARG B O 1
ATOM 6162 N N . VAL B 1 61 ? -20.125 -9.484 28.625 1 96.56 61 VAL B N 1
ATOM 6163 C CA . VAL B 1 61 ? -19.672 -10.008 27.344 1 96.56 61 VAL B CA 1
ATOM 6164 C C . VAL B 1 61 ? -19.672 -8.898 26.297 1 96.56 61 VAL B C 1
ATOM 6166 O O . VAL B 1 61 ? -18.75 -8.781 25.5 1 96.56 61 VAL B O 1
ATOM 6169 N N . SER B 1 62 ? -20.703 -8.07 26.359 1 96.38 62 SER B N 1
ATOM 6170 C CA . SER B 1 62 ? -20.812 -6.961 25.406 1 96.38 62 SER B CA 1
ATOM 6171 C C . SER B 1 62 ? -19.703 -5.953 25.609 1 96.38 62 SER B C 1
ATOM 6173 O O . SER B 1 62 ? -19.203 -5.359 24.656 1 96.38 62 SER B O 1
ATOM 6175 N N . GLN B 1 63 ? -19.344 -5.789 26.797 1 95.31 63 GLN B N 1
ATOM 6176 C CA . GLN B 1 63 ? -18.25 -4.887 27.109 1 95.31 63 GLN B CA 1
ATOM 6177 C C . GLN B 1 63 ? -16.938 -5.391 26.516 1 95.31 63 GLN B C 1
ATOM 6179 O O . GLN B 1 63 ? -16.141 -4.602 26 1 95.31 63 GLN B O 1
ATOM 6184 N N . GLN B 1 64 ? -16.688 -6.637 26.578 1 96.56 64 GLN B N 1
ATOM 6185 C CA . GLN B 1 64 ? -15.484 -7.219 25.984 1 96.56 64 GLN B CA 1
ATOM 6186 C C . GLN B 1 64 ? -15.547 -7.152 24.453 1 96.56 64 GLN B C 1
ATOM 6188 O O . GLN B 1 64 ? -14.516 -6.973 23.797 1 96.56 64 GLN B O 1
ATOM 6193 N N . GLN B 1 65 ? -16.766 -7.305 23.922 1 97.69 65 GLN B N 1
ATOM 6194 C CA . GLN B 1 65 ? -16.938 -7.148 22.484 1 97.69 65 GLN B CA 1
ATOM 6195 C C . GLN B 1 65 ? -16.562 -5.738 22.031 1 97.69 65 GLN B C 1
ATOM 6197 O O . GLN B 1 65 ? -15.93 -5.555 21 1 97.69 65 GLN B O 1
ATOM 6202 N N . ALA B 1 66 ? -16.938 -4.766 22.828 1 97.69 66 ALA B N 1
ATOM 6203 C CA . ALA B 1 66 ? -16.594 -3.375 22.531 1 97.69 66 ALA B CA 1
ATOM 6204 C C . ALA B 1 66 ? -15.078 -3.168 22.547 1 97.69 66 ALA B C 1
ATOM 6206 O O . ALA B 1 66 ? -14.539 -2.432 21.719 1 97.69 66 ALA B O 1
ATOM 6207 N N . MET B 1 67 ? -14.461 -3.807 23.484 1 97.38 67 MET B N 1
ATOM 6208 C CA . MET B 1 67 ? -13.008 -3.715 23.578 1 97.38 67 MET B CA 1
ATOM 6209 C C . MET B 1 67 ? -12.344 -4.297 22.344 1 97.38 67 MET B C 1
ATOM 6211 O O . MET B 1 67 ? -11.422 -3.705 21.781 1 97.38 67 MET B O 1
ATOM 6215 N N . VAL B 1 68 ? -12.836 -5.43 21.859 1 98.06 68 VAL B N 1
ATOM 6216 C CA . VAL B 1 68 ? -12.297 -6.082 20.672 1 98.06 68 VAL B CA 1
ATOM 6217 C C . VAL B 1 68 ? -12.469 -5.176 19.469 1 98.06 68 VAL B C 1
ATOM 6219 O O . VAL B 1 68 ? -11.523 -4.938 18.719 1 98.06 68 VAL B O 1
ATOM 6222 N N . CYS B 1 69 ? -13.68 -4.648 19.297 1 98 69 CYS B N 1
ATOM 6223 C CA . CYS B 1 69 ? -13.984 -3.785 18.156 1 98 69 CYS B CA 1
ATOM 6224 C C . CYS B 1 69 ? -13.133 -2.523 18.188 1 98 69 CYS B C 1
ATOM 6226 O O . CYS B 1 69 ? -12.586 -2.119 17.156 1 98 69 CYS B O 1
ATOM 6228 N N . SER B 1 70 ? -13 -1.952 19.328 1 98.12 70 SER B N 1
ATOM 6229 C CA . SER B 1 70 ? -12.227 -0.723 19.453 1 98.12 70 SER B CA 1
ATOM 6230 C C . SER B 1 70 ? -10.734 -0.98 19.25 1 98.12 70 SER B C 1
ATOM 6232 O O . SER B 1 70 ? -10.016 -0.128 18.734 1 98.12 70 SER B O 1
ATOM 6234 N N . PHE B 1 71 ? -10.281 -2.146 19.75 1 97.81 71 PHE B N 1
ATOM 6235 C CA . PHE B 1 71 ? -8.883 -2.521 19.547 1 97.81 71 PHE B CA 1
ATOM 6236 C C . PHE B 1 71 ? -8.562 -2.646 18.062 1 97.81 71 PHE B C 1
ATOM 6238 O O . PHE B 1 71 ? -7.523 -2.176 17.609 1 97.81 71 PHE B O 1
ATOM 6245 N N . ILE B 1 72 ? -9.461 -3.229 17.328 1 97.19 72 ILE B N 1
ATOM 6246 C CA . ILE B 1 72 ? -9.328 -3.4 15.891 1 97.19 72 ILE B CA 1
ATOM 6247 C C . ILE B 1 72 ? -9.273 -2.033 15.211 1 97.19 72 ILE B C 1
ATOM 6249 O O . ILE B 1 72 ? -8.438 -1.804 14.336 1 97.19 72 ILE B O 1
ATOM 6253 N N . SER B 1 73 ? -10.094 -1.129 15.617 1 96.75 73 SER B N 1
ATOM 6254 C CA . SER B 1 73 ? -10.133 0.217 15.055 1 96.75 73 SER B CA 1
ATOM 6255 C C . SER B 1 73 ? -8.875 1.001 15.406 1 96.75 73 SER B C 1
ATOM 6257 O O . SER B 1 73 ? -8.289 1.665 14.555 1 96.75 73 SER B O 1
ATOM 6259 N N . GLU B 1 74 ? -8.516 0.93 16.672 1 96.81 74 GLU B N 1
ATOM 6260 C CA . GLU B 1 74 ? -7.359 1.657 17.188 1 96.81 74 GLU B CA 1
ATOM 6261 C C . GLU B 1 74 ? -6.098 1.31 16.406 1 96.81 74 GLU B C 1
ATOM 6263 O O . GLU B 1 74 ? -5.312 2.195 16.047 1 96.81 74 GLU B O 1
ATOM 6268 N N . HIS B 1 75 ? -5.914 0.064 16.078 1 95.31 75 HIS B N 1
ATOM 6269 C CA . HIS B 1 75 ? -4.688 -0.402 15.445 1 95.31 75 HIS B CA 1
ATOM 6270 C C . HIS B 1 75 ? -4.906 -0.658 13.953 1 95.31 75 HIS B C 1
ATOM 6272 O O . HIS B 1 75 ? -4.016 -1.17 13.273 1 95.31 75 HIS B O 1
ATOM 6278 N N . THR B 1 76 ? -6.059 -0.329 13.43 1 92.12 76 THR B N 1
ATOM 6279 C CA . THR B 1 76 ? -6.418 -0.444 12.023 1 92.12 76 THR B CA 1
ATOM 6280 C C . THR B 1 76 ? -6.195 -1.868 11.523 1 92.12 76 THR B C 1
ATOM 6282 O O . THR B 1 76 ? -5.547 -2.076 10.492 1 92.12 76 THR B O 1
ATOM 6285 N N . LEU B 1 77 ? -6.691 -2.824 12.289 1 94.06 77 LEU B N 1
ATOM 6286 C CA . LEU B 1 77 ? -6.598 -4.227 11.906 1 94.06 77 LEU B CA 1
ATOM 6287 C C . LEU B 1 77 ? -7.777 -4.629 11.023 1 94.06 77 LEU B C 1
ATOM 6289 O O . LEU B 1 77 ? -8.852 -4.031 11.109 1 94.06 77 LEU B O 1
ATOM 6293 N N . PRO B 1 78 ? -7.555 -5.578 10.078 1 91.88 78 PRO B N 1
ATOM 6294 C CA . PRO B 1 78 ? -8.703 -6.074 9.312 1 91.88 78 PRO B CA 1
ATOM 6295 C C . PRO B 1 78 ? -9.727 -6.797 10.188 1 91.88 78 PRO B C 1
ATOM 6297 O O . PRO B 1 78 ? -9.352 -7.477 11.148 1 91.88 78 PRO B O 1
ATOM 6300 N N . PHE B 1 79 ? -10.992 -6.797 9.828 1 94.31 79 PHE B N 1
ATOM 6301 C CA . PHE B 1 79 ? -12.055 -7.387 10.641 1 94.31 79 PHE B CA 1
ATOM 6302 C C . PHE B 1 79 ? -11.953 -8.906 10.633 1 94.31 79 PHE B C 1
ATOM 6304 O O . PHE B 1 79 ? -12.477 -9.57 11.531 1 94.31 79 PHE B O 1
ATOM 6311 N N . SER B 1 80 ? -11.266 -9.461 9.648 1 93.44 80 SER B N 1
ATOM 6312 C CA . SER B 1 80 ? -11.117 -10.906 9.562 1 93.44 80 SER B CA 1
ATOM 6313 C C . SER B 1 80 ? -10.305 -11.445 10.734 1 93.44 80 SER B C 1
ATOM 6315 O O . SER B 1 80 ? -10.328 -12.648 11.016 1 93.44 80 SER B O 1
ATOM 6317 N N . ILE B 1 81 ? -9.602 -10.602 11.469 1 95.75 81 ILE B N 1
ATOM 6318 C CA . ILE B 1 81 ? -8.727 -11.039 12.555 1 95.75 81 ILE B CA 1
ATOM 6319 C C . ILE B 1 81 ? -9.555 -11.234 13.828 1 95.75 81 ILE B C 1
ATOM 6321 O O . ILE B 1 81 ? -9.086 -11.844 14.789 1 95.75 81 ILE B O 1
ATOM 6325 N N . ALA B 1 82 ? -10.805 -10.742 13.906 1 96.81 82 ALA B N 1
ATOM 6326 C CA . ALA B 1 82 ? -11.609 -10.688 15.117 1 96.81 82 ALA B CA 1
ATOM 6327 C C . ALA B 1 82 ? -11.742 -12.07 15.75 1 96.81 82 ALA B C 1
ATOM 6329 O O . ALA B 1 82 ? -11.422 -12.258 16.922 1 96.81 82 ALA B O 1
ATOM 6330 N N . PRO B 1 83 ? -12.156 -13.133 14.922 1 97 83 PRO B N 1
ATOM 6331 C CA . PRO B 1 83 ? -12.266 -14.445 15.555 1 97 83 PRO B CA 1
ATOM 6332 C C . PRO B 1 83 ? -10.922 -14.992 16.016 1 97 83 PRO B C 1
ATOM 6334 O O . PRO B 1 83 ? -10.852 -15.656 17.062 1 97 83 PRO B O 1
ATOM 6337 N N . HIS B 1 84 ? -9.867 -14.695 15.32 1 96.88 84 HIS B N 1
ATOM 6338 C CA . HIS B 1 84 ? -8.539 -15.18 15.664 1 96.88 84 HIS B CA 1
ATOM 6339 C C . HIS B 1 84 ? -8 -14.484 16.906 1 96.88 84 HIS B C 1
ATOM 6341 O O . HIS B 1 84 ? -7.309 -15.094 17.719 1 96.88 84 HIS B O 1
ATOM 6347 N N . LEU B 1 85 ? -8.32 -13.164 17.016 1 97.38 85 LEU B N 1
ATOM 6348 C CA . LEU B 1 85 ? -7.906 -12.406 18.188 1 97.38 85 LEU B CA 1
ATOM 6349 C C . LEU B 1 85 ? -8.555 -12.961 19.453 1 97.38 85 LEU B C 1
ATOM 6351 O O . LEU B 1 85 ? -7.898 -13.062 20.5 1 97.38 85 LEU B O 1
ATOM 6355 N N . ILE B 1 86 ? -9.805 -13.281 19.375 1 97.81 86 ILE B N 1
ATOM 6356 C CA . ILE B 1 86 ? -10.555 -13.812 20.5 1 97.81 86 ILE B CA 1
ATOM 6357 C C . ILE B 1 86 ? -10 -15.172 20.906 1 97.81 86 ILE B C 1
ATOM 6359 O O . ILE B 1 86 ? -9.711 -15.422 22.078 1 97.81 86 ILE B O 1
ATOM 6363 N N . LYS B 1 87 ? -9.805 -16.078 19.891 1 97.19 87 LYS B N 1
ATOM 6364 C CA . LYS B 1 87 ? -9.25 -17.406 20.156 1 97.19 87 LYS B CA 1
ATOM 6365 C C . LYS B 1 87 ? -7.84 -17.297 20.734 1 97.19 87 LYS B C 1
ATOM 6367 O O . LYS B 1 87 ? -7.445 -18.109 21.578 1 97.19 87 LYS B O 1
ATOM 6372 N N . PHE B 1 88 ? -7.141 -16.391 20.234 1 97.62 88 PHE B N 1
ATOM 6373 C CA . PHE B 1 88 ? -5.789 -16.109 20.719 1 97.62 88 PHE B CA 1
ATOM 6374 C C . PHE B 1 88 ? -5.801 -15.758 22.203 1 97.62 88 PHE B C 1
ATOM 6376 O O . PHE B 1 88 ? -5.035 -16.312 22.984 1 97.62 88 PHE B O 1
ATOM 6383 N N . ALA B 1 89 ? -6.66 -14.805 22.578 1 97.81 89 ALA B N 1
ATOM 6384 C CA . ALA B 1 89 ? -6.789 -14.398 23.969 1 97.81 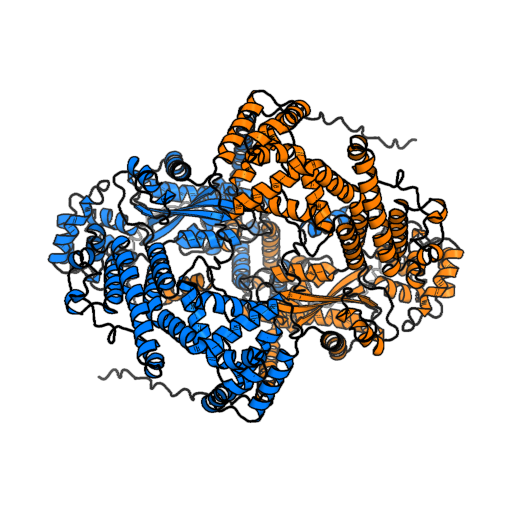89 ALA B CA 1
ATOM 6385 C C . ALA B 1 89 ? -7.262 -15.555 24.844 1 97.81 89 ALA B C 1
ATOM 6387 O O . ALA B 1 89 ? -6.785 -15.727 25.969 1 97.81 89 ALA B O 1
ATOM 6388 N N . GLN B 1 90 ? -8.195 -16.328 24.391 1 96.94 90 GLN B N 1
ATOM 6389 C CA . GLN B 1 90 ? -8.703 -17.484 25.125 1 96.94 90 GLN B CA 1
ATOM 6390 C C . GLN B 1 90 ? -7.605 -18.516 25.359 1 96.94 90 GLN B C 1
ATOM 6392 O O . GLN B 1 90 ? -7.504 -19.094 26.438 1 96.94 90 GLN B O 1
ATOM 6397 N N . ALA B 1 91 ? -6.766 -18.734 24.281 1 96.31 91 ALA B N 1
ATOM 6398 C CA . ALA B 1 91 ? -5.68 -19.703 24.375 1 96.31 91 ALA B CA 1
ATOM 6399 C C . ALA B 1 91 ? -4.637 -19.25 25.406 1 96.31 91 ALA B C 1
ATOM 6401 O O . ALA B 1 91 ? -4.148 -20.062 26.188 1 96.31 91 ALA B O 1
ATOM 6402 N N . LEU B 1 92 ? -4.297 -18 25.391 1 96.62 92 LEU B N 1
ATOM 6403 C CA . LEU B 1 92 ? -3.316 -17.484 26.344 1 96.62 92 LEU B CA 1
ATOM 6404 C C . LEU B 1 92 ? -3.863 -17.516 27.766 1 96.62 92 LEU B C 1
ATOM 6406 O O . LEU B 1 92 ? -3.117 -17.766 28.719 1 96.62 92 LEU B O 1
ATOM 6410 N N . ALA B 1 93 ? -5.137 -17.281 27.922 1 96.19 93 ALA B N 1
ATOM 6411 C CA . ALA B 1 93 ? -5.777 -17.188 29.219 1 96.19 93 ALA B CA 1
ATOM 6412 C C . ALA B 1 93 ? -5.879 -18.547 29.891 1 96.19 93 ALA B C 1
ATOM 6414 O O . ALA B 1 93 ? -6.133 -18.641 31.094 1 96.19 93 ALA B O 1
ATOM 6415 N N . SER B 1 94 ? -5.684 -19.641 29.141 1 94.19 94 SER B N 1
ATOM 6416 C CA . SER B 1 94 ? -5.727 -20.984 29.703 1 94.19 94 SER B CA 1
ATOM 6417 C C . SER B 1 94 ? -4.648 -21.156 30.766 1 94.19 94 SER B C 1
ATOM 6419 O O . SER B 1 94 ? -4.812 -21.953 31.703 1 94.19 94 SER B O 1
ATOM 6421 N N . ASP B 1 95 ? -3.545 -20.547 30.625 1 93.88 95 ASP B N 1
ATOM 6422 C CA . ASP B 1 95 ? -2.504 -20.453 31.656 1 93.88 95 ASP B CA 1
ATOM 6423 C C . ASP B 1 95 ? -2.408 -19.031 32.219 1 93.88 95 ASP B C 1
ATOM 6425 O O . ASP B 1 95 ? -1.554 -18.25 31.781 1 93.88 95 ASP B O 1
ATOM 6429 N N . HIS B 1 96 ? -3.189 -18.781 33.219 1 93.25 96 HIS B N 1
ATOM 6430 C CA . HIS B 1 96 ? -3.379 -17.438 33.75 1 93.25 96 HIS B CA 1
ATOM 6431 C C . HIS B 1 96 ? -2.088 -16.875 34.344 1 93.25 96 HIS B C 1
ATOM 6433 O O . HIS B 1 96 ? -1.763 -15.703 34.156 1 93.25 96 HIS B O 1
ATOM 6439 N N . LYS B 1 97 ? -1.416 -17.672 35 1 93.62 97 LYS B N 1
ATOM 6440 C CA . LYS B 1 97 ? -0.181 -17.234 35.625 1 93.62 97 LYS B CA 1
ATOM 6441 C C . LYS B 1 97 ? 0.873 -16.859 34.594 1 93.62 97 LYS B C 1
ATOM 6443 O O . LYS B 1 97 ? 1.556 -15.836 34.719 1 93.62 97 LYS B O 1
ATOM 6448 N N . ALA B 1 98 ? 0.998 -17.672 33.625 1 95.06 98 ALA B N 1
ATOM 6449 C CA . ALA B 1 98 ? 1.964 -17.391 32.562 1 95.06 98 ALA B CA 1
ATOM 6450 C C . ALA B 1 98 ? 1.589 -16.125 31.812 1 95.06 98 ALA B C 1
ATOM 6452 O O . ALA B 1 98 ? 2.461 -15.336 31.438 1 95.06 98 ALA B O 1
ATOM 6453 N N . LEU B 1 99 ? 0.316 -15.922 31.594 1 96.81 99 LEU B N 1
ATOM 6454 C CA . LEU B 1 99 ? -0.157 -14.75 30.875 1 96.81 99 LEU B CA 1
ATOM 6455 C C . LEU B 1 99 ? 0.157 -13.469 31.641 1 96.81 99 LEU B C 1
ATOM 6457 O O . LEU B 1 99 ? 0.549 -12.469 31.047 1 96.81 99 LEU B O 1
ATOM 6461 N N . GLN B 1 100 ? -0.023 -13.516 32.875 1 95.19 100 GLN B N 1
ATOM 6462 C CA . GLN B 1 100 ? 0.213 -12.336 33.688 1 95.19 100 GLN B CA 1
ATOM 6463 C C . GLN B 1 100 ? 1.691 -11.961 33.719 1 95.19 100 GLN B C 1
ATOM 6465 O O . GLN B 1 100 ? 2.037 -10.781 33.812 1 95.19 100 GLN B O 1
ATOM 6470 N N . ALA B 1 101 ? 2.521 -12.938 33.5 1 95.94 101 ALA B N 1
ATOM 6471 C CA . ALA B 1 101 ? 3.963 -12.703 33.531 1 95.94 101 ALA B CA 1
ATOM 6472 C C . ALA B 1 101 ? 4.477 -12.359 32.125 1 95.94 101 ALA B C 1
ATOM 6474 O O . ALA B 1 101 ? 5.609 -11.891 31.969 1 95.94 101 ALA B O 1
ATOM 6475 N N . LEU B 1 102 ? 3.686 -12.516 31.172 1 96.5 102 LEU B N 1
ATOM 6476 C CA . LEU B 1 102 ? 4.066 -12.336 29.766 1 96.5 102 LEU B CA 1
ATOM 6477 C C . LEU B 1 102 ? 4.301 -10.859 29.453 1 96.5 102 LEU B C 1
ATOM 6479 O O . LEU B 1 102 ? 3.471 -10.016 29.797 1 96.5 102 LEU B O 1
ATOM 6483 N N . SER B 1 103 ? 5.418 -10.484 28.906 1 95.5 103 SER B N 1
ATOM 6484 C CA . SER B 1 103 ? 5.758 -9.133 28.484 1 95.5 103 SER B CA 1
ATOM 6485 C C . SER B 1 103 ? 6.746 -9.148 27.328 1 95.5 103 SER B C 1
ATOM 6487 O O . SER B 1 103 ? 7.715 -9.906 27.344 1 95.5 103 SER B O 1
ATOM 6489 N N . MET B 1 104 ? 6.449 -8.438 26.344 1 96.06 104 MET B N 1
ATOM 6490 C CA . MET B 1 104 ? 7.332 -8.297 25.203 1 96.06 104 MET B CA 1
ATOM 6491 C C . MET B 1 104 ? 7.145 -6.945 24.531 1 96.06 104 MET B C 1
ATOM 6493 O O . MET B 1 104 ? 6.035 -6.602 24.109 1 96.06 104 MET B O 1
ATOM 6497 N N . GLU B 1 105 ? 8.219 -6.199 24.438 1 95.69 105 GLU B N 1
ATOM 6498 C CA . GLU B 1 105 ? 8.188 -4.977 23.641 1 95.69 105 GLU B CA 1
ATOM 6499 C C . GLU B 1 105 ? 8.492 -5.266 22.172 1 95.69 105 GLU B C 1
ATOM 6501 O O . GLU B 1 105 ? 8.773 -6.41 21.812 1 95.69 105 GLU B O 1
ATOM 6506 N N . ARG B 1 106 ? 8.43 -4.285 21.422 1 94.12 106 ARG B N 1
ATOM 6507 C CA . ARG B 1 106 ? 8.609 -4.422 19.984 1 94.12 106 ARG B CA 1
ATOM 6508 C C . ARG B 1 106 ? 9.945 -5.07 19.656 1 94.12 106 ARG B C 1
ATOM 6510 O O . ARG B 1 106 ? 10.008 -6.031 18.875 1 94.12 106 ARG B O 1
ATOM 6517 N N . PHE B 1 107 ? 11 -4.555 20.234 1 93.38 107 PHE B N 1
ATOM 6518 C CA . PHE B 1 107 ? 12.352 -5.031 19.953 1 93.38 107 PHE B CA 1
ATOM 6519 C C . PHE B 1 107 ? 12.531 -6.461 20.453 1 93.38 107 PHE B C 1
ATOM 6521 O O . PHE B 1 107 ? 13.125 -7.293 19.766 1 93.38 107 PHE B O 1
ATOM 6528 N N . CYS B 1 108 ? 11.984 -6.711 21.594 1 95.81 108 CYS B N 1
ATOM 6529 C CA . CYS B 1 108 ? 12.055 -8.055 22.172 1 95.81 108 CYS B CA 1
ATOM 6530 C C . CYS B 1 108 ? 11.32 -9.062 21.297 1 95.81 108 CYS B C 1
ATOM 6532 O O . CYS B 1 108 ? 11.828 -10.148 21.031 1 95.81 108 CYS B O 1
ATOM 6534 N N . ALA B 1 109 ? 10.172 -8.711 20.844 1 97 109 ALA B N 1
ATOM 6535 C CA . ALA B 1 109 ? 9.398 -9.594 19.969 1 97 109 ALA B CA 1
ATOM 6536 C C . ALA B 1 109 ? 10.148 -9.891 18.672 1 97 109 ALA B C 1
ATOM 6538 O O . ALA B 1 109 ? 10.102 -11.016 18.172 1 97 109 ALA B O 1
ATOM 6539 N N . THR B 1 110 ? 10.867 -8.938 18.141 1 95.88 110 THR B N 1
ATOM 6540 C CA . THR B 1 110 ? 11.578 -9.086 16.875 1 95.88 110 THR B CA 1
ATOM 6541 C C . THR B 1 110 ? 12.727 -10.086 17.016 1 95.88 110 THR B C 1
ATOM 6543 O O . THR B 1 110 ? 12.852 -11 16.203 1 95.88 110 THR B O 1
ATOM 6546 N N . TYR B 1 111 ? 13.594 -9.867 18.062 1 96 111 TYR B N 1
ATOM 6547 C CA . TYR B 1 111 ? 14.727 -10.773 18.125 1 96 111 TYR B CA 1
ATOM 6548 C C . TYR B 1 111 ? 14.297 -12.164 18.594 1 96 111 TYR B C 1
ATOM 6550 O O . TYR B 1 111 ? 14.93 -13.164 18.25 1 96 111 TYR B O 1
ATOM 6558 N N . LYS B 1 112 ? 13.25 -12.258 19.406 1 97.62 112 LYS B N 1
ATOM 6559 C CA . LYS B 1 112 ? 12.766 -13.57 19.812 1 97.62 112 LYS B CA 1
ATOM 6560 C C . LYS B 1 112 ? 12.18 -14.336 18.625 1 97.62 112 LYS B C 1
ATOM 6562 O O . LYS B 1 112 ? 12.281 -15.562 18.562 1 97.62 112 LYS B O 1
ATOM 6567 N N . LEU B 1 113 ? 11.508 -13.586 17.75 1 97.94 113 LEU B N 1
ATOM 6568 C CA . LEU B 1 113 ? 11.008 -14.227 16.547 1 97.94 113 LEU B CA 1
ATOM 6569 C C . LEU B 1 113 ? 12.164 -14.688 15.656 1 97.94 113 LEU B C 1
ATOM 6571 O O . LEU B 1 113 ? 12.195 -15.844 15.219 1 97.94 113 LEU B O 1
ATOM 6575 N N . THR B 1 114 ? 13.141 -13.82 15.391 1 97.12 114 THR B N 1
ATOM 6576 C CA . THR B 1 114 ? 14.203 -14.047 14.414 1 97.12 114 THR B CA 1
ATOM 6577 C C . THR B 1 114 ? 15.211 -15.062 14.938 1 97.12 114 THR B C 1
ATOM 6579 O O . THR B 1 114 ? 15.648 -15.945 14.203 1 97.12 114 THR B O 1
ATOM 6582 N N . HIS B 1 115 ? 15.555 -14.93 16.25 1 96.75 115 HIS B N 1
ATOM 6583 C CA . HIS B 1 115 ? 16.625 -15.75 16.797 1 96.75 115 HIS B CA 1
ATOM 6584 C C . HIS B 1 115 ? 16.078 -16.812 17.75 1 96.75 115 HIS B C 1
ATOM 6586 O O . HIS B 1 115 ? 16.859 -17.531 18.391 1 96.75 115 HIS B O 1
ATOM 6592 N N . GLY B 1 116 ? 14.797 -16.859 17.891 1 97.62 116 GLY B N 1
ATOM 6593 C CA . GLY B 1 116 ? 14.156 -17.891 18.703 1 97.62 116 GLY B CA 1
ATOM 6594 C C . GLY B 1 116 ? 13.289 -18.828 17.891 1 97.62 116 GLY B C 1
ATOM 6595 O O . GLY B 1 116 ? 13.758 -19.891 17.438 1 97.62 116 GLY B O 1
ATOM 6596 N N . VAL B 1 117 ? 12.109 -18.406 17.531 1 97.81 117 VAL B N 1
ATOM 6597 C CA . VAL B 1 117 ? 11.141 -19.25 16.844 1 97.81 117 VAL B CA 1
ATOM 6598 C C . VAL B 1 117 ? 11.672 -19.625 15.461 1 97.81 117 VAL B C 1
ATOM 6600 O O . VAL B 1 117 ? 11.609 -20.797 15.062 1 97.81 117 VAL B O 1
ATOM 6603 N N . HIS B 1 118 ? 12.148 -18.656 14.75 1 97.94 118 HIS B N 1
ATOM 6604 C CA . HIS B 1 118 ? 12.648 -18.875 13.398 1 97.94 118 HIS B CA 1
ATOM 6605 C C . HIS B 1 118 ? 13.82 -19.859 13.391 1 97.94 118 HIS B C 1
ATOM 6607 O O . HIS B 1 118 ? 13.898 -20.734 12.523 1 97.94 118 HIS B O 1
ATOM 6613 N N . GLU B 1 119 ? 14.719 -19.656 14.328 1 96.81 119 GLU B N 1
ATOM 6614 C CA . GLU B 1 119 ? 15.898 -20.516 14.375 1 96.81 119 GLU B CA 1
ATOM 6615 C C . GLU B 1 119 ? 15.5 -21.984 14.547 1 96.81 119 GLU B C 1
ATOM 6617 O O . GLU B 1 119 ? 16.094 -22.875 13.922 1 96.81 119 GLU B O 1
ATOM 6622 N N . VAL B 1 120 ? 14.586 -22.203 15.383 1 97.25 120 VAL B N 1
ATOM 6623 C CA . VAL B 1 120 ? 14.141 -23.578 15.617 1 97.25 120 VAL B CA 1
ATOM 6624 C C . VAL B 1 120 ? 13.453 -24.125 14.367 1 97.25 120 VAL B C 1
ATOM 6626 O O . VAL B 1 120 ? 13.719 -25.25 13.953 1 97.25 120 VAL B O 1
ATOM 6629 N N . THR B 1 121 ? 12.57 -23.344 13.812 1 97.19 121 THR B N 1
ATOM 6630 C CA . THR B 1 121 ? 11.844 -23.75 12.617 1 97.19 121 THR B CA 1
ATOM 6631 C C . THR B 1 121 ? 12.805 -24.031 11.469 1 97.19 121 THR B C 1
ATOM 6633 O O . THR B 1 121 ? 12.664 -25.047 10.766 1 97.19 121 THR B O 1
ATOM 6636 N N . ARG B 1 122 ? 13.727 -23.188 11.297 1 97 122 ARG B N 1
ATOM 6637 C CA . ARG B 1 122 ? 14.711 -23.344 10.234 1 97 122 ARG B CA 1
ATOM 6638 C C . ARG B 1 122 ? 15.547 -24.609 10.453 1 97 122 ARG B C 1
ATOM 6640 O O . ARG B 1 122 ? 15.805 -25.359 9.516 1 97 122 ARG B O 1
ATOM 6647 N N . LYS B 1 123 ? 15.977 -24.828 11.656 1 96.5 123 LYS B N 1
ATOM 6648 C CA . LYS B 1 123 ? 16.766 -26.016 11.969 1 96.5 123 LYS B CA 1
ATOM 6649 C C . LYS B 1 123 ? 16 -27.297 11.633 1 96.5 123 LYS B C 1
ATOM 6651 O O . LYS B 1 123 ? 16.578 -28.25 11.133 1 96.5 123 LYS B O 1
ATOM 6656 N N . ARG B 1 124 ? 14.773 -27.25 11.922 1 96.12 124 ARG B N 1
ATOM 6657 C CA . ARG B 1 124 ? 13.945 -28.422 11.617 1 96.12 124 ARG B CA 1
ATOM 6658 C C . ARG B 1 124 ? 13.859 -28.656 10.109 1 96.12 124 ARG B C 1
ATOM 6660 O O . ARG B 1 124 ? 13.953 -29.797 9.656 1 96.12 124 ARG B O 1
ATOM 6667 N N . ILE B 1 125 ? 13.758 -27.656 9.352 1 97.31 125 ILE B N 1
ATOM 6668 C CA . ILE B 1 125 ? 13.68 -27.766 7.902 1 97.31 125 ILE B CA 1
ATOM 6669 C C . ILE B 1 125 ? 15.016 -28.234 7.344 1 97.31 125 ILE B C 1
ATOM 6671 O O . ILE B 1 125 ? 15.062 -29.141 6.5 1 97.31 125 ILE B O 1
ATOM 6675 N N . VAL B 1 126 ? 16.094 -27.672 7.875 1 98.12 126 VAL B N 1
ATOM 6676 C CA . VAL B 1 126 ? 17.438 -28.016 7.414 1 98.12 126 VAL B CA 1
ATOM 6677 C C . VAL B 1 126 ? 17.719 -29.484 7.699 1 98.12 126 VAL B C 1
ATOM 6679 O O . VAL B 1 126 ? 18.281 -30.188 6.855 1 98.12 126 VAL B O 1
ATOM 6682 N N . ASN B 1 127 ? 17.297 -29.922 8.852 1 97.25 127 ASN B N 1
ATOM 6683 C CA . ASN B 1 127 ? 17.5 -31.328 9.211 1 97.25 127 ASN B CA 1
ATOM 6684 C C . ASN B 1 127 ? 16.766 -32.25 8.258 1 97.25 127 ASN B C 1
ATOM 6686 O O . ASN B 1 127 ? 17.281 -33.312 7.891 1 97.25 127 ASN B O 1
ATOM 6690 N N . LYS B 1 128 ? 15.617 -31.875 7.859 1 97 128 LYS B N 1
ATOM 6691 C CA . LYS B 1 128 ? 14.859 -32.656 6.898 1 97 128 LYS B CA 1
ATOM 6692 C C . LYS B 1 128 ? 15.547 -32.688 5.539 1 97 128 LYS B C 1
ATOM 6694 O O . LYS B 1 128 ? 15.641 -33.75 4.902 1 97 128 LYS B O 1
ATOM 6699 N N . LEU B 1 129 ? 16.109 -31.609 5.102 1 97.88 129 LEU B N 1
ATOM 6700 C CA . LEU B 1 129 ? 16.719 -31.484 3.779 1 97.88 129 LEU B CA 1
ATOM 6701 C C . LEU B 1 129 ? 18.016 -32.281 3.701 1 97.88 129 LEU B C 1
ATOM 6703 O O . LEU B 1 129 ? 18.453 -32.656 2.611 1 97.88 129 LEU B O 1
ATOM 6707 N N . ARG B 1 130 ? 18.594 -32.531 4.852 1 97.62 130 ARG B N 1
ATOM 6708 C CA . ARG B 1 130 ? 19.828 -33.312 4.895 1 97.62 130 ARG B CA 1
ATOM 6709 C C . ARG B 1 130 ? 19.562 -34.781 4.633 1 97.62 130 ARG B C 1
ATOM 6711 O O . ARG B 1 130 ? 20.469 -35.5 4.211 1 97.62 130 ARG B O 1
ATOM 6718 N N . THR B 1 131 ? 18.312 -35.188 4.75 1 95.5 131 THR B N 1
ATOM 6719 C CA . THR B 1 131 ? 18.047 -36.625 4.734 1 95.5 131 THR B CA 1
ATOM 6720 C C . THR B 1 131 ? 17.109 -36.969 3.6 1 95.5 131 THR B C 1
ATOM 6722 O O . THR B 1 131 ? 17.047 -38.125 3.184 1 95.5 131 THR B O 1
ATOM 6725 N N . VAL B 1 132 ? 16.328 -36.062 3.131 1 96.5 132 VAL B N 1
ATOM 6726 C CA . VAL B 1 132 ? 15.289 -36.406 2.152 1 96.5 132 VAL B CA 1
ATOM 6727 C C . VAL B 1 132 ? 15.578 -35.688 0.838 1 96.5 132 VAL B C 1
ATOM 6729 O O . VAL B 1 132 ? 16.172 -34.594 0.832 1 96.5 132 VAL B O 1
ATOM 6732 N N . PRO B 1 133 ? 15.164 -36.312 -0.268 1 97.44 133 PRO B N 1
ATOM 6733 C CA . PRO B 1 133 ? 15.258 -35.594 -1.539 1 97.44 133 PRO B CA 1
ATOM 6734 C C . PRO B 1 133 ? 14.328 -34.375 -1.598 1 97.44 133 PRO B C 1
ATOM 6736 O O . PRO B 1 133 ? 13.203 -34.438 -1.092 1 97.44 133 PRO B O 1
ATOM 6739 N N . PHE B 1 134 ? 14.805 -33.312 -2.174 1 98 134 PHE B N 1
ATOM 6740 C CA . PHE B 1 134 ? 14 -32.125 -2.246 1 98 134 PHE B CA 1
ATOM 6741 C C . PHE B 1 134 ? 14.281 -31.359 -3.537 1 98 134 PHE B C 1
ATOM 6743 O O . PHE B 1 134 ? 15.219 -31.688 -4.266 1 98 134 PHE B O 1
ATOM 6750 N N . SER B 1 135 ? 13.461 -30.469 -3.908 1 97.06 135 SER B N 1
ATOM 6751 C CA . SER B 1 135 ? 13.625 -29.562 -5.043 1 97.06 135 SER B CA 1
ATOM 6752 C C . SER B 1 135 ? 13.492 -28.109 -4.617 1 97.06 135 SER B C 1
ATOM 6754 O O . SER B 1 135 ? 13.008 -27.812 -3.521 1 97.06 135 SER B O 1
ATOM 6756 N N . ILE B 1 136 ? 13.984 -27.188 -5.477 1 96.94 136 ILE B N 1
ATOM 6757 C CA . ILE B 1 136 ? 13.961 -25.766 -5.102 1 96.94 136 ILE B CA 1
ATOM 6758 C C . ILE B 1 136 ? 13.234 -24.969 -6.176 1 96.94 136 ILE B C 1
ATOM 6760 O O . ILE B 1 136 ? 13.25 -25.328 -7.355 1 96.94 136 ILE B O 1
ATOM 6764 N N . ASN B 1 137 ? 12.492 -24.016 -5.785 1 95.81 137 ASN B N 1
ATOM 6765 C CA . ASN B 1 137 ? 11.922 -22.938 -6.602 1 95.81 137 ASN B CA 1
ATOM 6766 C C . ASN B 1 137 ? 12.406 -21.562 -6.141 1 95.81 137 ASN B C 1
ATOM 6768 O O . ASN B 1 137 ? 12.242 -21.203 -4.973 1 95.81 137 ASN B O 1
ATOM 6772 N N . LEU B 1 138 ? 13.078 -20.844 -7.02 1 96 138 LEU B N 1
ATOM 6773 C CA . LEU B 1 138 ? 13.641 -19.562 -6.59 1 96 138 LEU B CA 1
ATOM 6774 C C . LEU B 1 138 ? 13.375 -18.484 -7.629 1 96 138 LEU B C 1
ATOM 6776 O O . LEU B 1 138 ? 13.148 -18.781 -8.805 1 96 138 LEU B O 1
ATOM 6780 N N . ASP B 1 139 ? 13.281 -17.312 -7.191 1 93.75 139 ASP B N 1
ATOM 6781 C CA . ASP B 1 139 ? 13.164 -16.094 -7.988 1 93.75 139 ASP B CA 1
ATOM 6782 C C . ASP B 1 139 ? 13.562 -14.867 -7.18 1 93.75 139 ASP B C 1
ATOM 6784 O O . ASP B 1 139 ? 13.742 -14.953 -5.961 1 93.75 139 ASP B O 1
ATOM 6788 N N . GLU B 1 140 ? 13.906 -13.844 -7.883 1 93.12 140 GLU B N 1
ATOM 6789 C CA . GLU B 1 140 ? 14.273 -12.594 -7.219 1 93.12 140 GLU B CA 1
ATOM 6790 C C . GLU B 1 140 ? 13.258 -11.492 -7.52 1 93.12 140 GLU B C 1
ATOM 6792 O O . GLU B 1 140 ? 12.656 -11.469 -8.594 1 93.12 140 GLU B O 1
ATOM 6797 N N . ALA B 1 141 ? 12.969 -10.719 -6.59 1 90.56 141 ALA B N 1
ATOM 6798 C CA . ALA B 1 141 ? 12.086 -9.562 -6.762 1 90.56 141 ALA B CA 1
ATOM 6799 C C . ALA B 1 141 ? 12.586 -8.375 -5.953 1 90.56 141 ALA B C 1
ATOM 6801 O O . ALA B 1 141 ? 13.305 -8.539 -4.965 1 90.56 141 ALA B O 1
ATOM 6802 N N . THR B 1 142 ? 12.273 -7.223 -6.422 1 87.25 142 THR B N 1
ATOM 6803 C CA . THR B 1 142 ? 12.617 -5.996 -5.715 1 87.25 142 THR B CA 1
ATOM 6804 C C . THR B 1 142 ? 11.469 -5.547 -4.816 1 87.25 142 THR B C 1
ATOM 6806 O O . THR B 1 142 ? 10.328 -5.422 -5.27 1 87.25 142 THR B O 1
ATOM 6809 N N . SER B 1 143 ? 11.797 -5.348 -3.602 1 86.62 143 SER B N 1
ATOM 6810 C CA . SER B 1 143 ? 10.781 -4.84 -2.68 1 86.62 143 SER B CA 1
ATOM 6811 C C . SER B 1 143 ? 10.336 -3.439 -3.074 1 86.62 143 SER B C 1
ATOM 6813 O O . SER B 1 143 ? 11.156 -2.586 -3.408 1 86.62 143 SER B O 1
ATOM 6815 N N . LYS B 1 144 ? 9.078 -3.16 -2.984 1 79.62 144 LYS B N 1
ATOM 6816 C CA . LYS B 1 144 ? 8.516 -1.874 -3.391 1 79.62 144 LYS B CA 1
ATOM 6817 C C . LYS B 1 144 ? 8.82 -0.792 -2.357 1 79.62 144 LYS B C 1
ATOM 6819 O O . LYS B 1 144 ? 8.984 0.379 -2.709 1 79.62 144 LYS B O 1
ATOM 6824 N N . SER B 1 145 ? 8.875 -1.191 -1.182 1 79.62 145 SER B N 1
ATOM 6825 C CA . SER B 1 145 ? 8.969 -0.219 -0.098 1 79.62 145 SER B CA 1
ATOM 6826 C C . SER B 1 145 ? 10.422 0.146 0.185 1 79.62 145 SER B C 1
ATOM 6828 O O . SER B 1 145 ? 10.766 1.325 0.306 1 79.62 145 SER B O 1
ATOM 6830 N N . ASN B 1 146 ? 11.305 -0.789 0.303 1 77.88 146 ASN B N 1
ATOM 6831 C CA . ASN B 1 146 ? 12.688 -0.467 0.625 1 77.88 146 ASN B CA 1
ATOM 6832 C C . ASN B 1 146 ? 13.602 -0.665 -0.579 1 77.88 146 ASN B C 1
ATOM 6834 O O . ASN B 1 146 ? 14.805 -0.422 -0.494 1 77.88 146 ASN B O 1
ATOM 6838 N N . LYS B 1 147 ? 13.094 -1.119 -1.694 1 79.88 147 LYS B N 1
ATOM 6839 C CA . LYS B 1 147 ? 13.758 -1.203 -2.99 1 79.88 147 LYS B CA 1
ATOM 6840 C C . LYS B 1 147 ? 14.945 -2.164 -2.939 1 79.88 147 LYS B C 1
ATOM 6842 O O . LYS B 1 147 ? 15.883 -2.047 -3.734 1 79.88 147 LYS B O 1
ATOM 6847 N N . LYS B 1 148 ? 14.93 -3.027 -1.997 1 85.5 148 LYS B N 1
ATOM 6848 C CA . LYS B 1 148 ? 15.938 -4.082 -1.928 1 85.5 148 LYS B CA 1
ATOM 6849 C C . LYS B 1 148 ? 15.562 -5.266 -2.814 1 85.5 148 LYS B C 1
ATOM 6851 O O . LYS B 1 148 ? 14.383 -5.609 -2.924 1 85.5 148 LYS B O 1
ATOM 6856 N N . ARG B 1 149 ? 16.578 -5.84 -3.459 1 90.31 149 ARG B N 1
ATOM 6857 C CA . ARG B 1 149 ? 16.359 -7.043 -4.258 1 90.31 149 ARG B CA 1
ATOM 6858 C C . ARG B 1 149 ? 16.516 -8.297 -3.412 1 90.31 149 ARG B C 1
ATOM 6860 O O . ARG B 1 149 ? 17.578 -8.523 -2.816 1 90.31 149 ARG B O 1
ATOM 6867 N N . VAL B 1 150 ? 15.484 -9.039 -3.396 1 94.19 150 VAL B N 1
ATOM 6868 C CA . VAL B 1 150 ? 15.461 -10.195 -2.508 1 94.19 150 VAL B CA 1
ATOM 6869 C C . VAL B 1 150 ? 15.266 -11.469 -3.324 1 94.19 150 VAL B C 1
ATOM 6871 O O . VAL B 1 150 ? 14.383 -11.539 -4.18 1 94.19 150 VAL B O 1
ATOM 6874 N N . LEU B 1 151 ? 16.141 -12.438 -3.109 1 96.31 151 LEU B N 1
ATOM 6875 C CA . LEU B 1 151 ? 16.016 -13.789 -3.658 1 96.31 151 LEU B CA 1
ATOM 6876 C C . LEU B 1 151 ? 15.328 -14.711 -2.66 1 96.31 151 LEU B C 1
ATOM 6878 O O . LEU B 1 151 ? 15.82 -14.914 -1.55 1 96.31 151 LEU B O 1
ATOM 6882 N N . ASN B 1 152 ? 14.188 -15.195 -3.018 1 97.25 152 ASN B N 1
ATOM 6883 C CA . ASN B 1 152 ? 13.516 -16.203 -2.199 1 97.25 152 ASN B CA 1
ATOM 6884 C C . ASN B 1 152 ? 13.75 -17.609 -2.734 1 97.25 152 ASN B C 1
ATOM 6886 O O . ASN B 1 152 ? 13.664 -17.844 -3.941 1 97.25 152 ASN B O 1
ATOM 6890 N N . ILE B 1 153 ? 14.07 -18.484 -1.845 1 97.75 153 ILE B N 1
ATOM 6891 C CA . ILE B 1 153 ? 14.305 -19.891 -2.178 1 97.75 153 ILE B CA 1
ATOM 6892 C C . ILE B 1 153 ? 13.305 -20.766 -1.438 1 97.75 153 ILE B C 1
ATOM 6894 O O . ILE B 1 153 ? 13.344 -20.859 -0.209 1 97.75 153 ILE B O 1
ATOM 6898 N N . LEU B 1 154 ? 12.445 -21.375 -2.154 1 97.62 154 LEU B N 1
ATOM 6899 C CA . LEU B 1 154 ? 11.5 -22.328 -1.586 1 97.62 154 LEU B CA 1
ATOM 6900 C C . LEU B 1 154 ? 11.977 -23.766 -1.793 1 97.62 154 LEU B C 1
ATOM 6902 O O . LEU B 1 154 ? 12.641 -24.062 -2.789 1 97.62 154 LEU B O 1
ATOM 6906 N N . VAL B 1 155 ? 11.625 -24.609 -0.886 1 98 155 VAL B N 1
ATOM 6907 C CA . VAL B 1 155 ? 11.953 -26.031 -0.992 1 98 155 VAL B CA 1
ATOM 6908 C C . VAL B 1 155 ? 10.68 -26.859 -0.869 1 98 155 VAL B C 1
ATOM 6910 O O . VAL B 1 155 ? 9.758 -26.5 -0.148 1 98 155 VAL B O 1
ATOM 6913 N N . CYS B 1 156 ? 10.664 -27.891 -1.608 1 97.25 156 CYS B N 1
ATOM 6914 C CA . CYS B 1 156 ? 9.562 -28.828 -1.568 1 97.25 156 CYS B CA 1
ATOM 6915 C C . CYS B 1 156 ? 10.07 -30.25 -1.365 1 97.25 156 CYS B C 1
ATOM 6917 O O . CYS B 1 156 ? 11.062 -30.656 -1.973 1 97.25 156 CYS B O 1
ATOM 6919 N N . TYR B 1 157 ? 9.555 -31.016 -0.48 1 97.5 157 TYR B N 1
ATOM 6920 C CA . TYR B 1 157 ? 9.844 -32.438 -0.258 1 97.5 157 TYR B CA 1
ATOM 6921 C C . TYR B 1 157 ? 8.609 -33.156 0.241 1 97.5 157 TYR B C 1
ATOM 6923 O O . TYR B 1 157 ? 7.641 -32.531 0.685 1 97.5 157 TYR B O 1
ATOM 6931 N N . PHE B 1 158 ? 8.609 -34.438 0.041 1 97.25 158 PHE B N 1
ATOM 6932 C CA . PHE B 1 158 ? 7.551 -35.281 0.596 1 97.25 158 PHE B CA 1
ATOM 6933 C C . PHE B 1 158 ? 7.781 -35.531 2.08 1 97.25 158 PHE B C 1
ATOM 6935 O O . PHE B 1 158 ? 8.812 -36.094 2.465 1 97.25 158 PHE B O 1
ATOM 6942 N N . ASP B 1 159 ? 6.871 -35.094 2.873 1 95.62 159 ASP B N 1
ATOM 6943 C CA . ASP B 1 159 ? 6.984 -35.281 4.316 1 95.62 159 ASP B CA 1
ATOM 6944 C C . ASP B 1 159 ? 6.246 -36.531 4.773 1 95.62 159 ASP B C 1
ATOM 6946 O O . ASP B 1 159 ? 5.016 -36.594 4.723 1 95.62 159 ASP B O 1
ATOM 6950 N N . SER B 1 160 ? 6.984 -37.438 5.293 1 92.56 160 SER B N 1
ATOM 6951 C CA . SER B 1 160 ? 6.41 -38.719 5.723 1 92.56 160 SER B CA 1
ATOM 6952 C C . SER B 1 160 ? 5.5 -38.531 6.934 1 92.56 160 SER B C 1
ATOM 6954 O O . SER B 1 160 ? 4.578 -39.312 7.148 1 92.56 160 SER B O 1
ATOM 6956 N N . ASP B 1 161 ? 5.754 -37.469 7.691 1 90.25 161 ASP B N 1
ATOM 6957 C CA . ASP B 1 161 ? 4.945 -37.219 8.883 1 90.25 161 ASP B CA 1
ATOM 6958 C C . ASP B 1 161 ? 3.537 -36.75 8.5 1 90.25 161 ASP B C 1
ATOM 6960 O O . ASP B 1 161 ? 2.553 -37.219 9.078 1 90.25 161 ASP B O 1
ATOM 6964 N N . THR B 1 162 ? 3.455 -35.969 7.539 1 91.31 162 THR B N 1
ATOM 6965 C CA . THR B 1 162 ? 2.158 -35.438 7.121 1 91.31 162 THR B CA 1
ATOM 6966 C C . THR B 1 162 ? 1.567 -36.281 6.004 1 91.31 162 THR B C 1
ATOM 6968 O O . THR B 1 162 ? 0.357 -36.281 5.773 1 91.31 162 THR B O 1
ATOM 6971 N N . GLY B 1 163 ? 2.387 -36.969 5.262 1 92.94 163 GLY B N 1
ATOM 6972 C CA . GLY B 1 163 ? 1.947 -37.812 4.145 1 92.94 163 GLY B CA 1
ATOM 6973 C C . GLY B 1 163 ? 1.646 -37 2.893 1 92.94 163 GLY B C 1
ATOM 6974 O O . GLY B 1 163 ? 0.818 -37.406 2.074 1 92.94 163 GLY B O 1
ATOM 6975 N N . GLU B 1 164 ? 2.219 -35.812 2.842 1 94.94 164 GLU B N 1
ATOM 6976 C CA . GLU B 1 164 ? 1.987 -34.938 1.704 1 94.94 164 GLU B CA 1
ATOM 6977 C C . GLU B 1 164 ? 3.27 -34.219 1.296 1 94.94 164 GLU B C 1
ATOM 6979 O O . GLU B 1 164 ? 4.25 -34.219 2.045 1 94.94 164 GLU B O 1
ATOM 6984 N N . SER B 1 165 ? 3.273 -33.719 0.096 1 95.62 165 SER B N 1
ATOM 6985 C CA . SER B 1 165 ? 4.348 -32.812 -0.328 1 95.62 165 SER B CA 1
ATOM 6986 C C . SER B 1 165 ? 4.191 -31.438 0.294 1 95.62 165 SER B C 1
ATOM 6988 O O . SER B 1 165 ? 3.121 -30.828 0.21 1 95.62 165 SER B O 1
ATOM 6990 N N . VAL B 1 166 ? 5.203 -30.969 0.955 1 96 166 VAL B N 1
ATOM 6991 C CA . VAL B 1 166 ? 5.113 -29.688 1.663 1 96 166 VAL B CA 1
ATOM 6992 C C . VAL B 1 166 ? 6.121 -28.703 1.081 1 96 166 VAL B C 1
ATOM 6994 O O . VAL B 1 166 ? 7.184 -29.109 0.598 1 96 166 VAL B O 1
ATOM 6997 N N . THR B 1 167 ? 5.762 -27.453 1.093 1 96.56 167 THR B N 1
ATOM 6998 C CA . THR B 1 167 ? 6.625 -26.375 0.621 1 96.56 167 THR B CA 1
ATOM 6999 C C . THR B 1 167 ? 6.996 -25.438 1.767 1 96.56 167 THR B C 1
ATOM 7001 O O . THR B 1 167 ? 6.125 -24.984 2.508 1 96.56 167 THR B O 1
ATOM 7004 N N . HIS B 1 168 ? 8.297 -25.203 1.939 1 97.81 168 HIS B N 1
ATOM 7005 C CA . HIS B 1 168 ? 8.812 -24.297 2.953 1 97.81 168 HIS B CA 1
ATOM 7006 C C . HIS B 1 168 ? 9.664 -23.203 2.32 1 97.81 168 HIS B C 1
ATOM 7008 O O . HIS B 1 168 ? 10.164 -23.359 1.204 1 97.81 168 HIS B O 1
ATOM 7014 N N . LEU B 1 169 ? 9.711 -22.094 3.004 1 98.06 169 LEU B N 1
ATOM 7015 C CA . LEU B 1 169 ? 10.758 -21.141 2.68 1 98.06 169 LEU B CA 1
ATOM 7016 C C . LEU B 1 169 ? 12.094 -21.578 3.27 1 98.06 169 LEU B C 1
ATOM 7018 O O . LEU B 1 169 ? 12.219 -21.75 4.484 1 98.06 169 LEU B O 1
ATOM 7022 N N . TYR B 1 170 ? 13.023 -21.766 2.451 1 97.75 170 TYR B N 1
ATOM 7023 C CA . TYR B 1 170 ? 14.352 -22.156 2.906 1 97.75 170 TYR B CA 1
ATOM 7024 C C . TYR B 1 170 ? 15.18 -20.938 3.314 1 97.75 170 TYR B C 1
ATOM 7026 O O . TYR B 1 170 ? 15.758 -20.922 4.402 1 97.75 170 TYR B O 1
ATOM 7034 N N . SER B 1 171 ? 15.125 -19.938 2.41 1 97.06 171 SER B N 1
ATOM 7035 C CA . SER B 1 171 ? 15.922 -18.766 2.719 1 97.06 171 SER B CA 1
ATOM 7036 C C . SER B 1 171 ? 15.516 -17.578 1.851 1 97.06 171 SER B C 1
ATOM 7038 O O . SER B 1 171 ? 14.938 -17.75 0.779 1 97.06 171 SER B O 1
ATOM 7040 N N . SER B 1 172 ? 15.68 -16.453 2.4 1 96.56 172 SER B N 1
ATOM 7041 C CA . SER B 1 172 ? 15.617 -15.188 1.67 1 96.56 172 SER B CA 1
ATOM 7042 C C . SER B 1 172 ? 16.938 -14.43 1.746 1 96.56 172 SER B C 1
ATOM 7044 O O . SER B 1 172 ? 17.438 -14.148 2.838 1 96.56 172 SER B O 1
ATOM 7046 N N . VAL B 1 173 ? 17.469 -14.062 0.584 1 94.81 173 VAL B N 1
ATOM 7047 C CA . VAL B 1 173 ? 18.781 -13.445 0.551 1 94.81 173 VAL B CA 1
ATOM 7048 C C . VAL B 1 173 ? 18.719 -12.117 -0.203 1 94.81 173 VAL B C 1
ATOM 7050 O O . VAL B 1 173 ? 18.062 -12.023 -1.243 1 94.81 173 VAL B O 1
ATOM 7053 N N . GLU B 1 174 ? 19.297 -11.125 0.361 1 91.44 174 GLU B N 1
ATOM 7054 C CA . GLU B 1 174 ? 19.422 -9.844 -0.333 1 91.44 174 GLU B CA 1
ATOM 7055 C C . GLU B 1 174 ? 20.531 -9.891 -1.385 1 91.44 174 GLU B C 1
ATOM 7057 O O . GLU B 1 174 ? 21.641 -10.312 -1.101 1 91.44 174 GLU B O 1
ATOM 7062 N N . LEU B 1 175 ? 20.141 -9.516 -2.6 1 90.25 175 LEU B N 1
ATOM 7063 C CA . LEU B 1 175 ? 21.125 -9.484 -3.684 1 90.25 175 LEU B CA 1
ATOM 7064 C C . LEU B 1 175 ? 21.359 -8.047 -4.156 1 90.25 175 LEU B C 1
ATOM 7066 O O . LEU B 1 175 ? 20.406 -7.32 -4.441 1 90.25 175 LEU B O 1
ATOM 7070 N N . VAL B 1 176 ? 22.562 -7.629 -4.211 1 80.81 176 VAL B N 1
ATOM 7071 C CA . VAL B 1 176 ? 22.891 -6.305 -4.715 1 80.81 176 VAL B CA 1
ATOM 7072 C C . VAL B 1 176 ? 22.891 -6.32 -6.242 1 80.81 176 VAL B C 1
ATOM 7074 O O . VAL B 1 176 ? 22.297 -5.438 -6.879 1 80.81 176 VAL B O 1
ATOM 7077 N N . VAL B 1 177 ? 23.609 -7.328 -6.797 1 80.38 177 VAL B N 1
ATOM 7078 C CA . VAL B 1 177 ? 23.641 -7.543 -8.242 1 80.38 177 VAL B CA 1
ATOM 7079 C C . VAL B 1 177 ? 23.016 -8.898 -8.57 1 80.38 177 VAL B C 1
ATOM 7081 O O . VAL B 1 177 ? 23.297 -9.898 -7.91 1 80.38 177 VAL B O 1
ATOM 7084 N N . VAL B 1 178 ? 22.156 -8.844 -9.508 1 85.31 178 VAL B N 1
ATOM 7085 C CA . VAL B 1 178 ? 21.484 -10.086 -9.875 1 85.31 178 VAL B CA 1
ATOM 7086 C C . VAL B 1 178 ? 22.047 -10.625 -11.18 1 85.31 178 VAL B C 1
ATOM 7088 O O . VAL B 1 178 ? 21.766 -10.086 -12.258 1 85.31 178 VAL B O 1
ATOM 7091 N N . ASN B 1 179 ? 22.859 -11.562 -11.094 1 87.62 179 ASN B N 1
ATOM 7092 C CA . ASN B 1 179 ? 23.359 -12.328 -12.227 1 87.62 179 ASN B CA 1
ATOM 7093 C C . ASN B 1 179 ? 23.469 -13.812 -11.891 1 87.62 179 ASN B C 1
ATOM 7095 O O . ASN B 1 179 ? 23.188 -14.227 -10.766 1 87.62 179 ASN B O 1
ATOM 7099 N N . ALA B 1 180 ? 23.812 -14.602 -12.836 1 92.88 180 ALA B N 1
ATOM 7100 C CA . ALA B 1 180 ? 23.859 -16.062 -12.688 1 92.88 180 ALA B CA 1
ATOM 7101 C C . ALA B 1 180 ? 24.844 -16.453 -11.586 1 92.88 180 ALA B C 1
ATOM 7103 O O . ALA B 1 180 ? 24.547 -17.328 -10.766 1 92.88 180 ALA B O 1
ATOM 7104 N N . SER B 1 181 ? 25.938 -15.766 -11.5 1 92.31 181 SER B N 1
ATOM 7105 C CA . SER B 1 181 ? 26.984 -16.125 -10.547 1 92.31 181 SER B CA 1
ATOM 7106 C C . SER B 1 181 ? 26.562 -15.805 -9.117 1 92.31 181 SER B C 1
ATOM 7108 O O . SER B 1 181 ? 26.797 -16.594 -8.203 1 92.31 181 SER B O 1
ATOM 7110 N N . THR B 1 182 ? 25.953 -14.656 -8.977 1 92.06 182 THR B N 1
ATOM 7111 C CA . THR B 1 182 ? 25.547 -14.234 -7.637 1 92.06 182 THR B CA 1
ATOM 7112 C C . THR B 1 182 ? 24.422 -15.125 -7.113 1 92.06 182 THR B C 1
ATOM 7114 O O . THR B 1 182 ? 24.391 -15.461 -5.93 1 92.06 182 THR B O 1
ATOM 7117 N N . VAL B 1 183 ? 23.547 -15.469 -7.977 1 95.56 183 VAL B N 1
ATOM 7118 C CA . VAL B 1 183 ? 22.438 -16.328 -7.578 1 95.56 183 VAL B CA 1
ATOM 7119 C C . VAL B 1 183 ? 22.969 -17.719 -7.23 1 95.56 183 VAL B C 1
ATOM 7121 O O . VAL B 1 183 ? 22.562 -18.312 -6.219 1 95.56 183 VAL B O 1
ATOM 7124 N N . HIS B 1 184 ? 23.844 -18.234 -8.102 1 96.06 184 HIS B N 1
ATOM 7125 C CA . HIS B 1 184 ? 24.453 -19.531 -7.863 1 96.06 184 HIS B CA 1
ATOM 7126 C C . HIS B 1 184 ? 25.188 -19.562 -6.527 1 96.06 184 HIS B C 1
ATOM 7128 O O . HIS B 1 184 ? 25.031 -20.484 -5.742 1 96.06 184 HIS B O 1
ATOM 7134 N N . ALA B 1 185 ? 25.938 -18.516 -6.258 1 95.75 185 ALA B N 1
ATOM 7135 C CA . ALA B 1 185 ? 26.703 -18.422 -5.023 1 95.75 185 ALA B CA 1
ATOM 7136 C C . ALA B 1 185 ? 25.781 -18.359 -3.807 1 95.75 185 ALA B C 1
ATOM 7138 O O . ALA B 1 185 ? 26.094 -18.938 -2.762 1 95.75 185 ALA B O 1
ATOM 7139 N N . ALA B 1 186 ? 24.75 -17.703 -3.977 1 95.94 186 ALA B N 1
ATOM 7140 C CA . ALA B 1 186 ? 23.797 -17.562 -2.873 1 95.94 186 ALA B CA 1
ATOM 7141 C C . ALA B 1 186 ? 23.141 -18.906 -2.541 1 95.94 186 ALA B C 1
ATOM 7143 O O . ALA B 1 186 ? 23.047 -19.281 -1.37 1 95.94 186 ALA B O 1
ATOM 7144 N N . VAL B 1 187 ? 22.719 -19.625 -3.537 1 96.69 187 VAL B N 1
ATOM 7145 C CA . VAL B 1 187 ? 22 -20.891 -3.35 1 96.69 187 VAL B CA 1
ATOM 7146 C C . VAL B 1 187 ? 22.969 -21.969 -2.854 1 96.69 187 VAL B C 1
ATOM 7148 O O . VAL B 1 187 ? 22.734 -22.578 -1.807 1 96.69 187 VAL B O 1
ATOM 7151 N N . VAL B 1 188 ? 24.062 -22.188 -3.592 1 96.75 188 VAL B N 1
ATOM 7152 C CA . VAL B 1 188 ? 25 -23.25 -3.271 1 96.75 188 VAL B CA 1
ATOM 7153 C C . VAL B 1 188 ? 25.734 -22.922 -1.971 1 96.75 188 VAL B C 1
ATOM 7155 O O . VAL B 1 188 ? 25.984 -23.812 -1.154 1 96.75 188 VAL B O 1
ATOM 7158 N N . GLY B 1 189 ? 26.031 -21.641 -1.831 1 95.75 189 GLY B N 1
ATOM 7159 C CA . GLY B 1 189 ? 26.672 -21.219 -0.591 1 95.75 189 GLY B CA 1
ATOM 7160 C C . GLY B 1 189 ? 25.828 -21.516 0.638 1 95.75 189 GLY B C 1
ATOM 7161 O O . GLY B 1 189 ? 26.344 -22 1.647 1 95.75 189 GLY B O 1
ATOM 7162 N N . LYS B 1 190 ? 24.625 -21.281 0.547 1 96.25 190 LYS B N 1
ATOM 7163 C CA . LYS B 1 190 ? 23.719 -21.5 1.671 1 96.25 190 LYS B CA 1
ATOM 7164 C C . LYS B 1 190 ? 23.562 -23 1.963 1 96.25 190 LYS B C 1
ATOM 7166 O O . LYS B 1 190 ? 23.516 -23.406 3.125 1 96.25 190 LYS B O 1
ATOM 7171 N N . LEU B 1 191 ? 23.406 -23.844 0.949 1 97.56 191 LEU B N 1
ATOM 7172 C CA . LEU B 1 191 ? 23.297 -25.281 1.119 1 97.56 191 LEU B CA 1
ATOM 7173 C C . LEU B 1 191 ? 24.547 -25.859 1.777 1 97.56 191 LEU B C 1
ATOM 7175 O O . LEU B 1 191 ? 24.453 -26.688 2.678 1 97.56 191 LEU B O 1
ATOM 7179 N N . LYS B 1 192 ? 25.656 -25.344 1.378 1 96.69 192 LYS B N 1
ATOM 7180 C CA . LYS B 1 192 ? 26.922 -25.797 1.945 1 96.69 192 LYS B CA 1
ATOM 7181 C C . LYS B 1 192 ? 27.047 -25.375 3.404 1 96.69 192 LYS B C 1
ATOM 7183 O O . LYS B 1 192 ? 27.469 -26.156 4.25 1 96.69 192 LYS B O 1
ATOM 7188 N N . GLU B 1 193 ? 26.688 -24.156 3.621 1 95.56 193 GLU B N 1
ATOM 7189 C CA . GLU B 1 193 ? 26.734 -23.625 4.984 1 95.56 193 GLU B CA 1
ATOM 7190 C C . GLU B 1 193 ? 25.875 -24.469 5.926 1 95.56 193 GLU B C 1
ATOM 7192 O O . GLU B 1 193 ? 26.25 -24.688 7.078 1 95.56 193 GLU B O 1
ATOM 7197 N N . ASP B 1 194 ? 24.797 -24.969 5.461 1 97.25 194 ASP B N 1
ATOM 7198 C CA . ASP B 1 194 ? 23.859 -25.719 6.281 1 97.25 194 ASP B CA 1
ATOM 7199 C C . ASP B 1 194 ? 24.156 -27.203 6.234 1 97.25 194 ASP B C 1
ATOM 7201 O O . ASP B 1 194 ? 23.453 -28 6.848 1 97.25 194 ASP B O 1
ATOM 7205 N N . GLY B 1 195 ? 25.094 -27.609 5.52 1 97 195 GLY B N 1
ATOM 7206 C CA . GLY B 1 195 ? 25.484 -29.016 5.43 1 97 195 GLY B CA 1
ATOM 7207 C C . GLY B 1 195 ? 24.484 -29.859 4.664 1 97 195 GLY B C 1
ATOM 7208 O O . GLY B 1 195 ? 24.312 -31.047 4.973 1 97 195 GLY B O 1
ATOM 7209 N N . ILE B 1 196 ? 23.781 -29.312 3.76 1 98.06 196 ILE B N 1
ATOM 7210 C CA . ILE B 1 196 ? 22.828 -30.062 2.943 1 98.06 196 ILE B CA 1
ATOM 7211 C C . ILE B 1 196 ? 23.516 -30.594 1.695 1 98.06 196 ILE B C 1
ATOM 7213 O O . ILE B 1 196 ? 24.031 -29.828 0.876 1 98.06 196 ILE B O 1
ATOM 7217 N N . PRO B 1 197 ? 23.531 -31.844 1.556 1 96.75 197 PRO B N 1
ATOM 7218 C CA . PRO B 1 197 ? 24.203 -32.406 0.384 1 96.75 197 PRO B CA 1
ATOM 7219 C C . PRO B 1 197 ? 23.484 -32.094 -0.925 1 96.75 197 PRO B C 1
ATOM 7221 O O . PRO B 1 197 ? 22.266 -32.188 -1.014 1 96.75 197 PRO B O 1
ATOM 7224 N N . LEU B 1 198 ? 24.188 -31.766 -1.935 1 96.69 198 LEU B N 1
ATOM 7225 C CA . LEU B 1 198 ? 23.641 -31.453 -3.246 1 96.69 198 LEU B CA 1
ATOM 7226 C C . LEU B 1 198 ? 23.016 -32.688 -3.885 1 96.69 198 LEU B C 1
ATOM 7228 O O . LEU B 1 198 ? 22.156 -32.562 -4.766 1 96.69 198 LEU B O 1
ATOM 7232 N N . GLN B 1 199 ? 23.422 -33.812 -3.43 1 95.31 199 GLN B N 1
ATOM 7233 C CA . GLN B 1 199 ? 22.906 -35.094 -3.953 1 95.31 199 GLN B CA 1
ATOM 7234 C C . GLN B 1 199 ? 21.422 -35.219 -3.672 1 95.31 199 GLN B C 1
ATOM 7236 O O . GLN B 1 199 ? 20.719 -35.938 -4.387 1 95.31 199 GLN B O 1
ATOM 7241 N N . ASN B 1 200 ? 20.984 -34.531 -2.621 1 97.19 200 ASN B N 1
ATOM 7242 C CA . ASN B 1 200 ? 19.562 -34.625 -2.256 1 97.19 200 ASN B CA 1
ATOM 7243 C C . ASN B 1 200 ? 18.719 -33.688 -3.105 1 97.19 200 ASN B C 1
ATOM 7245 O O . ASN B 1 200 ? 17.484 -33.812 -3.121 1 97.19 200 ASN B O 1
ATOM 7249 N N . LEU B 1 201 ? 19.375 -32.75 -3.807 1 97.62 201 LEU B N 1
ATOM 7250 C CA . LEU B 1 201 ? 18.656 -31.828 -4.684 1 97.62 201 LEU B CA 1
ATOM 7251 C C . LEU B 1 201 ? 18.266 -32.5 -5.992 1 97.62 201 LEU B C 1
ATOM 7253 O O . LEU B 1 201 ? 19.141 -32.969 -6.73 1 97.62 201 LEU B O 1
ATOM 7257 N N . ILE B 1 202 ? 16.984 -32.5 -6.27 1 96.62 202 ILE B N 1
ATOM 7258 C CA . ILE B 1 202 ? 16.484 -33.281 -7.391 1 96.62 202 ILE B CA 1
ATOM 7259 C C . ILE B 1 202 ? 16.281 -32.375 -8.602 1 96.62 202 ILE B C 1
ATOM 7261 O O . ILE B 1 202 ? 16.562 -32.75 -9.734 1 96.62 202 ILE B O 1
ATOM 7265 N N . SER B 1 203 ? 15.703 -31.219 -8.305 1 95.06 203 SER B N 1
ATOM 7266 C CA . SER B 1 203 ? 15.383 -30.312 -9.406 1 95.06 203 SER B CA 1
ATOM 7267 C C . SER B 1 203 ? 15.336 -28.875 -8.938 1 95.06 203 SER B C 1
ATOM 7269 O O . SER B 1 203 ? 15.219 -28.609 -7.738 1 95.06 203 SER B O 1
ATOM 7271 N N . SER B 1 204 ? 15.523 -27.953 -9.906 1 94.38 204 SER B N 1
ATOM 7272 C CA . SER B 1 204 ? 15.461 -26.516 -9.656 1 94.38 204 SER B CA 1
ATOM 7273 C C . SER B 1 204 ? 14.547 -25.812 -10.664 1 94.38 204 SER B C 1
ATOM 7275 O O . SER B 1 204 ? 14.758 -25.922 -11.867 1 94.38 204 SER B O 1
ATOM 7277 N N . LEU B 1 205 ? 13.539 -25.203 -10.086 1 93.75 205 LEU B N 1
ATOM 7278 C CA . LEU B 1 205 ? 12.625 -24.438 -10.93 1 93.75 205 LEU B CA 1
ATOM 7279 C C . LEU B 1 205 ? 12.906 -22.938 -10.844 1 93.75 205 LEU B C 1
ATOM 7281 O O . LEU B 1 205 ? 13.008 -22.391 -9.742 1 93.75 205 LEU B O 1
ATOM 7285 N N . SER B 1 206 ? 13.148 -22.281 -11.938 1 91.31 206 SER B N 1
ATOM 7286 C CA . SER B 1 206 ? 13.359 -20.844 -12.039 1 91.31 206 SER B CA 1
ATOM 7287 C C . SER B 1 206 ? 12.719 -20.281 -13.297 1 91.31 206 SER B C 1
ATOM 7289 O O . SER B 1 206 ? 12.258 -21.031 -14.156 1 91.31 206 SER B O 1
ATOM 7291 N N . ASP B 1 207 ? 12.641 -19.016 -13.344 1 85.06 207 ASP B N 1
ATOM 7292 C CA . ASP B 1 207 ? 12.055 -18.359 -14.516 1 85.06 207 ASP B CA 1
ATOM 7293 C C . ASP B 1 207 ? 12.93 -18.578 -15.75 1 85.06 207 ASP B C 1
ATOM 7295 O O . ASP B 1 207 ? 14.039 -19.094 -15.656 1 85.06 207 ASP B O 1
ATOM 7299 N N . SER B 1 208 ? 12.461 -18.266 -16.891 1 78.06 208 SER B N 1
ATOM 7300 C CA . SER B 1 208 ? 13.117 -18.609 -18.156 1 78.06 208 SER B CA 1
ATOM 7301 C C . SER B 1 208 ? 14.055 -17.484 -18.609 1 78.06 208 SER B C 1
ATOM 7303 O O . SER B 1 208 ? 14.562 -17.516 -19.734 1 78.06 208 SER B O 1
ATOM 7305 N N . ALA B 1 209 ? 14.359 -16.578 -17.75 1 80.69 209 ALA B N 1
ATOM 7306 C CA . ALA B 1 209 ? 15.273 -15.5 -18.125 1 80.69 209 ALA B CA 1
ATOM 7307 C C . ALA B 1 209 ? 16.656 -16.031 -18.453 1 80.69 209 ALA B C 1
ATOM 7309 O O . ALA B 1 209 ? 17.062 -17.078 -17.938 1 80.69 209 ALA B O 1
ATOM 7310 N N . ALA B 1 210 ? 17.375 -15.359 -19.25 1 80.31 210 ALA B N 1
ATOM 7311 C CA . ALA B 1 210 ? 18.672 -15.812 -19.766 1 80.31 210 ALA B CA 1
ATOM 7312 C C . ALA B 1 210 ? 19.672 -16.016 -18.625 1 80.31 210 ALA B C 1
ATOM 7314 O O . ALA B 1 210 ? 20.438 -16.984 -18.641 1 80.31 210 ALA B O 1
ATOM 7315 N N . TYR B 1 211 ? 19.625 -15.156 -17.703 1 86.12 211 TYR B N 1
ATOM 7316 C CA . TYR B 1 211 ? 20.625 -15.297 -16.641 1 86.12 211 TYR B CA 1
ATOM 7317 C C . TYR B 1 211 ? 20.281 -16.453 -15.719 1 86.12 211 TYR B C 1
ATOM 7319 O O . TYR B 1 211 ? 21.156 -17 -15.031 1 86.12 211 TYR B O 1
ATOM 7327 N N . MET B 1 212 ? 19.047 -16.891 -15.695 1 88.31 212 MET B N 1
ATOM 7328 C CA . MET B 1 212 ? 18.625 -18.016 -14.867 1 88.31 212 MET B CA 1
ATOM 7329 C C . MET B 1 212 ? 18.812 -19.328 -15.609 1 88.31 212 MET B C 1
ATOM 7331 O O . MET B 1 212 ? 19.328 -20.297 -15.047 1 88.31 212 MET B O 1
ATOM 7335 N N . ARG B 1 213 ? 18.375 -19.328 -16.922 1 84.62 213 ARG B N 1
ATOM 7336 C CA . ARG B 1 213 ? 18.312 -20.625 -17.578 1 84.62 213 ARG B CA 1
ATOM 7337 C C . ARG B 1 213 ? 19.172 -20.641 -18.844 1 84.62 213 ARG B C 1
ATOM 7339 O O . ARG B 1 213 ? 19.094 -21.578 -19.641 1 84.62 213 ARG B O 1
ATOM 7346 N N . GLY B 1 214 ? 19.984 -19.703 -18.953 1 78.5 214 GLY B N 1
ATOM 7347 C CA . GLY B 1 214 ? 20.906 -19.734 -20.094 1 78.5 214 GLY B CA 1
ATOM 7348 C C . GLY B 1 214 ? 21.766 -20.984 -20.109 1 78.5 214 GLY B C 1
ATOM 7349 O O . GLY B 1 214 ? 22.234 -21.453 -19.078 1 78.5 214 GLY B O 1
ATOM 7350 N N . THR B 1 215 ? 22.016 -21.562 -21.266 1 78.75 215 THR B N 1
ATOM 7351 C CA . THR B 1 215 ? 22.641 -22.875 -21.438 1 78.75 215 THR B CA 1
ATOM 7352 C C . THR B 1 215 ? 24.141 -22.797 -21.156 1 78.75 215 THR B C 1
ATOM 7354 O O . THR B 1 215 ? 24.734 -23.781 -20.734 1 78.75 215 THR B O 1
ATOM 7357 N N . HIS B 1 216 ? 24.656 -21.656 -21.266 1 81.88 216 HIS B N 1
ATOM 7358 C CA . HIS B 1 216 ? 26.094 -21.594 -21.141 1 81.88 216 HIS B CA 1
ATOM 7359 C C . HIS B 1 216 ? 26.516 -20.938 -19.812 1 81.88 216 HIS B C 1
ATOM 7361 O O . HIS B 1 216 ? 27.328 -21.5 -19.078 1 81.88 216 HIS B O 1
ATOM 7367 N N . ASN B 1 217 ? 25.844 -19.828 -19.547 1 85.69 217 ASN B N 1
ATOM 7368 C CA . ASN B 1 217 ? 26.312 -19.062 -18.406 1 85.69 217 ASN B CA 1
ATOM 7369 C C . ASN B 1 217 ? 25.188 -18.734 -17.438 1 85.69 217 ASN B C 1
ATOM 7371 O O . ASN B 1 217 ? 25.344 -17.906 -16.547 1 85.69 217 ASN B O 1
ATOM 7375 N N . GLY B 1 218 ? 24.156 -19.484 -17.609 1 90.75 218 GLY B N 1
ATOM 7376 C CA . GLY B 1 218 ? 23.047 -19.219 -16.719 1 90.75 218 GLY B CA 1
ATOM 7377 C C . GLY B 1 218 ? 23.188 -19.875 -15.359 1 90.75 218 GLY B C 1
ATOM 7378 O O . GLY B 1 218 ? 24.109 -20.672 -15.148 1 90.75 218 GLY B O 1
ATOM 7379 N N . TYR B 1 219 ? 22.391 -19.516 -14.414 1 93.44 219 TYR B N 1
ATOM 7380 C CA . TYR B 1 219 ? 22.359 -20.078 -13.078 1 93.44 219 TYR B CA 1
ATOM 7381 C C . TYR B 1 219 ? 22.203 -21.594 -13.125 1 93.44 219 TYR B C 1
ATOM 7383 O O . TYR B 1 219 ? 22.922 -22.328 -12.445 1 93.44 219 TYR B O 1
ATOM 7391 N N . GLU B 1 220 ? 21.328 -22.094 -13.898 1 91.56 220 GLU B N 1
ATOM 7392 C CA . GLU B 1 220 ? 21.062 -23.531 -14 1 91.56 220 GLU B CA 1
ATOM 7393 C C . GLU B 1 220 ? 22.297 -24.281 -14.5 1 91.56 220 GLU B C 1
ATOM 7395 O O . GLU B 1 220 ? 22.594 -25.375 -14.031 1 91.56 220 GLU B O 1
ATOM 7400 N N . ALA B 1 221 ? 22.922 -23.672 -15.461 1 92.06 221 ALA B N 1
ATOM 7401 C CA . ALA B 1 221 ? 24.141 -24.297 -15.992 1 92.06 221 ALA B CA 1
ATOM 7402 C C . ALA B 1 221 ? 25.203 -24.422 -14.914 1 92.06 221 ALA B C 1
ATOM 7404 O O . ALA B 1 221 ? 25.875 -25.453 -14.805 1 92.06 221 ALA B O 1
ATOM 7405 N N . LYS B 1 222 ? 25.359 -23.422 -14.172 1 94.69 222 LYS B N 1
ATOM 7406 C CA . LYS B 1 222 ? 26.328 -23.438 -13.094 1 94.69 222 LYS B CA 1
ATOM 7407 C C . LYS B 1 222 ? 25.953 -24.453 -12.016 1 94.69 222 LYS B C 1
ATOM 7409 O O . LYS B 1 222 ? 26.812 -25.141 -11.477 1 94.69 222 LYS B O 1
ATOM 7414 N N . LEU B 1 223 ? 24.75 -24.484 -11.719 1 94.56 223 LEU B N 1
ATOM 7415 C CA . LEU B 1 223 ? 24.266 -25.422 -10.719 1 94.56 223 LEU B CA 1
ATOM 7416 C C . LEU B 1 223 ? 24.484 -26.859 -11.172 1 94.56 223 LEU B C 1
ATOM 7418 O O . LEU B 1 223 ? 24.875 -27.719 -10.375 1 94.56 223 LEU B O 1
ATOM 7422 N N . ARG B 1 224 ? 24.266 -27.125 -12.406 1 92.81 224 ARG B N 1
ATOM 7423 C CA . ARG B 1 224 ? 24.422 -28.469 -12.961 1 92.81 224 ARG B CA 1
ATOM 7424 C C . ARG B 1 224 ? 25.875 -28.891 -12.992 1 92.81 224 ARG B C 1
ATOM 7426 O O . ARG B 1 224 ? 26.203 -30.078 -12.938 1 92.81 224 ARG B O 1
ATOM 7433 N N . SER B 1 225 ? 26.703 -27.922 -13.156 1 93.06 225 SER B N 1
ATOM 7434 C CA . SER B 1 225 ? 28.125 -28.234 -13.07 1 93.06 225 SER B CA 1
ATOM 7435 C C . SER B 1 225 ? 28.484 -28.797 -11.695 1 93.06 225 SER B C 1
ATOM 7437 O O . SER B 1 225 ? 29.312 -29.703 -11.594 1 93.06 225 SER B O 1
ATOM 7439 N N . ASP B 1 226 ? 27.812 -28.312 -10.695 1 93.88 226 ASP B N 1
ATOM 7440 C CA . ASP B 1 226 ? 28.047 -28.781 -9.328 1 93.88 226 ASP B CA 1
ATOM 7441 C C . ASP B 1 226 ? 27.25 -30.047 -9.055 1 93.88 226 ASP B C 1
ATOM 7443 O O . ASP B 1 226 ? 27.656 -30.891 -8.25 1 93.88 226 ASP B O 1
ATOM 7447 N N . ALA B 1 227 ? 26.109 -30.141 -9.695 1 94.88 227 ALA B N 1
ATOM 7448 C CA . ALA B 1 227 ? 25.203 -31.266 -9.523 1 94.88 227 ALA B CA 1
ATOM 7449 C C . ALA B 1 227 ? 24.672 -31.75 -10.867 1 94.88 227 ALA B C 1
ATOM 7451 O O . ALA B 1 227 ? 23.531 -31.469 -11.242 1 94.88 227 ALA B O 1
ATOM 7452 N N . PRO B 1 228 ? 25.359 -32.562 -11.516 1 93.69 228 PRO B N 1
ATOM 7453 C CA . PRO B 1 228 ? 25.016 -33 -12.875 1 93.69 228 PRO B CA 1
ATOM 7454 C C . PRO B 1 228 ? 23.781 -33.906 -12.906 1 93.69 228 PRO B C 1
ATOM 7456 O O . PRO B 1 228 ? 23.172 -34.062 -13.961 1 93.69 228 PRO B O 1
ATOM 7459 N N . HIS B 1 229 ? 23.453 -34.469 -11.789 1 94.5 229 HIS B N 1
ATOM 7460 C CA . HIS B 1 229 ? 22.328 -35.375 -11.734 1 94.5 229 HIS B CA 1
ATOM 7461 C C . HIS B 1 229 ? 21 -34.656 -11.789 1 94.5 229 HIS B C 1
ATOM 7463 O O . HIS B 1 229 ? 19.938 -35.25 -11.961 1 94.5 229 HIS B O 1
ATOM 7469 N N . LEU B 1 230 ? 21.031 -33.344 -11.711 1 94.62 230 LEU B N 1
ATOM 7470 C CA . LEU B 1 230 ? 19.797 -32.562 -11.664 1 94.62 230 LEU B CA 1
ATOM 7471 C C . LEU B 1 230 ? 18.938 -32.812 -12.898 1 94.62 230 LEU B C 1
ATOM 7473 O O . LEU B 1 230 ? 19.469 -32.938 -14.008 1 94.62 230 LEU B O 1
ATOM 7477 N N . LEU B 1 231 ? 17.641 -32.906 -12.602 1 92.56 231 LEU B N 1
ATOM 7478 C CA . LEU B 1 231 ? 16.719 -33.156 -13.695 1 92.56 231 LEU B CA 1
ATOM 7479 C C . LEU B 1 231 ? 16.672 -31.984 -14.664 1 92.56 231 LEU B C 1
ATOM 7481 O O . LEU B 1 231 ? 16.734 -30.828 -14.25 1 92.56 231 LEU B O 1
ATOM 7485 N N . LYS B 1 232 ? 16.547 -32.281 -15.883 1 83.81 232 LYS B N 1
ATOM 7486 C CA . LYS B 1 232 ? 16.438 -31.266 -16.922 1 83.81 232 LYS B CA 1
ATOM 7487 C C . LYS B 1 232 ? 14.977 -31.047 -17.312 1 83.81 232 LYS B C 1
ATOM 7489 O O . LYS B 1 232 ? 14.5 -31.609 -18.297 1 83.81 232 LYS B O 1
ATOM 7494 N N . ILE B 1 233 ? 14.367 -30.25 -16.484 1 78.81 233 ILE B N 1
ATOM 7495 C CA . ILE B 1 233 ? 12.992 -29.875 -16.797 1 78.81 233 ILE B CA 1
ATOM 7496 C C . ILE B 1 233 ? 12.945 -28.438 -17.312 1 78.81 233 ILE B C 1
ATOM 7498 O O . ILE B 1 233 ? 13.734 -27.594 -16.875 1 78.81 233 ILE B O 1
ATOM 7502 N N . ASP B 1 234 ? 12.438 -28.125 -18.453 1 65.94 234 ASP B N 1
ATOM 7503 C CA . ASP B 1 234 ? 12.469 -26.875 -19.203 1 65.94 234 ASP B CA 1
ATOM 7504 C C . ASP B 1 234 ? 11.906 -25.719 -18.391 1 65.94 234 ASP B C 1
ATOM 7506 O O . ASP B 1 234 ? 11.32 -24.797 -18.938 1 65.94 234 ASP B O 1
ATOM 7510 N N . GLY B 1 235 ? 12.203 -25.609 -17.203 1 72.31 235 GLY B N 1
ATOM 7511 C CA . GLY B 1 235 ? 11.914 -24.391 -16.453 1 72.31 235 GLY B CA 1
ATOM 7512 C C . GLY B 1 235 ? 10.445 -24.266 -16.094 1 72.31 235 GLY B C 1
ATOM 7513 O O . GLY B 1 235 ? 9.711 -25.25 -16.047 1 72.31 235 GLY B O 1
ATOM 7514 N N . ASP B 1 236 ? 10.023 -22.938 -15.844 1 86.31 236 ASP B N 1
ATOM 7515 C CA . ASP B 1 236 ? 8.656 -22.625 -15.43 1 86.31 236 ASP B CA 1
ATOM 7516 C C . ASP B 1 236 ? 7.715 -22.594 -16.625 1 86.31 236 ASP B C 1
ATOM 7518 O O . ASP B 1 236 ? 7.707 -21.625 -17.391 1 86.31 236 ASP B O 1
ATOM 7522 N N . MET B 1 237 ? 6.898 -23.641 -16.703 1 88.69 237 MET B N 1
ATOM 7523 C CA . MET B 1 237 ? 6.004 -23.781 -17.844 1 88.69 237 MET B CA 1
ATOM 7524 C C . MET B 1 237 ? 4.949 -22.672 -17.859 1 88.69 237 MET B C 1
ATOM 7526 O O . MET B 1 237 ? 4.496 -22.266 -18.922 1 88.69 237 MET B O 1
ATOM 7530 N N . CYS B 1 238 ? 4.547 -22.25 -16.703 1 89.31 238 CYS B N 1
ATOM 7531 C CA . CYS B 1 238 ? 3.576 -21.156 -16.641 1 89.31 238 CYS B CA 1
ATOM 7532 C C . CYS B 1 238 ? 4.133 -19.891 -17.281 1 89.31 238 CYS B C 1
ATOM 7534 O O . CYS B 1 238 ? 3.412 -19.156 -17.953 1 89.31 238 CYS B O 1
ATOM 7536 N N . HIS B 1 239 ? 5.355 -19.641 -17.094 1 88.44 239 HIS B N 1
ATOM 7537 C CA . HIS B 1 239 ? 6.008 -18.5 -17.734 1 88.44 239 HIS B CA 1
ATOM 7538 C C . HIS B 1 239 ? 6.055 -18.656 -19.25 1 88.44 239 HIS B C 1
ATOM 7540 O O . HIS B 1 239 ? 5.871 -17.688 -19.984 1 88.44 239 HIS B O 1
ATOM 7546 N N . HIS B 1 240 ? 6.352 -19.828 -19.734 1 91 240 HIS B N 1
ATOM 7547 C CA . HIS B 1 240 ? 6.352 -20.109 -21.156 1 91 240 HIS B CA 1
ATOM 7548 C C . HIS B 1 240 ? 4.977 -19.844 -21.766 1 91 240 HIS B C 1
ATOM 7550 O O . HIS B 1 240 ? 4.871 -19.281 -22.859 1 91 240 HIS B O 1
ATOM 7556 N N . ILE B 1 241 ? 4.012 -20.297 -21.016 1 93.12 241 ILE B N 1
ATOM 7557 C CA . ILE B 1 241 ? 2.654 -20.125 -21.531 1 93.12 241 ILE B CA 1
ATOM 7558 C C . ILE B 1 241 ? 2.307 -18.641 -21.594 1 93.12 241 ILE B C 1
ATOM 7560 O O . ILE B 1 241 ? 1.645 -18.188 -22.531 1 93.12 241 ILE B O 1
ATOM 7564 N N . HIS B 1 242 ? 2.717 -17.906 -20.641 1 91.62 242 HIS B N 1
ATOM 7565 C CA . HIS B 1 242 ? 2.525 -16.469 -20.688 1 91.62 242 HIS B CA 1
ATOM 7566 C C . HIS B 1 242 ? 3.221 -15.859 -21.891 1 91.62 242 HIS B C 1
ATOM 7568 O O . HIS B 1 242 ? 2.658 -14.992 -22.578 1 91.62 242 HIS B O 1
ATOM 7574 N N . ASN B 1 243 ? 4.387 -16.297 -22.172 1 91.19 243 ASN B N 1
ATOM 7575 C CA . ASN B 1 243 ? 5.137 -15.805 -23.312 1 91.19 243 ASN B CA 1
ATOM 7576 C C . ASN B 1 243 ? 4.469 -16.188 -24.641 1 91.19 243 ASN B C 1
ATOM 7578 O O . ASN B 1 243 ? 4.523 -15.445 -25.609 1 91.19 243 ASN B O 1
ATOM 7582 N N . ILE B 1 244 ? 3.934 -17.344 -24.625 1 95.44 244 ILE B N 1
ATOM 7583 C CA . ILE B 1 244 ? 3.211 -17.797 -25.812 1 95.44 244 ILE B CA 1
ATOM 7584 C C . ILE B 1 244 ? 1.995 -16.906 -26.047 1 95.44 244 ILE B C 1
ATOM 7586 O O . ILE B 1 244 ? 1.723 -16.516 -27.188 1 95.44 244 ILE B O 1
ATOM 7590 N N . ALA B 1 245 ? 1.286 -16.594 -24.969 1 95.25 245 ALA B N 1
ATOM 7591 C CA . ALA B 1 245 ? 0.15 -15.688 -25.062 1 95.25 245 ALA B CA 1
ATOM 7592 C C . ALA B 1 245 ? 0.592 -14.32 -25.578 1 95.25 245 ALA B C 1
ATOM 7594 O O . ALA B 1 245 ? -0.111 -13.68 -26.359 1 95.25 245 ALA B O 1
ATOM 7595 N N . ARG B 1 246 ? 1.702 -13.891 -25.109 1 93.94 246 ARG B N 1
ATOM 7596 C CA . ARG B 1 246 ? 2.268 -12.633 -25.578 1 93.94 246 ARG B CA 1
ATOM 7597 C C . ARG B 1 246 ? 2.576 -12.68 -27.062 1 93.94 246 ARG B C 1
ATOM 7599 O O . ARG B 1 246 ? 2.266 -11.734 -27.797 1 93.94 246 ARG B O 1
ATOM 7606 N N . GLU B 1 247 ? 3.186 -13.773 -27.5 1 95.75 247 GLU B N 1
ATOM 7607 C CA . GLU B 1 247 ? 3.516 -13.953 -28.906 1 95.75 247 GLU B CA 1
ATOM 7608 C C . GLU B 1 247 ? 2.262 -13.898 -29.781 1 95.75 247 GLU B C 1
ATOM 7610 O O . GLU B 1 247 ? 2.236 -13.203 -30.797 1 95.75 247 GLU B O 1
ATOM 7615 N N . PHE B 1 248 ? 1.279 -14.539 -29.375 1 97 248 PHE B N 1
ATOM 7616 C CA . PHE B 1 248 ? 0.031 -14.547 -30.125 1 97 248 PHE B CA 1
ATOM 7617 C C . PHE B 1 248 ? -0.558 -13.148 -30.219 1 97 248 PHE B C 1
ATOM 7619 O O . PHE B 1 248 ? -0.938 -12.703 -31.312 1 97 248 PHE B O 1
ATOM 7626 N N . SER B 1 249 ? -0.627 -12.492 -29.094 1 94.94 249 SER B N 1
ATOM 7627 C CA . SER B 1 249 ? -1.232 -11.172 -29.047 1 94.94 249 SER B CA 1
ATOM 7628 C C . SER B 1 249 ? -0.449 -10.164 -29.875 1 94.94 249 SER B C 1
ATOM 7630 O O . SER B 1 249 ? -1.037 -9.297 -30.531 1 94.94 249 SER B O 1
ATOM 7632 N N . THR B 1 250 ? 0.871 -10.289 -29.859 1 95 250 THR B N 1
ATOM 7633 C CA . THR B 1 250 ? 1.725 -9.367 -30.609 1 95 250 THR B CA 1
ATOM 7634 C C . THR B 1 250 ? 1.592 -9.594 -32.094 1 95 250 THR B C 1
ATOM 7636 O O . THR B 1 250 ? 1.614 -8.641 -32.875 1 95 250 THR B O 1
ATOM 7639 N N . GLN B 1 251 ? 1.457 -10.859 -32.5 1 96.06 251 GLN B N 1
ATOM 7640 C CA . GLN B 1 251 ? 1.318 -11.18 -33.906 1 96.06 251 GLN B CA 1
ATOM 7641 C C . GLN B 1 251 ? -0.073 -10.82 -34.438 1 96.06 251 GLN B C 1
ATOM 7643 O O . GLN B 1 251 ? -0.228 -10.391 -35.562 1 96.06 251 GLN B O 1
ATOM 7648 N N . LEU B 1 252 ? -1.045 -10.969 -33.594 1 96.38 252 LEU B N 1
ATOM 7649 C CA . LEU B 1 252 ? -2.42 -10.656 -33.969 1 96.38 252 LEU B CA 1
ATOM 7650 C C . LEU B 1 252 ? -2.623 -9.148 -34.062 1 96.38 252 LEU B C 1
ATOM 7652 O O . LEU B 1 252 ? -3.311 -8.68 -34.969 1 96.38 252 LEU B O 1
ATOM 7656 N N . ASP B 1 253 ? -2.113 -8.438 -33.094 1 95.56 253 ASP B N 1
ATOM 7657 C CA . ASP B 1 253 ? -2.277 -6.988 -33 1 95.56 253 ASP B CA 1
ATOM 7658 C C . ASP B 1 253 ? -0.934 -6.301 -32.75 1 95.56 253 ASP B C 1
ATOM 7660 O O . ASP B 1 253 ? -0.652 -5.84 -31.641 1 95.56 253 ASP B O 1
ATOM 7664 N N . PRO B 1 254 ? -0.126 -6.168 -33.844 1 93.5 254 PRO B N 1
ATOM 7665 C CA . PRO B 1 254 ? 1.236 -5.645 -33.719 1 93.5 254 PRO B CA 1
ATOM 7666 C C . PRO B 1 254 ? 1.274 -4.219 -33.156 1 93.5 254 PRO B C 1
ATOM 7668 O O . PRO B 1 254 ? 2.246 -3.826 -32.5 1 93.5 254 PRO B O 1
ATOM 7671 N N . ASP B 1 255 ? 0.274 -3.445 -33.344 1 91.69 255 ASP B N 1
ATOM 7672 C CA . ASP B 1 255 ? 0.246 -2.057 -32.906 1 91.69 255 ASP B CA 1
ATOM 7673 C C . ASP B 1 255 ? -0.363 -1.938 -31.516 1 91.69 255 ASP B C 1
ATOM 7675 O O . ASP B 1 255 ? -0.456 -0.839 -30.969 1 91.69 255 ASP B O 1
ATOM 7679 N N . ASN B 1 256 ? -0.74 -3.031 -30.938 1 92.69 256 ASN B N 1
ATOM 7680 C CA . ASN B 1 256 ? -1.333 -3.08 -29.594 1 92.69 256 ASN B CA 1
ATOM 7681 C C . ASN B 1 256 ? -2.566 -2.188 -29.5 1 92.69 256 ASN B C 1
ATOM 7683 O O . ASN B 1 256 ? -2.742 -1.467 -28.516 1 92.69 256 ASN B O 1
ATOM 7687 N N . HIS B 1 257 ? -3.303 -2.217 -30.578 1 94.44 257 HIS B N 1
ATOM 7688 C CA . HIS B 1 257 ? -4.496 -1.383 -30.672 1 94.44 257 HIS B CA 1
ATOM 7689 C C . HIS B 1 257 ? -5.48 -1.691 -29.547 1 94.44 257 HIS B C 1
ATOM 7691 O O . HIS B 1 257 ? -5.941 -0.782 -28.859 1 94.44 257 HIS B O 1
ATOM 7697 N N . LEU B 1 258 ? -5.75 -2.879 -29.344 1 95.31 258 LEU B N 1
ATOM 7698 C CA . LEU B 1 258 ? -6.738 -3.303 -28.359 1 95.31 258 LEU B CA 1
ATOM 7699 C C . LEU B 1 258 ? -6.266 -2.988 -26.938 1 95.31 258 LEU B C 1
ATOM 7701 O O . LEU B 1 258 ? -7.02 -2.436 -26.141 1 95.31 258 LEU B O 1
ATOM 7705 N N . ALA B 1 259 ? -5.055 -3.359 -26.609 1 94.81 259 ALA B N 1
ATOM 7706 C CA . ALA B 1 259 ? -4.496 -3.129 -25.281 1 94.81 259 ALA B CA 1
ATOM 7707 C C . ALA B 1 259 ? -4.52 -1.646 -24.922 1 94.81 259 ALA B C 1
ATOM 7709 O O . ALA B 1 259 ? -4.867 -1.275 -23.812 1 94.81 259 ALA B O 1
ATOM 7710 N N . ARG B 1 260 ? -4.203 -0.817 -25.859 1 94.38 260 ARG B N 1
ATOM 7711 C CA . ARG B 1 260 ? -4.172 0.625 -25.641 1 94.38 260 ARG B CA 1
ATOM 7712 C C . ARG B 1 260 ? -5.574 1.17 -25.375 1 94.38 260 ARG B C 1
ATOM 7714 O O . ARG B 1 260 ? -5.754 2.059 -24.547 1 94.38 260 ARG B O 1
ATOM 7721 N N . LEU B 1 261 ? -6.477 0.702 -26.125 1 96.94 261 LEU B N 1
ATOM 7722 C CA . LEU B 1 261 ? -7.859 1.115 -25.922 1 96.94 261 LEU B CA 1
ATOM 7723 C C . LEU B 1 261 ? -8.328 0.776 -24.516 1 96.94 261 LEU B C 1
ATOM 7725 O O . LEU B 1 261 ? -8.898 1.621 -23.828 1 96.94 261 LEU B O 1
ATOM 7729 N N . LEU B 1 262 ? -8.031 -0.443 -24.109 1 96.81 262 LEU B N 1
ATOM 7730 C CA . LEU B 1 262 ? -8.453 -0.903 -22.797 1 96.81 262 LEU B CA 1
ATOM 7731 C C . LEU B 1 262 ? -7.777 -0.094 -21.688 1 96.81 262 LEU B C 1
ATOM 7733 O O . LEU B 1 262 ? -8.398 0.226 -20.672 1 96.81 262 LEU B O 1
ATOM 7737 N N . ASP B 1 263 ? -6.531 0.262 -21.906 1 95.38 263 ASP B N 1
ATOM 7738 C CA . ASP B 1 263 ? -5.809 1.09 -20.953 1 95.38 263 ASP B CA 1
ATOM 7739 C C . ASP B 1 263 ? -6.43 2.479 -20.844 1 95.38 263 ASP B C 1
ATOM 7741 O O . ASP B 1 263 ? -6.551 3.025 -19.734 1 95.38 263 ASP B O 1
ATOM 7745 N N . ASP B 1 264 ? -6.809 3.039 -21.984 1 96.25 264 ASP B N 1
ATOM 7746 C CA . ASP B 1 264 ? -7.426 4.359 -22 1 96.25 264 ASP B CA 1
ATOM 7747 C C . ASP B 1 264 ? -8.758 4.359 -21.266 1 96.25 264 ASP B C 1
ATOM 7749 O O . ASP B 1 264 ? -9.047 5.277 -20.484 1 96.25 264 ASP B O 1
ATOM 7753 N N . ILE B 1 265 ? -9.516 3.354 -21.5 1 96.88 265 ILE B N 1
ATOM 7754 C CA . ILE B 1 265 ? -10.82 3.252 -20.859 1 96.88 265 ILE B CA 1
ATOM 7755 C C . ILE B 1 265 ? -10.633 3.096 -19.344 1 96.88 265 ILE B C 1
ATOM 7757 O O . ILE B 1 265 ? -11.32 3.756 -18.562 1 96.88 265 ILE B O 1
ATOM 7761 N N . HIS B 1 266 ? -9.742 2.209 -18.984 1 95.12 266 HIS B N 1
ATOM 7762 C CA . HIS B 1 266 ? -9.477 2.008 -17.562 1 95.12 266 HIS B CA 1
ATOM 7763 C C . HIS B 1 266 ? -9.047 3.309 -16.891 1 95.12 266 HIS B C 1
ATOM 7765 O O . HIS B 1 266 ? -9.5 3.619 -15.789 1 95.12 266 HIS B O 1
ATOM 7771 N N . ARG B 1 267 ? -8.242 4.051 -17.547 1 93.38 267 ARG B N 1
ATOM 7772 C CA . ARG B 1 267 ? -7.75 5.312 -17 1 93.38 267 ARG B CA 1
ATOM 7773 C C . ARG B 1 267 ? -8.891 6.305 -16.797 1 93.38 267 ARG B C 1
ATOM 7775 O O . ARG B 1 267 ? -8.914 7.035 -15.805 1 93.38 267 ARG B O 1
ATOM 7782 N N . ASP B 1 268 ? -9.812 6.344 -17.688 1 92.62 268 ASP B N 1
ATOM 7783 C CA . ASP B 1 268 ? -10.969 7.238 -17.578 1 92.62 268 ASP B CA 1
ATOM 7784 C C . ASP B 1 268 ? -11.805 6.895 -16.344 1 92.62 268 ASP B C 1
ATOM 7786 O O . ASP B 1 268 ? -12.305 7.789 -15.664 1 92.62 268 ASP B O 1
ATOM 7790 N N . PHE B 1 269 ? -11.945 5.672 -16.125 1 91.88 269 PHE B N 1
ATOM 7791 C CA . PHE B 1 269 ? -12.797 5.227 -15.023 1 91.88 269 PHE B CA 1
ATOM 7792 C C . PHE B 1 269 ? -12.094 5.422 -13.688 1 91.88 269 PHE B C 1
ATOM 7794 O O . PHE B 1 269 ? -12.742 5.695 -12.672 1 91.88 269 PHE B O 1
ATOM 7801 N N . VAL B 1 270 ? -10.812 5.277 -13.727 1 87.38 270 VAL B N 1
ATOM 7802 C CA . VAL B 1 270 ? -10.047 5.355 -12.492 1 87.38 270 VAL B CA 1
ATOM 7803 C C . VAL B 1 270 ? -10.016 6.797 -11.992 1 87.38 270 VAL B C 1
ATOM 7805 O O . VAL B 1 270 ? -10.141 7.043 -10.789 1 87.38 270 VAL B O 1
ATOM 7808 N N . TYR B 1 271 ? -9.922 7.754 -12.836 1 81.75 271 TYR B N 1
ATOM 7809 C CA . TYR B 1 271 ? -9.656 9.125 -12.414 1 81.75 271 TYR B CA 1
ATOM 7810 C C . TYR B 1 271 ? -10.922 9.969 -12.469 1 81.75 271 TYR B C 1
ATOM 7812 O O . TYR B 1 271 ? -10.898 11.148 -12.117 1 81.75 271 TYR B O 1
ATOM 7820 N N . SER B 1 272 ? -12.039 9.352 -12.867 1 85.69 272 SER B N 1
ATOM 7821 C CA . SER B 1 272 ? -13.281 10.117 -12.945 1 85.69 272 SER B CA 1
ATOM 7822 C C . SER B 1 272 ? -14.422 9.375 -12.258 1 85.69 272 SER B C 1
ATOM 7824 O O . SER B 1 272 ? -15.203 8.68 -12.914 1 85.69 272 SER B O 1
ATOM 7826 N N . PRO B 1 273 ? -14.602 9.633 -10.992 1 82.31 273 PRO B N 1
ATOM 7827 C CA . PRO B 1 273 ? -15.688 8.969 -10.273 1 82.31 273 PRO B CA 1
ATOM 7828 C C . PRO B 1 273 ? -17.062 9.242 -10.898 1 82.31 273 PRO B C 1
ATOM 7830 O O . PRO B 1 273 ? -17.953 8.391 -10.82 1 82.31 273 PRO B O 1
ATOM 7833 N N . ASP B 1 274 ? -17.25 10.391 -11.5 1 85.5 274 ASP B N 1
ATOM 7834 C CA . ASP B 1 274 ? -18.516 10.719 -12.141 1 85.5 274 ASP B CA 1
ATOM 7835 C C . ASP B 1 274 ? -18.797 9.781 -13.312 1 85.5 274 ASP B C 1
ATOM 7837 O O . ASP B 1 274 ? -19.938 9.344 -13.516 1 85.5 274 ASP B O 1
ATOM 7841 N N . ILE B 1 275 ? -17.734 9.484 -14.008 1 90.81 275 ILE B N 1
ATOM 7842 C CA . ILE B 1 275 ? -17.875 8.57 -15.141 1 90.81 275 ILE B CA 1
ATOM 7843 C C . ILE B 1 275 ? -18.297 7.188 -14.641 1 90.81 275 ILE B C 1
ATOM 7845 O O . ILE B 1 275 ? -19.141 6.531 -15.242 1 90.81 275 ILE B O 1
ATOM 7849 N N . ARG B 1 276 ? -17.766 6.758 -13.555 1 90.38 276 ARG B N 1
ATOM 7850 C CA . ARG B 1 276 ? -18.094 5.457 -12.984 1 90.38 276 ARG B CA 1
ATOM 7851 C C . ARG B 1 276 ? -19.562 5.406 -12.555 1 90.38 276 ARG B C 1
ATOM 7853 O O . ARG B 1 276 ? -20.234 4.406 -12.781 1 90.38 276 ARG B O 1
ATOM 7860 N N . GLU B 1 277 ? -19.984 6.438 -11.953 1 88.19 277 GLU B N 1
ATOM 7861 C CA . GLU B 1 277 ? -21.375 6.504 -11.492 1 88.19 277 GLU B CA 1
ATOM 7862 C C . GLU B 1 277 ? -22.344 6.535 -12.672 1 88.19 277 GLU B C 1
ATOM 7864 O O . GLU B 1 277 ? -23.359 5.844 -12.656 1 88.19 277 GLU B O 1
ATOM 7869 N N . ASP B 1 278 ? -21.984 7.355 -13.594 1 92.69 278 ASP B N 1
ATOM 7870 C CA . ASP B 1 278 ? -22.828 7.449 -14.789 1 92.69 278 ASP B CA 1
ATOM 7871 C C . ASP B 1 278 ? -22.875 6.113 -15.531 1 92.69 278 ASP B C 1
ATOM 7873 O O . ASP B 1 278 ? -23.938 5.707 -16.016 1 92.69 278 ASP B O 1
ATOM 7877 N N . PHE B 1 279 ? -21.734 5.523 -15.617 1 95.44 279 PHE B N 1
ATOM 7878 C CA . PHE B 1 279 ? -21.672 4.215 -16.25 1 95.44 279 PHE B CA 1
ATOM 7879 C C . PHE B 1 279 ? -22.547 3.211 -15.508 1 95.44 279 PHE B C 1
ATOM 7881 O O . PHE B 1 279 ? -23.281 2.441 -16.125 1 95.44 279 PHE B O 1
ATOM 7888 N N . GLY B 1 280 ? -22.453 3.217 -14.211 1 92.44 280 GLY B N 1
ATOM 7889 C CA . GLY B 1 280 ? -23.312 2.355 -13.414 1 92.44 280 GLY B CA 1
ATOM 7890 C C . GLY B 1 280 ? -24.781 2.588 -13.656 1 92.44 280 GLY B C 1
ATOM 7891 O O . GLY B 1 280 ? -25.562 1.636 -13.734 1 92.44 280 GLY B O 1
ATOM 7892 N N . SER B 1 281 ? -25.188 3.809 -13.797 1 92.25 281 SER B N 1
ATOM 7893 C CA . SER B 1 281 ? -26.578 4.168 -14.078 1 92.25 281 SER B CA 1
ATOM 7894 C C . SER B 1 281 ? -27.016 3.645 -15.438 1 92.25 281 SER B C 1
ATOM 7896 O O . SER B 1 281 ? -28.125 3.131 -15.586 1 92.25 281 SER B O 1
ATOM 7898 N N . ILE B 1 282 ? -26.141 3.777 -16.375 1 96.19 282 ILE B N 1
ATOM 7899 C CA . ILE B 1 282 ? -26.453 3.299 -17.719 1 96.19 282 ILE B CA 1
ATOM 7900 C C . ILE B 1 282 ? -26.625 1.783 -17.703 1 96.19 282 ILE B C 1
ATOM 7902 O O . ILE B 1 282 ? -27.547 1.251 -18.312 1 96.19 282 ILE B O 1
ATOM 7906 N N . CYS B 1 283 ? -25.719 1.114 -17.047 1 95.75 283 CYS B N 1
ATOM 7907 C CA . CYS B 1 283 ? -25.812 -0.338 -16.938 1 95.75 283 CYS B CA 1
ATOM 7908 C C . CYS B 1 283 ? -27.125 -0.758 -16.297 1 95.75 283 CYS B C 1
ATOM 7910 O O . CYS B 1 283 ? -27.766 -1.7 -16.766 1 95.75 283 CYS B O 1
ATOM 7912 N N . LYS B 1 284 ? -27.578 -0.043 -15.328 1 93.12 284 LYS B N 1
ATOM 7913 C CA . LYS B 1 284 ? -28.828 -0.343 -14.641 1 93.12 284 LYS B CA 1
ATOM 7914 C C . LYS B 1 284 ? -30.016 -0.169 -15.578 1 93.12 284 LYS B C 1
ATOM 7916 O O . LYS B 1 284 ? -30.938 -0.988 -15.578 1 93.12 284 LYS B O 1
ATOM 7921 N N . ILE B 1 285 ? -30 0.858 -16.312 1 94.81 285 ILE B N 1
ATOM 7922 C CA . ILE B 1 285 ? -31.078 1.15 -17.25 1 94.81 285 ILE B CA 1
ATOM 7923 C C . ILE B 1 285 ? -31.141 0.064 -18.312 1 94.81 285 ILE B C 1
ATOM 7925 O O . ILE B 1 285 ? -32.25 -0.348 -18.719 1 94.81 285 ILE B O 1
ATOM 7929 N N . LEU B 1 286 ? -29.938 -0.383 -18.734 1 95.88 286 LEU B N 1
ATOM 7930 C CA . LEU B 1 286 ? -29.875 -1.416 -19.766 1 95.88 286 LEU B CA 1
ATOM 7931 C C . LEU B 1 286 ? -30.156 -2.791 -19.172 1 95.88 286 LEU B C 1
ATOM 7933 O O . LEU B 1 286 ? -30.422 -3.75 -19.906 1 95.88 286 LEU B O 1
ATOM 7937 N N . GLY B 1 287 ? -30.094 -2.938 -17.906 1 91.75 287 GLY B N 1
ATOM 7938 C CA . GLY B 1 287 ? -30.328 -4.211 -17.25 1 91.75 287 GLY B CA 1
ATOM 7939 C C . GLY B 1 287 ? -29.141 -5.141 -17.281 1 91.75 287 GLY B C 1
ATOM 7940 O O . GLY B 1 287 ? -29.297 -6.359 -17.344 1 91.75 287 GLY B O 1
ATOM 7941 N N . VAL B 1 288 ? -28.031 -4.555 -17.406 1 94.12 288 VAL B N 1
ATOM 7942 C CA . VAL B 1 288 ? -26.812 -5.363 -17.438 1 94.12 288 VAL B CA 1
ATOM 7943 C C . VAL B 1 288 ? -26.031 -5.16 -16.141 1 94.12 288 VAL B C 1
ATOM 7945 O O . VAL B 1 288 ? -26.156 -4.129 -15.484 1 94.12 288 VAL B O 1
ATOM 7948 N N . THR B 1 289 ? -25.312 -6.164 -15.758 1 92.62 289 THR B N 1
ATOM 7949 C CA . THR B 1 289 ? -24.5 -6.078 -14.555 1 92.62 289 THR B CA 1
ATOM 7950 C C . THR B 1 289 ? -23.359 -5.082 -14.742 1 92.62 289 THR B C 1
ATOM 7952 O O . THR B 1 289 ? -22.641 -5.125 -15.75 1 92.62 289 THR B O 1
ATOM 7955 N N . ASP B 1 290 ? -23.203 -4.188 -13.797 1 91.56 290 ASP B N 1
ATOM 7956 C CA . ASP B 1 290 ? -22.156 -3.17 -13.836 1 91.56 290 ASP B CA 1
ATOM 7957 C C . ASP B 1 290 ? -20.781 -3.789 -13.57 1 91.56 290 ASP B C 1
ATOM 7959 O O . ASP B 1 290 ? -20.469 -4.129 -12.43 1 91.56 290 ASP B O 1
ATOM 7963 N N . LYS B 1 291 ? -20.016 -3.965 -14.57 1 93.69 291 LYS B N 1
ATOM 7964 C CA . LYS B 1 291 ? -18.625 -4.41 -14.461 1 93.69 291 LYS B CA 1
ATOM 7965 C C . LYS B 1 291 ? -17.656 -3.297 -14.852 1 93.69 291 LYS B C 1
ATOM 7967 O O . LYS B 1 291 ? -17.578 -2.912 -16.016 1 93.69 291 LYS B O 1
ATOM 7972 N N . GLN B 1 292 ? -16.922 -2.895 -13.93 1 91.25 292 GLN B N 1
ATOM 7973 C CA . GLN B 1 292 ? -15.984 -1.809 -14.18 1 91.25 292 GLN B CA 1
ATOM 7974 C C . GLN B 1 292 ? -14.734 -2.314 -14.898 1 91.25 292 GLN B C 1
ATOM 7976 O O . GLN B 1 292 ? -14.312 -3.453 -14.688 1 91.25 292 GLN B O 1
ATOM 7981 N N . PRO B 1 293 ? -14.148 -1.443 -15.742 1 91.69 293 PRO B N 1
ATOM 7982 C CA . PRO B 1 293 ? -12.906 -1.831 -16.422 1 91.69 293 PRO B CA 1
ATOM 7983 C C . PRO B 1 293 ? -11.773 -2.123 -15.438 1 91.69 293 PRO B C 1
ATOM 7985 O O . PRO B 1 293 ? -11.602 -1.41 -14.445 1 91.69 293 PRO B O 1
ATOM 7988 N N . LYS B 1 294 ? -11.055 -3.139 -15.75 1 88.88 294 LYS B N 1
ATOM 7989 C CA . LYS B 1 294 ? -9.945 -3.562 -14.898 1 88.88 294 LYS B CA 1
ATOM 7990 C C . LYS B 1 294 ? -8.602 -3.1 -15.469 1 88.88 294 LYS B C 1
ATOM 7992 O O . LYS B 1 294 ? -8.492 -2.842 -16.672 1 88.88 294 LYS B O 1
ATOM 7997 N N . GLU B 1 295 ? -7.676 -2.998 -14.578 1 87.69 295 GLU B N 1
ATOM 7998 C CA . GLU B 1 295 ? -6.328 -2.625 -14.984 1 87.69 295 GLU B CA 1
ATOM 7999 C C . GLU B 1 295 ? -5.602 -3.803 -15.633 1 87.69 295 GLU B C 1
ATOM 8001 O O . GLU B 1 295 ? -5.629 -4.918 -15.102 1 87.69 295 GLU B O 1
ATOM 8006 N N . ARG B 1 296 ? -5.016 -3.535 -16.75 1 87.75 296 ARG B N 1
ATOM 8007 C CA . ARG B 1 296 ? -4.152 -4.52 -17.391 1 87.75 296 ARG B CA 1
ATOM 8008 C C . ARG B 1 296 ? -2.77 -4.539 -16.75 1 87.75 296 ARG B C 1
ATOM 8010 O O . ARG B 1 296 ? -2.184 -3.484 -16.5 1 87.75 296 ARG B O 1
ATOM 8017 N N . VAL B 1 297 ? -2.246 -5.73 -16.438 1 79.31 297 VAL B N 1
ATOM 8018 C CA . VAL B 1 297 ? -0.892 -5.867 -15.906 1 79.31 297 VAL B CA 1
ATOM 8019 C C . VAL B 1 297 ? 0.069 -6.211 -17.047 1 79.31 297 VAL B C 1
ATOM 8021 O O . VAL B 1 297 ? -0.071 -7.25 -17.688 1 79.31 297 VAL B O 1
ATOM 8024 N N . SER B 1 298 ? 0.969 -5.375 -17.25 1 69.44 298 SER B N 1
ATOM 8025 C CA . SER B 1 298 ? 1.804 -5.453 -18.438 1 69.44 298 SER B CA 1
ATOM 8026 C C . SER B 1 298 ? 2.627 -6.734 -18.453 1 69.44 298 SER B C 1
ATOM 8028 O O . SER B 1 298 ? 2.889 -7.297 -19.516 1 69.44 298 SER B O 1
ATOM 8030 N N . HIS B 1 299 ? 2.949 -7.223 -17.281 1 69.88 299 HIS B N 1
ATOM 8031 C CA . HIS B 1 299 ? 3.822 -8.391 -17.297 1 69.88 299 HIS B CA 1
ATOM 8032 C C . HIS B 1 299 ? 3.02 -9.68 -17.156 1 69.88 299 HIS B C 1
ATOM 8034 O O . HIS B 1 299 ? 3.58 -10.773 -17.234 1 69.88 299 HIS B O 1
ATOM 8040 N N . ARG B 1 300 ? 1.761 -9.5 -17.016 1 75.5 300 ARG B N 1
ATOM 8041 C CA . ARG B 1 300 ? 0.845 -10.633 -17.062 1 75.5 300 ARG B CA 1
ATOM 8042 C C . ARG B 1 300 ? -0.028 -10.578 -18.312 1 75.5 300 ARG B C 1
ATOM 8044 O O . ARG B 1 300 ? -1.158 -10.094 -18.266 1 75.5 300 ARG B O 1
ATOM 8051 N N . TRP B 1 301 ? 0.368 -11.234 -19.234 1 82.38 301 TRP B N 1
ATOM 8052 C CA . TRP B 1 301 ? -0.18 -11.055 -20.578 1 82.38 301 TRP B CA 1
ATOM 8053 C C . TRP B 1 301 ? -1.612 -11.57 -20.656 1 82.38 301 TRP B C 1
ATOM 8055 O O . TRP B 1 301 ? -2.402 -11.109 -21.484 1 82.38 301 TRP B O 1
ATOM 8065 N N . LEU B 1 302 ? -1.902 -12.445 -19.797 1 90.75 302 LEU B N 1
ATOM 8066 C CA . LEU B 1 302 ? -3.248 -13 -19.844 1 90.75 302 LEU B CA 1
ATOM 8067 C C . LEU B 1 302 ? -4.25 -12.062 -19.188 1 90.75 302 LEU B C 1
ATOM 8069 O O . LEU B 1 302 ? -5.461 -12.297 -19.25 1 90.75 302 LEU B O 1
ATOM 8073 N N . SER B 1 303 ? -3.719 -10.992 -18.594 1 91.56 303 SER B N 1
ATOM 8074 C CA . SER B 1 303 ? -4.621 -9.953 -18.109 1 91.56 303 SER B CA 1
ATOM 8075 C C . SER B 1 303 ? -5.387 -9.297 -19.25 1 91.56 303 SER B C 1
ATOM 8077 O O . SER B 1 303 ? -6.461 -8.727 -19.047 1 91.56 303 SER B O 1
ATOM 8079 N N . LEU B 1 304 ? -4.84 -9.406 -20.438 1 94.69 304 LEU B N 1
ATOM 8080 C CA . LEU B 1 304 ? -5.531 -8.898 -21.609 1 94.69 304 LEU B CA 1
ATOM 8081 C C . LEU B 1 304 ? -6.867 -9.609 -21.797 1 94.69 304 LEU B C 1
ATOM 8083 O O . LEU B 1 304 ? -7.859 -8.977 -22.172 1 94.69 304 LEU B O 1
ATOM 8087 N N . LEU B 1 305 ? -6.859 -10.914 -21.578 1 95.5 305 LEU B N 1
ATOM 8088 C CA . LEU B 1 305 ? -8.086 -11.695 -21.703 1 95.5 305 LEU B CA 1
ATOM 8089 C C . LEU B 1 305 ? -9.141 -11.203 -20.719 1 95.5 305 LEU B C 1
ATOM 8091 O O . LEU B 1 305 ? -10.289 -10.953 -21.109 1 95.5 305 LEU B O 1
ATOM 8095 N N . ASP B 1 306 ? -8.781 -11.008 -19.5 1 94.75 306 ASP B N 1
ATOM 8096 C CA . ASP B 1 306 ? -9.719 -10.594 -18.453 1 94.75 306 ASP B CA 1
ATOM 8097 C C . ASP B 1 306 ? -10.305 -9.219 -18.766 1 94.75 306 ASP B C 1
ATOM 8099 O O . ASP B 1 306 ? -11.5 -8.992 -18.578 1 94.75 306 ASP B O 1
ATOM 8103 N N . THR B 1 307 ? -9.477 -8.352 -19.172 1 96 307 THR B N 1
ATOM 8104 C CA . THR B 1 307 ? -9.914 -6.992 -19.469 1 96 307 THR B CA 1
ATOM 8105 C C . THR B 1 307 ? -10.758 -6.965 -20.75 1 96 307 THR B C 1
ATOM 8107 O O . THR B 1 307 ? -11.734 -6.223 -20.828 1 96 307 THR B O 1
ATOM 8110 N N . THR B 1 308 ? -10.422 -7.789 -21.688 1 96.88 308 THR B N 1
ATOM 8111 C CA . THR B 1 308 ? -11.148 -7.832 -22.953 1 96.88 308 THR B CA 1
ATOM 8112 C C . THR B 1 308 ? -12.539 -8.43 -22.75 1 96.88 308 THR B C 1
ATOM 8114 O O . THR B 1 308 ? -13.5 -7.992 -23.391 1 96.88 308 THR B O 1
ATOM 8117 N N . GLN B 1 309 ? -12.617 -9.406 -21.969 1 96.56 309 GLN B N 1
ATOM 8118 C CA . GLN B 1 309 ? -13.906 -10.016 -21.688 1 96.56 309 GLN B CA 1
ATOM 8119 C C . GLN B 1 309 ? -14.883 -9.008 -21.078 1 96.56 309 GLN B C 1
ATOM 8121 O O . GLN B 1 309 ? -16.047 -8.938 -21.484 1 96.56 309 GLN B O 1
ATOM 8126 N N . ILE B 1 310 ? -14.383 -8.234 -20.172 1 96.62 310 ILE B N 1
ATOM 8127 C CA . ILE B 1 310 ? -15.203 -7.199 -19.562 1 96.62 310 ILE B CA 1
ATOM 8128 C C . ILE B 1 310 ? -15.602 -6.164 -20.625 1 96.62 310 ILE B C 1
ATOM 8130 O O . ILE B 1 310 ? -16.766 -5.738 -20.672 1 96.62 310 ILE B O 1
ATOM 8134 N N . PHE B 1 311 ? -14.711 -5.781 -21.438 1 96.56 311 PHE B N 1
ATOM 8135 C CA . PHE B 1 311 ? -14.961 -4.812 -22.5 1 96.56 311 PHE B CA 1
ATOM 8136 C C . PHE B 1 311 ? -16.047 -5.309 -23.453 1 96.56 311 PHE B C 1
ATOM 8138 O O . PHE B 1 311 ? -16.969 -4.57 -23.781 1 96.56 311 PHE B O 1
ATOM 8145 N N . ASP B 1 312 ? -15.914 -6.547 -23.797 1 96.31 312 ASP B N 1
ATOM 8146 C CA . ASP B 1 312 ? -16.859 -7.129 -24.734 1 96.31 312 ASP B CA 1
ATOM 8147 C C . ASP B 1 312 ? -18.266 -7.203 -24.125 1 96.31 312 ASP B C 1
ATOM 8149 O O . ASP B 1 312 ? -19.25 -6.914 -24.812 1 96.31 312 ASP B O 1
ATOM 8153 N N . GLU B 1 313 ? -18.312 -7.578 -22.875 1 95.81 313 GLU B N 1
ATOM 8154 C CA . GLU B 1 313 ? -19.594 -7.676 -22.188 1 95.81 313 GLU B CA 1
ATOM 8155 C C . GLU B 1 313 ? -20.234 -6.301 -21.984 1 95.81 313 GLU B C 1
ATOM 8157 O O . GLU B 1 313 ? -21.453 -6.168 -22 1 95.81 313 GLU B O 1
ATOM 8162 N N . MET B 1 314 ? -19.391 -5.32 -21.875 1 96.94 314 MET B N 1
ATOM 8163 C CA . MET B 1 314 ? -19.891 -3.982 -21.547 1 96.94 314 MET B CA 1
ATOM 8164 C C . MET B 1 314 ? -19.875 -3.084 -22.781 1 96.94 314 MET B C 1
ATOM 8166 O O . MET B 1 314 ? -19.922 -1.858 -22.656 1 96.94 314 MET B O 1
ATOM 8170 N N . LEU B 1 315 ? -19.797 -3.65 -23.891 1 96.31 315 LEU B N 1
ATOM 8171 C CA . LEU B 1 315 ? -19.641 -2.875 -25.109 1 96.31 315 LEU B CA 1
ATOM 8172 C C . LEU B 1 315 ? -20.812 -1.923 -25.312 1 96.31 315 LEU B C 1
ATOM 8174 O O . LEU B 1 315 ? -20.625 -0.765 -25.688 1 96.31 315 LEU B O 1
ATOM 8178 N N . ASP B 1 316 ? -22.047 -2.359 -25.047 1 96.5 316 ASP B N 1
ATOM 8179 C CA . ASP B 1 316 ? -23.234 -1.536 -25.266 1 96.5 316 ASP B CA 1
ATOM 8180 C C . ASP B 1 316 ? -23.25 -0.342 -24.312 1 96.5 316 ASP B C 1
ATOM 8182 O O . ASP B 1 316 ? -23.328 0.807 -24.75 1 96.5 316 ASP B O 1
ATOM 8186 N N . PRO B 1 317 ? -23.109 -0.658 -22.984 1 97.5 317 PRO B N 1
ATOM 8187 C CA . PRO B 1 317 ? -23.078 0.498 -22.078 1 97.5 317 PRO B CA 1
ATOM 8188 C C . PRO B 1 317 ? -21.906 1.433 -22.359 1 97.5 317 PRO B C 1
ATOM 8190 O O . PRO B 1 317 ? -22.047 2.652 -22.219 1 97.5 317 PRO B O 1
ATOM 8193 N N . LEU B 1 318 ? -20.766 0.976 -22.75 1 97.75 318 LEU B N 1
ATOM 8194 C CA . LEU B 1 318 ? -19.609 1.804 -23.062 1 97.75 318 LEU B CA 1
ATOM 8195 C C . LEU B 1 318 ? -19.859 2.65 -24.297 1 97.75 318 LEU B C 1
ATOM 8197 O O . LEU B 1 318 ? -19.422 3.801 -24.375 1 97.75 318 LEU B O 1
ATOM 8201 N N . THR B 1 319 ? -20.516 2.053 -25.234 1 97.38 319 THR B N 1
ATOM 8202 C CA . THR B 1 319 ? -20.859 2.779 -26.453 1 97.38 319 THR B CA 1
ATOM 8203 C C . THR B 1 319 ? -21.734 3.986 -26.141 1 97.38 319 THR B C 1
ATOM 8205 O O . THR B 1 319 ? -21.5 5.086 -26.641 1 97.38 319 THR B O 1
ATOM 8208 N N . LEU B 1 320 ? -22.734 3.758 -25.312 1 97.12 320 LEU B N 1
ATOM 8209 C CA . LEU B 1 320 ? -23.625 4.852 -24.906 1 97.12 320 LEU B CA 1
ATOM 8210 C C . LEU B 1 320 ? -22.844 5.922 -24.141 1 97.12 320 LEU B C 1
ATOM 8212 O O . LEU B 1 320 ? -23.047 7.117 -24.359 1 97.12 320 LEU B O 1
ATOM 8216 N N . LEU B 1 321 ? -22 5.512 -23.25 1 97.19 321 LEU B N 1
ATOM 8217 C CA . LEU B 1 321 ? -21.234 6.441 -22.438 1 97.19 321 LEU B CA 1
ATOM 8218 C C . LEU B 1 321 ? -20.344 7.324 -23.312 1 97.19 321 LEU B C 1
ATOM 8220 O O . LEU B 1 321 ? -20.375 8.547 -23.188 1 97.19 321 LEU B O 1
ATOM 8224 N N . TYR B 1 322 ? -19.594 6.742 -24.25 1 97.06 322 TYR B N 1
ATOM 8225 C CA . TYR B 1 322 ? -18.594 7.48 -25 1 97.06 322 TYR B CA 1
ATOM 8226 C C . TYR B 1 322 ? -19.234 8.227 -26.172 1 97.06 322 TYR B C 1
ATOM 8228 O O . TYR B 1 322 ? -18.609 9.109 -26.766 1 97.06 322 TYR B O 1
ATOM 8236 N N . TYR B 1 323 ? -20.453 7.836 -26.516 1 96.75 323 TYR B N 1
ATOM 8237 C CA . TYR B 1 323 ? -21.219 8.625 -27.469 1 96.75 323 TYR B CA 1
ATOM 8238 C C . TYR B 1 323 ? -21.297 10.086 -27.047 1 96.75 323 TYR B C 1
ATOM 8240 O O . TYR B 1 323 ? -21.422 10.977 -27.891 1 96.75 323 TYR B O 1
ATOM 8248 N N . SER B 1 324 ? -21.141 10.297 -25.75 1 95.25 324 SER B N 1
ATOM 8249 C CA . SER B 1 324 ? -21.234 11.625 -25.172 1 95.25 324 SER B CA 1
ATOM 8250 C C . SER B 1 324 ? -20.172 12.562 -25.719 1 95.25 324 SER B C 1
ATOM 8252 O O . SER B 1 324 ? -20.375 13.781 -25.766 1 95.25 324 SER B O 1
ATOM 8254 N N . TRP B 1 325 ? -19.062 12.094 -26.172 1 95.38 325 TRP B N 1
ATOM 8255 C CA . TRP B 1 325 ? -17.922 12.945 -26.5 1 95.38 325 TRP B CA 1
ATOM 8256 C C . TRP B 1 325 ? -17.719 13.031 -28 1 95.38 325 TRP B C 1
ATOM 8258 O O . TRP B 1 325 ? -16.75 13.641 -28.484 1 95.38 325 TRP B O 1
ATOM 8268 N N . LEU B 1 326 ? -18.641 12.422 -28.766 1 94.69 326 LEU B N 1
ATOM 8269 C CA . LEU B 1 326 ? -18.562 12.523 -30.219 1 94.69 326 LEU B CA 1
ATOM 8270 C C . LEU B 1 326 ? -18.953 13.922 -30.688 1 94.69 326 LEU B C 1
ATOM 8272 O O . LEU B 1 326 ? -19.75 14.602 -30.031 1 94.69 326 LEU B O 1
ATOM 8276 N N . GLY B 1 327 ? -18.312 14.336 -31.797 1 89.75 327 GLY B N 1
ATOM 8277 C CA . GLY B 1 327 ? -18.734 15.578 -32.406 1 89.75 327 GLY B CA 1
ATOM 8278 C C . GLY B 1 327 ? -20.141 15.508 -33 1 89.75 327 GLY B C 1
ATOM 8279 O O . GLY B 1 327 ? -20.688 14.422 -33.156 1 89.75 327 GLY B O 1
ATOM 8280 N N . ARG B 1 328 ? -20.734 16.625 -33.375 1 89.19 328 ARG B N 1
ATOM 8281 C CA . ARG B 1 328 ? -22.094 16.703 -33.875 1 89.19 328 ARG B CA 1
ATOM 8282 C C . ARG B 1 328 ? -22.266 15.852 -35.125 1 89.19 328 ARG B C 1
ATOM 8284 O O . ARG B 1 328 ? -23.234 15.102 -35.281 1 89.19 328 ARG B O 1
ATOM 8291 N N . LYS B 1 329 ? -21.328 15.945 -36 1 90.62 329 LYS B N 1
ATOM 8292 C CA . LYS B 1 329 ? -21.391 15.195 -37.25 1 90.62 329 LYS B CA 1
ATOM 8293 C C . LYS B 1 329 ? -21.328 13.695 -37 1 90.62 329 LYS B C 1
ATOM 8295 O O . LYS B 1 329 ? -22.078 12.922 -37.625 1 90.62 329 LYS B O 1
ATOM 8300 N N . ASP B 1 330 ? -20.484 13.312 -36.094 1 91.44 330 ASP B N 1
ATOM 8301 C CA . ASP B 1 330 ? -20.312 11.898 -35.781 1 91.44 330 ASP B CA 1
ATOM 8302 C C . ASP B 1 330 ? -21.5 11.352 -35 1 91.44 330 ASP B C 1
ATOM 8304 O O . ASP B 1 330 ? -21.875 10.188 -35.156 1 91.44 330 ASP B O 1
ATOM 8308 N N . LYS B 1 331 ? -22.156 12.148 -34.219 1 92.94 331 LYS B N 1
ATOM 8309 C CA . LYS B 1 331 ? -23.328 11.719 -33.5 1 92.94 331 LYS B CA 1
ATOM 8310 C C . LYS B 1 331 ? -24.469 11.336 -34.438 1 92.94 331 LYS B C 1
ATOM 8312 O O . LYS B 1 331 ? -25.188 10.367 -34.188 1 92.94 331 LYS B O 1
ATOM 8317 N N . ASP B 1 332 ? -24.531 12.062 -35.469 1 92.25 332 ASP B N 1
ATOM 8318 C CA . ASP B 1 332 ? -25.578 11.773 -36.438 1 92.25 332 ASP B CA 1
ATOM 8319 C C . ASP B 1 332 ? -25.281 10.484 -37.188 1 92.25 332 ASP B C 1
ATOM 8321 O O . ASP B 1 332 ? -26.188 9.719 -37.531 1 92.25 332 ASP B O 1
ATOM 8325 N N . LEU B 1 333 ? -24.062 10.328 -37.406 1 92.62 333 LEU B N 1
ATOM 8326 C CA . LEU B 1 333 ? -23.625 9.156 -38.156 1 92.62 333 LEU B CA 1
ATOM 8327 C C . LEU B 1 333 ? -23.906 7.875 -37.375 1 92.62 333 LEU B C 1
ATOM 8329 O O . LEU B 1 333 ? -24.266 6.852 -37.969 1 92.62 333 LEU B O 1
ATOM 8333 N N . TYR B 1 334 ? -23.781 7.918 -36.031 1 93.94 334 TYR B N 1
ATOM 8334 C CA . TYR B 1 334 ? -23.859 6.695 -35.25 1 93.94 334 TYR B CA 1
ATOM 8335 C C . TYR B 1 334 ? -25.156 6.656 -34.438 1 93.94 334 TYR B C 1
ATOM 8337 O O . TYR B 1 334 ? -25.266 5.895 -33.469 1 93.94 334 TYR B O 1
ATOM 8345 N N . LYS B 1 335 ? -26.094 7.453 -34.719 1 93.94 335 LYS B N 1
ATOM 8346 C CA . LYS B 1 335 ? -27.375 7.516 -34.031 1 93.94 335 LYS B CA 1
ATOM 8347 C C . LYS B 1 335 ? -28.109 6.176 -34.125 1 93.94 335 LYS B C 1
ATOM 8349 O O . LYS B 1 335 ? -28.75 5.762 -33.156 1 93.94 335 LYS B O 1
ATOM 8354 N N . ASP B 1 336 ? -27.938 5.527 -35.156 1 92.38 336 ASP B N 1
ATOM 8355 C CA . ASP B 1 336 ? -28.609 4.25 -35.375 1 92.38 336 ASP B CA 1
ATOM 8356 C C . ASP B 1 336 ? -28.078 3.186 -34.406 1 92.38 336 ASP B C 1
ATOM 8358 O O . ASP B 1 336 ? -28.828 2.307 -33.969 1 92.38 336 ASP B O 1
ATOM 8362 N N . GLU B 1 337 ? -26.844 3.281 -34.188 1 92.5 337 GLU B N 1
ATOM 8363 C CA . GLU B 1 337 ? -26.25 2.336 -33.25 1 92.5 337 GLU B CA 1
ATOM 8364 C C . GLU B 1 337 ? -26.828 2.52 -31.844 1 92.5 337 GLU B C 1
ATOM 8366 O O . GLU B 1 337 ? -27.094 1.541 -31.141 1 92.5 337 GLU B O 1
ATOM 8371 N N . VAL B 1 338 ? -27.047 3.723 -31.453 1 95.31 338 VAL B N 1
ATOM 8372 C CA . VAL B 1 338 ? -27.609 4.047 -30.141 1 95.31 338 VAL B CA 1
ATOM 8373 C C . VAL B 1 338 ? -29.047 3.533 -30.062 1 95.31 338 VAL B C 1
ATOM 8375 O O . VAL B 1 338 ? -29.438 2.924 -29.062 1 95.31 338 VAL B O 1
ATOM 8378 N N . VAL B 1 339 ? -29.75 3.711 -31.109 1 95 339 VAL B N 1
ATOM 8379 C CA . VAL B 1 339 ? -31.141 3.283 -31.141 1 95 339 VAL B CA 1
ATOM 8380 C C . VAL B 1 339 ? -31.219 1.759 -31.109 1 95 339 VAL B C 1
ATOM 8382 O O . VAL B 1 339 ? -32.094 1.191 -30.438 1 95 339 VAL B O 1
ATOM 8385 N N . SER B 1 340 ? -30.312 1.189 -31.797 1 95.06 340 SER B N 1
ATOM 8386 C CA . SER B 1 340 ? -30.281 -0.27 -31.797 1 95.06 340 SER B CA 1
ATOM 8387 C C . SER B 1 340 ? -30.031 -0.823 -30.406 1 95.06 340 SER B C 1
ATOM 8389 O O . SER B 1 340 ? -30.594 -1.849 -30.031 1 95.06 340 SER B O 1
ATOM 8391 N N . ILE B 1 341 ? -29.203 -0.187 -29.625 1 96.25 341 ILE B N 1
ATOM 8392 C CA . ILE B 1 341 ? -28.906 -0.615 -28.266 1 96.25 341 ILE B CA 1
ATOM 8393 C C . ILE B 1 341 ? -30.141 -0.447 -27.375 1 96.25 341 ILE B C 1
ATOM 8395 O O . ILE B 1 341 ? -30.453 -1.321 -26.578 1 96.25 341 ILE B O 1
ATOM 8399 N N . TYR B 1 342 ? -30.875 0.641 -27.625 1 95.88 342 TYR B N 1
ATOM 8400 C CA . TYR B 1 342 ? -32.094 0.875 -26.859 1 95.88 342 TYR B CA 1
ATOM 8401 C C . TYR B 1 342 ? -33.125 -0.216 -27.125 1 95.88 342 TYR B C 1
ATOM 8403 O O . TYR B 1 342 ? -33.812 -0.684 -26.203 1 95.88 342 TYR B O 1
ATOM 8411 N N . MET B 1 343 ? -33.188 -0.579 -28.359 1 95.94 343 MET B N 1
ATOM 8412 C CA . MET B 1 343 ? -34.156 -1.598 -28.75 1 95.94 343 MET B CA 1
ATOM 8413 C C . MET B 1 343 ? -33.719 -2.969 -28.219 1 95.94 343 MET B C 1
ATOM 8415 O O . MET B 1 343 ? -34.562 -3.725 -27.734 1 95.94 343 MET B O 1
ATOM 8419 N N . LYS B 1 344 ? -32.469 -3.223 -28.359 1 94.81 344 LYS B N 1
ATOM 8420 C CA . LYS B 1 344 ? -31.953 -4.508 -27.922 1 94.81 344 LYS B CA 1
ATOM 8421 C C . LYS B 1 344 ? -32.219 -4.73 -26.422 1 94.81 344 LYS B C 1
ATOM 8423 O O . LYS B 1 344 ? -32.562 -5.836 -26.016 1 94.81 344 LYS B O 1
ATOM 8428 N N . HIS B 1 345 ? -32.094 -3.711 -25.625 1 95.5 345 HIS B N 1
ATOM 8429 C CA . HIS B 1 345 ? -32.219 -3.83 -24.188 1 95.5 345 HIS B CA 1
ATOM 8430 C C . HIS B 1 345 ? -33.562 -3.363 -23.703 1 95.5 345 HIS B C 1
ATOM 8432 O O . HIS B 1 345 ? -33.812 -3.258 -22.484 1 95.5 345 HIS B O 1
ATOM 8438 N N . LYS B 1 346 ? -34.5 -2.98 -24.609 1 93.19 346 LYS B N 1
ATOM 8439 C CA . LYS B 1 346 ? -35.875 -2.576 -24.312 1 93.19 346 LYS B CA 1
ATOM 8440 C C . LYS B 1 346 ? -35.906 -1.445 -23.281 1 93.19 346 LYS B C 1
ATOM 8442 O O . LYS B 1 346 ? -36.594 -1.54 -22.266 1 93.19 346 LYS B O 1
ATOM 8447 N N . VAL B 1 347 ? -35.188 -0.433 -23.594 1 94.19 347 VAL B N 1
ATOM 8448 C CA . VAL B 1 347 ? -35.062 0.697 -22.688 1 94.19 347 VAL B CA 1
ATOM 8449 C C . VAL B 1 347 ? -36.344 1.549 -22.75 1 94.19 347 VAL B C 1
ATOM 8451 O O . VAL B 1 347 ? -36.812 1.885 -23.844 1 94.19 347 VAL B O 1
ATOM 8454 N N . MET B 1 348 ? -36.844 1.903 -21.625 1 91.44 348 MET B N 1
ATOM 8455 C CA . MET B 1 348 ? -38.031 2.717 -21.531 1 91.44 348 MET B CA 1
ATOM 8456 C C . MET B 1 348 ? -37.75 4.18 -21.844 1 91.44 348 MET B C 1
ATOM 8458 O O . MET B 1 348 ? -36.562 4.582 -21.859 1 91.44 348 MET B O 1
ATOM 8462 N N . ALA B 1 349 ? -38.812 4.949 -22.031 1 91.56 349 ALA B N 1
ATOM 8463 C CA . ALA B 1 349 ? -38.688 6.359 -22.391 1 91.56 349 ALA B CA 1
ATOM 8464 C C . ALA B 1 349 ? -37.969 7.145 -21.266 1 91.56 349 ALA B C 1
ATOM 8466 O O . ALA B 1 349 ? -37.156 8.031 -21.547 1 91.56 349 ALA B O 1
ATOM 8467 N N . THR B 1 350 ? -38.281 6.777 -20.109 1 91.56 350 THR B N 1
ATOM 8468 C CA . THR B 1 350 ? -37.656 7.465 -18.969 1 91.56 350 THR B CA 1
ATOM 8469 C C . THR B 1 350 ? -36.156 7.184 -18.906 1 91.56 350 THR B C 1
ATOM 8471 O O . THR B 1 350 ? -35.375 8.07 -18.578 1 91.56 350 THR B O 1
ATOM 8474 N N . GLY B 1 351 ? -35.875 5.973 -19.172 1 93.56 351 GLY B N 1
ATOM 8475 C CA . GLY B 1 351 ? -34.469 5.602 -19.203 1 93.56 351 GLY B CA 1
ATOM 8476 C C . GLY B 1 351 ? -33.688 6.305 -20.281 1 93.56 351 GLY B C 1
ATOM 8477 O O . GLY B 1 351 ? -32.562 6.734 -20.062 1 93.56 351 GLY B O 1
ATOM 8478 N N . ARG B 1 352 ? -34.281 6.422 -21.422 1 95.38 352 ARG B N 1
ATOM 8479 C CA . ARG B 1 352 ? -33.656 7.098 -22.547 1 95.38 352 ARG B CA 1
ATOM 8480 C C . ARG B 1 352 ? -33.375 8.562 -22.219 1 95.38 352 ARG B C 1
ATOM 8482 O O . ARG B 1 352 ? -32.344 9.109 -22.578 1 95.38 352 ARG B O 1
ATOM 8489 N N . GLN B 1 353 ? -34.312 9.18 -21.531 1 94.44 353 GLN B N 1
ATOM 8490 C CA . GLN B 1 353 ? -34.188 10.578 -21.141 1 94.44 353 GLN B CA 1
ATOM 8491 C C . GLN B 1 353 ? -33.062 10.758 -20.141 1 94.44 353 GLN B C 1
ATOM 8493 O O . GLN B 1 353 ? -32.312 11.742 -20.188 1 94.44 353 GLN B O 1
ATOM 8498 N N . HIS B 1 354 ? -33 9.852 -19.266 1 94.56 354 HIS B N 1
ATOM 8499 C CA . HIS B 1 354 ? -31.938 9.914 -18.281 1 94.56 354 HIS B CA 1
ATOM 8500 C C . HIS B 1 354 ? -30.578 9.773 -18.922 1 94.56 354 HIS B C 1
ATOM 8502 O O . HIS B 1 354 ? -29.641 10.492 -18.578 1 94.56 354 HIS B O 1
ATOM 8508 N N . ILE B 1 355 ? -30.406 8.836 -19.828 1 96.06 355 ILE B N 1
ATOM 8509 C CA . ILE B 1 355 ? -29.141 8.633 -20.531 1 96.06 355 ILE B CA 1
ATOM 8510 C C . ILE B 1 355 ? -28.781 9.891 -21.312 1 96.06 355 ILE B C 1
ATOM 8512 O O . ILE B 1 355 ? -27.609 10.289 -21.359 1 96.06 355 ILE B O 1
ATOM 8516 N N . LEU B 1 356 ? -29.812 10.461 -21.906 1 94.75 356 LEU B N 1
ATOM 8517 C CA . LEU B 1 356 ? -29.578 11.688 -22.656 1 94.75 356 LEU B CA 1
ATOM 8518 C C . LEU B 1 356 ? -29.062 12.797 -21.734 1 94.75 356 LEU B C 1
ATOM 8520 O O . LEU B 1 356 ? -28.203 13.586 -22.141 1 94.75 356 LEU B O 1
ATOM 8524 N N . SER B 1 357 ? -29.625 12.859 -20.578 1 93.62 357 SER B N 1
ATOM 8525 C CA . SER B 1 357 ? -29.172 13.852 -19.609 1 93.62 357 SER B CA 1
ATOM 8526 C C . SER B 1 357 ? -27.719 13.609 -19.219 1 93.62 357 SER B C 1
ATOM 8528 O O . SER B 1 357 ? -26.938 14.562 -19.062 1 93.62 357 SER B O 1
ATOM 8530 N N . ILE B 1 358 ? -27.344 12.367 -19.062 1 94.19 358 ILE B N 1
ATOM 8531 C CA . ILE B 1 358 ? -25.969 12 -18.734 1 94.19 358 ILE B CA 1
ATOM 8532 C C . ILE B 1 358 ? -25.047 12.414 -19.875 1 94.19 358 ILE B C 1
ATOM 8534 O O . ILE B 1 358 ? -24 13.008 -19.641 1 94.19 358 ILE B O 1
ATOM 8538 N N . MET B 1 359 ? -25.453 12.148 -21.078 1 94.81 359 MET B N 1
ATOM 8539 C CA . MET B 1 359 ? -24.656 12.453 -22.266 1 94.81 359 MET B CA 1
ATOM 8540 C C . MET B 1 359 ? -24.391 13.945 -22.375 1 94.81 359 MET B C 1
ATOM 8542 O O . MET B 1 359 ? -23.266 14.367 -22.672 1 94.81 359 MET B O 1
ATOM 8546 N N . ARG B 1 360 ? -25.391 14.727 -22.094 1 92.69 360 ARG B N 1
ATOM 8547 C CA . ARG B 1 360 ? -25.266 16.172 -22.172 1 92.69 360 ARG B CA 1
ATOM 8548 C C . ARG B 1 360 ? -24.297 16.703 -21.109 1 92.69 360 ARG B C 1
ATOM 8550 O O . ARG B 1 360 ? -23.438 17.531 -21.406 1 92.69 360 ARG B O 1
ATOM 8557 N N . ARG B 1 361 ? -24.438 16.188 -19.969 1 90.5 361 ARG B N 1
ATOM 8558 C CA . ARG B 1 361 ? -23.578 16.625 -18.875 1 90.5 361 ARG B CA 1
ATOM 8559 C C . ARG B 1 361 ? -22.125 16.266 -19.141 1 90.5 361 ARG B C 1
ATOM 8561 O O . ARG B 1 361 ? -21.234 17.094 -18.938 1 90.5 361 ARG B O 1
ATOM 8568 N N . LEU B 1 362 ? -21.875 15.062 -19.594 1 92.06 362 LEU B N 1
ATOM 8569 C CA . LEU B 1 362 ? -20.516 14.594 -19.844 1 92.06 362 LEU B CA 1
ATOM 8570 C C . LEU B 1 362 ? -19.891 15.352 -21 1 92.06 362 LEU B C 1
ATOM 8572 O O . LEU B 1 362 ? -18.688 15.617 -21 1 92.06 362 LEU B O 1
ATOM 8576 N N . GLY B 1 363 ? -20.688 15.617 -21.969 1 90.56 363 GLY B N 1
ATOM 8577 C CA . GLY B 1 363 ? -20.188 16.344 -23.125 1 90.56 363 GLY B CA 1
ATOM 8578 C C . GLY B 1 363 ? -19.734 17.75 -22.812 1 90.56 363 GLY B C 1
ATOM 8579 O O . GLY B 1 363 ? -18.844 18.281 -23.484 1 90.56 363 GLY B O 1
ATOM 8580 N N . LEU B 1 364 ? -20.328 18.344 -21.734 1 87.81 364 LEU B N 1
ATOM 8581 C CA . LEU B 1 364 ? -20.031 19.734 -21.375 1 87.81 364 LEU B CA 1
ATOM 8582 C C . LEU B 1 364 ? -18.938 19.797 -20.312 1 87.81 364 LEU B C 1
ATOM 8584 O O . LEU B 1 364 ? -18.453 20.891 -20 1 87.81 364 LEU B O 1
ATOM 8588 N N . LYS B 1 365 ? -18.531 18.734 -19.922 1 83.12 365 LYS B N 1
ATOM 8589 C CA . LYS B 1 365 ? -17.547 18.703 -18.859 1 83.12 365 LYS B CA 1
ATOM 8590 C C . LYS B 1 365 ? -16.203 19.266 -19.344 1 83.12 365 LYS B C 1
ATOM 8592 O O . LYS B 1 365 ? -15.758 18.938 -20.453 1 83.12 365 LYS B O 1
ATOM 8597 N N . ASN B 1 366 ? -15.609 20.156 -18.547 1 80.56 366 ASN B N 1
ATOM 8598 C CA . ASN B 1 366 ? -14.281 20.672 -18.859 1 80.56 366 ASN B CA 1
ATOM 8599 C C . ASN B 1 366 ? -13.195 19.641 -18.578 1 80.56 366 ASN B C 1
ATOM 8601 O O . ASN B 1 366 ? -13.164 19.031 -17.516 1 80.56 366 ASN B O 1
ATOM 8605 N N . MET B 1 367 ? -12.422 19.312 -19.656 1 84.19 367 MET B N 1
ATOM 8606 C CA . MET B 1 367 ? -11.367 18.312 -19.531 1 84.19 367 MET B CA 1
ATOM 8607 C C . MET B 1 367 ? -10.008 18.891 -19.859 1 84.19 367 MET B C 1
ATOM 8609 O O . MET B 1 367 ? -9.914 19.906 -20.562 1 84.19 367 MET B O 1
ATOM 8613 N N . THR B 1 368 ? -8.977 18.328 -19.328 1 83.5 368 THR B N 1
ATOM 8614 C CA . THR B 1 368 ? -7.609 18.688 -19.688 1 83.5 368 THR B CA 1
ATOM 8615 C C . THR B 1 368 ? -7.305 18.312 -21.141 1 83.5 368 THR B C 1
ATOM 8617 O O . THR B 1 368 ? -8.062 17.562 -21.75 1 83.5 368 THR B O 1
ATOM 8620 N N . LEU B 1 369 ? -6.25 18.828 -21.656 1 87.94 369 LEU B N 1
ATOM 8621 C CA . LEU B 1 369 ? -5.863 18.516 -23.031 1 87.94 369 LEU B CA 1
ATOM 8622 C C . LEU B 1 369 ? -5.582 17.016 -23.188 1 87.94 369 LEU B C 1
ATOM 8624 O O . LEU B 1 369 ? -5.973 16.422 -24.188 1 87.94 369 LEU B O 1
ATOM 8628 N N . LEU B 1 370 ? -4.961 16.453 -22.219 1 88.31 370 LEU B N 1
ATOM 8629 C CA . LEU B 1 370 ? -4.664 15.031 -22.266 1 88.31 370 LEU B CA 1
ATOM 8630 C C . LEU B 1 370 ? -5.941 14.203 -22.188 1 88.31 370 LEU B C 1
ATOM 8632 O O . LEU B 1 370 ? -6.059 13.164 -22.844 1 88.31 370 LEU B O 1
ATOM 8636 N N . GLY B 1 371 ? -6.82 14.719 -21.438 1 89.75 371 GLY B N 1
ATOM 8637 C CA . GLY B 1 371 ? -8.109 14.047 -21.328 1 89.75 371 GLY B CA 1
ATOM 8638 C C . GLY B 1 371 ? -8.914 14.078 -22.609 1 89.75 371 GLY B C 1
ATOM 8639 O O . GLY B 1 371 ? -9.539 13.078 -22.984 1 89.75 371 GLY B O 1
ATOM 8640 N N . LYS B 1 372 ? -8.797 15.156 -23.297 1 91.69 372 LYS B N 1
ATOM 8641 C CA . LYS B 1 372 ? -9.508 15.312 -24.562 1 91.69 372 LYS B CA 1
ATOM 8642 C C . LYS B 1 372 ? -8.93 14.391 -25.641 1 91.69 372 LYS B C 1
ATOM 8644 O O . LYS B 1 372 ? -9.68 13.758 -26.375 1 91.69 372 LYS B O 1
ATOM 8649 N N . LYS B 1 373 ? -7.633 14.367 -25.625 1 94.06 373 LYS B N 1
ATOM 8650 C CA . LYS B 1 373 ? -6.973 13.5 -26.594 1 94.06 373 LYS B CA 1
ATOM 8651 C C . LYS B 1 373 ? -7.297 12.031 -26.328 1 94.06 373 LYS B C 1
ATOM 8653 O O . LYS B 1 373 ? -7.473 11.258 -27.266 1 94.06 373 LYS B O 1
ATOM 8658 N N . ARG B 1 374 ? -7.359 11.664 -25.141 1 94.81 374 ARG B N 1
ATOM 8659 C CA . ARG B 1 374 ? -7.695 10.297 -24.766 1 94.81 374 ARG B CA 1
ATOM 8660 C C . ARG B 1 374 ? -9.109 9.938 -25.203 1 94.81 374 ARG B C 1
ATOM 8662 O O . ARG B 1 374 ? -9.344 8.867 -25.75 1 94.81 374 ARG B O 1
ATOM 8669 N N . LYS B 1 375 ? -10.023 10.867 -24.969 1 94.81 375 LYS B N 1
ATOM 8670 C CA . LYS B 1 375 ? -11.406 10.633 -25.391 1 94.81 375 LYS B CA 1
ATOM 8671 C C . LYS B 1 375 ? -11.508 10.461 -26.891 1 94.81 375 LYS B C 1
ATOM 8673 O O . LYS B 1 375 ? -12.266 9.617 -27.375 1 94.81 375 LYS B O 1
ATOM 8678 N N . GLN B 1 376 ? -10.734 11.195 -27.547 1 94.5 376 GLN B N 1
ATOM 8679 C CA . GLN B 1 376 ? -10.742 11.102 -29 1 94.5 376 GLN B CA 1
ATOM 8680 C C . GLN B 1 376 ? -10.242 9.742 -29.469 1 94.5 376 GLN B C 1
ATOM 8682 O O . GLN B 1 376 ? -10.828 9.141 -30.375 1 94.5 376 GLN B O 1
ATOM 8687 N N . ARG B 1 377 ? -9.219 9.312 -28.859 1 95.81 377 ARG B N 1
ATOM 8688 C CA . ARG B 1 377 ? -8.68 8.008 -29.219 1 95.81 377 ARG B CA 1
ATOM 8689 C C . ARG B 1 377 ? -9.695 6.902 -28.938 1 95.81 377 ARG B C 1
ATOM 8691 O O . ARG B 1 377 ? -9.891 6.008 -29.766 1 95.81 377 ARG B O 1
ATOM 8698 N N . VAL B 1 378 ? -10.344 6.965 -27.797 1 96.81 378 VAL B N 1
ATOM 8699 C CA . VAL B 1 378 ? -11.32 5.945 -27.422 1 96.81 378 VAL B CA 1
ATOM 8700 C C . VAL B 1 378 ? -12.492 5.973 -28.391 1 96.81 378 VAL B C 1
ATOM 8702 O O . VAL B 1 378 ? -12.938 4.922 -28.859 1 96.81 378 VAL B O 1
ATOM 8705 N N . CYS B 1 379 ? -12.953 7.137 -28.719 1 96.25 379 CYS B N 1
ATOM 8706 C CA . CYS B 1 379 ? -14.078 7.277 -29.625 1 96.25 379 CYS B CA 1
ATOM 8707 C C . CYS B 1 379 ? -13.734 6.746 -31.016 1 96.25 379 CYS B C 1
ATOM 8709 O O . CYS B 1 379 ? -14.531 6.047 -31.641 1 96.25 379 CYS B O 1
ATOM 8711 N N . THR B 1 380 ? -12.539 7.043 -31.438 1 95.5 380 THR B N 1
ATOM 8712 C CA . THR B 1 380 ? -12.102 6.547 -32.719 1 95.5 380 THR B CA 1
ATOM 8713 C C . THR B 1 380 ? -12.109 5.023 -32.75 1 95.5 380 THR B C 1
ATOM 8715 O O . THR B 1 380 ? -12.594 4.414 -33.719 1 95.5 380 THR B O 1
ATOM 8718 N N . ASN B 1 381 ? -11.68 4.434 -31.766 1 95.31 381 ASN B N 1
ATOM 8719 C CA . ASN B 1 381 ? -11.555 2.979 -31.703 1 95.31 381 ASN B CA 1
ATOM 8720 C C . ASN B 1 381 ? -12.914 2.312 -31.5 1 95.31 381 ASN B C 1
ATOM 8722 O O . ASN B 1 381 ? -13.141 1.194 -31.953 1 95.31 381 ASN B O 1
ATOM 8726 N N . MET B 1 382 ? -13.828 2.992 -30.844 1 94.81 382 MET B N 1
ATOM 8727 C CA . MET B 1 382 ? -15.109 2.406 -30.469 1 94.81 382 MET B CA 1
ATOM 8728 C C . MET B 1 382 ? -16.141 2.607 -31.562 1 94.81 382 MET B C 1
ATOM 8730 O O . MET B 1 382 ? -17.141 1.879 -31.625 1 94.81 382 MET B O 1
ATOM 8734 N N . PHE B 1 383 ? -15.914 3.592 -32.438 1 95.12 383 PHE B N 1
ATOM 8735 C CA . PHE B 1 383 ? -16.938 3.91 -33.406 1 95.12 383 PHE B CA 1
ATOM 8736 C C . PHE B 1 383 ? -16.375 3.783 -34.812 1 95.12 383 PHE B C 1
ATOM 8738 O O . PHE B 1 383 ? -16.766 2.889 -35.562 1 95.12 383 PHE B O 1
ATOM 8745 N N . ASP B 1 384 ? -15.281 4.492 -35.125 1 92.75 384 ASP B N 1
ATOM 8746 C CA . ASP B 1 384 ? -14.711 4.457 -36.469 1 92.75 384 ASP B CA 1
ATOM 8747 C C . ASP B 1 384 ? -14.094 3.094 -36.75 1 92.75 384 ASP B C 1
ATOM 8749 O O . ASP B 1 384 ? -14.305 2.535 -37.844 1 92.75 384 ASP B O 1
ATOM 8753 N N . LYS B 1 385 ? -13.344 2.604 -35.812 1 93.88 385 LYS B N 1
ATOM 8754 C CA . LYS B 1 385 ? -12.641 1.336 -36 1 93.88 385 LYS B CA 1
ATOM 8755 C C . LYS B 1 385 ? -13.328 0.216 -35.219 1 93.88 385 LYS B C 1
ATOM 8757 O O . LYS B 1 385 ? -12.664 -0.697 -34.719 1 93.88 385 LYS B O 1
ATOM 8762 N N . ARG B 1 386 ? -14.578 0.296 -35.094 1 92.69 386 ARG B N 1
ATOM 8763 C CA . ARG B 1 386 ? -15.352 -0.604 -34.25 1 92.69 386 ARG B CA 1
ATOM 8764 C C . ARG B 1 386 ? -15.203 -2.051 -34.688 1 92.69 386 ARG B C 1
ATOM 8766 O O . ARG B 1 386 ? -15.008 -2.949 -33.875 1 92.69 386 ARG B O 1
ATOM 8773 N N . ARG B 1 387 ? -15.289 -2.266 -35.969 1 92.25 387 ARG B N 1
ATOM 8774 C CA . ARG B 1 387 ? -15.211 -3.615 -36.531 1 92.25 387 ARG B CA 1
ATOM 8775 C C . ARG B 1 387 ? -13.867 -4.258 -36.219 1 92.25 387 ARG B C 1
ATOM 8777 O O . ARG B 1 387 ? -13.812 -5.398 -35.75 1 92.25 387 ARG B O 1
ATOM 8784 N N . ASP B 1 388 ? -12.82 -3.496 -36.438 1 93.38 388 ASP B N 1
ATOM 8785 C CA . ASP B 1 388 ? -11.484 -3.996 -36.156 1 93.38 388 ASP B CA 1
ATOM 8786 C C . ASP B 1 388 ? -11.305 -4.312 -34.688 1 93.38 388 ASP B C 1
ATOM 8788 O O . ASP B 1 388 ? -10.742 -5.352 -34.344 1 93.38 388 ASP B O 1
ATOM 8792 N N . THR B 1 389 ? -11.797 -3.447 -33.906 1 95.81 389 THR B N 1
ATOM 8793 C CA . THR B 1 389 ? -11.695 -3.615 -32.469 1 95.81 389 THR B CA 1
ATOM 8794 C C . THR B 1 389 ? -12.469 -4.852 -32 1 95.81 389 THR B C 1
ATOM 8796 O O . THR B 1 389 ? -11.984 -5.621 -31.172 1 95.81 389 THR B O 1
ATOM 8799 N N . GLN B 1 390 ? -13.562 -5.02 -32.531 1 95.62 390 GLN B N 1
ATOM 8800 C CA . GLN B 1 390 ? -14.398 -6.156 -32.156 1 95.62 390 GLN B CA 1
ATOM 8801 C C . GLN B 1 390 ? -13.766 -7.473 -32.625 1 95.62 390 GLN B C 1
ATOM 8803 O O . GLN B 1 390 ? -13.812 -8.469 -31.891 1 95.62 390 GLN B O 1
ATOM 8808 N N . LEU B 1 391 ? -13.234 -7.477 -33.812 1 96.38 391 LEU B N 1
ATOM 8809 C CA . LEU B 1 391 ? -12.578 -8.672 -34.312 1 96.38 391 LEU B CA 1
ATOM 8810 C C . LEU B 1 391 ? -11.391 -9.055 -33.438 1 96.38 391 LEU B C 1
ATOM 8812 O O . LEU B 1 391 ? -11.242 -10.227 -33.062 1 96.38 391 LEU B O 1
ATOM 8816 N N . LEU B 1 392 ? -10.641 -8.07 -33.094 1 96.94 392 LEU B N 1
ATOM 8817 C CA . LEU B 1 392 ? -9.5 -8.328 -32.219 1 96.94 392 LEU B CA 1
ATOM 8818 C C . LEU B 1 392 ? -9.953 -8.836 -30.859 1 96.94 392 LEU B C 1
ATOM 8820 O O . LEU B 1 392 ? -9.398 -9.805 -30.328 1 96.94 392 LEU B O 1
ATOM 8824 N N . ALA B 1 393 ? -10.953 -8.234 -30.281 1 97.31 393 ALA B N 1
ATOM 8825 C CA . ALA B 1 393 ? -11.477 -8.625 -28.984 1 97.31 393 ALA B CA 1
ATOM 8826 C C . ALA B 1 393 ? -12.008 -10.055 -29.016 1 97.31 393 ALA B C 1
ATOM 8828 O O . ALA B 1 393 ? -11.703 -10.859 -28.125 1 97.31 393 ALA B O 1
ATOM 8829 N N . LYS B 1 394 ? -12.734 -10.344 -30.031 1 97.44 394 LYS B N 1
ATOM 8830 C CA . LYS B 1 394 ? -13.328 -11.672 -30.156 1 97.44 394 LYS B CA 1
ATOM 8831 C C . LYS B 1 394 ? -12.25 -12.734 -30.359 1 97.44 394 LYS B C 1
ATOM 8833 O O . LYS B 1 394 ? -12.391 -13.867 -29.891 1 97.44 394 LYS B O 1
ATOM 8838 N N . ALA B 1 395 ? -11.25 -12.391 -31.109 1 97.5 395 ALA B N 1
ATOM 8839 C CA . ALA B 1 395 ? -10.141 -13.32 -31.297 1 97.5 395 ALA B CA 1
ATOM 8840 C C . ALA B 1 395 ? -9.453 -13.641 -29.984 1 97.5 395 ALA B C 1
ATOM 8842 O O . ALA B 1 395 ? -9.18 -14.805 -29.672 1 97.5 395 ALA B O 1
ATOM 8843 N N . VAL B 1 396 ? -9.203 -12.633 -29.203 1 96.88 396 VAL B N 1
ATOM 8844 C CA . VAL B 1 396 ? -8.562 -12.789 -27.891 1 96.88 396 VAL B CA 1
ATOM 8845 C C . VAL B 1 396 ? -9.43 -13.656 -26.984 1 96.88 396 VAL B C 1
ATOM 8847 O O . VAL B 1 396 ? -8.938 -14.57 -26.328 1 96.88 396 VAL B O 1
ATOM 8850 N N . ILE B 1 397 ? -10.742 -13.438 -26.969 1 97.12 397 ILE B N 1
ATOM 8851 C CA . ILE B 1 397 ? -11.688 -14.133 -26.094 1 97.12 397 ILE B CA 1
ATOM 8852 C C . ILE B 1 397 ? -11.82 -15.594 -26.531 1 97.12 397 ILE B C 1
ATOM 8854 O O . ILE B 1 397 ? -12.07 -16.469 -25.719 1 97.12 397 ILE B O 1
ATOM 8858 N N . SER B 1 398 ? -11.516 -15.828 -27.781 1 96.69 398 SER B N 1
ATOM 8859 C CA . SER B 1 398 ? -11.688 -17.172 -28.312 1 96.69 398 SER B CA 1
ATOM 8860 C C . SER B 1 398 ? -10.438 -18.016 -28.094 1 96.69 398 SER B C 1
ATOM 8862 O O . SER B 1 398 ? -10.523 -19.234 -27.875 1 96.69 398 SER B O 1
ATOM 8864 N N . ILE B 1 399 ? -9.336 -17.422 -28.125 1 96.88 399 ILE B N 1
ATOM 8865 C CA . ILE B 1 399 ? -8.109 -18.203 -28.219 1 96.88 399 ILE B CA 1
ATOM 8866 C C . ILE B 1 399 ? -7.414 -18.219 -26.859 1 96.88 399 ILE B C 1
ATOM 8868 O O . ILE B 1 399 ? -6.941 -19.266 -26.406 1 96.88 399 ILE B O 1
ATOM 8872 N N . LEU B 1 400 ? -7.305 -17.156 -26.094 1 96.81 400 LEU B N 1
ATOM 8873 C CA . LEU B 1 400 ? -6.449 -17 -24.922 1 96.81 400 LEU B CA 1
ATOM 8874 C C . LEU B 1 400 ? -6.969 -17.844 -23.75 1 96.81 400 LEU B C 1
ATOM 8876 O O . LEU B 1 400 ? -6.219 -18.172 -22.844 1 96.81 400 LEU B O 1
ATOM 8880 N N . PRO B 1 401 ? -8.266 -18.234 -23.75 1 96.25 401 PRO B N 1
ATOM 8881 C CA . PRO B 1 401 ? -8.75 -19.047 -22.641 1 96.25 401 PRO B CA 1
ATOM 8882 C C . PRO B 1 401 ? -8.008 -20.375 -22.5 1 96.25 401 PRO B C 1
ATOM 8884 O O . PRO B 1 401 ? -7.848 -20.891 -21.391 1 96.25 401 PRO B O 1
ATOM 8887 N N . MET B 1 402 ? -7.605 -20.984 -23.625 1 96.25 402 MET B N 1
ATOM 8888 C CA . MET B 1 402 ? -6.895 -22.266 -23.547 1 96.25 402 MET B CA 1
ATOM 8889 C C . MET B 1 402 ? -5.594 -22.109 -22.766 1 96.25 402 MET B C 1
ATOM 8891 O O . MET B 1 402 ? -5.23 -22.984 -21.984 1 96.25 402 MET B O 1
ATOM 8895 N N . PHE B 1 403 ? -4.875 -21.031 -22.938 1 96.5 403 PHE B N 1
ATOM 8896 C CA . PHE B 1 403 ? -3.645 -20.766 -22.203 1 96.5 403 PHE B CA 1
ATOM 8897 C C . PHE B 1 403 ? -3.939 -20.5 -20.734 1 96.5 403 PHE B C 1
ATOM 8899 O O . PHE B 1 403 ? -3.207 -20.953 -19.859 1 96.5 403 PHE B O 1
ATOM 8906 N N . LYS B 1 404 ? -5.023 -19.766 -20.453 1 95.25 404 LYS B N 1
ATOM 8907 C CA . LYS B 1 404 ? -5.41 -19.453 -19.078 1 95.25 404 LYS B CA 1
ATOM 8908 C C . LYS B 1 404 ? -5.777 -20.719 -18.312 1 95.25 404 LYS B C 1
ATOM 8910 O O . LYS B 1 404 ? -5.445 -20.859 -17.125 1 95.25 404 LYS B O 1
ATOM 8915 N N . ARG B 1 405 ? -6.469 -21.594 -18.938 1 94.31 405 ARG B N 1
ATOM 8916 C CA . ARG B 1 405 ? -6.844 -22.844 -18.312 1 94.31 405 ARG B CA 1
ATOM 8917 C C . ARG B 1 405 ? -5.609 -23.641 -17.891 1 94.31 405 ARG B C 1
ATOM 8919 O O . ARG B 1 405 ? -5.59 -24.234 -16.812 1 94.31 405 ARG B O 1
ATOM 8926 N N . PHE B 1 406 ? -4.648 -23.641 -18.734 1 94 406 PHE B N 1
ATOM 8927 C CA . PHE B 1 406 ? -3.41 -24.328 -18.406 1 94 406 PHE B CA 1
ATOM 8928 C C . PHE B 1 406 ? -2.768 -23.734 -17.156 1 94 406 PHE B C 1
ATOM 8930 O O . PHE B 1 406 ? -2.381 -24.453 -16.234 1 94 406 PHE B O 1
ATOM 8937 N N . ILE B 1 407 ? -2.65 -22.438 -17.094 1 91.75 407 ILE B N 1
ATOM 8938 C CA . ILE B 1 407 ? -1.989 -21.75 -15.992 1 91.75 407 ILE B CA 1
ATOM 8939 C C . ILE B 1 407 ? -2.75 -22 -14.688 1 91.75 407 ILE B C 1
ATOM 8941 O O . ILE B 1 407 ? -2.143 -22.25 -13.648 1 91.75 407 ILE B O 1
ATOM 8945 N N . LEU B 1 408 ? -4.055 -21.922 -14.734 1 90 408 LEU B N 1
ATOM 8946 C CA . LEU B 1 408 ? -4.875 -22.141 -13.547 1 90 408 LEU B CA 1
ATOM 8947 C C . LEU B 1 408 ? -4.699 -23.562 -13.016 1 90 408 LEU B C 1
ATOM 8949 O O . LEU B 1 408 ? -4.734 -23.781 -11.805 1 90 408 LEU B O 1
ATOM 8953 N N . ALA B 1 409 ? -4.449 -24.484 -13.883 1 88.94 409 ALA B N 1
ATOM 8954 C CA . ALA B 1 409 ? -4.281 -25.891 -13.492 1 88.94 409 ALA B CA 1
ATOM 8955 C C . ALA B 1 409 ? -2.953 -26.094 -12.773 1 88.94 409 ALA B C 1
ATOM 8957 O O . ALA B 1 409 ? -2.871 -26.891 -11.836 1 88.94 409 ALA B O 1
ATOM 8958 N N . PHE B 1 410 ? -1.983 -25.359 -13.172 1 89.12 410 PHE B N 1
ATOM 8959 C CA . PHE B 1 410 ? -0.654 -25.703 -12.68 1 89.12 410 PHE B CA 1
ATOM 8960 C C . PHE B 1 410 ? -0.173 -24.672 -11.664 1 89.12 410 PHE B C 1
ATOM 8962 O O . PHE B 1 410 ? 0.894 -24.828 -11.07 1 89.12 410 PHE B O 1
ATOM 8969 N N . GLU B 1 411 ? -0.902 -23.641 -11.445 1 82.19 411 GLU B N 1
ATOM 8970 C CA . GLU B 1 411 ? -0.601 -22.703 -10.367 1 82.19 411 GLU B CA 1
ATOM 8971 C C . GLU B 1 411 ? -1.238 -23.141 -9.055 1 82.19 411 GLU B C 1
ATOM 8973 O O . GLU B 1 411 ? -1.019 -22.516 -8.016 1 82.19 411 GLU B O 1
ATOM 8978 N N . THR B 1 412 ? -1.789 -24.25 -9.07 1 78.5 412 THR B N 1
ATOM 8979 C CA . THR B 1 412 ? -2.373 -24.797 -7.855 1 78.5 412 THR B CA 1
ATOM 8980 C C . THR B 1 412 ? -1.287 -25.344 -6.934 1 78.5 412 THR B C 1
ATOM 8982 O O . THR B 1 412 ? -0.158 -25.594 -7.371 1 78.5 412 THR B O 1
ATOM 8985 N N . LYS B 1 413 ? -1.52 -25.594 -5.684 1 78.25 413 LYS B N 1
ATOM 8986 C CA . LYS B 1 413 ? -0.573 -26.078 -4.68 1 78.25 413 LYS B CA 1
ATOM 8987 C C . LYS B 1 413 ? -0.469 -27.594 -4.695 1 78.25 413 LYS B C 1
ATOM 8989 O O . LYS B 1 413 ? 0.454 -28.172 -4.113 1 78.25 413 LYS B O 1
ATOM 8994 N N . ARG B 1 414 ? -1.198 -28.203 -5.555 1 83.19 414 ARG B N 1
ATOM 8995 C CA . ARG B 1 414 ? -1.203 -29.672 -5.633 1 83.19 414 ARG B CA 1
ATOM 8996 C C . ARG B 1 414 ? -0.116 -30.172 -6.578 1 83.19 414 ARG B C 1
ATOM 8998 O O . ARG B 1 414 ? 0.194 -29.516 -7.578 1 83.19 414 ARG B O 1
ATOM 9005 N N . PRO B 1 415 ? 0.388 -31.219 -6.117 1 88.56 415 PRO B N 1
ATOM 9006 C CA . PRO B 1 415 ? 1.348 -31.797 -7.059 1 88.56 415 PRO B CA 1
ATOM 9007 C C . PRO B 1 415 ? 0.689 -32.281 -8.344 1 88.56 415 PRO B C 1
ATOM 9009 O O . PRO B 1 415 ? -0.227 -33.125 -8.305 1 88.56 415 PRO B O 1
ATOM 9012 N N . MET B 1 416 ? 1.123 -31.766 -9.461 1 90.5 416 MET B N 1
ATOM 9013 C CA . MET B 1 416 ? 0.486 -32.062 -10.742 1 90.5 416 MET B CA 1
ATOM 9014 C C . MET B 1 416 ? 1.515 -32.531 -11.758 1 90.5 416 MET B C 1
ATOM 9016 O O . MET B 1 416 ? 1.307 -32.406 -12.969 1 90.5 416 MET B O 1
ATOM 9020 N N . LEU B 1 417 ? 2.555 -33.031 -11.273 1 90.56 417 LEU B N 1
ATOM 9021 C CA . LEU B 1 417 ? 3.645 -33.438 -12.156 1 90.56 417 LEU B CA 1
ATOM 9022 C C . LEU B 1 417 ? 3.189 -34.531 -13.125 1 90.56 417 LEU B C 1
ATOM 9024 O O . LEU B 1 417 ? 3.611 -34.562 -14.281 1 90.56 417 LEU B O 1
ATOM 9028 N N . HIS B 1 418 ? 2.295 -35.406 -12.695 1 92.25 418 HIS B N 1
ATOM 9029 C CA . HIS B 1 418 ? 1.837 -36.531 -13.484 1 92.25 418 HIS B CA 1
ATOM 9030 C C . HIS B 1 418 ? 0.916 -36.094 -14.609 1 92.25 418 HIS B C 1
ATOM 9032 O O . HIS B 1 418 ? 0.65 -36.844 -15.539 1 92.25 418 HIS B O 1
ATOM 9038 N N . LYS B 1 419 ? 0.496 -34.844 -14.57 1 93.25 419 LYS B N 1
ATOM 9039 C CA . LYS B 1 419 ? -0.44 -34.344 -15.578 1 93.25 419 LYS B CA 1
ATOM 9040 C C . LYS B 1 419 ? 0.234 -33.344 -16.5 1 93.25 419 LYS B C 1
ATOM 9042 O O . LYS B 1 419 ? -0.353 -32.906 -17.5 1 93.25 419 LYS B O 1
ATOM 9047 N N . LEU B 1 420 ? 1.461 -32.969 -16.266 1 92.81 420 LEU B N 1
ATOM 9048 C CA . LEU B 1 420 ? 2.121 -31.875 -16.953 1 92.81 420 LEU B CA 1
ATOM 9049 C C . LEU B 1 420 ? 2.303 -32.188 -18.438 1 92.81 420 LEU B C 1
ATOM 9051 O O . LEU B 1 420 ? 1.924 -31.391 -19.297 1 92.81 420 LEU B O 1
ATOM 9055 N N . HIS B 1 421 ? 2.871 -33.312 -18.75 1 93 421 HIS B N 1
ATOM 9056 C CA . HIS B 1 421 ? 3.178 -33.656 -20.141 1 93 421 HIS B CA 1
ATOM 9057 C C . HIS B 1 421 ? 1.907 -33.75 -20.969 1 93 421 HIS B C 1
ATOM 9059 O O . HIS B 1 421 ? 1.848 -33.188 -22.078 1 93 421 HIS B O 1
ATOM 9065 N N . ASP B 1 422 ? 0.941 -34.375 -20.453 1 92.56 422 ASP B N 1
ATOM 9066 C CA . ASP B 1 422 ? -0.314 -34.562 -21.188 1 92.56 422 ASP B CA 1
ATOM 9067 C C . ASP B 1 422 ? -0.996 -33.219 -21.438 1 92.56 422 ASP B C 1
ATOM 9069 O O . ASP B 1 422 ? -1.566 -33 -22.5 1 92.56 422 ASP B O 1
ATOM 9073 N N . ASN B 1 423 ? -0.953 -32.438 -20.453 1 94 423 ASN B N 1
ATOM 9074 C CA . ASN B 1 423 ? -1.581 -31.141 -20.594 1 94 423 ASN B CA 1
ATOM 9075 C C . ASN B 1 423 ? -0.823 -30.266 -21.594 1 94 423 ASN B C 1
ATOM 9077 O O . ASN B 1 423 ? -1.427 -29.453 -22.312 1 94 423 ASN B O 1
ATOM 9081 N N . LEU B 1 424 ? 0.512 -30.422 -21.672 1 94.44 424 LEU B N 1
ATOM 9082 C CA . LEU B 1 424 ? 1.308 -29.672 -22.641 1 94.44 424 LEU B CA 1
ATOM 9083 C C . LEU B 1 424 ? 1.011 -30.141 -24.062 1 94.44 424 LEU B C 1
ATOM 9085 O O . LEU B 1 424 ? 0.804 -29.312 -24.969 1 94.44 424 LEU B O 1
ATOM 9089 N N . LYS B 1 425 ? 0.996 -31.375 -24.219 1 94.44 425 LYS B N 1
ATOM 9090 C CA . LYS B 1 425 ? 0.667 -31.953 -25.516 1 94.44 425 LYS B CA 1
ATOM 9091 C C . LYS B 1 425 ? -0.749 -31.578 -25.938 1 94.44 425 LYS B C 1
ATOM 9093 O O . LYS B 1 425 ? -0.968 -31.156 -27.078 1 94.44 425 LYS B O 1
ATOM 9098 N N . GLY B 1 426 ? -1.627 -31.734 -24.969 1 95.25 426 GLY B N 1
ATOM 9099 C CA . GLY B 1 426 ? -3.008 -31.375 -25.25 1 95.25 426 GLY B CA 1
ATOM 9100 C C . GLY B 1 426 ? -3.182 -29.922 -25.625 1 95.25 426 GLY B C 1
ATOM 9101 O O . GLY B 1 426 ? -3.963 -29.594 -26.531 1 95.25 426 GLY B O 1
ATOM 9102 N N . LEU B 1 427 ? -2.451 -29.062 -24.953 1 96.88 427 LEU B N 1
ATOM 9103 C CA . LEU B 1 427 ? -2.514 -27.641 -25.234 1 96.88 427 LEU B CA 1
ATOM 9104 C C . LEU B 1 427 ? -2.008 -27.344 -26.656 1 96.88 427 LEU B C 1
ATOM 9106 O O . LEU B 1 427 ? -2.623 -26.578 -27.391 1 96.88 427 LEU B O 1
ATOM 9110 N N . PHE B 1 428 ? -0.877 -27.984 -27.031 1 97.12 428 PHE B N 1
ATOM 9111 C CA . PHE B 1 428 ? -0.316 -27.797 -28.359 1 97.12 428 PHE B CA 1
ATOM 9112 C C . PHE B 1 428 ? -1.277 -28.297 -29.438 1 97.12 428 PHE B C 1
ATOM 9114 O O . PHE B 1 428 ? -1.529 -27.609 -30.422 1 97.12 428 PHE B O 1
ATOM 9121 N N . GLN B 1 429 ? -1.849 -29.391 -29.172 1 96.81 429 GLN B N 1
ATOM 9122 C CA . GLN B 1 429 ? -2.793 -29.969 -30.125 1 96.81 429 GLN B CA 1
ATOM 9123 C C . GLN B 1 429 ? -4.035 -29.094 -30.281 1 96.81 429 GLN B C 1
ATOM 9125 O O . GLN B 1 429 ? -4.508 -28.875 -31.391 1 96.81 429 GLN B O 1
ATOM 9130 N N . GLU B 1 430 ? -4.504 -28.688 -29.172 1 96.19 430 GLU B N 1
ATOM 9131 C CA . GLU B 1 430 ? -5.676 -27.812 -29.188 1 96.19 430 GLU B CA 1
ATOM 9132 C C . GLU B 1 430 ? -5.406 -26.531 -29.969 1 96.19 430 GLU B C 1
ATOM 9134 O O . GLU B 1 430 ? -6.273 -26.062 -30.703 1 96.19 430 GLU B O 1
ATOM 9139 N N . PHE B 1 431 ? -4.215 -26.047 -29.812 1 97.56 431 PHE B N 1
ATOM 9140 C CA . PHE B 1 431 ? -3.865 -24.797 -30.469 1 97.56 431 PHE B CA 1
ATOM 9141 C C . PHE B 1 431 ? -3.701 -24.984 -31.969 1 97.56 431 PHE B C 1
ATOM 9143 O O . PHE B 1 431 ? -4.238 -24.219 -32.75 1 97.56 431 PHE B O 1
ATOM 9150 N N . ILE B 1 432 ? -3.043 -26.031 -32.438 1 96.94 432 ILE B N 1
ATOM 9151 C CA . ILE B 1 432 ? -2.742 -26.188 -33.875 1 96.94 432 ILE B CA 1
ATOM 9152 C C . ILE B 1 432 ? -3.994 -26.656 -34.625 1 96.94 432 ILE B C 1
ATOM 9154 O O . ILE B 1 432 ? -4.098 -26.484 -35.812 1 96.94 432 ILE B O 1
ATOM 9158 N N . LYS B 1 433 ? -4.918 -27.172 -33.875 1 95.69 433 LYS B N 1
ATOM 9159 C CA . LYS B 1 433 ? -6.195 -27.547 -34.469 1 95.69 433 LYS B CA 1
ATOM 9160 C C . LYS B 1 433 ? -6.883 -26.344 -35.094 1 95.69 433 LYS B C 1
ATOM 9162 O O . LYS B 1 433 ? -7.75 -26.5 -35.969 1 95.69 433 LYS B O 1
ATOM 9167 N N . CYS B 1 434 ? -6.52 -25.234 -34.719 1 95.94 434 CYS B N 1
ATOM 9168 C CA . CYS B 1 434 ? -7.148 -24 -35.219 1 95.94 434 CYS B CA 1
ATOM 9169 C C . CYS B 1 434 ? -6.797 -23.766 -36.688 1 95.94 434 CYS B C 1
ATOM 9171 O O . CYS B 1 434 ? -7.52 -23.062 -37.375 1 95.94 434 CYS B O 1
ATOM 9173 N N . PHE B 1 435 ? -5.664 -24.375 -37.25 1 96.5 435 PHE B N 1
ATOM 9174 C CA . PHE B 1 435 ? -5.293 -24.031 -38.625 1 96.5 435 PHE B CA 1
ATOM 9175 C C . PHE B 1 435 ? -4.672 -25.219 -39.312 1 96.5 435 PHE B C 1
ATOM 9177 O O . PHE B 1 435 ? -4.422 -25.172 -40.531 1 96.5 435 PHE B O 1
ATOM 9184 N N . ILE B 1 436 ? -4.406 -26.312 -38.625 1 96.75 436 ILE B N 1
ATOM 9185 C CA . ILE B 1 436 ? -3.838 -27.516 -39.219 1 96.75 436 ILE B CA 1
ATOM 9186 C C . ILE B 1 436 ? -4.934 -28.562 -39.406 1 96.75 436 ILE B C 1
ATOM 9188 O O . ILE B 1 436 ? -5.855 -28.656 -38.594 1 96.75 436 ILE B O 1
ATOM 9192 N N . LYS B 1 437 ? -4.746 -29.438 -40.375 1 94.69 437 LYS B N 1
ATOM 9193 C CA . LYS B 1 437 ? -5.711 -30.484 -40.688 1 94.69 437 LYS B CA 1
ATOM 9194 C C . LYS B 1 437 ? -5.738 -31.547 -39.594 1 94.69 437 LYS B C 1
ATOM 9196 O O . LYS B 1 437 ? -4.703 -31.844 -39 1 94.69 437 LYS B O 1
ATOM 9201 N N . ALA B 1 438 ? -6.809 -32.188 -39.406 1 92.38 438 ALA B N 1
ATOM 9202 C CA . ALA B 1 438 ? -7.066 -33.125 -38.312 1 92.38 438 ALA B CA 1
ATOM 9203 C C . ALA B 1 438 ? -6.148 -34.312 -38.375 1 92.38 438 ALA B C 1
ATOM 9205 O O . ALA B 1 438 ? -5.727 -34.844 -37.344 1 92.38 438 ALA B O 1
ATOM 9206 N N . GLN B 1 439 ? -5.836 -34.719 -39.531 1 90.62 439 GLN B N 1
ATOM 9207 C CA . GLN B 1 439 ? -5.027 -35.938 -39.719 1 90.62 439 GLN B CA 1
ATOM 9208 C C . GLN B 1 439 ? -3.623 -35.75 -39.156 1 90.62 439 GLN B C 1
ATOM 9210 O O . GLN B 1 439 ? -3.025 -36.688 -38.625 1 90.62 439 GLN B O 1
ATOM 9215 N N . ASP B 1 440 ? -3.156 -34.531 -39.219 1 91.62 440 ASP B N 1
ATOM 9216 C CA . ASP B 1 440 ? -1.799 -34.219 -38.781 1 91.62 440 ASP B CA 1
ATOM 9217 C C . ASP B 1 440 ? -1.776 -33.875 -37.281 1 91.62 440 ASP B C 1
ATOM 9219 O O . ASP B 1 440 ? -0.717 -33.875 -36.656 1 91.62 440 ASP B O 1
ATOM 9223 N N . VAL B 1 441 ? -2.912 -33.656 -36.656 1 92.12 441 VAL B N 1
ATOM 9224 C CA . VAL B 1 441 ? -2.998 -33.25 -35.25 1 92.12 441 VAL B CA 1
ATOM 9225 C C . VAL B 1 441 ? -2.979 -34.469 -34.344 1 92.12 441 VAL B C 1
ATOM 9227 O O . VAL B 1 441 ? -2.482 -34.406 -33.219 1 92.12 441 VAL B O 1
ATOM 9230 N N . ARG B 1 442 ? -3.439 -35.594 -34.781 1 87.75 442 ARG B N 1
ATOM 9231 C CA . ARG B 1 442 ? -3.594 -36.812 -33.969 1 87.75 442 ARG B CA 1
ATOM 9232 C C . ARG B 1 442 ? -2.301 -37.625 -33.969 1 87.75 442 ARG B C 1
ATOM 9234 O O . ARG B 1 442 ? -2.219 -38.656 -33.312 1 87.75 442 ARG B O 1
ATOM 9241 N N . GLU B 1 443 ? -1.301 -37.125 -34.375 1 85.88 443 GLU B N 1
ATOM 9242 C CA . GLU B 1 443 ? -0.042 -37.844 -34.469 1 85.88 443 GLU B CA 1
ATOM 9243 C C . GLU B 1 443 ? 0.705 -37.875 -33.156 1 85.88 443 GLU B C 1
ATOM 9245 O O . GLU B 1 443 ? 0.237 -37.312 -32.156 1 85.88 443 GLU B O 1
ATOM 9250 N N . SER B 1 444 ? 1.753 -38.594 -33.188 1 86.62 444 SER B N 1
ATOM 9251 C CA . SER B 1 444 ? 2.568 -38.812 -32 1 86.62 444 SER B CA 1
ATOM 9252 C C . SER B 1 444 ? 3.285 -37.531 -31.578 1 86.62 444 SER B C 1
ATOM 9254 O O . SER B 1 444 ? 3.393 -36.594 -32.375 1 86.62 444 SER B O 1
ATOM 9256 N N . SER B 1 445 ? 3.707 -37.562 -30.297 1 89.5 445 SER B N 1
ATOM 9257 C CA . SER B 1 445 ? 4.41 -36.406 -29.734 1 89.5 445 SER B CA 1
ATOM 9258 C C . SER B 1 445 ? 5.648 -36.062 -30.547 1 89.5 445 SER B C 1
ATOM 9260 O O . SER B 1 445 ? 5.957 -34.875 -30.766 1 89.5 445 SER B O 1
ATOM 9262 N N . LYS B 1 446 ? 6.336 -37 -30.984 1 91 446 LYS B N 1
ATOM 9263 C CA . LYS B 1 446 ? 7.531 -36.781 -31.781 1 91 446 LYS B CA 1
ATOM 9264 C C . LYS B 1 446 ? 7.18 -36.125 -33.125 1 91 446 LYS B C 1
ATOM 9266 O O . LYS B 1 446 ? 7.855 -35.188 -33.562 1 91 446 LYS B O 1
ATOM 9271 N N . TYR B 1 447 ? 6.16 -36.594 -33.719 1 92.31 447 TYR B N 1
ATOM 9272 C CA . TYR B 1 447 ? 5.695 -36.031 -35 1 92.31 447 TYR B CA 1
ATOM 9273 C C . TYR B 1 447 ? 5.316 -34.562 -34.812 1 92.31 447 TYR B C 1
ATOM 9275 O O . TYR B 1 447 ? 5.68 -33.719 -35.625 1 92.31 447 TYR B O 1
ATOM 9283 N N . LEU B 1 448 ? 4.652 -34.312 -33.781 1 93.62 448 LEU B N 1
ATOM 9284 C CA . LEU B 1 448 ? 4.191 -32.969 -33.531 1 93.62 448 LEU B CA 1
ATOM 9285 C C . LEU B 1 448 ? 5.371 -32 -33.281 1 93.62 448 LEU B C 1
ATOM 9287 O O . LEU B 1 448 ? 5.336 -30.859 -33.719 1 93.62 448 LEU B O 1
ATOM 9291 N N . GLN B 1 449 ? 6.348 -32.5 -32.656 1 93.12 449 GLN B N 1
ATOM 9292 C CA . GLN B 1 449 ? 7.539 -31.703 -32.375 1 93.12 449 GLN B CA 1
ATOM 9293 C C . GLN B 1 449 ? 8.297 -31.359 -33.656 1 93.12 449 GLN B C 1
ATOM 9295 O O . GLN B 1 449 ? 8.836 -30.266 -33.781 1 93.12 449 GLN B O 1
ATOM 9300 N N . ASP B 1 450 ? 8.266 -32.25 -34.625 1 92.5 450 ASP B N 1
ATOM 9301 C CA . ASP B 1 450 ? 9.117 -32.094 -35.812 1 92.5 450 ASP B CA 1
ATOM 9302 C C . ASP B 1 450 ? 8.305 -31.625 -37 1 92.5 450 ASP B C 1
ATOM 9304 O O . ASP B 1 450 ? 8.867 -31.312 -38.062 1 92.5 450 ASP B O 1
ATOM 9308 N N . MET B 1 451 ? 7.098 -31.5 -36.812 1 93.88 451 MET B N 1
ATOM 9309 C CA . MET B 1 451 ? 6.219 -31.109 -37.906 1 93.88 451 MET B CA 1
ATOM 9310 C C . MET B 1 451 ? 6.57 -29.719 -38.406 1 93.88 451 MET B C 1
ATOM 9312 O O . MET B 1 451 ? 6.836 -28.812 -37.625 1 93.88 451 MET B O 1
ATOM 9316 N N . ASN B 1 452 ? 6.676 -29.625 -39.719 1 94.5 452 ASN B N 1
ATOM 9317 C CA . ASN B 1 452 ? 6.875 -28.312 -40.344 1 94.5 452 ASN B CA 1
ATOM 9318 C C . ASN B 1 452 ? 5.578 -27.5 -40.375 1 94.5 452 ASN B C 1
ATOM 9320 O O . ASN B 1 452 ? 4.727 -27.734 -41.25 1 94.5 452 ASN B O 1
ATOM 9324 N N . LEU B 1 453 ? 5.496 -26.562 -39.625 1 95.12 453 LEU B N 1
ATOM 9325 C CA . LEU B 1 453 ? 4.262 -25.812 -39.438 1 95.12 453 LEU B CA 1
ATOM 9326 C C . LEU B 1 453 ? 4.094 -24.766 -40.531 1 95.12 453 LEU B C 1
ATOM 9328 O O . LEU B 1 453 ? 3.02 -24.172 -40.688 1 95.12 453 LEU B O 1
ATOM 9332 N N . ASN B 1 454 ? 5.105 -24.547 -41.406 1 93.38 454 ASN B N 1
ATOM 9333 C CA . ASN B 1 454 ? 5.02 -23.594 -42.531 1 93.38 454 ASN B CA 1
ATOM 9334 C C . ASN B 1 454 ? 4.531 -24.281 -43.781 1 93.38 454 ASN B C 1
ATOM 9336 O O . ASN B 1 454 ? 4.297 -23.609 -44.812 1 93.38 454 ASN B O 1
ATOM 9340 N N . ASP B 1 455 ? 4.336 -25.531 -43.75 1 91.81 455 ASP B N 1
ATOM 9341 C CA . ASP B 1 455 ? 3.869 -26.281 -44.938 1 91.81 455 ASP B CA 1
ATOM 9342 C C . ASP B 1 455 ? 2.398 -25.984 -45.219 1 91.81 455 ASP B C 1
ATOM 9344 O O . ASP B 1 455 ? 1.513 -26.469 -44.5 1 91.81 455 ASP B O 1
ATOM 9348 N N . GLY B 1 456 ? 2.105 -25.344 -46.25 1 91.31 456 GLY B N 1
ATOM 9349 C CA . GLY B 1 456 ? 0.765 -24.922 -46.625 1 91.31 456 GLY B CA 1
ATOM 9350 C C . GLY B 1 456 ? -0.165 -26.094 -46.906 1 91.31 456 GLY B C 1
ATOM 9351 O O . GLY B 1 456 ? -1.385 -25.969 -46.781 1 91.31 456 GLY B O 1
ATOM 9352 N N . GLU B 1 457 ? 0.358 -27.219 -47.25 1 91.31 457 GLU B N 1
ATOM 9353 C CA . GLU B 1 457 ? -0.45 -28.391 -47.594 1 91.31 457 GLU B CA 1
ATOM 9354 C C . GLU B 1 457 ? -1.133 -28.953 -46.344 1 91.31 457 GLU B C 1
ATOM 9356 O O . GLU B 1 457 ? -2.18 -29.594 -46.438 1 91.31 457 GLU B O 1
ATOM 9361 N N . LYS B 1 458 ? -0.538 -28.688 -45.25 1 94 458 LYS B N 1
ATOM 9362 C CA . LYS B 1 458 ? -1.085 -29.203 -44 1 94 458 LYS B CA 1
ATOM 9363 C C . LYS B 1 458 ? -2.078 -28.234 -43.406 1 94 458 LYS B C 1
ATOM 9365 O O . LYS B 1 458 ? -2.779 -28.562 -42.438 1 94 458 LYS B O 1
ATOM 9370 N N . HIS B 1 459 ? -2.166 -27.094 -44.031 1 96.12 459 HIS B N 1
ATOM 9371 C CA . HIS B 1 459 ? -3.008 -26.047 -43.469 1 96.12 459 HIS B CA 1
ATOM 9372 C C . HIS B 1 459 ? -4.457 -26.203 -43.906 1 96.12 459 HIS B C 1
ATOM 9374 O O . HIS B 1 459 ? -4.723 -26.656 -45.031 1 96.12 459 HIS B O 1
ATOM 9380 N N . ILE B 1 460 ? -5.324 -25.891 -43.031 1 95.81 460 ILE B N 1
ATOM 9381 C CA . ILE B 1 460 ? -6.707 -25.641 -43.438 1 95.81 460 ILE B CA 1
ATOM 9382 C C . ILE B 1 460 ? -6.781 -24.391 -44.312 1 95.81 460 ILE B C 1
ATOM 9384 O O . ILE B 1 460 ? -6.082 -23.406 -44.062 1 95.81 460 ILE B O 1
ATOM 9388 N N . PRO B 1 461 ? -7.59 -24.438 -45.312 1 94.12 461 PRO B N 1
ATOM 9389 C CA . PRO B 1 461 ? -7.73 -23.234 -46.125 1 94.12 461 PRO B CA 1
ATOM 9390 C C . PRO B 1 461 ? -8.117 -22.016 -45.281 1 94.12 461 PRO B C 1
ATOM 9392 O O . PRO B 1 461 ? -8.922 -22.125 -44.344 1 94.12 461 PRO B O 1
ATOM 9395 N N . THR B 1 462 ? -7.625 -20.891 -45.656 1 93.94 462 THR B N 1
ATOM 9396 C CA . THR B 1 462 ? -7.734 -19.656 -44.875 1 93.94 462 THR B CA 1
ATOM 9397 C C . THR B 1 462 ? -9.195 -19.328 -44.594 1 93.94 462 THR B C 1
ATOM 9399 O O . THR B 1 462 ? -9.523 -18.828 -43.5 1 93.94 462 THR B O 1
ATOM 9402 N N . ASN B 1 463 ? -10.055 -19.594 -45.438 1 91.62 463 ASN B N 1
ATOM 9403 C CA . ASN B 1 463 ? -11.461 -19.234 -45.281 1 91.62 463 ASN B CA 1
ATOM 9404 C C . ASN B 1 463 ? -12.172 -20.156 -44.281 1 91.62 463 ASN B C 1
ATOM 9406 O O . ASN B 1 463 ? -13.273 -19.859 -43.844 1 91.62 463 ASN B O 1
ATOM 9410 N N . HIS B 1 464 ? -11.406 -21.25 -43.906 1 92.38 464 HIS B N 1
ATOM 9411 C CA . HIS B 1 464 ? -12.07 -22.219 -43.062 1 92.38 464 HIS B CA 1
ATOM 9412 C C . HIS B 1 464 ? -11.336 -22.375 -41.719 1 92.38 464 HIS B C 1
ATOM 9414 O O . HIS B 1 464 ? -11.609 -23.312 -40.969 1 92.38 464 HIS B O 1
ATOM 9420 N N . ILE B 1 465 ? -10.43 -21.484 -41.469 1 94.31 465 ILE B N 1
ATOM 9421 C CA . ILE B 1 465 ? -9.688 -21.594 -40.219 1 94.31 465 ILE B CA 1
ATOM 9422 C C . ILE B 1 465 ? -10.617 -21.266 -39.062 1 94.31 465 ILE B C 1
ATOM 9424 O O . ILE B 1 465 ? -11.688 -20.688 -39.25 1 94.31 465 ILE B O 1
ATOM 9428 N N . PHE B 1 466 ? -10.18 -21.641 -37.875 1 93.94 466 PHE B N 1
ATOM 9429 C CA . PHE B 1 466 ? -10.961 -21.406 -36.656 1 93.94 466 PHE B CA 1
ATOM 9430 C C . PHE B 1 466 ? -11.016 -19.906 -36.344 1 93.94 466 PHE B C 1
ATOM 9432 O O . PHE B 1 466 ? -9.969 -19.266 -36.219 1 93.94 466 PHE B O 1
ATOM 9439 N N . THR B 1 467 ? -12.188 -19.344 -36.219 1 93.19 467 THR B N 1
ATOM 9440 C CA . THR B 1 467 ? -12.328 -17.922 -35.938 1 93.19 467 THR B CA 1
ATOM 9441 C C . THR B 1 467 ? -13.133 -17.719 -34.656 1 93.19 467 THR B C 1
ATOM 9443 O O . THR B 1 467 ? -13.219 -16.594 -34.156 1 93.19 467 THR B O 1
ATOM 9446 N N . GLY B 1 468 ? -13.664 -18.781 -34.094 1 92.38 468 GLY B N 1
ATOM 9447 C CA . GLY B 1 468 ? -14.375 -18.703 -32.812 1 92.38 468 GLY B CA 1
ATOM 9448 C C . GLY B 1 468 ? -15.508 -17.688 -32.844 1 92.38 468 GLY B C 1
ATOM 9449 O O . GLY B 1 468 ? -16.359 -17.719 -33.75 1 92.38 468 GLY B O 1
ATOM 9450 N N . LYS B 1 469 ? -15.422 -16.703 -31.969 1 93 469 LYS B N 1
ATOM 9451 C CA . LYS B 1 469 ? -16.484 -15.711 -31.812 1 93 469 LYS B CA 1
ATOM 9452 C C . LYS B 1 469 ? -16.391 -14.641 -32.906 1 93 469 LYS B C 1
ATOM 9454 O O . LYS B 1 469 ? -17.312 -13.844 -33.062 1 93 469 LYS B O 1
ATOM 9459 N N . CYS B 1 470 ? -15.281 -14.656 -33.625 1 94 470 CYS B N 1
ATOM 9460 C CA . CYS B 1 470 ? -15.117 -13.688 -34.719 1 94 470 CYS B CA 1
ATOM 9461 C C . CYS B 1 470 ? -16.062 -13.984 -35.875 1 94 470 CYS B C 1
ATOM 9463 O O . CYS B 1 470 ? -16.312 -13.117 -36.719 1 94 470 CYS B O 1
ATOM 9465 N N . ASP B 1 471 ? -16.625 -15.156 -35.938 1 93.38 471 ASP B N 1
ATOM 9466 C CA . ASP B 1 471 ? -17.406 -15.602 -37.094 1 93.38 471 ASP B CA 1
ATOM 9467 C C . ASP B 1 471 ? -18.641 -14.711 -37.281 1 93.38 471 ASP B C 1
ATOM 9469 O O . ASP B 1 471 ? -18.969 -14.359 -38.438 1 93.38 471 ASP B O 1
ATOM 9473 N N . ALA B 1 472 ? -19.266 -14.375 -36.219 1 91.19 472 ALA B N 1
ATOM 9474 C CA . ALA B 1 472 ? -20.469 -13.539 -36.312 1 91.19 472 ALA B CA 1
ATOM 9475 C C . ALA B 1 472 ? -20.141 -12.18 -36.906 1 91.19 472 ALA B C 1
ATOM 9477 O O . ALA B 1 472 ? -20.938 -11.6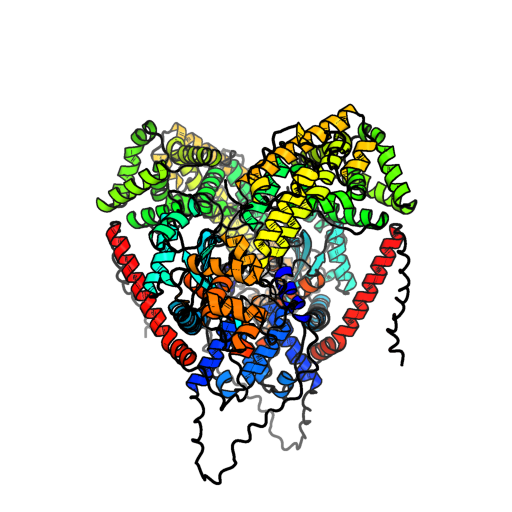41 -37.688 1 91.19 472 ALA B O 1
ATOM 9478 N N . VAL B 1 473 ? -19.031 -11.656 -36.656 1 92.38 473 VAL B N 1
ATOM 9479 C CA . VAL B 1 473 ? -18.625 -10.344 -37.125 1 92.38 473 VAL B CA 1
ATOM 9480 C C . VAL B 1 473 ? -18.156 -10.453 -38.594 1 92.38 473 VAL B C 1
ATOM 9482 O O . VAL B 1 473 ? -18.469 -9.594 -39.406 1 92.38 473 VAL B O 1
ATOM 9485 N N . LEU B 1 474 ? -17.469 -11.484 -38.875 1 93.88 474 LEU B N 1
ATOM 9486 C CA . LEU B 1 474 ? -16.906 -11.68 -40.188 1 93.88 474 LEU B CA 1
ATOM 9487 C C . LEU B 1 474 ? -18 -11.93 -41.219 1 93.88 474 LEU B C 1
ATOM 9489 O O . LEU B 1 474 ? -17.828 -11.57 -42.406 1 93.88 474 LEU B O 1
ATOM 9493 N N . GLN B 1 475 ? -19.094 -12.508 -40.781 1 90.94 475 GLN B N 1
ATOM 9494 C CA . GLN B 1 475 ? -20.203 -12.766 -41.719 1 90.94 475 GLN B CA 1
ATOM 9495 C C . GLN B 1 475 ? -20.812 -11.461 -42.219 1 90.94 475 GLN B C 1
ATOM 9497 O O . GLN B 1 475 ? -21.359 -11.406 -43.312 1 90.94 475 GLN B O 1
ATOM 9502 N N . ASN B 1 476 ? -20.703 -10.422 -41.406 1 88.94 476 ASN B N 1
ATOM 9503 C CA . ASN B 1 476 ? -21.297 -9.133 -41.75 1 88.94 476 ASN B CA 1
ATOM 9504 C C . ASN B 1 476 ? -20.281 -8.219 -42.438 1 88.94 476 ASN B C 1
ATOM 9506 O O . ASN B 1 476 ? -20.578 -7.055 -42.719 1 88.94 476 ASN B O 1
ATOM 9510 N N . CYS B 1 477 ? -19.156 -8.773 -42.75 1 90.5 477 CYS B N 1
ATOM 9511 C CA . CYS B 1 477 ? -18.094 -7.98 -43.375 1 90.5 477 CYS B CA 1
ATOM 9512 C C . CYS B 1 477 ? -17.984 -8.297 -44.844 1 90.5 477 CYS B C 1
ATOM 9514 O O . CYS B 1 477 ? -18.469 -9.336 -45.312 1 90.5 477 CYS B O 1
ATOM 9516 N N . LYS B 1 478 ? -17.344 -7.332 -45.531 1 90.62 478 LYS B N 1
ATOM 9517 C CA . LYS B 1 478 ? -16.984 -7.586 -46.906 1 90.62 478 LYS B CA 1
ATOM 9518 C C . LYS B 1 478 ? -15.984 -8.734 -47.031 1 90.62 478 LYS B C 1
ATOM 9520 O O . LYS B 1 478 ? -15.18 -8.953 -46.125 1 90.62 478 LYS B O 1
ATOM 9525 N N . LYS B 1 479 ? -16.047 -9.367 -48.125 1 90.56 479 LYS B N 1
ATOM 9526 C CA . LYS B 1 479 ? -15.227 -10.562 -48.344 1 90.56 479 LYS B CA 1
ATOM 9527 C C . LYS B 1 479 ? -13.742 -10.227 -48.25 1 90.56 479 LYS B C 1
ATOM 9529 O O . LYS B 1 479 ? -12.961 -11.008 -47.688 1 90.56 479 LYS B O 1
ATOM 9534 N N . ASP B 1 480 ? -13.414 -9.094 -48.688 1 91.38 480 ASP B N 1
ATOM 9535 C CA . ASP B 1 480 ? -12.008 -8.703 -48.688 1 91.38 480 ASP B CA 1
ATOM 9536 C C . ASP B 1 480 ? -11.508 -8.438 -47.281 1 91.38 480 ASP B C 1
ATOM 9538 O O . ASP B 1 480 ? -10.383 -8.805 -46.938 1 91.38 480 ASP B O 1
ATOM 9542 N N . VAL B 1 481 ? -12.328 -7.848 -46.531 1 92.44 481 VAL B N 1
ATOM 9543 C CA . VAL B 1 481 ? -11.969 -7.523 -45.156 1 92.44 481 VAL B CA 1
ATOM 9544 C C . VAL B 1 481 ? -11.906 -8.805 -44.312 1 92.44 481 VAL B C 1
ATOM 9546 O O . VAL B 1 481 ? -11 -8.977 -43.5 1 92.44 481 VAL B O 1
ATOM 9549 N N . ALA B 1 482 ? -12.812 -9.656 -44.562 1 94.56 482 ALA B N 1
ATOM 9550 C CA . ALA B 1 482 ? -12.852 -10.93 -43.844 1 94.56 482 ALA B CA 1
ATOM 9551 C C . ALA B 1 482 ? -11.617 -11.773 -44.156 1 94.56 482 ALA B C 1
ATOM 9553 O O . ALA B 1 482 ? -11.023 -12.367 -43.25 1 94.56 482 ALA B O 1
ATOM 9554 N N . HIS B 1 483 ? -11.336 -11.766 -45.438 1 94.25 483 HIS B N 1
ATOM 9555 C CA . HIS B 1 483 ? -10.172 -12.531 -45.875 1 94.25 483 HIS B CA 1
ATOM 9556 C C . HIS B 1 483 ? -8.891 -11.953 -45.281 1 94.25 483 HIS B C 1
ATOM 9558 O O . HIS B 1 483 ? -7.98 -12.695 -44.906 1 94.25 483 HIS B O 1
ATOM 9564 N N . ALA B 1 484 ? -8.844 -10.703 -45.25 1 94.69 484 ALA B N 1
ATOM 9565 C CA . ALA B 1 484 ? -7.66 -10.039 -44.688 1 94.69 484 ALA B CA 1
ATOM 9566 C C . ALA B 1 484 ? -7.473 -10.367 -43.219 1 94.69 484 ALA B C 1
ATOM 9568 O O . ALA B 1 484 ? -6.352 -10.617 -42.781 1 94.69 484 ALA B O 1
ATOM 9569 N N . PHE B 1 485 ? -8.523 -10.406 -42.5 1 95.94 485 PHE B N 1
ATOM 9570 C CA . PHE B 1 485 ? -8.43 -10.703 -41.062 1 95.94 485 PHE B CA 1
ATOM 9571 C C . PHE B 1 485 ? -8.086 -12.164 -40.844 1 95.94 485 PHE B C 1
ATOM 9573 O O . PHE B 1 485 ? -7.285 -12.492 -39.969 1 95.94 485 PHE B O 1
ATOM 9580 N N . ARG B 1 486 ? -8.688 -13.023 -41.625 1 96.38 486 ARG B N 1
ATOM 9581 C CA . ARG B 1 486 ? -8.383 -14.445 -41.531 1 96.38 486 ARG B CA 1
ATOM 9582 C C . ARG B 1 486 ? -6.906 -14.711 -41.812 1 96.38 486 ARG B C 1
ATOM 9584 O O . ARG B 1 486 ? -6.285 -15.57 -41.188 1 96.38 486 ARG B O 1
ATOM 9591 N N . SER B 1 487 ? -6.453 -13.977 -42.75 1 95.44 487 SER B N 1
ATOM 9592 C CA . SER B 1 487 ? -5.039 -14.117 -43.062 1 95.44 487 SER B CA 1
ATOM 9593 C C . SER B 1 487 ? -4.152 -13.648 -41.906 1 95.44 487 SER B C 1
ATOM 9595 O O . SER B 1 487 ? -3.123 -14.266 -41.625 1 95.44 487 SER B O 1
ATOM 9597 N N . GLN B 1 488 ? -4.562 -12.602 -41.344 1 95.88 488 GLN B N 1
ATOM 9598 C CA . GLN B 1 488 ? -3.848 -12.086 -40.188 1 95.88 488 GLN B CA 1
ATOM 9599 C C . GLN B 1 488 ? -3.891 -13.086 -39.031 1 95.88 488 GLN B C 1
ATOM 9601 O O . GLN B 1 488 ? -2.873 -13.328 -38.375 1 95.88 488 GLN B O 1
ATOM 9606 N N . LEU B 1 489 ? -4.973 -13.625 -38.781 1 96.94 489 LEU B N 1
ATOM 9607 C CA . LEU B 1 489 ? -5.168 -14.617 -37.75 1 96.94 489 LEU B CA 1
ATOM 9608 C C . LEU B 1 489 ? -4.34 -15.867 -38 1 96.94 489 LEU B C 1
ATOM 9610 O O . LEU B 1 489 ? -3.719 -16.422 -37.094 1 96.94 489 LEU B O 1
ATOM 9614 N N . LYS B 1 490 ? -4.336 -16.297 -39.219 1 96.56 490 LYS B N 1
ATOM 9615 C CA . LYS B 1 490 ? -3.559 -17.469 -39.625 1 96.56 490 LYS B CA 1
ATOM 9616 C C . LYS B 1 490 ? -2.066 -17.234 -39.406 1 96.56 490 LYS B C 1
ATOM 9618 O O . LYS B 1 490 ? -1.362 -18.109 -38.906 1 96.56 490 LYS B O 1
ATOM 9623 N N . ARG B 1 491 ? -1.648 -16.094 -39.781 1 96.19 491 ARG B N 1
ATOM 9624 C CA . ARG B 1 491 ? -0.25 -15.742 -39.531 1 96.19 491 ARG B CA 1
ATOM 9625 C C . ARG B 1 491 ? 0.088 -15.797 -38.062 1 96.19 491 ARG B C 1
ATOM 9627 O O . ARG B 1 491 ? 1.161 -16.266 -37.688 1 96.19 491 ARG B O 1
ATOM 9634 N N . ALA B 1 492 ? -0.82 -15.312 -37.25 1 97.69 492 ALA B N 1
ATOM 9635 C CA . ALA B 1 492 ? -0.627 -15.344 -35.812 1 97.69 492 ALA B CA 1
ATOM 9636 C C . ALA B 1 492 ? -0.585 -16.781 -35.281 1 97.69 492 ALA B C 1
ATOM 9638 O O . ALA B 1 492 ? 0.219 -17.109 -34.406 1 97.69 492 ALA B O 1
ATOM 9639 N N . PHE B 1 493 ? -1.413 -17.625 -35.875 1 98 493 PHE B N 1
ATOM 9640 C CA . PHE B 1 493 ? -1.438 -19.031 -35.5 1 98 493 PHE B CA 1
ATOM 9641 C C . PHE B 1 493 ? -0.112 -19.703 -35.812 1 98 493 PHE B C 1
ATOM 9643 O O . PHE B 1 493 ? 0.473 -20.391 -34.969 1 98 493 PHE B O 1
ATOM 9650 N N . VAL B 1 494 ? 0.323 -19.484 -36.969 1 97.69 494 VAL B N 1
ATOM 9651 C CA . VAL B 1 494 ? 1.527 -20.156 -37.438 1 97.69 494 VAL B CA 1
ATOM 9652 C C . VAL B 1 494 ? 2.73 -19.703 -36.594 1 97.69 494 VAL B C 1
ATOM 9654 O O . VAL B 1 494 ? 3.49 -20.547 -36.094 1 97.69 494 VAL B O 1
ATOM 9657 N N . SER B 1 495 ? 2.838 -18.453 -36.438 1 97.5 495 SER B N 1
ATOM 9658 C CA . SER B 1 495 ? 3.963 -17.922 -35.688 1 97.5 495 SER B CA 1
ATOM 9659 C C . SER B 1 495 ? 3.943 -18.422 -34.25 1 97.5 495 SER B C 1
ATOM 9661 O O . SER B 1 495 ? 4.98 -18.812 -33.719 1 97.5 495 SER B O 1
ATOM 9663 N N . THR B 1 496 ? 2.799 -18.406 -33.656 1 97.94 496 THR B N 1
ATOM 9664 C CA . THR B 1 496 ? 2.662 -18.844 -32.25 1 97.94 496 THR B CA 1
ATOM 9665 C C . THR B 1 496 ? 2.938 -20.328 -32.125 1 97.94 496 THR B C 1
ATOM 9667 O O . THR B 1 496 ? 3.592 -20.766 -31.188 1 97.94 496 THR B O 1
ATOM 9670 N N . ALA B 1 497 ? 2.457 -21.078 -33.062 1 97.88 497 ALA B N 1
ATOM 9671 C CA . ALA B 1 497 ? 2.691 -22.516 -33.031 1 97.88 497 ALA B CA 1
ATOM 9672 C C . ALA B 1 497 ? 4.18 -22.828 -33.156 1 97.88 497 ALA B C 1
ATOM 9674 O O . ALA B 1 497 ? 4.676 -23.75 -32.5 1 97.88 497 ALA B O 1
ATOM 9675 N N . GLN B 1 498 ? 4.793 -22.141 -33.969 1 97.44 498 GLN B N 1
ATOM 9676 C CA . GLN B 1 498 ? 6.234 -22.312 -34.094 1 97.44 498 GLN B CA 1
ATOM 9677 C C . GLN B 1 498 ? 6.945 -22 -32.781 1 97.44 498 GLN B C 1
ATOM 9679 O O . GLN B 1 498 ? 7.867 -22.719 -32.375 1 97.44 498 GLN B O 1
ATOM 9684 N N . TYR B 1 499 ? 6.504 -20.938 -32.219 1 96.5 499 TYR B N 1
ATOM 9685 C CA . TYR B 1 499 ? 7.059 -20.562 -30.922 1 96.5 499 TYR B CA 1
ATOM 9686 C C . TYR B 1 499 ? 6.797 -21.656 -29.891 1 96.5 499 TYR B C 1
ATOM 9688 O O . TYR B 1 499 ? 7.684 -21.984 -29.094 1 96.5 499 TYR B O 1
ATOM 9696 N N . MET B 1 500 ? 5.66 -22.234 -29.891 1 96.88 500 MET B N 1
ATOM 9697 C CA . MET B 1 500 ? 5.301 -23.312 -28.969 1 96.88 500 MET B CA 1
ATOM 9698 C C . MET B 1 500 ? 6.191 -24.531 -29.188 1 96.88 500 MET B C 1
ATOM 9700 O O . MET B 1 500 ? 6.684 -25.125 -28.219 1 96.88 500 MET B O 1
ATOM 9704 N N . GLN B 1 501 ? 6.359 -24.844 -30.406 1 95 501 GLN B N 1
ATOM 9705 C CA . GLN B 1 501 ? 7.188 -26 -30.75 1 95 501 GLN B CA 1
ATOM 9706 C C . GLN B 1 501 ? 8.609 -25.828 -30.203 1 95 501 GLN B C 1
ATOM 9708 O O . GLN B 1 501 ? 9.25 -26.797 -29.812 1 95 501 GLN B O 1
ATOM 9713 N N . LYS B 1 502 ? 9.031 -24.688 -30.25 1 91 502 LYS B N 1
ATOM 9714 C CA . LYS B 1 502 ? 10.398 -24.391 -29.828 1 91 502 LYS B CA 1
ATOM 9715 C C . LYS B 1 502 ? 10.523 -24.391 -28.312 1 91 502 LYS B C 1
ATOM 9717 O O . LYS B 1 502 ? 11.578 -24.75 -27.766 1 91 502 LYS B O 1
ATOM 9722 N N . LYS B 1 503 ? 9.516 -24.031 -27.656 1 90.31 503 LYS B N 1
ATOM 9723 C CA . LYS B 1 503 ? 9.656 -23.75 -26.234 1 90.31 503 LYS B CA 1
ATOM 9724 C C . LYS B 1 503 ? 9.07 -24.891 -25.391 1 90.31 503 LYS B C 1
ATOM 9726 O O . LYS B 1 503 ? 9.477 -25.094 -24.25 1 90.31 503 LYS B O 1
ATOM 9731 N N . LEU B 1 504 ? 8.055 -25.609 -25.906 1 92 504 LEU B N 1
ATOM 9732 C CA . LEU B 1 504 ? 7.379 -26.625 -25.125 1 92 504 LEU B CA 1
ATOM 9733 C C . LEU B 1 504 ? 8.039 -27.984 -25.328 1 92 504 LEU B C 1
ATOM 9735 O O . LEU B 1 504 ? 8.383 -28.375 -26.438 1 92 504 LEU B O 1
ATOM 9739 N N . PRO B 1 505 ? 8.258 -28.656 -24.234 1 90.62 505 PRO B N 1
ATOM 9740 C CA . PRO B 1 505 ? 8.805 -30.016 -24.344 1 90.62 505 PRO B CA 1
ATOM 9741 C C . PRO B 1 505 ? 7.75 -31.031 -24.75 1 90.62 505 PRO B C 1
ATOM 9743 O O . PRO B 1 505 ? 7.348 -31.875 -23.938 1 90.62 505 PRO B O 1
ATOM 9746 N N . LEU B 1 506 ? 7.477 -31.109 -26 1 91.62 506 LEU B N 1
ATOM 9747 C CA . LEU B 1 506 ? 6.41 -31.969 -26.516 1 91.62 506 LEU B CA 1
ATOM 9748 C C . LEU B 1 506 ? 6.844 -33.438 -26.5 1 91.62 506 LEU B C 1
ATOM 9750 O O . LEU B 1 506 ? 6.008 -34.344 -26.375 1 91.62 506 LEU B O 1
ATOM 9754 N N . HIS B 1 507 ? 8.062 -33.625 -26.719 1 90.88 507 HIS B N 1
ATOM 9755 C CA . HIS B 1 507 ? 8.641 -34.969 -26.672 1 90.88 507 HIS B CA 1
ATOM 9756 C C . HIS B 1 507 ? 9.781 -35.031 -25.656 1 90.88 507 HIS B C 1
ATOM 9758 O O . HIS B 1 507 ? 10.93 -34.75 -25.984 1 90.88 507 HIS B O 1
ATOM 9764 N N . HIS B 1 508 ? 9.445 -35.438 -24.5 1 90.12 508 HIS B N 1
ATOM 9765 C CA . HIS B 1 508 ? 10.391 -35.469 -23.391 1 90.12 508 HIS B CA 1
ATOM 9766 C C . HIS B 1 508 ? 10.266 -36.781 -22.609 1 90.12 508 HIS B C 1
ATOM 9768 O O . HIS B 1 508 ? 9.234 -37.062 -22 1 90.12 508 HIS B O 1
ATOM 9774 N N . GLY B 1 509 ? 11.25 -37.562 -22.594 1 89.5 509 GLY B N 1
ATOM 9775 C CA . GLY B 1 509 ? 11.234 -38.906 -22.016 1 89.5 509 GLY B CA 1
ATOM 9776 C C . GLY B 1 509 ? 10.891 -38.875 -20.531 1 89.5 509 GLY B C 1
ATOM 9777 O O . GLY B 1 509 ? 10.062 -39.688 -20.078 1 89.5 509 GLY B O 1
ATOM 9778 N N . LEU B 1 510 ? 11.445 -38.062 -19.844 1 92.75 510 LEU B N 1
ATOM 9779 C CA . LEU B 1 510 ? 11.219 -38 -18.406 1 92.75 510 LEU B CA 1
ATOM 9780 C C . LEU B 1 510 ? 9.773 -37.625 -18.094 1 92.75 510 LEU B C 1
ATOM 9782 O O . LEU B 1 510 ? 9.102 -38.281 -17.312 1 92.75 510 LEU B O 1
ATOM 9786 N N . LEU B 1 511 ? 9.297 -36.562 -18.734 1 92.75 511 LEU B N 1
ATOM 9787 C CA . LEU B 1 511 ? 7.953 -36.062 -18.469 1 92.75 511 LEU B CA 1
ATOM 9788 C C . LEU B 1 511 ? 6.91 -37.125 -18.844 1 92.75 511 LEU B C 1
ATOM 9790 O O . LEU B 1 511 ? 5.902 -37.281 -18.156 1 92.75 511 LEU B O 1
ATOM 9794 N N . SER B 1 512 ? 7.16 -37.812 -19.875 1 92.38 512 SER B N 1
ATOM 9795 C CA . SER B 1 512 ? 6.246 -38.875 -20.297 1 92.38 512 SER B CA 1
ATOM 9796 C C . SER B 1 512 ? 6.215 -40 -19.297 1 92.38 512 SER B C 1
ATOM 9798 O O . SER B 1 512 ? 5.156 -40.562 -19.016 1 92.38 512 SER B O 1
ATOM 9800 N N . THR B 1 513 ? 7.336 -40.344 -18.797 1 94.94 513 THR B N 1
ATOM 9801 C CA . THR B 1 513 ? 7.418 -41.406 -17.812 1 94.94 513 THR B CA 1
ATOM 9802 C C . THR B 1 513 ? 6.738 -41 -16.5 1 94.94 513 THR B C 1
ATOM 9804 O O . THR B 1 513 ? 6.062 -41.812 -15.859 1 94.94 513 THR B O 1
ATOM 9807 N N . LEU B 1 514 ? 6.891 -39.781 -16.141 1 94.88 514 LEU B N 1
ATOM 9808 C CA . LEU B 1 514 ? 6.301 -39.25 -14.914 1 94.88 514 LEU B CA 1
ATOM 9809 C C . LEU B 1 514 ? 4.777 -39.281 -14.992 1 94.88 514 LEU B C 1
ATOM 9811 O O . LEU B 1 514 ? 4.105 -39.375 -13.961 1 94.88 514 LEU B O 1
ATOM 9815 N N . SER B 1 515 ? 4.219 -39.188 -16.172 1 94.31 515 SER B N 1
ATOM 9816 C CA . SER B 1 515 ? 2.77 -39.219 -16.344 1 94.31 515 SER B CA 1
ATOM 9817 C C . SER B 1 515 ? 2.189 -40.531 -15.891 1 94.31 515 SER B C 1
ATOM 9819 O O . SER B 1 515 ? 1.011 -40.625 -15.539 1 94.31 515 SER B O 1
ATOM 9821 N N . LEU B 1 516 ? 3.031 -41.531 -15.852 1 94.56 516 LEU B N 1
ATOM 9822 C CA . LEU B 1 516 ? 2.576 -42.875 -15.539 1 94.56 516 LEU B CA 1
ATOM 9823 C C . LEU B 1 516 ? 2.479 -43.094 -14.023 1 94.56 516 LEU B C 1
ATOM 9825 O O . LEU B 1 516 ? 1.988 -44.125 -13.562 1 94.56 516 LEU B O 1
ATOM 9829 N N . LEU B 1 517 ? 2.896 -42.094 -13.297 1 94.94 517 LEU B N 1
ATOM 9830 C CA . LEU B 1 517 ? 2.729 -42.156 -11.844 1 94.94 517 LEU B CA 1
ATOM 9831 C C . LEU B 1 517 ? 1.275 -41.906 -11.461 1 94.94 517 LEU B C 1
ATOM 9833 O O . LEU B 1 517 ? 0.898 -42.094 -10.297 1 94.94 517 LEU B O 1
ATOM 9837 N N . ASP B 1 518 ? 0.49 -41.562 -12.406 1 93.75 518 ASP B N 1
ATOM 9838 C CA . ASP B 1 518 ? -0.933 -41.312 -12.188 1 93.75 518 ASP B CA 1
ATOM 9839 C C . ASP B 1 518 ? -1.648 -42.594 -11.742 1 93.75 518 ASP B C 1
ATOM 9841 O O . ASP B 1 518 ? -1.498 -43.656 -12.367 1 93.75 518 ASP B O 1
ATOM 9845 N N . PRO B 1 519 ? -2.447 -42.469 -10.695 1 91.81 519 PRO B N 1
ATOM 9846 C CA . PRO B 1 519 ? -3.184 -43.656 -10.234 1 91.81 519 PRO B CA 1
ATOM 9847 C C . PRO B 1 519 ? -4.016 -44.312 -11.336 1 91.81 519 PRO B C 1
ATOM 9849 O O . PRO B 1 519 ? -4.223 -45.531 -11.32 1 91.81 519 PRO B O 1
ATOM 9852 N N . LEU B 1 520 ? -4.363 -43.594 -12.312 1 89.94 520 LEU B N 1
ATOM 9853 C CA . LEU B 1 520 ? -5.207 -44.094 -13.398 1 89.94 520 LEU B CA 1
ATOM 9854 C C . LEU B 1 520 ? -4.414 -45 -14.328 1 89.94 520 LEU B C 1
ATOM 9856 O O . LEU B 1 520 ? -4.996 -45.812 -15.062 1 89.94 520 LEU B O 1
ATOM 9860 N N . ALA B 1 521 ? -3.125 -44.938 -14.305 1 91 521 ALA B N 1
ATOM 9861 C CA . ALA B 1 521 ? -2.279 -45.719 -15.219 1 91 521 ALA B CA 1
ATOM 9862 C C . ALA B 1 521 ? -1.938 -47.094 -14.648 1 91 521 ALA B C 1
ATOM 9864 O O . ALA B 1 521 ? -1.434 -47.938 -15.359 1 91 521 ALA B O 1
ATOM 9865 N N . PHE B 1 522 ? -2.26 -47.344 -13.43 1 90.94 522 PHE B N 1
ATOM 9866 C CA . PHE B 1 522 ? -1.834 -48.562 -12.773 1 90.94 522 PHE B CA 1
ATOM 9867 C C . PHE B 1 522 ? -2.803 -49.719 -13.078 1 90.94 522 PHE B C 1
ATOM 9869 O O . PHE B 1 522 ? -3.977 -49.469 -13.367 1 90.94 522 PHE B O 1
ATOM 9876 N N . GLY B 1 523 ? -2.328 -50.906 -13.07 1 87.88 523 GLY B N 1
ATOM 9877 C CA . GLY B 1 523 ? -3.133 -52.094 -13.359 1 87.88 523 GLY B CA 1
ATOM 9878 C C . GLY B 1 523 ? -2.857 -52.688 -14.727 1 87.88 523 GLY B C 1
ATOM 9879 O O . GLY B 1 523 ? -3.57 -53.594 -15.172 1 87.88 523 GLY B O 1
ATOM 9880 N N . GLN B 1 524 ? -1.853 -52.094 -15.336 1 90.25 524 GLN B N 1
ATOM 9881 C CA . GLN B 1 524 ? -1.482 -52.594 -16.672 1 90.25 524 GLN B CA 1
ATOM 9882 C C . GLN B 1 524 ? -0.007 -52.969 -16.719 1 90.25 524 GLN B C 1
ATOM 9884 O O . GLN B 1 524 ? 0.845 -52.25 -16.172 1 90.25 524 GLN B O 1
ATOM 9889 N N . THR B 1 525 ? 0.248 -54.031 -17.391 1 91.25 525 THR B N 1
ATOM 9890 C CA . THR B 1 525 ? 1.618 -54.531 -17.516 1 91.25 525 THR B CA 1
ATOM 9891 C C . THR B 1 525 ? 2.486 -53.5 -18.25 1 91.25 525 THR B C 1
ATOM 9893 O O . THR B 1 525 ? 3.652 -53.312 -17.906 1 91.25 525 THR B O 1
ATOM 9896 N N . GLU B 1 526 ? 1.936 -52.875 -19.203 1 91.75 526 GLU B N 1
ATOM 9897 C CA . GLU B 1 526 ? 2.676 -51.906 -20 1 91.75 526 GLU B CA 1
ATOM 9898 C C . GLU B 1 526 ? 3.162 -50.719 -19.141 1 91.75 526 GLU B C 1
ATOM 9900 O O . GLU B 1 526 ? 4.258 -50.219 -19.359 1 91.75 526 GLU B O 1
ATOM 9905 N N . THR B 1 527 ? 2.371 -50.344 -18.219 1 93.38 527 THR B N 1
ATOM 9906 C CA . THR B 1 527 ? 2.742 -49.25 -17.297 1 93.38 527 THR B CA 1
ATOM 9907 C C . THR B 1 527 ? 3.986 -49.656 -16.5 1 93.38 527 THR B C 1
ATOM 9909 O O . THR B 1 527 ? 4.906 -48.844 -16.344 1 93.38 527 THR B O 1
ATOM 9912 N N . GLY B 1 528 ? 3.992 -50.844 -16.031 1 92.81 528 GLY B N 1
ATOM 9913 C CA . GLY B 1 528 ? 5.145 -51.312 -15.281 1 92.81 528 GLY B CA 1
ATOM 9914 C C . GLY B 1 528 ? 6.422 -51.344 -16.094 1 92.81 528 GLY B C 1
ATOM 9915 O O . GLY B 1 528 ? 7.484 -50.969 -15.594 1 92.81 528 GLY B O 1
ATOM 9916 N N . VAL B 1 529 ? 6.289 -51.719 -17.297 1 94.38 529 VAL B N 1
ATOM 9917 C CA . VAL B 1 529 ? 7.441 -51.844 -18.188 1 94.38 529 VAL B CA 1
ATOM 9918 C C . VAL B 1 529 ? 8.031 -50.469 -18.453 1 94.38 529 VAL B C 1
ATOM 9920 O O . VAL B 1 529 ? 9.25 -50.281 -18.391 1 94.38 529 VAL B O 1
ATOM 9923 N N . ILE B 1 530 ? 7.238 -49.469 -18.719 1 93.94 530 ILE B N 1
ATOM 9924 C CA . ILE B 1 530 ? 7.707 -48.156 -19.062 1 93.94 530 ILE B CA 1
ATOM 9925 C C . ILE B 1 530 ? 8.273 -47.469 -17.812 1 93.94 530 ILE B C 1
ATOM 9927 O O . ILE B 1 530 ? 9.266 -46.75 -17.891 1 93.94 530 ILE B O 1
ATOM 9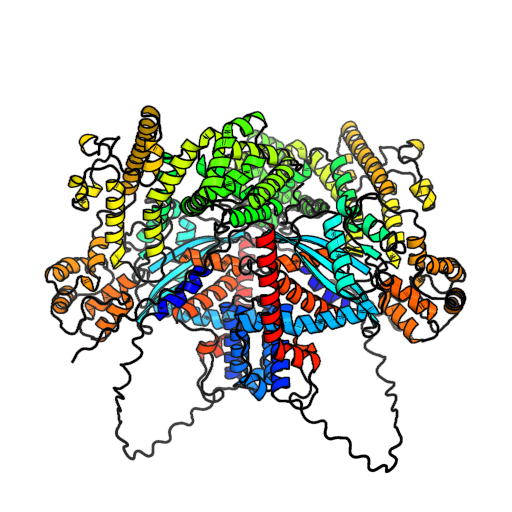931 N N . LEU B 1 531 ? 7.711 -47.719 -16.688 1 96.19 531 LEU B N 1
ATOM 9932 C CA . LEU B 1 531 ? 8.141 -47.094 -15.453 1 96.19 531 LEU B CA 1
ATOM 9933 C C . LEU B 1 531 ? 9.539 -47.562 -15.062 1 96.19 531 LEU B C 1
ATOM 9935 O O . LEU B 1 531 ? 10.211 -46.875 -14.266 1 96.19 531 LEU B O 1
ATOM 9939 N N . LYS B 1 532 ? 9.953 -48.656 -15.625 1 94.62 532 LYS B N 1
ATOM 9940 C CA . LYS B 1 532 ? 11.297 -49.156 -15.359 1 94.62 532 LYS B CA 1
ATOM 9941 C C . LYS B 1 532 ? 12.352 -48.156 -15.836 1 94.62 532 LYS B C 1
ATOM 9943 O O . LYS B 1 532 ? 13.508 -48.219 -15.406 1 94.62 532 LYS B O 1
ATOM 9948 N N . ARG B 1 533 ? 11.938 -47.219 -16.594 1 94.06 533 ARG B N 1
ATOM 9949 C CA . ARG B 1 533 ? 12.852 -46.219 -17.141 1 94.06 533 ARG B CA 1
ATOM 9950 C C . ARG B 1 533 ? 13.055 -45.062 -16.172 1 94.06 533 ARG B C 1
ATOM 9952 O O . ARG B 1 533 ? 13.922 -44.188 -16.375 1 94.06 533 ARG B O 1
ATOM 9959 N N . LEU B 1 534 ? 12.43 -45.094 -15.031 1 95.44 534 LEU B N 1
ATOM 9960 C CA . LEU B 1 534 ? 12.383 -43.938 -14.141 1 95.44 534 LEU B CA 1
ATOM 9961 C C . LEU B 1 534 ? 13.656 -43.844 -13.305 1 95.44 534 LEU B C 1
ATOM 9963 O O . LEU B 1 534 ? 14.234 -42.75 -13.164 1 95.44 534 LEU B O 1
ATOM 9967 N N . PRO B 1 535 ? 14.18 -44.906 -12.773 1 94.62 535 PRO B N 1
ATOM 9968 C CA . PRO B 1 535 ? 15.289 -44.844 -11.82 1 94.62 535 PRO B CA 1
ATOM 9969 C C . PRO B 1 535 ? 16.547 -44.219 -12.43 1 94.62 535 PRO B C 1
ATOM 9971 O O . PRO B 1 535 ? 17.234 -43.438 -11.758 1 94.62 535 PRO B O 1
ATOM 9974 N N . PRO B 1 536 ? 16.812 -44.438 -13.703 1 93.56 536 PRO B N 1
ATOM 9975 C CA . PRO B 1 536 ? 18.031 -43.844 -14.289 1 93.56 536 PRO B CA 1
ATOM 9976 C C . PRO B 1 536 ? 18.031 -42.312 -14.227 1 93.56 536 PRO B C 1
ATOM 9978 O O . PRO B 1 536 ? 19.094 -41.688 -14.258 1 93.56 536 PRO B O 1
ATOM 9981 N N . PHE B 1 537 ? 16.922 -41.75 -14.109 1 94.69 537 PHE B N 1
ATOM 9982 C CA . PHE B 1 537 ? 16.844 -40.281 -14.031 1 94.69 537 PHE B CA 1
ATOM 9983 C C . PHE B 1 537 ? 17.234 -39.812 -12.641 1 94.69 537 PHE B C 1
ATOM 9985 O O . PHE B 1 537 ? 17.516 -38.625 -12.453 1 94.69 537 PHE B O 1
ATOM 9992 N N . PHE B 1 538 ? 17.234 -40.719 -11.719 1 95.56 538 PHE B N 1
ATOM 9993 C CA . PHE B 1 538 ? 17.562 -40.375 -10.336 1 95.56 538 PHE B CA 1
ATOM 9994 C C . PHE B 1 538 ? 18.781 -41.188 -9.867 1 95.56 538 PHE B C 1
ATOM 9996 O O . PHE B 1 538 ? 18.672 -42 -8.945 1 95.56 538 PHE B O 1
ATOM 10003 N N . PRO B 1 539 ? 19.906 -40.844 -10.312 1 93.44 539 PRO B N 1
ATOM 10004 C CA . PRO B 1 539 ? 21.078 -41.688 -10.047 1 93.44 539 PRO B CA 1
ATOM 10005 C C . PRO B 1 539 ? 21.531 -41.625 -8.586 1 93.44 539 PRO B C 1
ATOM 10007 O O . PRO B 1 539 ? 22.234 -42.531 -8.117 1 93.44 539 PRO B O 1
ATOM 10010 N N . THR B 1 540 ? 21.141 -40.656 -7.883 1 94.38 540 THR B N 1
ATOM 10011 C CA . THR B 1 540 ? 21.578 -40.5 -6.5 1 94.38 540 THR B CA 1
ATOM 10012 C C . THR B 1 540 ? 20.719 -41.344 -5.559 1 94.38 540 THR B C 1
ATOM 10014 O O . THR B 1 540 ? 21.031 -41.5 -4.379 1 94.38 540 THR B O 1
ATOM 10017 N N . ILE B 1 541 ? 19.656 -41.875 -6.086 1 95.12 541 ILE B N 1
ATOM 10018 C CA . ILE B 1 541 ? 18.734 -42.656 -5.27 1 95.12 541 ILE B CA 1
ATOM 10019 C C . ILE B 1 541 ? 19 -44.156 -5.484 1 95.12 541 ILE B C 1
ATOM 10021 O O . ILE B 1 541 ? 18.953 -44.625 -6.617 1 95.12 541 ILE B O 1
ATOM 10025 N N . GLN B 1 542 ? 19.266 -44.844 -4.434 1 92.69 542 GLN B N 1
ATOM 10026 C CA . GLN B 1 542 ? 19.516 -46.281 -4.504 1 92.69 542 GLN B CA 1
ATOM 10027 C C . GLN B 1 542 ? 18.203 -47.062 -4.422 1 92.69 542 GLN B C 1
ATOM 10029 O O . GLN B 1 542 ? 17.625 -47.219 -3.346 1 92.69 542 GLN B O 1
ATOM 10034 N N . ALA B 1 543 ? 17.844 -47.562 -5.582 1 94.31 543 ALA B N 1
ATOM 10035 C CA . ALA B 1 543 ? 16.609 -48.344 -5.656 1 94.31 543 ALA B CA 1
ATOM 10036 C C . ALA B 1 543 ? 16.828 -49.625 -6.477 1 94.31 543 ALA B C 1
ATOM 10038 O O . ALA B 1 543 ? 16.234 -49.781 -7.555 1 94.31 543 ALA B O 1
ATOM 10039 N N . PRO B 1 544 ? 17.484 -50.594 -5.926 1 93.38 544 PRO B N 1
ATOM 10040 C CA . PRO B 1 544 ? 17.859 -51.781 -6.703 1 93.38 544 PRO B CA 1
ATOM 10041 C C . PRO B 1 544 ? 16.656 -52.625 -7.078 1 93.38 544 PRO B C 1
ATOM 10043 O O . PRO B 1 544 ? 16.641 -53.25 -8.156 1 93.38 544 PRO B O 1
ATOM 10046 N N . ASP B 1 545 ? 15.633 -52.75 -6.27 1 95.56 545 ASP B N 1
ATOM 10047 C CA . ASP B 1 545 ? 14.508 -53.656 -6.508 1 95.56 545 ASP B CA 1
ATOM 10048 C C . ASP B 1 545 ? 13.352 -52.938 -7.172 1 95.56 545 ASP B C 1
ATOM 10050 O O . ASP B 1 545 ? 12.211 -53.406 -7.156 1 95.56 545 ASP B O 1
ATOM 10054 N N . PHE B 1 546 ? 13.648 -51.781 -7.715 1 97.19 546 PHE B N 1
ATOM 10055 C CA . PHE B 1 546 ? 12.594 -50.938 -8.258 1 97.19 546 PHE B CA 1
ATOM 10056 C C . PHE B 1 546 ? 11.828 -51.656 -9.352 1 97.19 546 PHE B C 1
ATOM 10058 O O . PHE B 1 546 ? 10.594 -51.656 -9.367 1 97.19 546 PHE B O 1
ATOM 10065 N N . ASN B 1 547 ? 12.484 -52.344 -10.25 1 96 547 ASN B N 1
ATOM 10066 C CA . ASN B 1 547 ? 11.883 -53 -11.406 1 96 547 ASN B CA 1
ATOM 10067 C C . ASN B 1 547 ? 10.938 -54.125 -10.984 1 96 547 ASN B C 1
ATOM 10069 O O . ASN B 1 547 ? 9.828 -54.25 -11.516 1 96 547 ASN B O 1
ATOM 10073 N N . GLU B 1 548 ? 11.359 -54.812 -10.07 1 96.06 548 GLU B N 1
ATOM 10074 C CA . GLU B 1 548 ? 10.523 -55.906 -9.578 1 96.06 548 GLU B CA 1
ATOM 10075 C C . GLU B 1 548 ? 9.312 -55.375 -8.82 1 96.06 548 GLU B C 1
ATOM 10077 O O . GLU B 1 548 ? 8.195 -55.875 -9 1 96.06 548 GLU B O 1
ATOM 10082 N N . GLU B 1 549 ? 9.594 -54.375 -8.07 1 96.88 549 GLU B N 1
ATOM 10083 C CA . GLU B 1 549 ? 8.531 -53.812 -7.246 1 96.88 549 GLU B CA 1
ATOM 10084 C C . GLU B 1 549 ? 7.445 -53.188 -8.102 1 96.88 549 GLU B C 1
ATOM 10086 O O . GLU B 1 549 ? 6.254 -53.344 -7.836 1 96.88 549 GLU B O 1
ATOM 10091 N N . VAL B 1 550 ? 7.836 -52.469 -9.125 1 96 550 VAL B N 1
ATOM 10092 C CA . VAL B 1 550 ? 6.875 -51.75 -9.961 1 96 550 VAL B CA 1
ATOM 10093 C C . VAL B 1 550 ? 5.992 -52.75 -10.703 1 96 550 VAL B C 1
ATOM 10095 O O . VAL B 1 550 ? 4.797 -52.5 -10.898 1 96 550 VAL B O 1
ATOM 10098 N N . MET B 1 551 ? 6.543 -53.844 -11.055 1 95.5 551 MET B N 1
ATOM 10099 C CA . MET B 1 551 ? 5.773 -54.875 -11.734 1 95.5 551 MET B CA 1
ATOM 10100 C C . MET B 1 551 ? 4.789 -55.531 -10.773 1 95.5 551 MET B C 1
ATOM 10102 O O . MET B 1 551 ? 3.643 -55.812 -11.141 1 95.5 551 MET B O 1
ATOM 10106 N N . ARG B 1 552 ? 5.258 -55.781 -9.609 1 95.06 552 ARG B N 1
ATOM 10107 C CA . ARG B 1 552 ? 4.398 -56.375 -8.594 1 95.06 552 ARG B CA 1
ATOM 10108 C C . ARG B 1 552 ? 3.232 -55.438 -8.25 1 95.06 552 ARG B C 1
ATOM 10110 O O . ARG B 1 552 ? 2.133 -55.906 -7.949 1 95.06 552 ARG B O 1
ATOM 10117 N N . MET B 1 553 ? 3.504 -54.25 -8.312 1 94.88 553 MET B N 1
ATOM 10118 C CA . MET B 1 553 ? 2.494 -53.25 -7.973 1 94.88 553 MET B CA 1
ATOM 10119 C C . MET B 1 553 ? 1.309 -53.312 -8.93 1 94.88 553 MET B C 1
ATOM 10121 O O . MET B 1 553 ? 0.172 -53.062 -8.539 1 94.88 553 MET B O 1
ATOM 10125 N N . GLN B 1 554 ? 1.595 -53.719 -10.148 1 93 554 GLN B N 1
ATOM 10126 C CA . GLN B 1 554 ? 0.549 -53.719 -11.164 1 93 554 GLN B CA 1
ATOM 10127 C C . GLN B 1 554 ? -0.502 -54.781 -10.859 1 93 554 GLN B C 1
ATOM 10129 O O . GLN B 1 554 ? -1.656 -54.656 -11.273 1 93 554 GLN B O 1
ATOM 10134 N N . SER B 1 555 ? -0.11 -55.781 -10.117 1 91.75 555 SER B N 1
ATOM 10135 C CA . SER B 1 555 ? -1.038 -56.875 -9.844 1 91.75 555 SER B CA 1
ATOM 10136 C C . SER B 1 555 ? -1.489 -56.875 -8.383 1 91.75 555 SER B C 1
ATOM 10138 O O . SER B 1 555 ? -2.209 -57.75 -7.941 1 91.75 555 SER B O 1
ATOM 10140 N N . ASP B 1 556 ? -1.048 -55.938 -7.656 1 92.81 556 ASP B N 1
ATOM 10141 C CA . ASP B 1 556 ? -1.385 -55.875 -6.238 1 92.81 556 ASP B CA 1
ATOM 10142 C C . ASP B 1 556 ? -2.814 -55.375 -6.039 1 92.81 556 ASP B C 1
ATOM 10144 O O . ASP B 1 556 ? -3.121 -54.219 -6.312 1 92.81 556 ASP B O 1
ATOM 10148 N N . MET B 1 557 ? -3.674 -56.062 -5.457 1 89.5 557 MET B N 1
ATOM 10149 C CA . MET B 1 557 ? -5.098 -55.781 -5.328 1 89.5 557 MET B CA 1
ATOM 10150 C C . MET B 1 557 ? -5.355 -54.781 -4.219 1 89.5 557 MET B C 1
ATOM 10152 O O . MET B 1 557 ? -6.426 -54.156 -4.16 1 89.5 557 MET B O 1
ATOM 10156 N N . ASP B 1 558 ? -4.383 -54.594 -3.346 1 90.44 558 ASP B N 1
ATOM 10157 C CA . ASP B 1 558 ? -4.547 -53.625 -2.246 1 90.44 558 ASP B CA 1
ATOM 10158 C C . ASP B 1 558 ? -4.355 -52.188 -2.723 1 90.44 558 ASP B C 1
ATOM 10160 O O . ASP B 1 558 ? -4.707 -51.25 -2.018 1 90.44 558 ASP B O 1
ATOM 10164 N N . ILE B 1 559 ? -3.812 -52.094 -3.867 1 90.69 559 ILE B N 1
ATOM 10165 C CA . ILE B 1 559 ? -3.611 -50.781 -4.434 1 90.69 559 ILE B CA 1
ATOM 10166 C C . ILE B 1 559 ? -4.875 -50.344 -5.168 1 90.69 559 ILE B C 1
ATOM 10168 O O . ILE B 1 559 ? -5.309 -50.969 -6.125 1 90.69 559 ILE B O 1
ATOM 10172 N N . ILE B 1 560 ? -5.527 -49.25 -4.695 1 82.81 560 ILE B N 1
ATOM 10173 C CA . ILE B 1 560 ? -6.762 -48.75 -5.281 1 82.81 560 ILE B CA 1
ATOM 10174 C C . ILE B 1 560 ? -6.441 -47.969 -6.547 1 82.81 560 ILE B C 1
ATOM 10176 O O . ILE B 1 560 ? -5.816 -46.906 -6.484 1 82.81 560 ILE B O 1
ATOM 10180 N N . VAL B 1 561 ? -6.977 -48.5 -7.582 1 81.25 561 VAL B N 1
ATOM 10181 C CA . VAL B 1 561 ? -6.73 -47.875 -8.875 1 81.25 561 VAL B CA 1
ATOM 10182 C C . VAL B 1 561 ? -7.809 -46.812 -9.156 1 81.25 561 VAL B C 1
ATOM 10184 O O . VAL B 1 561 ? -8.953 -46.969 -8.727 1 81.25 561 VAL B O 1
ATOM 10187 N N . GLY B 1 562 ? -7.5 -45.719 -9.734 1 72.12 562 GLY B N 1
ATOM 10188 C CA . GLY B 1 562 ? -8.438 -44.719 -10.203 1 72.12 562 GLY B CA 1
ATOM 10189 C C . GLY B 1 562 ? -8.938 -43.781 -9.109 1 72.12 562 GLY B C 1
ATOM 10190 O O . GLY B 1 562 ? -10.086 -43.344 -9.133 1 72.12 562 GLY B O 1
ATOM 10191 N N . SER B 1 563 ? -8.125 -43.406 -8.156 1 73.75 563 SER B N 1
ATOM 10192 C CA . SER B 1 563 ? -8.492 -42.562 -7.043 1 73.75 563 SER B CA 1
ATOM 10193 C C . SER B 1 563 ? -8.469 -41.094 -7.453 1 73.75 563 SER B C 1
ATOM 10195 O O . SER B 1 563 ? -7.648 -40.688 -8.281 1 73.75 563 SER B O 1
ATOM 10197 N N . ASP B 1 564 ? -9.469 -40.375 -6.977 1 81.56 564 ASP B N 1
ATOM 10198 C CA . ASP B 1 564 ? -9.547 -38.938 -7.23 1 81.56 564 ASP B CA 1
ATOM 10199 C C . ASP B 1 564 ? -8.75 -38.156 -6.199 1 81.56 564 ASP B C 1
ATOM 10201 O O . ASP B 1 564 ? -8.797 -36.938 -6.172 1 81.56 564 ASP B O 1
ATOM 10205 N N . ALA B 1 565 ? -7.945 -38.844 -5.504 1 85.38 565 ALA B N 1
ATOM 10206 C CA . ALA B 1 565 ? -7.121 -38.188 -4.484 1 85.38 565 ALA B CA 1
ATOM 10207 C C . ALA B 1 565 ? -5.922 -37.5 -5.109 1 85.38 565 ALA B C 1
ATOM 10209 O O . ALA B 1 565 ? -5.535 -37.812 -6.238 1 85.38 565 ALA B O 1
ATOM 10210 N N . ASP B 1 566 ? -5.465 -36.531 -4.348 1 91.19 566 ASP B N 1
ATOM 10211 C CA . ASP B 1 566 ? -4.23 -35.906 -4.793 1 91.19 566 ASP B CA 1
ATOM 10212 C C . ASP B 1 566 ? -3.104 -36.938 -4.93 1 91.19 566 ASP B C 1
ATOM 10214 O O . ASP B 1 566 ? -3.064 -37.906 -4.199 1 91.19 566 ASP B O 1
ATOM 10218 N N . LEU B 1 567 ? -2.205 -36.656 -5.844 1 94.12 567 LEU B N 1
ATOM 10219 C CA . LEU B 1 567 ? -1.158 -37.594 -6.203 1 94.12 567 LEU B CA 1
ATOM 10220 C C . LEU B 1 567 ? -0.37 -38.031 -4.969 1 94.12 567 LEU B C 1
ATOM 10222 O O . LEU B 1 567 ? -0.113 -39.219 -4.773 1 94.12 567 LEU B O 1
ATOM 10226 N N . ASP B 1 568 ? 0.026 -37.031 -4.141 1 94.5 568 ASP B N 1
ATOM 10227 C CA . ASP B 1 568 ? 0.853 -37.344 -2.975 1 94.5 568 ASP B CA 1
ATOM 10228 C C . ASP B 1 568 ? 0.064 -38.125 -1.928 1 94.5 568 ASP B C 1
ATOM 10230 O O . ASP B 1 568 ? 0.591 -39.062 -1.312 1 94.5 568 ASP B O 1
ATOM 10234 N N . VAL B 1 569 ? -1.186 -37.812 -1.767 1 94.06 569 VAL B N 1
ATOM 10235 C CA . VAL B 1 569 ? -2.031 -38.531 -0.801 1 94.06 569 VAL B CA 1
ATOM 10236 C C . VAL B 1 569 ? -2.232 -39.969 -1.238 1 94.06 569 VAL B C 1
ATOM 10238 O O . VAL B 1 569 ? -2.188 -40.875 -0.413 1 94.06 569 VAL B O 1
ATOM 10241 N N . TRP B 1 570 ? -2.465 -40.156 -2.521 1 94.88 570 TRP B N 1
ATOM 10242 C CA . TRP B 1 570 ? -2.637 -41.531 -3.039 1 94.88 570 TRP B CA 1
ATOM 10243 C C . TRP B 1 570 ? -1.365 -42.344 -2.85 1 94.88 570 TRP B C 1
ATOM 10245 O O . TRP B 1 570 ? -1.419 -43.5 -2.385 1 94.88 570 TRP B O 1
ATOM 10255 N N . TRP B 1 571 ? -0.29 -41.844 -3.209 1 96.25 571 TRP B N 1
ATOM 10256 C CA . TRP B 1 571 ? 0.969 -42.562 -3.082 1 96.25 571 TRP B CA 1
ATOM 10257 C C . TRP B 1 571 ? 1.296 -42.844 -1.617 1 96.25 571 TRP B C 1
ATOM 10259 O O . TRP B 1 571 ? 1.883 -43.875 -1.286 1 96.25 571 TRP B O 1
ATOM 10269 N N . ASN B 1 572 ? 0.979 -41.844 -0.757 1 95.75 572 ASN B N 1
ATOM 10270 C CA . ASN B 1 572 ? 1.154 -42.094 0.669 1 95.75 572 ASN B CA 1
ATOM 10271 C C . ASN B 1 572 ? 0.388 -43.344 1.12 1 95.75 572 ASN B C 1
ATOM 10273 O O . ASN B 1 572 ? 0.866 -44.094 1.966 1 95.75 572 ASN B O 1
ATOM 10277 N N . SER B 1 573 ? -0.826 -43.531 0.615 1 94.56 573 SER B N 1
ATOM 10278 C CA . SER B 1 573 ? -1.606 -44.719 0.941 1 94.56 573 SER B CA 1
ATOM 10279 C C . SER B 1 573 ? -0.903 -46 0.473 1 94.56 573 SER B C 1
ATOM 10281 O O . SER B 1 573 ? -0.997 -47.031 1.123 1 94.56 573 SER B O 1
ATOM 10283 N N . VAL B 1 574 ? -0.219 -45.875 -0.642 1 95 574 VAL B N 1
ATOM 10284 C CA . VAL B 1 574 ? 0.541 -47 -1.164 1 95 574 VAL B CA 1
ATOM 10285 C C . VAL B 1 574 ? 1.758 -47.281 -0.279 1 95 574 VAL B C 1
ATOM 10287 O O . VAL B 1 574 ? 2.076 -48.438 0.029 1 95 574 VAL B O 1
ATOM 10290 N N . PHE B 1 575 ? 2.416 -46.219 0.117 1 95.88 575 PHE B N 1
ATOM 10291 C CA . PHE B 1 575 ? 3.596 -46.344 0.965 1 95.88 575 PHE B CA 1
ATOM 10292 C C . PHE B 1 575 ? 3.242 -47.031 2.291 1 95.88 575 PHE B C 1
ATOM 10294 O O . PHE B 1 575 ? 4.059 -47.75 2.871 1 95.88 575 PHE B O 1
ATOM 10301 N N . LYS B 1 576 ? 2.113 -46.781 2.736 1 94 576 LYS B N 1
ATOM 10302 C CA . LYS B 1 576 ? 1.67 -47.281 4.027 1 94 576 LYS B CA 1
ATOM 10303 C C . LYS B 1 576 ? 1.551 -48.812 4.004 1 94 576 LYS B C 1
ATOM 10305 O O . LYS B 1 576 ? 1.558 -49.469 5.055 1 94 576 LYS B O 1
ATOM 10310 N N . LEU B 1 577 ? 1.484 -49.344 2.805 1 93.75 577 LEU B N 1
ATOM 10311 C CA . LEU B 1 577 ? 1.469 -50.812 2.678 1 93.75 577 LEU B CA 1
ATOM 10312 C C . LEU B 1 577 ? 2.824 -51.406 3.045 1 93.75 577 LEU B C 1
ATOM 10314 O O . LEU B 1 577 ? 2.924 -52.594 3.359 1 93.75 577 LEU B O 1
ATOM 10318 N N . LYS B 1 578 ? 3.951 -50.719 2.994 1 93.62 578 LYS B N 1
ATOM 10319 C CA . LYS B 1 578 ? 5.312 -51.094 3.363 1 93.62 578 LYS B CA 1
ATOM 10320 C C . LYS B 1 578 ? 5.789 -52.281 2.555 1 93.62 578 LYS B C 1
ATOM 10322 O O . LYS B 1 578 ? 6.492 -53.156 3.078 1 93.62 578 LYS B O 1
ATOM 10327 N N . ARG B 1 579 ? 5.406 -52.344 1.262 1 95.19 579 ARG B N 1
ATOM 10328 C CA . ARG B 1 579 ? 5.734 -53.5 0.412 1 95.19 579 ARG B CA 1
ATOM 10329 C C . ARG B 1 579 ? 6.719 -53.094 -0.681 1 95.19 579 ARG B C 1
ATOM 10331 O O . ARG B 1 579 ? 7.383 -53.969 -1.266 1 95.19 579 ARG B O 1
ATOM 10338 N N . TYR B 1 580 ? 6.77 -51.812 -0.852 1 96.56 580 TYR B N 1
ATOM 10339 C CA . TYR B 1 580 ? 7.527 -51.375 -2.016 1 96.56 580 TYR B CA 1
ATOM 10340 C C . TYR B 1 580 ? 8.523 -50.281 -1.638 1 96.56 580 TYR B C 1
ATOM 10342 O O . TYR B 1 580 ? 8.414 -49.156 -2.109 1 96.56 580 TYR B O 1
ATOM 10350 N N . PRO B 1 581 ? 9.602 -50.562 -0.958 1 96.06 581 PRO B N 1
ATOM 10351 C CA . PRO B 1 581 ? 10.539 -49.562 -0.445 1 96.06 581 PRO B CA 1
ATOM 10352 C C . PRO B 1 581 ? 11.32 -48.844 -1.554 1 96.06 581 PRO B C 1
ATOM 10354 O O . PRO B 1 581 ? 11.586 -47.656 -1.468 1 96.06 581 PRO B O 1
ATOM 10357 N N . SER B 1 582 ? 11.734 -49.562 -2.566 1 96.88 582 SER B N 1
ATOM 10358 C CA . SER B 1 582 ? 12.492 -48.969 -3.654 1 96.88 582 SER B CA 1
ATOM 10359 C C . SER B 1 582 ? 11.633 -47.969 -4.453 1 96.88 582 SER B C 1
ATOM 10361 O O . SER B 1 582 ? 12.102 -46.906 -4.84 1 96.88 582 SER B O 1
ATOM 10363 N N . VAL B 1 583 ? 10.406 -48.375 -4.656 1 97.19 583 VAL B N 1
ATOM 10364 C CA . VAL B 1 583 ? 9.477 -47.5 -5.355 1 97.19 583 VAL B CA 1
ATOM 10365 C C . VAL B 1 583 ? 9.234 -46.25 -4.523 1 97.19 583 VAL B C 1
ATOM 10367 O O . VAL B 1 583 ? 9.18 -45.125 -5.062 1 97.19 583 VAL B O 1
ATOM 10370 N N . GLU B 1 584 ? 9.133 -46.438 -3.26 1 97 584 GLU B N 1
ATOM 10371 C CA . GLU B 1 584 ? 8.906 -45.281 -2.361 1 97 584 GLU B CA 1
ATOM 10372 C C . GLU B 1 584 ? 10.039 -44.281 -2.457 1 97 584 GLU B C 1
ATOM 10374 O O . GLU B 1 584 ? 9.797 -43.062 -2.51 1 97 584 GLU B O 1
ATOM 10379 N N . LYS B 1 585 ? 11.211 -44.688 -2.533 1 96.44 585 LYS B N 1
ATOM 10380 C CA . LYS B 1 585 ? 12.375 -43.812 -2.592 1 96.44 585 LYS B CA 1
ATOM 10381 C C . LYS B 1 585 ? 12.359 -42.969 -3.861 1 96.44 585 LYS B C 1
ATOM 10383 O O . LYS B 1 585 ? 12.555 -41.75 -3.805 1 96.44 585 LYS B O 1
ATOM 10388 N N . VAL B 1 586 ? 12.062 -43.594 -4.941 1 97.31 586 VAL B N 1
ATOM 10389 C CA . VAL B 1 586 ? 12.102 -42.906 -6.227 1 97.31 586 VAL B CA 1
ATOM 10390 C C . VAL B 1 586 ? 10.898 -41.969 -6.352 1 97.31 586 VAL B C 1
ATOM 10392 O O . VAL B 1 586 ? 11.039 -40.812 -6.773 1 97.31 586 VAL B O 1
ATOM 10395 N N . VAL B 1 587 ? 9.766 -42.469 -5.938 1 97.19 587 VAL B N 1
ATOM 10396 C CA . VAL B 1 587 ? 8.539 -41.688 -6.117 1 97.19 587 VAL B CA 1
ATOM 10397 C C . VAL B 1 587 ? 8.547 -40.469 -5.176 1 97.19 587 VAL B C 1
ATOM 10399 O O . VAL B 1 587 ? 8.047 -39.406 -5.523 1 97.19 587 VAL B O 1
ATOM 10402 N N . THR B 1 588 ? 9.086 -40.625 -3.99 1 97 588 THR B N 1
ATOM 10403 C CA . THR B 1 588 ? 9.195 -39.469 -3.082 1 97 588 THR B CA 1
ATOM 10404 C C . THR B 1 588 ? 10.047 -38.375 -3.697 1 97 588 THR B C 1
ATOM 10406 O O . THR B 1 588 ? 9.773 -37.188 -3.5 1 97 588 THR B O 1
ATOM 10409 N N . ALA B 1 589 ? 11.031 -38.75 -4.441 1 97.12 589 ALA B N 1
ATOM 10410 C CA . ALA B 1 589 ? 11.836 -37.75 -5.168 1 97.12 589 ALA B CA 1
ATOM 10411 C C . ALA B 1 589 ? 11.016 -37.062 -6.246 1 97.12 589 ALA B C 1
ATOM 10413 O O . ALA B 1 589 ? 11.117 -35.844 -6.434 1 97.12 589 ALA B O 1
ATOM 10414 N N . CYS B 1 590 ? 10.188 -37.812 -6.852 1 96.56 590 CYS B N 1
ATOM 10415 C CA . CYS B 1 590 ? 9.328 -37.281 -7.895 1 96.56 590 CYS B CA 1
ATOM 10416 C C . CYS B 1 590 ? 8.32 -36.281 -7.305 1 96.56 590 CYS B C 1
ATOM 10418 O O . CYS B 1 590 ? 8.055 -35.25 -7.898 1 96.56 590 CYS B O 1
ATOM 10420 N N . LEU B 1 591 ? 7.844 -36.625 -6.141 1 96.38 591 LEU B N 1
ATOM 10421 C CA . LEU B 1 591 ? 6.805 -35.812 -5.5 1 96.38 591 LEU B CA 1
ATOM 10422 C C . LEU B 1 591 ? 7.367 -34.5 -4.988 1 96.38 591 LEU B C 1
ATOM 10424 O O . LEU B 1 591 ? 6.613 -33.594 -4.652 1 96.38 591 LEU B O 1
ATOM 10428 N N . SER B 1 592 ? 8.672 -34.344 -4.973 1 96.38 592 SER B N 1
ATOM 10429 C CA . SER B 1 592 ? 9.305 -33.125 -4.512 1 96.38 592 SER B CA 1
ATOM 10430 C C . SER B 1 592 ? 9.438 -32.094 -5.645 1 96.38 592 SER B C 1
ATOM 10432 O O . SER B 1 592 ? 9.734 -30.938 -5.402 1 96.38 592 SER B O 1
ATOM 10434 N N . ILE B 1 593 ? 9.133 -32.469 -6.852 1 95.06 593 ILE B N 1
ATOM 10435 C CA . ILE B 1 593 ? 9.367 -31.641 -8.023 1 95.06 593 ILE B CA 1
ATOM 10436 C C . ILE B 1 593 ? 8.289 -30.562 -8.125 1 95.06 593 ILE B C 1
ATOM 10438 O O . ILE B 1 593 ? 7.098 -30.859 -8.023 1 95.06 593 ILE B O 1
ATOM 10442 N N . PHE B 1 594 ? 8.695 -29.25 -8.344 1 93 594 PHE B N 1
ATOM 10443 C CA . PHE B 1 594 ? 7.758 -28.156 -8.562 1 93 594 PHE B CA 1
ATOM 10444 C C . PHE B 1 594 ? 7.203 -28.188 -9.977 1 93 594 PHE B C 1
ATOM 10446 O O . PHE B 1 594 ? 7.953 -28.359 -10.938 1 93 594 PHE B O 1
ATOM 10453 N N . THR B 1 595 ? 5.914 -28.078 -10.094 1 86.25 595 THR B N 1
ATOM 10454 C CA . THR B 1 595 ? 5.309 -28.047 -11.414 1 86.25 595 THR B CA 1
ATOM 10455 C C . THR B 1 595 ? 4.941 -26.625 -11.812 1 86.25 595 THR B C 1
ATOM 10457 O O . THR B 1 595 ? 4.738 -26.328 -12.992 1 86.25 595 THR B O 1
ATOM 10460 N N . GLY B 1 596 ? 4.766 -25.75 -10.914 1 86.44 596 GLY B N 1
ATOM 10461 C CA . GLY B 1 596 ? 4.465 -24.344 -11.141 1 86.44 596 GLY B CA 1
ATOM 10462 C C . GLY B 1 596 ? 5.172 -23.422 -10.172 1 86.44 596 GLY B C 1
ATOM 10463 O O . GLY B 1 596 ? 5.699 -23.875 -9.148 1 86.44 596 GLY B O 1
ATOM 10464 N N . PRO B 1 597 ? 5.176 -22.125 -10.562 1 86.69 597 PRO B N 1
ATOM 10465 C CA . PRO B 1 597 ? 5.906 -21.172 -9.727 1 86.69 597 PRO B CA 1
ATOM 10466 C C . PRO B 1 597 ? 5.176 -20.844 -8.422 1 86.69 597 PRO B C 1
ATOM 10468 O O . PRO B 1 597 ? 4.16 -20.156 -8.438 1 86.69 597 PRO B O 1
ATOM 10471 N N . ARG B 1 598 ? 5.715 -21.281 -7.352 1 90.38 598 ARG B N 1
ATOM 10472 C CA . ARG B 1 598 ? 5.145 -21.016 -6.039 1 90.38 598 ARG B CA 1
ATOM 10473 C C . ARG B 1 598 ? 5.773 -19.766 -5.414 1 90.38 598 ARG B C 1
ATOM 10475 O O . ARG B 1 598 ? 5.18 -19.141 -4.531 1 90.38 598 ARG B O 1
ATOM 10482 N N . VAL B 1 599 ? 6.902 -19.406 -5.914 1 92 599 VAL B N 1
ATOM 10483 C CA . VAL B 1 599 ? 7.691 -18.328 -5.316 1 92 599 VAL B CA 1
ATOM 10484 C C . VAL B 1 599 ? 6.996 -16.984 -5.543 1 92 599 VAL B C 1
ATOM 10486 O O . VAL B 1 599 ? 7.207 -16.031 -4.785 1 92 599 VAL B O 1
ATOM 10489 N N . GLU B 1 600 ? 6.168 -16.844 -6.523 1 86.56 600 GLU B N 1
ATOM 10490 C CA . GLU B 1 600 ? 5.449 -15.602 -6.801 1 86.56 600 GLU B CA 1
ATOM 10491 C C . GLU B 1 600 ? 4.562 -15.195 -5.625 1 86.56 600 GLU B C 1
ATOM 10493 O O . GLU B 1 600 ? 4.395 -14.008 -5.344 1 86.56 600 GLU B O 1
ATOM 10498 N N . GLN B 1 601 ? 4.082 -16.203 -5.016 1 87.56 601 GLN B N 1
ATOM 10499 C CA . GLN B 1 601 ? 3.262 -15.938 -3.84 1 87.56 601 GLN B CA 1
ATOM 10500 C C . GLN B 1 601 ? 4.09 -15.328 -2.711 1 87.56 601 GLN B C 1
ATOM 10502 O O . GLN B 1 601 ? 3.594 -14.508 -1.939 1 87.56 601 GLN B O 1
ATOM 10507 N N . SER B 1 602 ? 5.258 -15.789 -2.631 1 93 602 SER B N 1
ATOM 10508 C CA . SER B 1 602 ? 6.141 -15.281 -1.583 1 93 602 SER B CA 1
ATOM 10509 C C . SER B 1 602 ? 6.418 -13.797 -1.764 1 93 602 SER B C 1
ATOM 10511 O O . SER B 1 602 ? 6.594 -13.062 -0.784 1 93 602 SER B O 1
ATOM 10513 N N . PHE B 1 603 ? 6.398 -13.32 -2.957 1 90.88 603 PHE B N 1
ATOM 10514 C CA . PHE B 1 603 ? 6.676 -11.914 -3.211 1 90.88 603 PHE B CA 1
ATOM 10515 C C . PHE B 1 603 ? 5.449 -11.055 -2.914 1 90.88 603 PHE B C 1
ATOM 10517 O O . PHE B 1 603 ? 5.574 -9.898 -2.506 1 90.88 603 PHE B O 1
ATOM 10524 N N . SER B 1 604 ? 4.285 -11.609 -3.172 1 87.69 604 SER B N 1
ATOM 10525 C CA . SER B 1 604 ? 3.078 -10.922 -2.721 1 87.69 604 SER B CA 1
ATOM 10526 C C . SER B 1 604 ? 3.096 -10.703 -1.211 1 87.69 604 SER B C 1
ATOM 10528 O O . SER B 1 604 ? 2.73 -9.633 -0.726 1 87.69 604 SER B O 1
ATOM 10530 N N . LEU B 1 605 ? 3.539 -11.703 -0.531 1 91.12 605 LEU B N 1
ATOM 10531 C CA . LEU B 1 605 ? 3.668 -11.617 0.919 1 91.12 605 LEU B CA 1
ATOM 10532 C C . LEU B 1 605 ? 4.75 -10.617 1.311 1 91.12 605 LEU B C 1
ATOM 10534 O O . LEU B 1 605 ? 4.621 -9.922 2.322 1 91.12 605 LEU B O 1
ATOM 10538 N N . MET B 1 606 ? 5.777 -10.578 0.499 1 92.81 606 MET B N 1
ATOM 10539 C CA . MET B 1 606 ? 6.859 -9.633 0.761 1 92.81 606 MET B CA 1
ATOM 10540 C C . MET B 1 606 ? 6.34 -8.203 0.781 1 92.81 606 MET B C 1
ATOM 10542 O O . MET B 1 606 ? 6.68 -7.426 1.677 1 92.81 606 MET B O 1
ATOM 10546 N N . ASN B 1 607 ? 5.457 -7.941 -0.083 1 87.75 607 ASN B N 1
ATOM 10547 C CA . ASN B 1 607 ? 4.906 -6.594 -0.184 1 87.75 607 ASN B CA 1
ATOM 10548 C C . ASN B 1 607 ? 3.988 -6.27 0.991 1 87.75 607 ASN B C 1
ATOM 10550 O O . ASN B 1 607 ? 3.842 -5.109 1.372 1 87.75 607 ASN B O 1
ATOM 10554 N N . THR B 1 608 ? 3.453 -7.227 1.533 1 87.81 608 THR B N 1
ATOM 10555 C CA . THR B 1 608 ? 2.6 -7.035 2.701 1 87.81 608 THR B CA 1
ATOM 10556 C C . THR B 1 608 ? 3.439 -6.879 3.965 1 87.81 608 THR B C 1
ATOM 10558 O O . THR B 1 608 ? 3.107 -6.078 4.84 1 87.81 608 THR B O 1
ATOM 10561 N N . ILE B 1 609 ? 4.488 -7.684 3.994 1 91.31 609 ILE B N 1
ATOM 10562 C CA . ILE B 1 609 ? 5.344 -7.703 5.176 1 91.31 609 ILE B CA 1
ATOM 10563 C C . ILE B 1 609 ? 6.211 -6.449 5.211 1 91.31 609 ILE B C 1
ATOM 10565 O O . ILE B 1 609 ? 6.344 -5.805 6.254 1 91.31 609 ILE B O 1
ATOM 10569 N N . ILE B 1 610 ? 6.816 -6.219 4.039 1 90.31 610 ILE B N 1
ATOM 10570 C CA . ILE B 1 610 ? 7.625 -5.012 3.902 1 90.31 610 ILE B CA 1
ATOM 10571 C C . ILE B 1 610 ? 6.785 -3.893 3.295 1 90.31 610 ILE B C 1
ATOM 10573 O O . ILE B 1 610 ? 6.793 -3.691 2.078 1 90.31 610 ILE B O 1
ATOM 10577 N N . SER B 1 611 ? 6.109 -3.242 4.113 1 82.06 611 SER B N 1
ATOM 10578 C CA . SER B 1 611 ? 5.238 -2.154 3.676 1 82.06 611 SER B CA 1
ATOM 10579 C C . SER B 1 611 ? 5.902 -0.798 3.881 1 82.06 611 SER B C 1
ATOM 10581 O O . SER B 1 611 ? 7.066 -0.726 4.277 1 82.06 611 SER B O 1
ATOM 10583 N N . GLN B 1 612 ? 5.156 0.246 3.578 1 73.06 612 GLN B N 1
ATOM 10584 C CA . GLN B 1 612 ? 5.668 1.6 3.76 1 73.06 612 GLN B CA 1
ATOM 10585 C C . GLN B 1 612 ? 5.984 1.876 5.227 1 73.06 612 GLN B C 1
ATOM 10587 O O . GLN B 1 612 ? 6.902 2.639 5.539 1 73.06 612 GLN B O 1
ATOM 10592 N N . ARG B 1 613 ? 5.332 1.165 6.117 1 74.31 613 ARG B N 1
ATOM 10593 C CA . ARG B 1 613 ? 5.488 1.394 7.551 1 74.31 613 ARG B CA 1
ATOM 10594 C C . ARG B 1 613 ? 6.629 0.553 8.117 1 74.31 613 ARG B C 1
ATOM 10596 O O . ARG B 1 613 ? 7.148 0.846 9.195 1 74.31 613 ARG B O 1
ATOM 10603 N N . THR B 1 614 ? 6.957 -0.43 7.387 1 81.56 614 THR B N 1
ATOM 10604 C CA . THR B 1 614 ? 8.016 -1.319 7.844 1 81.56 614 THR B CA 1
ATOM 10605 C C . THR B 1 614 ? 9.156 -1.364 6.828 1 81.56 614 THR B C 1
ATOM 10607 O O . THR B 1 614 ? 9.719 -2.43 6.566 1 81.56 614 THR B O 1
ATOM 10610 N N . SER B 1 615 ? 9.406 -0.305 6.195 1 76.06 615 SER B N 1
ATOM 10611 C CA . SER B 1 615 ? 10.391 -0.256 5.117 1 76.06 615 SER B CA 1
ATOM 10612 C C . SER B 1 615 ? 11.797 -0.513 5.641 1 76.06 615 SER B C 1
ATOM 10614 O O . SER B 1 615 ? 12.688 -0.906 4.883 1 76.06 615 SER B O 1
ATOM 10616 N N . SER B 1 616 ? 12.016 -0.332 6.941 1 77.75 616 SER B N 1
ATOM 10617 C CA . SER B 1 616 ? 13.344 -0.496 7.527 1 77.75 616 SER B CA 1
ATOM 10618 C C . SER B 1 616 ? 13.562 -1.93 8 1 77.75 616 SER B C 1
ATOM 10620 O O . SER B 1 616 ? 14.602 -2.242 8.586 1 77.75 616 SER B O 1
ATOM 10622 N N . LEU B 1 617 ? 12.617 -2.74 7.707 1 85.75 617 LEU B N 1
ATOM 10623 C CA . LEU B 1 617 ? 12.703 -4.125 8.156 1 85.75 617 LEU B CA 1
ATOM 10624 C C . LEU B 1 617 ? 13.883 -4.836 7.496 1 85.75 617 LEU B C 1
ATOM 10626 O O . LEU B 1 617 ? 14.047 -4.777 6.277 1 85.75 617 LEU B O 1
ATOM 10630 N N . ASN B 1 618 ? 14.633 -5.438 8.367 1 87.62 618 ASN B N 1
ATOM 10631 C CA . ASN B 1 618 ? 15.766 -6.211 7.867 1 87.62 618 ASN B CA 1
ATOM 10632 C C . ASN B 1 618 ? 15.305 -7.465 7.129 1 87.62 618 ASN B C 1
ATOM 10634 O O . ASN B 1 618 ? 14.281 -8.047 7.469 1 87.62 618 ASN B O 1
ATOM 10638 N N . ILE B 1 619 ? 16.141 -7.887 6.172 1 91.75 619 ILE B N 1
ATOM 10639 C CA . ILE B 1 619 ? 15.797 -9.039 5.352 1 91.75 619 ILE B CA 1
ATOM 10640 C C . ILE B 1 619 ? 15.781 -10.305 6.211 1 91.75 619 ILE B C 1
ATOM 10642 O O . ILE B 1 619 ? 14.992 -11.211 5.977 1 91.75 619 ILE B O 1
ATOM 10646 N N . SER B 1 620 ? 16.594 -10.312 7.289 1 92.88 620 SER B N 1
ATOM 10647 C CA . SER B 1 620 ? 16.609 -11.461 8.18 1 92.88 620 SER B CA 1
ATOM 10648 C C . SER B 1 620 ? 15.281 -11.617 8.914 1 92.88 620 SER B C 1
ATOM 10650 O O . SER B 1 620 ? 14.789 -12.727 9.102 1 92.88 620 SER B O 1
ATOM 10652 N N . THR B 1 621 ? 14.766 -10.461 9.352 1 94.62 621 THR B N 1
ATOM 10653 C CA . THR B 1 621 ? 13.469 -10.484 10.016 1 94.62 621 THR B CA 1
ATOM 10654 C C . THR B 1 621 ? 12.359 -10.844 9.023 1 94.62 621 THR B C 1
ATOM 10656 O O . THR B 1 621 ? 11.43 -11.578 9.367 1 94.62 621 THR B O 1
ATOM 10659 N N . TYR B 1 622 ? 12.453 -10.32 7.82 1 95.94 622 TYR B N 1
ATOM 10660 C CA . TYR B 1 622 ? 11.539 -10.703 6.75 1 95.94 622 TYR B CA 1
ATOM 10661 C C . TYR B 1 622 ? 11.562 -12.211 6.52 1 95.94 622 TYR B C 1
ATOM 10663 O O . TYR B 1 622 ? 10.516 -12.852 6.434 1 95.94 622 TYR B O 1
ATOM 10671 N N . GLU B 1 623 ? 12.711 -12.75 6.395 1 97.25 623 GLU B N 1
ATOM 10672 C CA . GLU B 1 623 ? 12.891 -14.188 6.215 1 97.25 623 GLU B CA 1
ATOM 10673 C C . GLU B 1 623 ? 12.227 -14.969 7.344 1 97.25 623 GLU B C 1
ATOM 10675 O O . GLU B 1 623 ? 11.555 -15.977 7.102 1 97.25 623 GLU B O 1
ATOM 10680 N N . ALA B 1 624 ? 12.461 -14.492 8.562 1 97.88 624 ALA B N 1
ATOM 10681 C CA . ALA B 1 624 ? 11.898 -15.172 9.727 1 97.88 624 ALA B CA 1
ATOM 10682 C C . ALA B 1 624 ? 10.375 -15.219 9.656 1 97.88 624 ALA B C 1
ATOM 10684 O O . ALA B 1 624 ? 9.773 -16.266 9.875 1 97.88 624 ALA B O 1
ATOM 10685 N N . ILE B 1 625 ? 9.766 -14.109 9.328 1 97.62 625 ILE B N 1
ATOM 10686 C CA . ILE B 1 625 ? 8.312 -14.016 9.242 1 97.62 625 ILE B CA 1
ATOM 10687 C C . ILE B 1 625 ? 7.797 -14.969 8.164 1 97.62 625 ILE B C 1
ATOM 10689 O O . ILE B 1 625 ? 6.863 -15.734 8.398 1 97.62 625 ILE B O 1
ATOM 10693 N N . LEU B 1 626 ? 8.406 -14.906 7.012 1 97.31 626 LEU B N 1
ATOM 10694 C CA . LEU B 1 626 ? 7.965 -15.703 5.875 1 97.31 626 LEU B CA 1
ATOM 10695 C C . LEU B 1 626 ? 8.164 -17.188 6.145 1 97.31 626 LEU B C 1
ATOM 10697 O O . LEU B 1 626 ? 7.324 -18.016 5.754 1 97.31 626 LEU B O 1
ATOM 10701 N N . CYS B 1 627 ? 9.273 -17.5 6.785 1 98.06 627 CYS B N 1
ATOM 10702 C CA . CYS B 1 627 ? 9.57 -18.891 7.113 1 98.06 627 CYS B CA 1
ATOM 10703 C C . CYS B 1 627 ? 8.5 -19.484 8.023 1 98.06 627 CYS B C 1
ATOM 10705 O O . CYS B 1 627 ? 8.008 -20.594 7.785 1 98.06 627 CYS B O 1
ATOM 10707 N N . ILE B 1 628 ? 8.141 -18.75 9.016 1 97.75 628 ILE B N 1
ATOM 10708 C CA . ILE B 1 628 ? 7.137 -19.219 9.969 1 97.75 628 ILE B CA 1
ATOM 10709 C C . ILE B 1 628 ? 5.789 -19.359 9.266 1 97.75 628 ILE B C 1
ATOM 10711 O O . ILE B 1 628 ? 5.066 -20.344 9.492 1 97.75 628 ILE B O 1
ATOM 10715 N N . LYS B 1 629 ? 5.465 -18.469 8.43 1 96.62 629 LYS B N 1
ATOM 10716 C CA . LYS B 1 629 ? 4.211 -18.547 7.684 1 96.62 629 LYS B CA 1
ATOM 10717 C C . LYS B 1 629 ? 4.156 -19.797 6.812 1 96.62 629 LYS B C 1
ATOM 10719 O O . LYS B 1 629 ? 3.154 -20.516 6.809 1 96.62 629 LYS B O 1
ATOM 10724 N N . TYR B 1 630 ? 5.188 -20 6.07 1 96.69 630 TYR B N 1
ATOM 10725 C CA . TYR B 1 630 ? 5.227 -21.172 5.203 1 96.69 630 TYR B CA 1
ATOM 10726 C C . TYR B 1 630 ? 5.227 -22.453 6.02 1 96.69 630 TYR B C 1
ATOM 10728 O O . TYR B 1 630 ? 4.668 -23.469 5.59 1 96.69 630 TYR B O 1
ATOM 10736 N N . HIS B 1 631 ? 5.867 -22.359 7.191 1 96.94 631 HIS B N 1
ATOM 10737 C CA . HIS B 1 631 ? 5.883 -23.531 8.062 1 96.94 631 HIS B CA 1
ATOM 10738 C C . HIS B 1 631 ? 4.477 -23.875 8.539 1 96.94 631 HIS B C 1
ATOM 10740 O O . HIS B 1 631 ? 4.082 -25.047 8.523 1 96.94 631 HIS B O 1
ATOM 10746 N N . LEU B 1 632 ? 3.754 -22.875 8.984 1 96.44 632 LEU B N 1
ATOM 10747 C CA . LEU B 1 632 ? 2.381 -23.078 9.422 1 96.44 632 LEU B CA 1
ATOM 10748 C C . LEU B 1 632 ? 1.516 -23.609 8.289 1 96.44 632 LEU B C 1
ATOM 10750 O O . LEU B 1 632 ? 0.69 -24.5 8.492 1 96.44 632 LEU B O 1
ATOM 10754 N N . LEU B 1 633 ? 1.71 -23.156 7.105 1 93.56 633 LEU B N 1
ATOM 10755 C CA . LEU B 1 633 ? 0.969 -23.609 5.934 1 93.56 633 LEU B CA 1
ATOM 10756 C C . LEU B 1 633 ? 1.301 -25.047 5.602 1 93.56 633 LEU B C 1
ATOM 10758 O O . LEU B 1 633 ? 0.413 -25.828 5.242 1 93.56 633 LEU B O 1
ATOM 10762 N N . ALA B 1 634 ? 2.572 -25.312 5.688 1 94.31 634 ALA B N 1
ATOM 10763 C CA . ALA B 1 634 ? 3.027 -26.672 5.387 1 94.31 634 ALA B CA 1
ATOM 10764 C C . ALA B 1 634 ? 2.41 -27.672 6.348 1 94.31 634 ALA B C 1
ATOM 10766 O O . ALA B 1 634 ? 2.053 -28.781 5.945 1 94.31 634 ALA B O 1
ATOM 10767 N N . LEU B 1 635 ? 2.262 -27.25 7.625 1 93.44 635 LEU B N 1
ATOM 10768 C CA . LEU B 1 635 ? 1.719 -28.141 8.648 1 93.44 635 LEU B CA 1
ATOM 10769 C C . LEU B 1 635 ? 0.195 -28.094 8.656 1 93.44 635 LEU B C 1
ATOM 10771 O O . LEU B 1 635 ? -0.449 -28.859 9.383 1 93.44 635 LEU B O 1
ATOM 10775 N N . LYS B 1 636 ? -0.396 -27.219 7.82 1 92 636 LYS B N 1
ATOM 10776 C CA . LYS B 1 636 ? -1.842 -27.016 7.77 1 92 636 LYS B CA 1
ATOM 10777 C C . LYS B 1 636 ? -2.402 -26.703 9.156 1 92 636 LYS B C 1
ATOM 10779 O O . LYS B 1 636 ? -3.383 -27.312 9.586 1 92 636 LYS B O 1
ATOM 10784 N N . THR B 1 637 ? -1.676 -25.891 9.82 1 94.38 637 THR B N 1
ATOM 10785 C CA . THR B 1 637 ? -2.066 -25.484 11.164 1 94.38 637 THR B CA 1
ATOM 10786 C C . THR B 1 637 ? -1.942 -23.969 11.32 1 94.38 637 THR B C 1
ATOM 10788 O O . THR B 1 637 ? -1.73 -23.25 10.336 1 94.38 637 THR B O 1
ATOM 10791 N N . ASN B 1 638 ? -2.32 -23.453 12.492 1 95.62 638 ASN B N 1
ATOM 10792 C CA . ASN B 1 638 ? -2.152 -22.047 12.82 1 95.62 638 ASN B CA 1
ATOM 10793 C C . ASN B 1 638 ? -1.353 -21.859 14.102 1 95.62 638 ASN B C 1
ATOM 10795 O O . ASN B 1 638 ? -0.971 -22.844 14.75 1 95.62 638 ASN B O 1
ATOM 10799 N N . SER B 1 639 ? -0.99 -20.688 14.375 1 95.94 639 SER B N 1
ATOM 10800 C CA . SER B 1 639 ? -0.121 -20.391 15.508 1 95.94 639 SER B CA 1
ATOM 10801 C C . SER B 1 639 ? -0.757 -20.812 16.828 1 95.94 639 SER B C 1
ATOM 10803 O O . SER B 1 639 ? -0.067 -21.312 17.719 1 95.94 639 SER B O 1
ATOM 10805 N N . ILE B 1 640 ? -2.057 -20.703 16.969 1 95.81 640 ILE B N 1
ATOM 10806 C CA . ILE B 1 640 ? -2.756 -21.031 18.203 1 95.81 640 ILE B CA 1
ATOM 10807 C C . ILE B 1 640 ? -2.756 -22.547 18.406 1 95.81 640 ILE B C 1
ATOM 10809 O O . ILE B 1 640 ? -2.387 -23.047 19.469 1 95.81 640 ILE B O 1
ATOM 10813 N N . LYS B 1 641 ? -3.082 -23.312 17.375 1 94.31 641 LYS B N 1
ATOM 10814 C CA . LYS B 1 641 ? -3.141 -24.766 17.453 1 94.31 641 LYS B CA 1
ATOM 10815 C C . LYS B 1 641 ? -1.754 -25.359 17.672 1 94.31 641 LYS B C 1
ATOM 10817 O O . LYS B 1 641 ? -1.612 -26.375 18.359 1 94.31 641 LYS B O 1
ATOM 10822 N N . LEU B 1 642 ? -0.773 -24.781 17.109 1 94.06 642 LEU B N 1
ATOM 10823 C CA . LEU B 1 642 ? 0.592 -25.281 17.219 1 94.06 642 LEU B CA 1
ATOM 10824 C C . LEU B 1 642 ? 1.112 -25.156 18.641 1 94.06 642 LEU B C 1
ATOM 10826 O O . LEU B 1 642 ? 1.854 -26.031 19.109 1 94.06 642 LEU B O 1
ATOM 10830 N N . TYR B 1 643 ? 0.701 -24.094 19.359 1 93.62 643 TYR B N 1
ATOM 10831 C CA . TYR B 1 643 ? 1.349 -23.828 20.641 1 93.62 643 TYR B CA 1
ATOM 10832 C C . TYR B 1 643 ? 0.378 -24.031 21.797 1 93.62 643 TYR B C 1
ATOM 10834 O O . TYR B 1 643 ? 0.791 -24.109 22.953 1 93.62 643 TYR B O 1
ATOM 10842 N N . ALA B 1 644 ? -0.9 -24.016 21.516 1 92.06 644 ALA B N 1
ATOM 10843 C CA . ALA B 1 644 ? -1.883 -24.25 22.562 1 92.06 644 ALA B CA 1
ATOM 10844 C C . ALA B 1 644 ? -1.708 -25.641 23.188 1 92.06 644 ALA B C 1
ATOM 10846 O O . ALA B 1 644 ? -1.352 -26.594 22.484 1 92.06 644 ALA B O 1
ATOM 10847 N N . ARG B 1 645 ? -2.025 -25.703 24.484 1 89 645 ARG B N 1
ATOM 10848 C CA . ARG B 1 645 ? -1.876 -26.953 25.219 1 89 645 ARG B CA 1
ATOM 10849 C C . ARG B 1 645 ? -3.215 -27.422 25.766 1 89 645 ARG B C 1
ATOM 10851 O O . ARG B 1 645 ? -4.059 -26.609 26.156 1 89 645 ARG B O 1
ATOM 10858 N N . THR B 1 646 ? -3.383 -28.703 25.703 1 84.81 646 THR B N 1
ATOM 10859 C CA . THR B 1 646 ? -4.617 -29.266 26.234 1 84.81 646 THR B CA 1
ATOM 10860 C C . THR B 1 646 ? -4.734 -28.984 27.719 1 84.81 646 THR B C 1
ATOM 10862 O O . THR B 1 646 ? -5.789 -28.547 28.203 1 84.81 646 THR B O 1
ATOM 10865 N N . ASP B 1 647 ? -3.688 -29.344 28.359 1 86.06 647 ASP B N 1
ATOM 10866 C CA . ASP B 1 647 ? -3.564 -28.953 29.766 1 86.06 647 ASP B CA 1
ATOM 10867 C C . ASP B 1 647 ? -2.502 -27.875 29.953 1 86.06 647 ASP B C 1
ATOM 10869 O O . ASP B 1 647 ? -1.311 -28.141 29.766 1 86.06 647 ASP B O 1
ATOM 10873 N N . ALA B 1 648 ? -2.951 -26.719 30.359 1 84.44 648 ALA B N 1
ATOM 10874 C CA . ALA B 1 648 ? -2.111 -25.516 30.406 1 84.44 648 ALA B CA 1
ATOM 10875 C C . ALA B 1 648 ? -0.953 -25.703 31.375 1 84.44 648 ALA B C 1
ATOM 10877 O O . ALA B 1 648 ? 0.091 -25.062 31.234 1 84.44 648 ALA B O 1
ATOM 10878 N N . ILE B 1 649 ? -1.157 -26.547 32.312 1 83.69 649 ILE B N 1
ATOM 10879 C CA . ILE B 1 649 ? -0.163 -26.625 33.375 1 83.69 649 ILE B CA 1
ATOM 10880 C C . ILE B 1 649 ? 0.692 -27.875 33.188 1 83.69 649 ILE B C 1
ATOM 10882 O O . ILE B 1 649 ? 1.91 -27.844 33.375 1 83.69 649 ILE B O 1
ATOM 10886 N N . PHE B 1 650 ? 0.143 -28.969 32.594 1 86.44 650 PHE B N 1
ATOM 10887 C CA . PHE B 1 650 ? 0.857 -30.234 32.656 1 86.44 650 PHE B CA 1
ATOM 10888 C C . PHE B 1 650 ? 1.289 -30.688 31.25 1 86.44 650 PHE B C 1
ATOM 10890 O O . PHE B 1 650 ? 2.238 -31.453 31.109 1 86.44 650 PHE B O 1
ATOM 10897 N N . SER B 1 651 ? 0.598 -30.25 30.297 1 89.94 651 SER B N 1
ATOM 10898 C CA . SER B 1 651 ? 0.978 -30.656 28.953 1 89.94 651 SER B CA 1
ATOM 10899 C C . SER B 1 651 ? 2.389 -30.188 28.609 1 89.94 651 SER B C 1
ATOM 10901 O O . SER B 1 651 ? 2.809 -29.109 29.016 1 89.94 651 SER B O 1
ATOM 10903 N N . PRO B 1 652 ? 3.074 -30.984 27.875 1 89.56 652 PRO B N 1
ATOM 10904 C CA . PRO B 1 652 ? 4.469 -30.656 27.562 1 89.56 652 PRO B CA 1
ATOM 10905 C C . PRO B 1 652 ? 4.605 -29.406 26.703 1 89.56 652 PRO B C 1
ATOM 10907 O O . PRO B 1 652 ? 3.684 -29.062 25.953 1 89.56 652 PRO B O 1
ATOM 10910 N N . VAL B 1 653 ? 5.758 -28.734 26.922 1 91.75 653 VAL B N 1
ATOM 10911 C CA . VAL B 1 653 ? 6.16 -27.578 26.125 1 91.75 653 VAL B CA 1
ATOM 10912 C C . VAL B 1 653 ? 7.285 -27.984 25.172 1 91.75 653 VAL B C 1
ATOM 10914 O O . VAL B 1 653 ? 8.008 -28.953 25.422 1 91.75 653 VAL B O 1
ATOM 10917 N N . ASP B 1 654 ? 7.359 -27.422 24.047 1 91.19 654 ASP B N 1
ATOM 10918 C CA . ASP B 1 654 ? 8.484 -27.641 23.141 1 91.19 654 ASP B CA 1
ATOM 10919 C C . ASP B 1 654 ? 9.781 -27.109 23.734 1 91.19 654 ASP B C 1
ATOM 10921 O O . ASP B 1 654 ? 10.047 -25.906 23.688 1 91.19 654 ASP B O 1
ATOM 10925 N N . ALA B 1 655 ? 10.578 -27.938 24.172 1 91.75 655 ALA B N 1
ATOM 10926 C CA . ALA B 1 655 ? 11.781 -27.578 24.906 1 91.75 655 ALA B CA 1
ATOM 10927 C C . ALA B 1 655 ? 12.75 -26.797 24.031 1 91.75 655 ALA B C 1
ATOM 10929 O O . ALA B 1 655 ? 13.438 -25.891 24.5 1 91.75 655 ALA B O 1
ATOM 10930 N N . SER B 1 656 ? 12.812 -27.203 22.828 1 94 656 SER B N 1
ATOM 10931 C CA . SER B 1 656 ? 13.719 -26.531 21.906 1 94 656 SER B CA 1
ATOM 10932 C C . SER B 1 656 ? 13.305 -25.078 21.688 1 94 656 SER B C 1
ATOM 10934 O O . SER B 1 656 ? 14.148 -24.172 21.688 1 94 656 SER B O 1
ATOM 10936 N N . ILE B 1 657 ? 12.047 -24.875 21.578 1 95.62 657 ILE B N 1
ATOM 10937 C CA . ILE B 1 657 ? 11.523 -23.516 21.375 1 95.62 657 ILE B CA 1
ATOM 10938 C C . ILE B 1 657 ? 11.758 -22.688 22.625 1 95.62 657 ILE B C 1
ATOM 10940 O O . ILE B 1 657 ? 12.18 -21.531 22.531 1 95.62 657 ILE B O 1
ATOM 10944 N N . ALA B 1 658 ? 11.477 -23.266 23.781 1 95.81 658 ALA B N 1
ATOM 10945 C CA . ALA B 1 658 ? 11.656 -22.547 25.047 1 95.81 658 ALA B CA 1
ATOM 10946 C C . ALA B 1 658 ? 13.109 -22.125 25.234 1 95.81 658 ALA B C 1
ATOM 10948 O O . ALA B 1 658 ? 13.383 -20.969 25.578 1 95.81 658 ALA B O 1
ATOM 10949 N N . TRP B 1 659 ? 13.953 -23.047 24.922 1 95.88 659 TRP B N 1
ATOM 10950 C CA . TRP B 1 659 ? 15.375 -22.766 25.094 1 95.88 659 TRP B CA 1
ATOM 10951 C C . TRP B 1 659 ? 15.828 -21.656 24.156 1 95.88 659 TRP B C 1
ATOM 10953 O O . TRP B 1 659 ? 16.562 -20.75 24.547 1 95.88 659 TRP B O 1
ATOM 10963 N N . HIS B 1 660 ? 15.484 -21.703 22.984 1 96.88 660 HIS B N 1
ATOM 10964 C CA . HIS B 1 660 ? 15.914 -20.734 21.969 1 96.88 660 HIS B CA 1
ATOM 10965 C C . HIS B 1 660 ? 15.328 -19.359 22.25 1 96.88 660 HIS B C 1
ATOM 10967 O O . HIS B 1 660 ? 15.961 -18.344 21.953 1 96.88 660 HIS B O 1
ATOM 10973 N N . LEU B 1 661 ? 14.125 -19.328 22.797 1 97.25 661 LEU B N 1
ATOM 10974 C CA . LEU B 1 661 ? 13.523 -18.047 23.141 1 97.25 661 LEU B CA 1
ATOM 10975 C C . LEU B 1 661 ? 14.242 -17.422 24.344 1 97.25 661 LEU B C 1
ATOM 10977 O O . LEU B 1 661 ? 14.461 -16.203 24.359 1 97.25 661 LEU B O 1
ATOM 10981 N N . GLN B 1 662 ? 14.617 -18.219 25.281 1 96.19 662 GLN B N 1
ATOM 10982 C CA . GLN B 1 662 ? 15.273 -17.734 26.484 1 96.19 662 GLN B CA 1
ATOM 10983 C C . GLN B 1 662 ? 16.703 -17.266 26.188 1 96.19 662 GLN B C 1
ATOM 10985 O O . GLN B 1 662 ? 17.234 -16.406 26.875 1 96.19 662 GLN B O 1
ATOM 10990 N N . THR B 1 663 ? 17.266 -17.797 25.062 1 96.5 663 THR B N 1
ATOM 10991 C CA . THR B 1 663 ? 18.641 -17.453 24.719 1 96.5 663 THR B CA 1
ATOM 10992 C C . THR B 1 663 ? 18.688 -16.578 23.469 1 96.5 663 THR B C 1
ATOM 10994 O O . THR B 1 663 ? 19.75 -16.406 22.859 1 96.5 663 THR B O 1
ATOM 10997 N N . ALA B 1 664 ? 17.562 -16.141 23.062 1 96.62 664 ALA B N 1
ATOM 10998 C CA . ALA B 1 664 ? 17.438 -15.391 21.812 1 96.62 664 ALA B CA 1
ATOM 10999 C C . ALA B 1 664 ? 18.266 -14.102 21.859 1 96.62 664 ALA B C 1
ATOM 11001 O O . ALA B 1 664 ? 18.875 -13.719 20.859 1 96.62 664 ALA B O 1
ATOM 11002 N N . TYR B 1 665 ? 18.234 -13.43 22.969 1 95.25 665 TYR B N 1
ATOM 11003 C CA . TYR B 1 665 ? 18.938 -12.164 23.094 1 95.25 665 TYR B CA 1
ATOM 11004 C C . TYR B 1 665 ? 20.438 -12.367 22.953 1 95.25 665 TYR B C 1
ATOM 11006 O O . TYR B 1 665 ? 21.141 -11.555 22.344 1 95.25 665 TYR B O 1
ATOM 11014 N N . THR B 1 666 ? 20.906 -13.438 23.531 1 94.94 666 THR B N 1
ATOM 11015 C CA . THR B 1 666 ? 22.328 -13.75 23.422 1 94.94 666 THR B CA 1
ATOM 11016 C C . THR B 1 666 ? 22.734 -13.984 21.969 1 94.94 666 THR B C 1
ATOM 11018 O O . THR B 1 666 ? 23.781 -13.508 21.531 1 94.94 666 THR B O 1
ATOM 11021 N N . ARG B 1 667 ? 21.938 -14.672 21.297 1 94.31 667 ARG B N 1
ATOM 11022 C CA . ARG B 1 667 ? 22.219 -14.914 19.875 1 94.31 667 ARG B CA 1
ATOM 11023 C C . ARG B 1 667 ? 22.125 -13.625 19.078 1 94.31 667 ARG B C 1
ATOM 11025 O O . ARG B 1 667 ? 22.922 -13.406 18.156 1 94.31 667 ARG B O 1
ATOM 11032 N N . TYR B 1 668 ? 21.172 -12.828 19.422 1 94.31 668 TYR B N 1
ATOM 11033 C CA . TYR B 1 668 ? 21.047 -11.523 18.766 1 94.31 668 TYR B CA 1
ATOM 11034 C C . TYR B 1 668 ? 22.297 -10.695 18.953 1 94.31 668 TYR B C 1
ATOM 11036 O O . TYR B 1 668 ? 22.828 -10.125 18 1 94.31 668 TYR B O 1
ATOM 11044 N N . LYS B 1 669 ? 22.797 -10.602 20.141 1 93.44 669 LYS B N 1
ATOM 11045 C CA . LYS B 1 669 ? 24 -9.828 20.453 1 93.44 669 LYS B CA 1
ATOM 11046 C C . LYS B 1 669 ? 25.219 -10.375 19.719 1 93.44 669 LYS B C 1
ATOM 11048 O O . LYS B 1 669 ? 26.047 -9.617 19.219 1 93.44 669 LYS B O 1
ATOM 11053 N N . LYS B 1 670 ? 25.266 -11.641 19.688 1 92.81 670 LYS B N 1
ATOM 11054 C CA . LYS B 1 670 ? 26.359 -12.281 18.984 1 92.81 670 LYS B CA 1
ATOM 11055 C C . LYS B 1 670 ? 26.344 -11.93 17.5 1 92.81 670 LYS B C 1
ATOM 11057 O O . LYS B 1 670 ? 27.375 -11.594 16.922 1 92.81 670 LYS B O 1
ATOM 11062 N N . ASN B 1 671 ? 25.188 -12.031 16.953 1 90 671 ASN B N 1
ATOM 11063 C CA . ASN B 1 671 ? 25.047 -11.727 15.531 1 90 671 ASN B CA 1
ATOM 11064 C C . ASN B 1 671 ? 25.344 -10.258 15.25 1 90 671 ASN B C 1
ATOM 11066 O O . ASN B 1 671 ? 25.891 -9.922 14.195 1 90 671 ASN B O 1
ATOM 11070 N N . LEU B 1 672 ? 24.922 -9.422 16.109 1 90.44 672 LEU B N 1
ATOM 11071 C CA . LEU B 1 672 ? 25.203 -8 15.961 1 90.44 672 LEU B CA 1
ATOM 11072 C C . LEU B 1 672 ? 26.719 -7.754 15.961 1 90.44 672 LEU B C 1
ATOM 11074 O O . LEU B 1 672 ? 27.219 -6.922 15.195 1 90.44 672 LEU B O 1
ATOM 11078 N N . ASN B 1 673 ? 27.438 -8.461 16.828 1 89.81 673 ASN B N 1
ATOM 11079 C CA . ASN B 1 673 ? 28.891 -8.32 16.922 1 89.81 673 ASN B CA 1
ATOM 11080 C C . ASN B 1 673 ? 29.578 -8.844 15.672 1 89.81 673 ASN B C 1
ATOM 11082 O O . ASN B 1 673 ? 30.562 -8.258 15.203 1 89.81 673 ASN B O 1
ATOM 11086 N N . ILE B 1 674 ? 29 -9.844 15.18 1 89.75 674 ILE B N 1
ATOM 11087 C CA . ILE B 1 674 ? 29.562 -10.406 13.961 1 89.75 674 ILE B CA 1
ATOM 11088 C C . ILE B 1 674 ? 29.359 -9.438 12.797 1 89.75 674 ILE B C 1
ATOM 11090 O O . ILE B 1 674 ? 30.281 -9.203 12.008 1 89.75 674 ILE B O 1
ATOM 11094 N N . ARG B 1 675 ? 28.328 -8.883 12.711 1 84.06 675 ARG B N 1
ATOM 11095 C CA . ARG B 1 675 ? 28.031 -7.938 11.641 1 84.06 675 ARG B CA 1
ATOM 11096 C C . ARG B 1 675 ? 28.906 -6.695 11.75 1 84.06 675 ARG B C 1
ATOM 11098 O O . ARG B 1 675 ? 29.344 -6.145 10.734 1 84.06 675 ARG B O 1
ATOM 11105 N N . LYS B 1 676 ? 29.078 -6.277 12.906 1 87.75 676 LYS B N 1
ATOM 11106 C CA . LYS B 1 676 ? 29.938 -5.117 13.133 1 87.75 676 LYS B CA 1
ATOM 11107 C C . LYS B 1 676 ? 31.375 -5.398 12.68 1 87.75 676 LYS B C 1
ATOM 11109 O O . LYS B 1 676 ? 32 -4.547 12.062 1 87.75 676 LYS B O 1
ATOM 11114 N N . LYS B 1 677 ? 31.781 -6.547 13.023 1 87.62 677 LYS B N 1
ATOM 11115 C CA . LYS B 1 677 ? 33.125 -6.934 12.625 1 87.62 677 LYS B CA 1
ATOM 11116 C C . LYS B 1 677 ? 33.25 -7.035 11.109 1 87.62 677 LYS B C 1
ATOM 11118 O O . LYS B 1 677 ? 34.25 -6.613 10.531 1 87.62 677 LYS B O 1
ATOM 11123 N N . GLU B 1 678 ? 32.219 -7.59 10.539 1 86.31 678 GLU B N 1
ATOM 11124 C CA . GLU B 1 678 ? 32.219 -7.707 9.086 1 86.31 678 GLU B CA 1
ATOM 11125 C C . GLU B 1 678 ? 32.188 -6.332 8.422 1 86.31 678 GLU B C 1
ATOM 11127 O O . GLU B 1 678 ? 32.844 -6.121 7.395 1 86.31 678 GLU B O 1
ATOM 11132 N N . MET B 1 679 ? 31.469 -5.488 8.953 1 83.94 679 MET B N 1
ATOM 11133 C CA . MET B 1 679 ? 31.391 -4.133 8.414 1 83.94 679 MET B CA 1
ATOM 11134 C C . MET B 1 679 ? 32.719 -3.412 8.555 1 83.94 679 MET B C 1
ATOM 11136 O O . MET B 1 679 ? 33.156 -2.678 7.656 1 83.94 679 MET B O 1
ATOM 11140 N N . GLU B 1 680 ? 33.406 -3.67 9.688 1 85.94 680 GLU B N 1
ATOM 11141 C CA . GLU B 1 680 ? 34.719 -3.064 9.922 1 85.94 680 GLU B CA 1
ATOM 11142 C C . GLU B 1 680 ? 35.75 -3.613 8.953 1 85.94 680 GLU B C 1
ATOM 11144 O O . GLU B 1 680 ? 36.594 -2.863 8.438 1 85.94 680 GLU B O 1
ATOM 11149 N N . GLU B 1 681 ? 35.656 -4.828 8.711 1 86.56 681 GLU B N 1
ATOM 11150 C CA . GLU B 1 681 ? 36.562 -5.445 7.758 1 86.56 681 GLU B CA 1
ATOM 11151 C C . GLU B 1 681 ? 36.312 -4.926 6.344 1 86.56 681 GLU B C 1
ATOM 11153 O O . GLU B 1 681 ? 37.25 -4.66 5.598 1 86.56 681 GLU B O 1
ATOM 11158 N N . ARG B 1 682 ? 35.156 -4.789 5.961 1 82.81 682 ARG B N 1
ATOM 11159 C CA . ARG B 1 682 ? 34.812 -4.258 4.645 1 82.81 682 ARG B CA 1
ATOM 11160 C C . ARG B 1 682 ? 35.281 -2.811 4.504 1 82.81 682 ARG B C 1
ATOM 11162 O O . ARG B 1 682 ? 35.75 -2.402 3.438 1 82.81 682 ARG B O 1
ATOM 11169 N N . ASP B 1 683 ? 35.031 -2.141 5.547 1 84.06 683 ASP B N 1
ATOM 11170 C CA . ASP B 1 683 ? 35.438 -0.742 5.539 1 84.06 683 ASP B CA 1
ATOM 11171 C C . ASP B 1 683 ? 36.969 -0.619 5.383 1 84.06 683 ASP B C 1
ATOM 11173 O O . ASP B 1 683 ? 37.438 0.277 4.688 1 84.06 683 ASP B O 1
ATOM 11177 N N . GLN B 1 684 ? 37.625 -1.547 6 1 82.19 684 GLN B N 1
ATOM 11178 C CA . GLN B 1 684 ? 39.062 -1.559 5.871 1 82.19 684 GLN B CA 1
ATOM 11179 C C . GLN B 1 684 ? 39.5 -1.91 4.449 1 82.19 684 GLN B C 1
ATOM 11181 O O . GLN B 1 684 ? 40.438 -1.325 3.912 1 82.19 684 GLN B O 1
ATOM 11186 N N . GLN B 1 685 ? 38.781 -2.734 3.869 1 81.81 685 GLN B N 1
ATOM 11187 C CA . GLN B 1 685 ? 39.094 -3.17 2.514 1 81.81 685 GLN B CA 1
ATOM 11188 C C . GLN B 1 685 ? 38.844 -2.049 1.506 1 81.81 685 GLN B C 1
ATOM 11190 O O . GLN B 1 685 ? 39.5 -1.993 0.466 1 81.81 685 GLN B O 1
ATOM 11195 N N . ILE B 1 686 ? 37.938 -1.267 1.856 1 80.75 686 ILE B N 1
ATOM 11196 C CA . ILE B 1 686 ? 37.625 -0.218 0.891 1 80.75 686 ILE B CA 1
ATOM 11197 C C . ILE B 1 686 ? 38.344 1.063 1.264 1 80.75 686 ILE B C 1
ATOM 11199 O O . ILE B 1 686 ? 38.219 2.082 0.581 1 80.75 686 ILE B O 1
ATOM 11203 N N . GLY B 1 687 ? 39.125 1.024 2.268 1 72.81 687 GLY B N 1
ATOM 11204 C CA . GLY B 1 687 ? 40 2.139 2.627 1 72.81 687 GLY B CA 1
ATOM 11205 C C . GLY B 1 687 ? 39.281 3.232 3.389 1 72.81 687 GLY B C 1
ATOM 11206 O O . GLY B 1 687 ? 39.562 4.418 3.223 1 72.81 687 GLY B O 1
ATOM 11207 N N . CYS B 1 688 ? 38.219 2.834 4.012 1 73.25 688 CYS B N 1
ATOM 11208 C CA . CYS B 1 688 ? 37.469 3.82 4.793 1 73.25 688 CYS B CA 1
ATOM 11209 C C . CYS B 1 688 ? 38.312 4.285 5.992 1 73.25 688 CYS B C 1
ATOM 11211 O O . CYS B 1 688 ? 39.031 3.5 6.59 1 73.25 688 CYS B O 1
ATOM 11213 N N . LYS B 1 689 ? 38.406 5.648 6.277 1 59.38 689 LYS B N 1
ATOM 11214 C CA . LYS B 1 689 ? 39.062 6.262 7.426 1 59.38 689 LYS B CA 1
ATOM 11215 C C . LYS B 1 689 ? 38.344 5.891 8.727 1 59.38 689 LYS B C 1
ATOM 11217 O O . LYS B 1 689 ? 37.125 5.801 8.766 1 59.38 689 LYS B O 1
ATOM 11222 N N . ARG B 1 690 ? 39 5.27 9.688 1 53.94 690 ARG B N 1
ATOM 11223 C CA . ARG B 1 690 ? 38.438 5.062 11.031 1 53.94 690 ARG B CA 1
ATOM 11224 C C . ARG B 1 690 ? 37.938 6.375 11.625 1 53.94 690 ARG B C 1
ATOM 11226 O O . ARG B 1 690 ? 38.656 7.375 11.625 1 53.94 690 ARG B O 1
ATOM 11233 N N . LYS B 1 691 ? 36.625 6.711 11.703 1 48.41 691 LYS B N 1
ATOM 11234 C CA . LYS B 1 691 ? 36.156 7.824 12.523 1 48.41 691 LYS B CA 1
ATOM 11235 C C . LYS B 1 691 ? 36.844 7.82 13.891 1 48.41 691 LYS B C 1
ATOM 11237 O O . LYS B 1 691 ? 36.906 6.781 14.555 1 48.41 691 LYS B O 1
ATOM 11242 N N . ALA B 1 692 ? 37.75 8.68 14.297 1 37.78 692 ALA B N 1
ATOM 11243 C CA . ALA B 1 692 ? 38.094 8.906 15.703 1 37.78 692 ALA B CA 1
ATOM 11244 C C . ALA B 1 692 ? 36.844 8.875 16.578 1 37.78 692 ALA B C 1
ATOM 11246 O O . ALA B 1 692 ? 35.812 9.477 16.234 1 37.78 692 ALA B O 1
ATOM 11247 N N . SER B 1 693 ? 36.594 7.836 17.297 1 34.06 693 SER B N 1
ATOM 11248 C CA . SER B 1 693 ? 35.594 7.957 18.375 1 34.06 693 SER B CA 1
ATOM 11249 C C . SER B 1 693 ? 35.625 9.352 18.984 1 34.06 693 SER B C 1
ATOM 11251 O O . SER B 1 693 ? 36.656 9.852 19.391 1 34.06 693 SER B O 1
ATOM 11253 N N . ALA B 1 694 ? 34.938 10.43 18.656 1 33.38 694 ALA B N 1
ATOM 11254 C CA . ALA B 1 694 ? 34.781 11.523 19.609 1 33.38 694 ALA B CA 1
ATOM 11255 C C . ALA B 1 694 ? 34.844 11.008 21.047 1 33.38 694 ALA B C 1
ATOM 11257 O O . ALA B 1 694 ? 34.094 10.117 21.438 1 33.38 694 ALA B O 1
ATOM 11258 N N . GLU B 1 695 ? 35.938 10.93 21.766 1 27.22 695 GLU B N 1
ATOM 11259 C CA . GLU B 1 695 ? 35.969 11.039 23.234 1 27.22 695 GLU B CA 1
ATOM 11260 C C . GLU B 1 695 ? 34.844 11.922 23.75 1 27.22 695 GLU B C 1
ATOM 11262 O O . GLU B 1 695 ? 34.656 13.039 23.266 1 27.22 695 GLU B O 1
ATOM 11267 N N . THR B 1 696 ? 33.781 11.359 24.266 1 30.22 696 THR B N 1
ATOM 11268 C CA . THR B 1 696 ? 32.812 12.016 25.156 1 30.22 696 THR B CA 1
ATOM 11269 C C . THR B 1 696 ? 33.5 13.094 25.984 1 30.22 696 THR B C 1
ATOM 11271 O O . THR B 1 696 ? 34.281 12.781 26.891 1 30.22 696 THR B O 1
ATOM 11274 N N . GLU B 1 697 ? 34.156 14.086 25.438 1 26.06 697 GLU B N 1
ATOM 11275 C CA . GLU B 1 697 ? 34.375 15.148 26.422 1 26.06 697 GLU B CA 1
ATOM 11276 C C . GLU B 1 697 ? 33.188 15.312 27.359 1 26.06 697 GLU B C 1
ATOM 11278 O O . GLU B 1 697 ? 32.031 15.406 26.906 1 26.06 697 GLU B O 1
ATOM 11283 N N . ALA B 1 698 ? 33.469 14.859 28.656 1 27.91 698 ALA B N 1
ATOM 11284 C CA . ALA B 1 698 ? 32.656 15.078 29.859 1 27.91 698 ALA B CA 1
ATOM 11285 C C . ALA B 1 698 ? 32.094 16.484 29.891 1 27.91 698 ALA B C 1
ATOM 11287 O O . ALA B 1 698 ? 32.812 17.469 29.859 1 27.91 698 ALA B O 1
ATOM 11288 N N . CYS B 1 699 ? 31.047 16.766 29.156 1 24.78 699 CYS B N 1
ATOM 11289 C CA . CYS B 1 699 ? 30.406 18.016 29.531 1 24.78 699 CYS B CA 1
ATOM 11290 C C . CYS B 1 699 ? 30.406 18.203 31.047 1 24.78 699 CYS B C 1
ATOM 11292 O O . CYS B 1 699 ? 29.969 17.328 31.781 1 24.78 699 CYS B O 1
ATOM 11294 N N . PRO B 1 700 ? 31.438 18.906 31.516 1 24.75 700 PRO B N 1
ATOM 11295 C CA . PRO B 1 700 ? 31.453 19.219 32.938 1 24.75 700 PRO B CA 1
ATOM 11296 C C . PRO B 1 700 ? 30.047 19.469 33.5 1 24.75 700 PRO B C 1
ATOM 11298 O O . PRO B 1 700 ? 29.141 19.875 32.781 1 24.75 700 PRO B O 1
ATOM 11301 N N . SER B 1 701 ? 29.641 18.5 34.406 1 25.42 701 SER B N 1
ATOM 11302 C CA . SER B 1 701 ? 28.5 18.688 35.281 1 25.42 701 SER B CA 1
ATOM 11303 C C . SER B 1 701 ? 28.469 20.109 35.844 1 25.42 701 SER B C 1
ATOM 11305 O O . SER B 1 701 ? 29.406 20.547 36.5 1 25.42 701 SER B O 1
ATOM 11307 N N . PHE B 1 702 ? 28.297 21.141 34.938 1 21.7 702 PHE B N 1
ATOM 11308 C CA . PHE B 1 702 ? 28.062 22.391 35.656 1 21.7 702 PHE B CA 1
ATOM 11309 C C . PHE B 1 702 ? 27.156 22.172 36.875 1 21.7 702 PHE B C 1
ATOM 11311 O O . PHE B 1 702 ? 25.984 21.828 36.719 1 21.7 702 PHE B O 1
ATOM 11318 N N . LYS B 1 703 ? 27.859 21.578 37.938 1 24.36 703 LYS B N 1
ATOM 11319 C CA . LYS B 1 703 ? 27.391 21.609 39.312 1 24.36 703 LYS B CA 1
ATOM 11320 C C . LYS B 1 703 ? 26.875 22.984 39.688 1 24.36 703 LYS B C 1
ATOM 11322 O O . LYS B 1 703 ? 27.609 23.969 39.656 1 24.36 703 LYS B O 1
ATOM 11327 N N . LEU B 1 704 ? 25.641 23.328 39.219 1 22.39 704 LEU B N 1
ATOM 11328 C CA . LEU B 1 704 ? 25.016 24.391 40 1 22.39 704 LEU B CA 1
ATOM 11329 C C . LEU B 1 704 ? 25.234 24.172 41.5 1 22.39 704 LEU B C 1
ATOM 11331 O O . LEU B 1 704 ? 24.766 23.172 42.062 1 22.39 704 LEU B O 1
ATOM 11335 N N . GLN B 1 705 ? 26.5 24.375 41.812 1 19.25 705 GLN B N 1
ATOM 11336 C CA . GLN B 1 705 ? 26.828 24.562 43.219 1 19.25 705 GLN B CA 1
ATOM 11337 C C . GLN B 1 705 ? 25.797 25.438 43.906 1 19.25 705 GLN B C 1
ATOM 11339 O O . GLN B 1 705 ? 25.578 26.578 43.5 1 19.25 705 GLN B O 1
ATOM 11344 N N . ARG B 1 706 ? 24.812 24.734 44.438 1 22.27 706 ARG B N 1
ATOM 11345 C CA . ARG B 1 706 ? 24.094 25.281 45.594 1 22.27 706 ARG B CA 1
ATOM 11346 C C . ARG B 1 706 ? 25.078 25.781 46.656 1 22.27 706 ARG B C 1
ATOM 11348 O O . ARG B 1 706 ? 25.828 25 47.219 1 22.27 706 ARG B O 1
ATOM 11355 N N . THR B 1 707 ? 25.797 26.734 46.25 1 18.86 707 THR B N 1
ATOM 11356 C CA . THR B 1 707 ? 26.422 27.422 47.375 1 18.86 707 THR B CA 1
ATOM 11357 C C . THR B 1 707 ? 25.453 27.516 48.531 1 18.86 707 THR B C 1
ATOM 11359 O O . THR B 1 707 ? 24.234 27.609 48.344 1 18.86 707 THR B O 1
ATOM 11362 N N . ALA B 1 708 ? 25.922 27.656 49.75 1 19.36 708 ALA B N 1
ATOM 11363 C CA . ALA B 1 708 ? 25.453 28.125 51.031 1 19.36 708 ALA B CA 1
ATOM 11364 C C . ALA B 1 708 ? 24.906 29.547 50.938 1 19.36 708 ALA B C 1
ATOM 11366 O O . ALA B 1 708 ? 25.438 30.375 50.219 1 19.36 708 ALA B O 1
#

pLDDT: mean 85.86, std 20.94, range [17.55, 98.19]

Foldseek 3Di:
DQPPPPPPPVPPVVVVVVVVVVPPDPPPPDVPDDPPCPPPDPPPPPDCPPPPDPPDPVVVVVVVVVVLVVVCVVVVHDPVCSVVVVLVVVLLCLQVVVNVVDDDDPVLVLLLLLQFVLVVLLLVVLVCLQPAAKEKEWDWDAFPAQRWIKIWIKIWFQDLVVLAIAIFTNDIDTDPDDALVRVLCVVVVVCVVSVRDCLSYAEYAYAQDCRQDPCPRHNVNVSCVVPVLHFDDLHFVLNLLQVLLVLLLCLLPVPCLQVLLLQLQLVCVVSDVLLLVLLCLLCVLLVHDRDHADDQDPSRSLSSLVRLVSCVSSLLSVCLSLLLQDDPVVVVVCVVVVVVSCVVSVGDPVSVVVSVVNSPVVNPDDDDPVNSVSSVSNCCCSRVVVLVNVLSSQQSNFQSVLSVVLSVVQLDPFDDLLPQLVSLLVSLLVLLQQWFDPVQSPDALVSLLPPDLPDPVRTDPLLPGHSGPSVVSLVPDDPVVSSVSSVSSVSSSSSSSVSSSVSPCSDDLQSNLSNLLALQNAQDQVNLVSVVPQCVSSVSFDQPCQSVLSNVRNVDPQQDGDDPDGSSNSVSSVVVVVRGVSNVSRVSNVSNDRNHNPCVVVVVVSPVVCDNVNVVDDSSSVRSVSRVVSSCVSVVHDPSVVQRDPNPPPGDGDPSSVVSSVCSVVVVVVVVVVVVVVVVVVCVVVPHDDPPPPPPPPPPPPPPPPDD/DQPDPPDPPPPPVVVVVVVVVVPPDPPPPDVPDPPPPPPPDPPPPPDPPPPPPPDDPVVVVVVVVVVLVVVCVVVVHDPVCSVVVVLVVVLLCLQVVVNVVDDDDPVLVLLLLLQFVLVVLLLVVLVVLQPAAKEKEWDWDAFPQQRWIKIWIKIWFQDLVQLAIAIFTNDIDTDPDDALVRVLCVVVVVCVVSVRDCLSYAEYAYAQDCRQDPCPRHNVNVSCVVPVLHFDDLHFVLNLLQVLLVLLLCLLPVPCLQVLLLQLQLVCVVRDVLLLVLLCLLCVLLVHDRDHADDADPSRSLSSLVRLVSCVSCLLSVLLSLLLQDDPVVVVVCVVVVVVSCVVSVGDPVSVVVSVVNSPVVNPDDDDPVNSVSSVSNCCCSRVVVLVNVLSSQQSNFQSVLSVVLSVVQLDPFDDLLCQQVSLLVSLLVLLQQWFDPVQSPDALVSLLPPDLPDCVRTDPLVPGHSGPSVVSLVPDDPVVSSVSSVSSSSSSSSSSVSSSVSPCSDDLQSNLSNLLALQNAQDQVNLVSVVPQCVSSVSFDQPCQSVLSNVRSVDPQQDGDDPDGSSNSVSSVVVVVRGVSNVSRVSSVSNDRNHNPCVVVVVVSPVVCDNVNVVDDSSSVRSVSRVVSSCVSVVHDPSVVQRDPNPPPGDGDPSSVVSSVCSVVVVVVVVVVVVVVVVVVCVVVPHDPPPPPPPPPPPPPPPPPDD

Radius of gyration: 37.11 Å; Cα contacts (8 Å, |Δi|>4): 1850; chains: 2; bounding box: 84×111×112 Å

Secondary structure (DSSP, 8-state):
----GGG----THHHHHHHHGGG---TTSSTT------------------------HHHHHHHHHHHHHHHHHHTT--GGGHHHHHHHHHHHHTSHHHHHH----HHHHHHHIIIIIHHHHHHHHHHHHHHS-EEEEEEEEE-TTT--EEEEEEEEEEETTTTEEEEEEEEEEEESS-SHHHHHHHHHHHHHHTT--GGGEEEEE----HHHH-TTTSHHHHHHHH-TTS----S-HHHHHHHHHHHHHHHH-TT-HHHHHHHHHHHHHHH-HHHHHHHHHHHHHHT----PPPPPPTT-TTHHHHHHHHHHHTHHHHHHHHGGGS-HHHHHHTHHHHHHHHHHTT--HHHHHHHHHHHHHHHH----HHHHHHHHHHHIIIIITHHHHHHHHHHHHHHHHHHHHHHHHHSSSS--HHHHHHHHHHHHHHHHTTTB-HHHHSS-HHHHHH--TT-GGGBPPGGGS--TTHHHHHHTS-HHHHHHHHHHHHHHHHHHHHHHHHHS-SS-HHHHHHGGGSGGGTT-HHHHHHHTTSGGG-TTS--TTHHHHHHHHHH-TTSPPS--S-HHHHHHHHHTT-S-HHHHHHHHHHHT---S--HHHHHHHHHHHS-GGGTT--HHHHHHHHHHHHHHHHHT--HHHHH--SSTTTS---HHHHHHHHTHHHHHHHHHHHHHHHHHHHHHHTT---------------------/----S------THHHHHHHHGGG---TTSSTT------------------------HHHHHHHHHHHHHHHHHHTT--GGGHHHHHHHHHHHHTSHHHHHH----HHHHHHHIIIIIHHHHHHHHHHHHHHS-EEEEEEEEE-TTT--EEEEEEEEEEETTTTEEEEEEEEEEEESS-SHHHHHHHHHHHHHHTT--GGGEEEEE----HHHH-TTTSHHHHHHHH-TT-----S-HHHHHHHHHHHHHHHH-TT-HHHHHHHHHHHHHHH-HHHHHHHHHHHHHHT----PPPPPPTT-TTHHHHHHHHHHHTHHHHHHHHGGGS-HHHHHHTHHHHHHHHHHTT--HHHHHHHHHHHHHHHH----HHHHHHHHHHHIIIIITHHHHHHHHHHHHHHHHHHHHHHHHHSSSS--HHHHHHHHHHHHHHHHTTTB-HHHHSS-HHHHHH--TT-GGGBPPGGGS--GGGHHHHHTS-HHHHHHHHHHHHHHHHHHHHHHHHHS-SS-HHHHHHGGGSGGG-S-HHHHHHHTTSGGG-TTS--TTHHHHHHHHHH-TTSPPS--S-HHHHHHHHHTT-S-HHHHHHHHHHHT---S--HHHHHHHHHHHS-GGGTT--HHHHHHHHHHHHHHHHHT--HHHHH--SSTTTS---HHHHHHHHTHHHHHHHHHHHHHHHHHHHHHHTT---------------------

Sequence (1416 aa):
MAVSAEALRTPEWVLKEMIKSAKGFCLQKALYHYTLHFILPAGDYNTCAPRISPPSFKDRVSQQQAMVCSFISEHTLPFSIAPHLIKFAQALASDHKALQALSMERFCATYKLTHGVHEVTRKRIVNKLRTVPFSINLDEATSKSNKKRVLNILVCYFDSDTGESVTHLYSSVELVVVNASTVHAAVVGKLKEDGIPLQNLISSLSDSAAYMRGTHNGYEAKLRSDAPHLLKIDGDMCHHIHNIAREFSTQLDPDNHLARLLDDIHRDFVYSPDIREDFGSICKILGVTDKQPKERVSHRWLSLLDTTQIFDEMLDPLTLLYYSWLGRKDKDLYKDEVVSIYMKHKVMATGRQHILSIMRRLGLKNMTLLGKKRKQRVCTNMFDKRRDTQLLAKAVISILPMFKRFILAFETKRPMLHKLHDNLKGLFQEFIKCFIKAQDVRESSKYLQDMNLNDGEKHIPTNHIFTGKCDAVLQNCKKDVAHAFRSQLKRAFVSTAQYMQKKLPLHHGLLSTLSLLDPLAFGQTETGVILKRLPPFFPTIQAPDFNEEVMRMQSDMDIIVGSDADLDVWWNSVFKLKRYPSVEKVVTACLSIFTGPRVEQSFSLMNTIISQRTSSLNISTYEAILCIKYHLLALKTNSIKLYARTDAIFSPVDASIAWHLQTAYTRYKKNLNIRKKEMEERDQQIGCKRKASAETEACPSFKLQRTAMAVSAEALRTPEWVLKEMIKSAKGFCLQKALYHYTLHFILPAGDYNTCAPRISPPSFKDRVSQQQAMVCSFISEHTLPFSIAPHLIKFAQALASDHKALQALSMERFCATYKLTHGVHEVTRKRIVNKLRTVPFSINLDEATSKSNKKRVLNILVCYFDSDTGESVTHLYSSVELVVVNASTVHAAVVGKLKEDGIPLQNLISSLSDSAAYMRGTHNGYEAKLRSDAPHLLKIDGDMCHHIHNIAREFSTQLDPDNHLARLLDDIHRDFVYSPDIREDFGSICKILGVTDKQPKERVSHRWLSLLDTTQIFDEMLDPLTLLYYSWLGRKDKDLYKDEVVSIYMKHKVMATGRQHILSIMRRLGLKNMTLLGKKRKQRVCTNMFDKRRDTQLLAKAVISILPMFKRFILAFETKRPMLHKLHDNLKGLFQEFIKCFIKAQDVRESSKYLQDMNLNDGEKHIPTNHIFTGKCDAVLQNCKKDVAHAFRSQLKRAFVSTAQYMQKKLPLHHGLLSTLSLLDPLAFGQTETGVILKRLPPFFPTIQAPDFNEEVMRMQSDMDIIVGSDADLDVWWNSVFKLKRYPSVEKVVTACLSIFTGPRVEQSFSLMNTIISQRTSSLNISTYEAILCIKYHLLALKTNSIKLYARTDAIFSPVDASIAWHLQTAYTRYKKNLNIRKKEMEERDQQIGCKRKASAETEACPSFKLQRTA